Protein AF-A0AAN7FCA6-F1 (afdb_monomer)

InterPro domains:
  IPR002885 Pentatricopeptide repeat [PF01535] (655-681)
  IPR002885 Pentatricopeptide repeat [PF01535] (756-786)
  IPR002885 Pentatricopeptide repeat [PF12854] (715-746)
  IPR002885 Pentatricopeptide repeat [PF13041] (446-493)
  IPR002885 Pentatricopeptide repeat [PF13041] (788-835)
  IPR002885 Pentatricopeptide repeat [PS51375] (445-479)
  IPR002885 Pentatricopeptide repeat [PS51375] (512-546)
  IPR002885 Pentatricopeptide repeat [PS51375] (547-581)
  IPR002885 Pentatricopeptide repeat [PS51375] (684-718)
  IPR002885 Pentatricopeptide repeat [PS51375] (719-753)
  IPR002885 Pentatricopeptide repeat [PS51375] (754-788)
  IPR002885 Pentatricopeptide repeat [PS51375] (789-823)
  IPR002885 Pentatricopeptide repeat [PS51375] (824-858)
  IPR002885 Pentatricopeptide repeat [TIGR00756] (483-513)
  IPR002885 Pentatricopeptide repeat [TIGR00756] (514-547)
  IPR002885 Pentatricopeptide repeat [TIGR00756] (550-583)
  IPR002885 Pentatricopeptide repeat [TIGR00756] (686-719)
  IPR002885 Pentatricopeptide repeat [TIGR00756] (721-754)
  IPR002885 Pentatricopeptide repeat [TIGR00756] (756-790)
  IPR002885 Pentatricopeptide repeat [TIGR00756] (791-825)

Radius of gyration: 39.55 Å; Cα contacts (8 Å, |Δi|>4): 979; chains: 1; bounding box: 119×66×111 Å

Organism: Quercus rubra (NCBI:txid3512)

Structure (mmCIF, N/CA/C/O backbone):
data_AF-A0AAN7FCA6-F1
#
_entry.id   AF-A0AAN7FCA6-F1
#
loop_
_atom_site.group_PDB
_atom_site.id
_atom_site.type_symbol
_atom_site.label_atom_id
_atom_site.label_alt_id
_atom_site.label_comp_id
_atom_site.label_asym_id
_atom_site.label_entity_id
_atom_site.label_seq_id
_atom_site.pdbx_PDB_ins_code
_atom_site.Cartn_x
_atom_site.Cartn_y
_atom_site.Cartn_z
_atom_site.occupancy
_atom_site.B_iso_or_equiv
_atom_site.auth_seq_id
_atom_site.auth_comp_id
_atom_site.auth_asym_id
_atom_site.auth_atom_id
_atom_site.pdbx_PDB_model_num
ATOM 1 N N . MET A 1 1 ? 38.023 -7.322 21.062 1.00 28.47 1 MET A N 1
ATOM 2 C CA . MET A 1 1 ? 38.300 -6.388 22.183 1.00 28.47 1 MET A CA 1
ATOM 3 C C . MET A 1 1 ? 38.685 -4.957 21.773 1.00 28.47 1 MET A C 1
ATOM 5 O O . MET A 1 1 ? 38.458 -4.069 22.575 1.00 28.47 1 MET A O 1
ATOM 9 N N . LYS A 1 2 ? 39.126 -4.654 20.538 1.00 25.64 2 LYS A N 1
ATOM 10 C CA . LYS A 1 2 ? 39.301 -3.255 20.057 1.00 25.64 2 LYS A CA 1
ATOM 11 C C . LYS A 1 2 ? 38.008 -2.534 19.604 1.00 25.64 2 LYS A C 1
ATOM 13 O O . LYS A 1 2 ? 38.078 -1.453 19.042 1.00 25.64 2 LYS A O 1
ATOM 18 N N . VAL A 1 3 ? 36.835 -3.116 19.864 1.00 26.34 3 VAL A N 1
ATOM 19 C CA . VAL A 1 3 ? 35.514 -2.541 19.515 1.00 26.34 3 VAL A CA 1
ATOM 20 C C . VAL A 1 3 ? 34.777 -2.011 20.756 1.00 26.34 3 VAL A C 1
ATOM 22 O O . VAL A 1 3 ? 33.932 -1.133 20.641 1.00 26.34 3 VAL A O 1
ATOM 25 N N . LEU A 1 4 ? 35.168 -2.446 21.962 1.00 24.19 4 LEU A N 1
ATOM 26 C CA . LEU A 1 4 ? 34.559 -1.987 23.219 1.00 24.19 4 LEU A CA 1
ATOM 27 C C . LEU A 1 4 ? 35.090 -0.606 23.661 1.00 24.19 4 LEU A C 1
ATOM 29 O O . LEU A 1 4 ? 34.358 0.191 24.236 1.00 24.19 4 LEU A O 1
ATOM 33 N N . SER A 1 5 ? 36.342 -0.280 23.314 1.00 24.47 5 SER A N 1
ATOM 34 C CA . SER A 1 5 ? 36.956 1.030 23.598 1.00 24.47 5 SER A CA 1
ATOM 35 C C . SER A 1 5 ? 36.404 2.165 22.721 1.00 24.47 5 SER A C 1
ATOM 37 O O . SER A 1 5 ? 36.421 3.316 23.151 1.00 24.47 5 SER A O 1
ATOM 39 N N . LEU A 1 6 ? 35.857 1.856 21.538 1.00 29.86 6 LEU A N 1
ATOM 40 C CA . LEU A 1 6 ? 35.222 2.855 20.670 1.00 29.86 6 LEU A CA 1
ATOM 41 C C . LEU A 1 6 ? 33.803 3.218 21.150 1.00 29.86 6 LEU A C 1
ATOM 43 O O . LEU A 1 6 ? 33.338 4.329 20.912 1.00 29.86 6 LEU A O 1
ATOM 47 N N . PHE A 1 7 ? 33.144 2.305 21.873 1.00 25.94 7 PHE A N 1
ATOM 48 C CA . PHE A 1 7 ? 31.801 2.508 22.424 1.00 25.94 7 PHE A CA 1
ATOM 49 C C . PHE A 1 7 ? 31.793 3.456 23.629 1.00 25.94 7 PHE A C 1
ATOM 51 O O . PHE A 1 7 ? 30.927 4.323 23.721 1.00 25.94 7 PHE A O 1
ATOM 58 N N . ILE A 1 8 ? 32.804 3.375 24.501 1.00 28.48 8 ILE A N 1
ATOM 59 C CA . ILE A 1 8 ? 32.953 4.316 25.625 1.00 28.48 8 ILE A CA 1
ATOM 60 C C . ILE A 1 8 ? 33.332 5.717 25.108 1.00 28.48 8 ILE A C 1
ATOM 62 O O . ILE A 1 8 ? 32.884 6.720 25.654 1.00 28.48 8 ILE A O 1
ATOM 66 N N . PHE A 1 9 ? 34.063 5.820 23.993 1.00 27.95 9 PHE A N 1
ATOM 67 C CA . PHE A 1 9 ? 34.447 7.118 23.425 1.00 27.95 9 PHE A CA 1
ATOM 68 C C . PHE A 1 9 ? 33.283 7.847 22.716 1.00 27.95 9 PHE A C 1
ATOM 70 O O . PHE A 1 9 ? 33.195 9.068 22.793 1.00 27.95 9 PHE A O 1
ATOM 77 N N . LEU A 1 10 ? 32.343 7.127 22.086 1.00 27.94 10 LEU A N 1
ATOM 78 C CA . LEU A 1 10 ? 31.195 7.722 21.375 1.00 27.94 10 LEU A CA 1
ATOM 79 C C . LEU A 1 10 ? 29.995 8.050 22.278 1.00 27.94 10 LEU A C 1
ATOM 81 O O . LEU A 1 10 ? 29.346 9.072 22.056 1.00 27.94 10 LEU A O 1
ATOM 85 N N . ALA A 1 11 ? 29.747 7.266 23.334 1.00 26.72 11 ALA A N 1
ATOM 86 C CA . ALA A 1 11 ? 28.744 7.615 24.347 1.00 26.72 11 ALA A CA 1
ATOM 87 C C . ALA A 1 11 ? 29.127 8.897 25.115 1.00 26.72 11 ALA A C 1
ATOM 89 O O . ALA A 1 11 ? 28.264 9.687 25.489 1.00 26.72 11 ALA A O 1
ATOM 90 N N . THR A 1 12 ? 30.429 9.161 25.264 1.00 25.95 12 THR A N 1
ATOM 91 C CA . THR A 1 12 ? 30.933 10.366 25.940 1.00 25.95 12 THR A CA 1
ATOM 92 C C . THR A 1 12 ? 30.865 11.619 25.051 1.00 25.95 12 THR A C 1
ATOM 94 O O . THR A 1 12 ? 30.684 12.721 25.562 1.00 25.95 12 THR A O 1
ATOM 97 N N . ILE A 1 13 ? 30.925 11.485 23.718 1.00 28.77 13 ILE A N 1
ATOM 98 C CA . ILE A 1 13 ? 30.869 12.632 22.785 1.00 28.77 13 ILE A CA 1
ATOM 99 C C . ILE A 1 13 ? 29.445 13.193 22.634 1.00 28.77 13 ILE A C 1
ATOM 101 O O . ILE A 1 13 ? 29.281 14.402 22.477 1.00 28.77 13 ILE A O 1
ATOM 105 N N . ILE A 1 14 ? 28.404 12.362 22.755 1.00 30.86 14 ILE A N 1
ATOM 106 C CA . ILE A 1 14 ? 27.008 12.840 22.703 1.00 30.86 14 ILE A CA 1
ATOM 107 C C . ILE A 1 14 ? 26.586 13.490 24.037 1.00 30.86 14 ILE A C 1
ATOM 109 O O . ILE A 1 14 ? 25.736 14.375 24.048 1.00 30.86 14 ILE A O 1
ATOM 113 N N . VAL A 1 15 ? 27.254 13.152 25.146 1.00 29.39 15 VAL A N 1
ATOM 114 C CA . VAL A 1 15 ? 27.029 13.769 26.468 1.00 29.39 15 VAL A CA 1
ATOM 115 C C . VAL A 1 15 ? 27.861 15.053 26.687 1.00 29.39 15 VAL A C 1
ATOM 117 O O . VAL A 1 15 ? 27.612 15.784 27.640 1.00 29.39 15 VAL A O 1
ATOM 120 N N . THR A 1 16 ? 28.799 15.412 25.798 1.00 26.70 16 THR A N 1
ATOM 121 C CA . THR A 1 16 ? 29.717 16.560 26.015 1.00 26.70 16 THR A CA 1
ATOM 122 C C . THR A 1 16 ? 29.630 17.712 25.008 1.00 26.70 16 THR A C 1
ATOM 124 O O . THR A 1 16 ? 30.473 18.605 25.038 1.00 26.70 16 THR A O 1
ATOM 127 N N . CYS A 1 17 ? 28.579 17.813 24.188 1.00 27.75 17 CYS A N 1
ATOM 128 C CA . CYS A 1 17 ? 28.245 19.089 23.532 1.00 27.75 17 CYS A CA 1
ATOM 129 C C . CYS A 1 17 ? 27.234 19.884 24.375 1.00 27.75 17 CYS A C 1
ATOM 131 O O . CYS A 1 17 ? 26.089 20.093 23.981 1.00 27.75 17 CYS A O 1
ATOM 133 N N . GLN A 1 18 ? 27.672 20.329 25.558 1.00 36.00 18 GLN A N 1
ATOM 134 C CA . GLN A 1 18 ? 26.993 21.383 26.312 1.00 36.00 18 GLN A CA 1
ATOM 135 C C . GLN A 1 18 ? 27.053 22.688 25.510 1.00 36.00 18 GLN A C 1
ATOM 137 O O . GLN A 1 18 ? 28.132 23.193 25.202 1.00 36.00 18 GLN A O 1
ATOM 142 N N . GLY A 1 19 ? 25.886 23.224 25.157 1.00 30.58 19 GLY A N 1
ATOM 143 C CA . GLY A 1 19 ? 25.796 24.459 24.385 1.00 30.58 19 GLY A CA 1
ATOM 144 C C . GLY A 1 19 ? 24.376 24.921 24.069 1.00 30.58 19 GLY A C 1
ATOM 145 O O . GLY A 1 19 ? 24.131 25.362 22.953 1.00 30.58 19 GLY A O 1
ATOM 146 N N . ALA A 1 20 ? 23.438 24.819 25.013 1.00 29.84 20 ALA A N 1
ATOM 147 C CA . ALA A 1 20 ? 22.234 25.655 25.026 1.00 29.84 20 ALA A CA 1
ATOM 148 C C . ALA A 1 20 ? 21.733 25.798 26.479 1.00 29.84 20 ALA A C 1
ATOM 150 O O . ALA A 1 20 ? 21.690 24.794 27.192 1.00 29.84 20 ALA A O 1
ATOM 151 N N . PRO A 1 21 ? 21.406 27.016 26.946 1.00 32.22 21 PRO A N 1
ATOM 152 C CA . PRO A 1 21 ? 21.018 27.261 28.328 1.00 32.22 21 PRO A CA 1
ATOM 153 C C . PRO A 1 21 ? 19.623 26.697 28.632 1.00 32.22 21 PRO A C 1
ATOM 155 O O . PRO A 1 21 ? 18.763 26.580 27.760 1.00 32.22 21 PRO A O 1
ATOM 158 N N . HIS A 1 22 ? 19.446 26.328 29.896 1.00 40.28 22 HIS A N 1
ATOM 159 C CA . HIS A 1 22 ? 18.303 25.645 30.490 1.00 40.28 22 HIS A CA 1
ATOM 160 C C . HIS A 1 22 ? 16.916 26.161 30.061 1.00 40.28 22 HIS A C 1
ATOM 162 O O . HIS A 1 22 ? 16.519 27.270 30.405 1.00 40.28 22 HIS A O 1
ATOM 168 N N . HIS A 1 23 ? 16.125 25.275 29.450 1.00 38.12 23 HIS A N 1
ATOM 169 C CA . HIS A 1 23 ? 14.661 25.317 29.478 1.00 38.12 23 HIS A CA 1
ATOM 170 C C . HIS A 1 23 ? 14.140 23.969 29.994 1.00 38.12 23 HIS A C 1
ATOM 172 O O . HIS A 1 23 ? 13.597 23.159 29.249 1.00 38.12 23 HIS A O 1
ATOM 178 N N . HIS A 1 24 ? 14.358 23.704 31.284 1.00 38.66 24 HIS A N 1
ATOM 179 C CA . HIS A 1 24 ? 13.647 22.640 31.990 1.00 38.66 24 HIS A CA 1
ATOM 180 C C . HIS A 1 24 ? 12.316 23.211 32.486 1.00 38.66 24 HIS A C 1
ATOM 182 O O . HIS A 1 24 ? 12.264 23.850 33.534 1.00 38.66 24 HIS A O 1
ATOM 188 N N . SER A 1 25 ? 11.240 23.015 31.725 1.00 37.31 25 SER A N 1
ATOM 189 C CA . SER A 1 25 ? 9.886 23.134 32.272 1.00 37.31 25 SER A CA 1
ATOM 190 C C . SER A 1 25 ? 9.568 21.843 33.041 1.00 37.31 25 SER A C 1
ATOM 192 O O . SER A 1 25 ? 9.847 20.758 32.522 1.00 37.31 25 SER A O 1
ATOM 194 N N . PRO A 1 26 ? 9.025 21.910 34.268 1.00 35.50 26 PRO A N 1
ATOM 195 C CA . PRO A 1 26 ? 8.770 20.721 35.074 1.00 35.50 26 PRO A CA 1
ATOM 196 C C . PRO A 1 26 ? 7.724 19.842 34.372 1.00 35.50 26 PRO A C 1
ATOM 198 O O . PRO A 1 26 ? 6.565 20.227 34.256 1.00 35.50 26 PRO A O 1
ATOM 201 N N . GLY A 1 27 ? 8.154 18.685 33.854 1.00 48.75 27 GLY A N 1
ATOM 202 C CA . GLY A 1 27 ? 7.279 17.665 33.259 1.00 48.75 27 GLY A CA 1
ATOM 203 C C . GLY A 1 27 ? 7.635 17.191 31.844 1.00 48.75 27 GLY A C 1
ATOM 204 O O . GLY A 1 27 ? 7.175 16.122 31.459 1.00 48.75 27 GLY A O 1
ATOM 205 N N . PHE A 1 28 ? 8.470 17.908 31.079 1.00 52.28 28 PHE A N 1
ATOM 206 C CA . PHE A 1 28 ? 8.857 17.492 29.719 1.00 52.28 28 PHE A CA 1
ATOM 207 C C . PHE A 1 28 ? 10.358 17.678 29.466 1.00 52.28 28 PHE A C 1
ATOM 209 O O . PHE A 1 28 ? 10.856 18.801 29.407 1.00 52.28 28 PHE A O 1
ATOM 216 N N . ASP A 1 29 ? 11.083 16.575 29.264 1.00 65.56 29 ASP A N 1
ATOM 217 C CA . ASP A 1 29 ? 12.441 16.611 28.715 1.00 65.56 29 ASP A CA 1
ATOM 218 C C . ASP A 1 29 ? 12.357 16.694 27.186 1.00 65.56 29 ASP A C 1
ATOM 220 O O . ASP A 1 29 ? 12.151 15.692 26.506 1.00 65.56 29 ASP A O 1
ATOM 224 N N . CYS A 1 30 ? 12.494 17.899 26.632 1.00 62.94 30 CYS A N 1
ATOM 225 C CA . CYS A 1 30 ? 12.364 18.136 25.194 1.00 62.94 30 CYS A CA 1
ATOM 226 C C . CYS A 1 30 ? 13.464 17.470 24.347 1.00 62.94 30 CYS A C 1
ATOM 228 O O . CYS A 1 30 ? 13.226 17.184 23.169 1.00 62.94 30 CYS A O 1
ATOM 230 N N . LEU A 1 31 ? 14.639 17.188 24.927 1.00 58.72 31 LEU A N 1
ATOM 231 C CA . LEU A 1 31 ? 15.709 16.440 24.262 1.00 58.72 31 LEU A CA 1
ATOM 232 C C . LEU A 1 31 ? 15.324 14.959 24.160 1.00 58.72 31 LEU A C 1
ATOM 234 O O . LEU A 1 31 ? 15.369 14.386 23.070 1.00 58.72 31 LEU A O 1
ATOM 238 N N . SER A 1 32 ? 14.881 14.363 25.271 1.00 53.09 32 SER A N 1
ATOM 239 C CA . SER A 1 32 ? 14.387 12.981 25.306 1.00 53.09 32 SER A CA 1
ATOM 240 C C . SER A 1 32 ? 13.115 12.804 24.475 1.00 53.09 32 SER A C 1
ATOM 242 O O . SER A 1 32 ? 13.011 11.850 23.707 1.00 53.09 32 SER A O 1
ATOM 244 N N . TRP A 1 33 ? 12.181 13.758 24.530 1.00 62.22 33 TRP A N 1
ATOM 245 C CA . TRP A 1 33 ? 10.956 13.760 23.727 1.00 62.22 33 TRP A CA 1
ATOM 246 C C . TRP A 1 33 ? 11.282 13.701 22.238 1.00 62.22 33 TRP A C 1
ATOM 248 O O . TRP A 1 33 ? 10.789 12.825 21.526 1.00 62.22 33 TRP A O 1
ATOM 258 N N . ARG A 1 34 ? 12.182 14.579 21.781 1.00 55.78 34 ARG A N 1
ATOM 259 C CA . ARG A 1 34 ? 12.629 14.596 20.393 1.00 55.78 34 ARG A CA 1
ATOM 260 C C . ARG A 1 34 ? 13.299 13.279 20.024 1.00 55.78 34 ARG A C 1
ATOM 262 O O . ARG A 1 34 ? 12.883 12.656 19.061 1.00 55.78 34 ARG A O 1
ATOM 269 N N . LEU A 1 35 ? 14.274 12.812 20.802 1.00 51.19 35 LEU A N 1
ATOM 270 C CA . LEU A 1 35 ? 14.950 11.537 20.546 1.00 51.19 35 LEU A CA 1
ATOM 271 C C . LEU A 1 35 ? 13.961 10.359 20.465 1.00 51.19 35 LEU A C 1
ATOM 273 O O . LEU A 1 35 ? 14.118 9.475 19.627 1.00 51.19 35 LEU A O 1
ATOM 277 N N . THR A 1 36 ? 12.919 10.360 21.293 1.00 51.19 36 THR A N 1
ATOM 278 C CA . THR A 1 36 ? 11.890 9.310 21.360 1.00 51.19 36 THR A CA 1
ATOM 279 C C . THR A 1 36 ? 10.933 9.355 20.164 1.00 51.19 36 THR A C 1
ATOM 281 O O . THR A 1 36 ? 10.566 8.313 19.621 1.00 51.19 36 THR A O 1
ATOM 284 N N . VAL A 1 37 ? 10.553 10.552 19.709 1.00 51.69 37 VAL A N 1
ATOM 285 C CA . VAL A 1 37 ? 9.810 10.755 18.456 1.00 51.69 37 VAL A CA 1
ATOM 286 C C . VAL A 1 37 ? 10.627 10.271 17.260 1.00 51.69 37 VAL A C 1
ATOM 288 O O . VAL A 1 37 ? 10.151 9.490 16.440 1.00 51.69 37 VAL A O 1
ATOM 291 N N . GLU A 1 38 ? 11.876 10.713 17.196 1.00 50.22 38 GLU A N 1
ATOM 292 C CA . GLU A 1 38 ? 12.805 10.458 16.103 1.00 50.22 38 GLU A CA 1
ATOM 293 C C . GLU A 1 38 ? 13.158 8.956 16.030 1.00 50.22 38 GLU A C 1
ATOM 295 O O . GLU A 1 38 ? 13.202 8.371 14.960 1.00 50.22 38 GLU A O 1
ATOM 300 N N . THR A 1 39 ? 13.291 8.250 17.154 1.00 43.91 39 THR A N 1
ATOM 301 C CA . THR A 1 39 ? 13.498 6.783 17.176 1.00 43.91 39 THR A CA 1
ATOM 302 C C . THR A 1 39 ? 12.225 5.961 16.927 1.00 43.91 39 THR A C 1
ATOM 304 O O . THR A 1 39 ? 12.266 4.734 16.991 1.00 43.91 39 THR A O 1
ATOM 307 N N . ASN A 1 40 ? 11.095 6.609 16.613 1.00 44.41 40 ASN A N 1
ATOM 308 C CA . ASN A 1 40 ? 9.778 5.983 16.447 1.00 44.41 40 ASN A CA 1
ATOM 309 C C . ASN A 1 40 ? 9.301 5.202 17.695 1.00 44.41 40 ASN A C 1
ATOM 311 O O . ASN A 1 40 ? 8.485 4.278 17.606 1.00 44.41 40 ASN A O 1
ATOM 315 N N . ASN A 1 41 ? 9.806 5.588 18.872 1.00 42.22 41 ASN A N 1
ATOM 316 C CA . ASN A 1 41 ? 9.400 5.061 20.174 1.00 42.22 41 ASN A CA 1
ATOM 317 C C . ASN A 1 41 ? 8.088 5.703 20.671 1.00 42.22 41 ASN A C 1
ATOM 319 O O . ASN A 1 41 ? 7.448 5.171 21.575 1.00 42.22 41 ASN A O 1
ATOM 323 N N . MET A 1 42 ? 7.636 6.794 20.040 1.00 45.12 42 MET A N 1
ATOM 324 C CA . MET A 1 42 ? 6.300 7.378 20.214 1.00 45.12 42 MET A CA 1
ATOM 325 C C . MET A 1 42 ? 5.508 7.316 18.901 1.00 45.12 42 MET A C 1
ATOM 327 O O . MET A 1 42 ? 5.812 8.036 17.954 1.00 45.12 42 MET A O 1
ATOM 331 N N . ARG A 1 43 ? 4.467 6.474 18.844 1.00 40.03 43 ARG A N 1
ATOM 332 C CA . ARG A 1 43 ? 3.673 6.207 17.622 1.00 40.03 43 ARG A CA 1
ATOM 333 C C . ARG A 1 43 ? 2.356 6.993 17.511 1.00 40.03 43 ARG A C 1
ATOM 335 O O . ARG A 1 43 ? 1.660 6.853 16.512 1.00 40.03 43 ARG A O 1
ATOM 342 N N . GLN A 1 44 ? 1.995 7.792 18.518 1.00 42.69 44 GLN A N 1
ATOM 343 C CA . GLN A 1 44 ? 0.696 8.480 18.612 1.00 42.69 44 GLN A CA 1
ATOM 344 C C . GLN A 1 44 ? 0.849 9.974 18.930 1.00 42.69 44 GLN A C 1
ATOM 346 O O . GLN A 1 44 ? 0.276 10.478 19.890 1.00 42.69 44 GLN A O 1
ATOM 351 N N . TRP A 1 45 ? 1.644 10.697 18.146 1.00 52.41 45 TRP A N 1
ATOM 352 C CA . TRP A 1 45 ? 1.775 12.144 18.310 1.00 52.41 45 TRP A CA 1
ATOM 353 C C . TRP A 1 45 ? 1.519 12.852 16.977 1.00 52.41 45 TRP A C 1
ATOM 355 O O . TRP A 1 45 ? 1.929 12.381 15.918 1.00 52.41 45 TRP A O 1
ATOM 365 N N . SER A 1 46 ? 0.782 13.962 17.033 1.00 55.72 46 SER A N 1
ATOM 366 C CA . SER A 1 46 ? 0.384 14.760 15.865 1.00 55.72 46 SER A CA 1
ATOM 367 C C . SER A 1 46 ? 0.989 16.166 15.862 1.00 55.72 46 SER A C 1
ATOM 369 O O . SER A 1 46 ? 1.026 16.797 14.807 1.00 55.72 46 SER A O 1
ATOM 371 N N . VAL A 1 47 ? 1.469 16.641 17.020 1.00 71.50 47 VAL A N 1
ATOM 372 C CA . VAL A 1 47 ? 2.080 17.964 17.220 1.00 71.50 47 VAL A CA 1
ATOM 373 C C . VAL A 1 47 ? 3.202 17.915 18.264 1.00 71.50 47 VAL A C 1
ATOM 375 O O . VAL A 1 47 ? 3.196 17.071 19.162 1.00 71.50 47 VAL A O 1
ATOM 378 N N . VAL A 1 48 ? 4.167 18.829 18.153 1.00 71.88 48 VAL A N 1
ATOM 379 C CA . VAL A 1 48 ? 5.204 19.078 19.164 1.00 71.88 48 VAL A CA 1
ATOM 380 C C . VAL A 1 48 ? 4.544 19.709 20.397 1.00 71.88 48 VAL A C 1
ATOM 382 O O . VAL A 1 48 ? 3.826 20.697 20.242 1.00 71.88 48 VAL A O 1
ATOM 385 N N . PRO A 1 49 ? 4.784 19.206 21.624 1.00 73.94 49 PRO A N 1
ATOM 386 C CA . PRO A 1 49 ? 4.290 19.833 22.843 1.00 73.94 49 PRO A CA 1
ATOM 387 C C . PRO A 1 49 ? 4.674 21.307 22.892 1.00 73.94 49 PRO A C 1
ATOM 389 O O . PRO A 1 49 ? 5.833 21.649 22.650 1.00 73.94 49 PRO A O 1
ATOM 392 N N . GLN A 1 50 ? 3.733 22.177 23.260 1.00 77.94 50 GLN A N 1
ATOM 393 C CA . GLN A 1 50 ? 3.943 23.628 23.246 1.00 77.94 50 GLN A CA 1
ATOM 394 C C . GLN A 1 50 ? 5.186 24.058 24.049 1.00 77.94 50 GLN A C 1
ATOM 396 O O . GLN A 1 50 ? 5.923 24.944 23.623 1.00 77.94 50 GLN A O 1
ATOM 401 N N . ALA A 1 51 ? 5.475 23.372 25.162 1.00 71.81 51 ALA A N 1
ATOM 402 C CA . ALA A 1 51 ? 6.670 23.593 25.980 1.00 71.81 51 ALA A CA 1
ATOM 403 C C . ALA A 1 51 ? 7.997 23.287 25.245 1.00 71.81 51 ALA A C 1
ATOM 405 O O . ALA A 1 51 ? 9.029 23.870 25.564 1.00 71.81 51 ALA A O 1
ATOM 406 N N . CYS A 1 52 ? 7.974 22.413 24.235 1.00 71.31 52 CYS A N 1
ATOM 407 C CA . CYS A 1 52 ? 9.145 21.980 23.471 1.00 71.31 52 CYS A CA 1
ATOM 408 C C . CYS A 1 52 ? 9.301 22.664 22.109 1.00 71.31 52 CYS A C 1
ATOM 410 O O . CYS A 1 52 ? 10.364 22.555 21.499 1.00 71.31 52 CYS A O 1
ATOM 412 N N . VAL A 1 53 ? 8.296 23.409 21.642 1.00 73.38 53 VAL A N 1
ATOM 413 C CA . VAL A 1 53 ? 8.333 24.133 20.359 1.00 73.38 53 VAL A CA 1
ATOM 414 C C . VAL A 1 53 ? 9.537 25.077 20.270 1.00 73.38 53 VAL A C 1
ATOM 416 O O . VAL A 1 53 ? 10.268 25.055 19.279 1.00 73.38 53 VAL A O 1
ATOM 419 N N . SER A 1 54 ? 9.789 25.861 21.325 1.00 74.62 54 SER A N 1
ATOM 420 C CA . SER A 1 54 ? 10.928 26.791 21.381 1.00 74.62 54 SER A CA 1
ATOM 421 C C . SER A 1 54 ? 12.271 26.055 21.295 1.00 74.62 54 SER A C 1
ATOM 423 O O . SER A 1 54 ? 13.151 26.428 20.517 1.00 74.62 54 SER A O 1
ATOM 425 N N . TYR A 1 55 ? 12.398 24.940 22.022 1.00 76.31 55 TYR A N 1
ATOM 426 C CA . TYR A 1 55 ? 13.588 24.092 22.002 1.00 76.31 55 TYR A CA 1
ATOM 427 C C . TYR A 1 55 ? 13.849 23.492 20.610 1.00 76.31 55 TYR A C 1
ATOM 429 O O . TYR A 1 55 ? 14.960 23.588 20.082 1.00 76.31 55 TYR A O 1
ATOM 437 N N . VAL A 1 56 ? 12.820 22.905 19.986 1.00 71.31 56 VAL A N 1
ATOM 438 C CA . VAL A 1 56 ? 12.914 22.317 18.640 1.00 71.31 56 VAL A CA 1
ATOM 439 C C . VAL A 1 56 ? 13.298 23.385 17.618 1.00 71.31 56 VAL A C 1
ATOM 441 O O . VAL A 1 56 ? 14.179 23.138 16.790 1.00 71.31 56 VAL A O 1
ATOM 444 N N . GLY A 1 57 ? 12.703 24.576 17.715 1.00 71.75 57 GLY A N 1
ATOM 445 C CA . GLY A 1 57 ? 13.042 25.717 16.874 1.00 71.75 57 GLY A CA 1
ATOM 446 C C . GLY A 1 57 ? 14.495 26.161 17.021 1.00 71.75 57 GLY A C 1
ATOM 447 O O . GLY A 1 57 ? 15.197 26.294 16.017 1.00 71.75 57 GLY A O 1
ATOM 448 N N . HIS A 1 58 ? 14.980 26.307 18.258 1.00 73.00 58 HIS A N 1
ATOM 449 C CA . HIS A 1 58 ? 16.367 26.681 18.542 1.00 73.00 58 HIS A CA 1
ATOM 450 C C . HIS A 1 58 ? 17.369 25.645 18.016 1.00 73.00 58 HIS A C 1
ATOM 452 O O . HIS A 1 58 ? 18.383 26.013 17.428 1.00 73.00 58 HIS A O 1
ATOM 458 N N . TYR A 1 59 ? 17.085 24.347 18.157 1.00 72.94 59 TYR A N 1
ATOM 459 C CA . TYR A 1 59 ? 17.936 23.298 17.591 1.00 72.94 59 TYR A CA 1
ATOM 460 C C . TYR A 1 59 ? 17.967 23.351 16.057 1.00 72.94 59 TYR A C 1
ATOM 462 O O . TYR A 1 59 ? 19.048 23.359 15.471 1.00 72.94 59 TYR A O 1
ATOM 470 N N . MET A 1 60 ? 16.793 23.403 15.411 1.00 69.00 60 MET A N 1
ATOM 471 C CA . MET A 1 60 ? 16.661 23.325 13.948 1.00 69.00 60 MET A CA 1
ATOM 472 C C . MET A 1 60 ? 17.275 24.544 13.248 1.00 69.00 60 MET A C 1
ATOM 474 O O . MET A 1 60 ? 17.893 24.405 12.192 1.00 69.00 60 MET A O 1
ATOM 478 N N . LEU A 1 61 ? 17.118 25.736 13.830 1.00 73.06 61 LEU A N 1
ATOM 479 C CA . LEU A 1 61 ? 17.710 26.976 13.318 1.00 73.06 61 LEU A CA 1
ATOM 480 C C . LEU A 1 61 ? 19.160 27.188 13.777 1.00 73.06 61 LEU A C 1
ATOM 482 O O . LEU A 1 61 ? 19.890 27.968 13.162 1.00 73.06 61 LEU A O 1
ATOM 486 N N . GLY A 1 62 ? 19.575 26.509 14.845 1.00 67.94 62 GLY A N 1
ATOM 487 C CA . GLY A 1 62 ? 20.878 26.661 15.474 1.00 67.94 62 GLY A CA 1
ATOM 488 C C . GLY A 1 62 ? 22.017 25.924 14.768 1.00 67.94 62 GLY A C 1
ATOM 489 O O . GLY A 1 62 ? 21.858 25.188 13.792 1.00 67.94 62 GLY A O 1
ATOM 490 N N . TYR A 1 63 ? 23.221 26.116 15.304 1.00 68.69 63 TYR A N 1
ATOM 491 C CA . TYR A 1 63 ? 24.441 25.497 14.783 1.00 68.69 63 TYR A CA 1
ATOM 492 C C . TYR A 1 63 ? 24.476 23.970 14.976 1.00 68.69 63 TYR A C 1
ATOM 494 O O . TYR A 1 63 ? 25.081 23.262 14.168 1.00 68.69 63 TYR A O 1
ATOM 502 N N . GLN A 1 64 ? 23.794 23.458 16.007 1.00 66.88 64 GLN A N 1
ATOM 503 C CA . GLN A 1 64 ? 23.813 22.038 16.360 1.00 66.88 64 GLN A CA 1
ATOM 504 C C . GLN A 1 64 ? 23.228 21.150 15.255 1.00 66.88 64 GLN A C 1
ATOM 506 O O . GLN A 1 64 ? 23.879 20.192 14.850 1.00 66.88 64 GLN A O 1
ATOM 511 N N . TYR A 1 65 ? 22.076 21.512 14.677 1.00 69.88 65 TYR A N 1
ATOM 512 C CA . TYR A 1 65 ? 21.481 20.738 13.581 1.00 69.88 65 TYR A CA 1
ATOM 513 C C . TYR A 1 65 ? 22.426 20.605 12.378 1.00 69.88 65 TYR A C 1
ATOM 515 O O . TYR A 1 65 ? 22.555 19.531 11.792 1.00 69.88 65 TYR A O 1
ATOM 523 N N . ARG A 1 66 ? 23.163 21.673 12.038 1.00 68.94 66 ARG A N 1
ATOM 524 C CA . ARG A 1 66 ? 24.154 21.636 10.949 1.00 68.94 66 ARG A CA 1
ATOM 525 C C . ARG A 1 66 ? 25.321 20.698 11.260 1.00 68.94 66 ARG A C 1
ATOM 527 O O . ARG A 1 66 ? 25.753 19.967 10.371 1.00 68.94 66 ARG A O 1
ATOM 534 N N . LYS A 1 67 ? 25.824 20.714 12.498 1.00 66.88 67 LYS A N 1
ATOM 535 C CA . LYS A 1 67 ? 26.879 19.797 12.960 1.00 66.88 67 LYS A CA 1
ATOM 536 C C . LYS A 1 67 ? 26.429 18.340 12.906 1.00 66.88 67 LYS A C 1
ATOM 538 O O . LYS A 1 67 ? 27.176 17.502 12.409 1.00 66.88 67 LYS A O 1
ATOM 543 N N . ASP A 1 68 ? 25.211 18.055 13.349 1.00 66.56 68 ASP A N 1
ATOM 544 C CA . ASP A 1 68 ? 24.669 16.695 13.365 1.00 66.56 68 ASP A CA 1
ATOM 545 C C . ASP A 1 68 ? 24.474 16.160 11.938 1.00 66.56 68 ASP A C 1
ATOM 547 O O . ASP A 1 68 ? 24.862 15.031 11.633 1.00 66.56 68 ASP A O 1
ATOM 551 N N . VAL A 1 69 ? 23.964 16.994 11.022 1.00 68.69 69 VAL A N 1
ATOM 552 C CA . VAL A 1 69 ? 23.863 16.661 9.590 1.00 68.69 69 VAL A CA 1
ATOM 553 C C . VAL A 1 69 ? 25.241 16.372 8.985 1.00 68.69 69 VAL A C 1
ATOM 555 O O . VAL A 1 69 ? 25.382 15.403 8.238 1.00 68.69 69 VAL A O 1
ATOM 558 N N . GLN A 1 70 ? 26.264 17.163 9.323 1.00 70.38 70 GLN A N 1
ATOM 559 C CA . GLN A 1 70 ? 27.634 16.936 8.857 1.00 70.38 70 GLN A CA 1
ATOM 560 C C . GLN A 1 70 ? 28.220 15.623 9.401 1.00 70.38 70 GLN A C 1
ATOM 562 O O . GLN A 1 70 ? 28.818 14.862 8.645 1.00 70.38 70 GLN A O 1
ATOM 567 N N . ALA A 1 71 ? 28.000 15.305 10.678 1.00 65.94 71 ALA A N 1
ATOM 568 C CA . ALA A 1 71 ? 28.480 14.060 11.276 1.00 65.94 71 ALA A CA 1
ATOM 569 C C . ALA A 1 71 ? 27.852 12.821 10.612 1.00 65.94 71 ALA A C 1
ATOM 571 O O . ALA A 1 71 ? 28.552 11.856 10.295 1.00 65.94 71 ALA A O 1
ATOM 572 N N . VAL A 1 72 ? 26.544 12.861 10.332 1.00 67.44 72 VAL A N 1
ATOM 573 C CA . VAL A 1 72 ? 25.848 11.801 9.581 1.00 67.44 72 VAL A CA 1
ATOM 574 C C . VAL A 1 72 ? 26.393 11.693 8.156 1.00 67.44 72 VAL A C 1
ATOM 576 O O . VAL A 1 72 ? 26.614 10.584 7.666 1.00 67.44 72 VAL A O 1
ATOM 579 N N . ALA A 1 73 ? 26.650 12.825 7.498 1.00 71.44 73 ALA A N 1
ATOM 580 C CA . ALA A 1 73 ? 27.236 12.860 6.165 1.00 71.44 73 ALA A CA 1
ATOM 581 C C . ALA A 1 73 ? 28.630 12.210 6.130 1.00 71.44 73 ALA A C 1
ATOM 583 O O . ALA A 1 73 ? 28.911 11.378 5.265 1.00 71.44 73 ALA A O 1
ATOM 584 N N . ASP A 1 74 ? 29.489 12.509 7.102 1.00 73.06 74 ASP A N 1
ATOM 585 C CA . ASP A 1 74 ? 30.825 11.921 7.179 1.00 73.06 74 ASP A CA 1
ATOM 586 C C . ASP A 1 74 ? 30.788 10.415 7.488 1.00 73.06 74 ASP A C 1
ATOM 588 O O . ASP A 1 74 ? 31.556 9.647 6.900 1.00 73.06 74 ASP A O 1
ATOM 592 N N . LEU A 1 75 ? 29.854 9.956 8.330 1.00 68.12 75 LEU A N 1
ATOM 593 C CA . LEU A 1 75 ? 29.614 8.526 8.565 1.00 68.12 75 LEU A CA 1
ATOM 594 C C . LEU A 1 75 ? 29.154 7.805 7.292 1.00 68.12 75 LEU A C 1
ATOM 596 O O . LEU A 1 75 ? 29.698 6.754 6.948 1.00 68.12 75 LEU A O 1
ATOM 600 N N . ALA A 1 76 ? 28.194 8.386 6.570 1.00 72.31 76 ALA A N 1
ATOM 601 C CA . ALA A 1 76 ? 27.694 7.848 5.311 1.00 72.31 76 ALA A CA 1
ATOM 602 C C . ALA A 1 76 ? 28.813 7.744 4.263 1.00 72.31 76 ALA A C 1
ATOM 604 O O . ALA A 1 76 ? 28.950 6.721 3.591 1.00 72.31 76 ALA A O 1
ATOM 605 N N . TYR A 1 77 ? 29.679 8.756 4.175 1.00 79.69 77 TYR A N 1
ATOM 606 C CA . TYR A 1 77 ? 30.844 8.724 3.294 1.00 79.69 77 TYR A CA 1
ATOM 607 C C . TYR A 1 77 ? 31.886 7.678 3.714 1.00 79.69 77 TYR A C 1
ATOM 609 O O . TYR A 1 77 ? 32.455 6.984 2.869 1.00 79.69 77 TYR A O 1
ATOM 617 N N . ASN A 1 78 ? 32.149 7.533 5.014 1.00 74.44 78 ASN A N 1
ATOM 618 C CA . ASN A 1 78 ? 33.070 6.514 5.513 1.00 74.44 78 ASN A CA 1
ATOM 619 C C . ASN A 1 78 ? 32.567 5.102 5.214 1.00 74.44 78 ASN A C 1
ATOM 621 O O . ASN A 1 78 ? 33.361 4.263 4.801 1.00 74.44 78 ASN A O 1
ATOM 625 N N . PHE A 1 79 ? 31.260 4.868 5.323 1.00 74.62 79 PHE A N 1
ATOM 626 C CA . PHE A 1 79 ? 30.644 3.630 4.864 1.00 74.62 79 PHE A CA 1
ATOM 627 C C . PHE A 1 79 ? 30.764 3.451 3.344 1.00 74.62 79 PHE A C 1
ATOM 629 O O . PHE A 1 79 ? 31.160 2.387 2.885 1.00 74.62 79 PHE A O 1
ATOM 636 N N . ALA A 1 80 ? 30.502 4.494 2.550 1.00 75.31 80 ALA A N 1
ATOM 637 C CA . ALA A 1 80 ? 30.631 4.432 1.092 1.00 75.31 80 ALA A CA 1
ATOM 638 C C . ALA A 1 80 ? 32.018 3.935 0.643 1.00 75.31 80 ALA A C 1
ATOM 640 O O . ALA A 1 80 ? 32.123 3.179 -0.319 1.00 75.31 80 ALA A O 1
ATOM 641 N N . LYS A 1 81 ? 33.074 4.325 1.372 1.00 79.62 81 LYS A N 1
ATOM 642 C CA . LYS A 1 81 ? 34.464 3.917 1.115 1.00 79.62 81 LYS A CA 1
ATOM 643 C C . LYS A 1 81 ? 34.761 2.451 1.441 1.00 79.62 81 LYS A C 1
ATOM 645 O O . LYS A 1 81 ? 35.708 1.906 0.881 1.00 79.62 81 LYS A O 1
ATOM 650 N N . THR A 1 82 ? 34.009 1.812 2.340 1.00 74.00 82 THR A N 1
ATOM 651 C CA . THR A 1 82 ? 34.251 0.412 2.736 1.00 74.00 82 THR A CA 1
ATOM 652 C C . THR A 1 82 ? 33.513 -0.595 1.861 1.00 74.00 82 THR A C 1
ATOM 654 O O . THR A 1 82 ? 33.805 -1.789 1.938 1.00 74.00 82 THR A O 1
ATOM 657 N N . VAL A 1 83 ? 32.580 -0.149 1.014 1.00 69.44 83 VAL A N 1
ATOM 658 C CA . VAL A 1 83 ? 31.838 -1.043 0.122 1.00 69.44 83 VAL A CA 1
ATOM 659 C C . VAL A 1 83 ? 32.724 -1.451 -1.063 1.00 69.44 83 VAL A C 1
ATOM 661 O O . VAL A 1 83 ? 33.117 -0.588 -1.850 1.00 69.44 83 VAL A O 1
ATOM 664 N N . PRO A 1 84 ? 33.025 -2.753 -1.247 1.00 61.56 84 PRO A N 1
ATOM 665 C CA . PRO A 1 84 ? 33.794 -3.213 -2.395 1.00 61.56 84 PRO A CA 1
ATOM 666 C C . PRO A 1 84 ? 32.974 -3.001 -3.671 1.00 61.56 84 PRO A C 1
ATOM 668 O O . PRO A 1 84 ? 31.916 -3.606 -3.849 1.00 61.56 84 PRO A O 1
ATOM 671 N N . LEU A 1 85 ? 33.462 -2.128 -4.552 1.00 62.09 85 LEU A N 1
ATOM 672 C CA . LEU A 1 85 ? 32.842 -1.824 -5.839 1.00 62.09 85 LEU A CA 1
ATOM 673 C C . LEU A 1 85 ? 33.306 -2.857 -6.884 1.00 62.09 85 LEU A C 1
ATOM 675 O O . LEU A 1 85 ? 34.490 -2.877 -7.232 1.00 62.09 85 LEU A O 1
ATOM 679 N N . PRO A 1 86 ? 32.419 -3.733 -7.403 1.00 57.41 86 PRO A N 1
ATOM 680 C CA . PRO A 1 86 ? 32.756 -4.611 -8.520 1.00 57.41 86 PRO A CA 1
ATOM 681 C C . PRO A 1 86 ? 33.115 -3.773 -9.755 1.00 57.41 86 PRO A C 1
ATOM 683 O O . PRO A 1 86 ? 32.596 -2.672 -9.930 1.00 57.41 86 PRO A O 1
ATOM 686 N N . ARG A 1 87 ? 33.956 -4.305 -10.654 1.00 53.06 87 ARG A N 1
ATOM 687 C CA . ARG A 1 87 ? 34.389 -3.599 -11.882 1.00 53.06 87 ARG A CA 1
ATOM 688 C C . ARG A 1 87 ? 33.229 -3.149 -12.785 1.00 53.06 87 ARG A C 1
ATOM 690 O O . ARG A 1 87 ? 33.422 -2.254 -13.604 1.00 53.06 87 ARG A O 1
ATOM 697 N N . ASP A 1 88 ? 32.042 -3.735 -12.630 1.00 55.19 88 ASP A N 1
ATOM 698 C CA . ASP A 1 88 ? 30.837 -3.323 -13.345 1.00 55.19 88 ASP A CA 1
ATOM 699 C C . ASP A 1 88 ? 30.075 -2.236 -12.562 1.00 55.19 88 ASP A C 1
ATOM 701 O O . ASP A 1 88 ? 29.095 -2.474 -11.857 1.00 55.19 88 ASP A O 1
ATOM 705 N N . LEU A 1 89 ? 30.576 -1.004 -12.666 1.00 53.28 89 LEU A N 1
ATOM 706 C CA . LEU A 1 89 ? 30.096 0.198 -11.967 1.00 53.28 89 LEU A CA 1
ATOM 707 C C . LEU A 1 89 ? 28.673 0.647 -12.375 1.00 53.28 89 LEU A C 1
ATOM 709 O O . LEU A 1 89 ? 28.198 1.696 -11.946 1.00 53.28 89 LEU A O 1
ATOM 713 N N . ARG A 1 90 ? 27.973 -0.101 -13.236 1.00 56.34 90 ARG A N 1
ATOM 714 C CA . ARG A 1 90 ? 26.750 0.367 -13.911 1.00 56.34 90 ARG A CA 1
ATOM 715 C C . ARG A 1 90 ? 25.466 0.247 -13.087 1.00 56.34 90 ARG A C 1
ATOM 717 O O . ARG A 1 90 ? 24.457 0.826 -13.500 1.00 56.34 90 ARG A O 1
ATOM 724 N N . THR A 1 91 ? 25.502 -0.444 -11.947 1.00 66.50 91 THR A N 1
ATOM 725 C CA . THR A 1 91 ? 24.294 -0.901 -11.236 1.00 66.50 91 THR A CA 1
ATOM 726 C C . THR A 1 91 ? 24.167 -0.412 -9.786 1.00 66.50 91 THR A C 1
ATOM 728 O O . THR A 1 91 ? 23.086 -0.526 -9.215 1.00 66.50 91 THR A O 1
ATOM 731 N N . ASN A 1 92 ? 25.207 0.174 -9.177 1.00 78.50 92 ASN A N 1
ATOM 732 C CA . ASN A 1 92 ? 25.156 0.613 -7.773 1.00 78.50 92 ASN A CA 1
ATOM 733 C C . ASN A 1 92 ? 24.548 2.017 -7.630 1.00 78.50 92 ASN A C 1
ATOM 735 O O . ASN A 1 92 ? 25.113 3.001 -8.116 1.00 78.50 92 ASN A O 1
ATOM 739 N N . LEU A 1 93 ? 23.413 2.107 -6.935 1.00 81.69 93 LEU A N 1
ATOM 740 C CA . LEU A 1 93 ? 22.691 3.350 -6.684 1.00 81.69 93 LEU A CA 1
ATOM 741 C C . LEU A 1 93 ? 22.922 3.866 -5.263 1.00 81.69 93 LEU A C 1
ATOM 743 O O . LEU A 1 93 ? 22.903 3.099 -4.297 1.00 81.69 93 LEU A O 1
ATOM 747 N N . TRP A 1 94 ? 23.037 5.185 -5.152 1.00 84.12 94 TRP A N 1
ATOM 748 C CA . TRP A 1 94 ? 22.925 5.926 -3.905 1.00 84.12 94 TRP A CA 1
ATOM 749 C C . TRP A 1 94 ? 21.709 6.845 -3.965 1.00 84.12 94 TRP A C 1
ATOM 751 O O . TRP A 1 94 ? 21.581 7.660 -4.883 1.00 84.12 94 TRP A O 1
ATOM 761 N N . ILE A 1 95 ? 20.800 6.694 -3.007 1.00 83.19 95 ILE A N 1
ATOM 762 C CA . ILE A 1 95 ? 19.524 7.413 -2.998 1.00 83.19 95 ILE A CA 1
ATOM 763 C C . ILE A 1 95 ? 19.619 8.660 -2.118 1.00 83.19 95 ILE A C 1
ATOM 765 O O . ILE A 1 95 ? 20.233 8.627 -1.054 1.00 83.19 95 ILE A O 1
ATOM 769 N N . PHE A 1 96 ? 19.021 9.754 -2.584 1.00 83.00 96 PHE A N 1
ATOM 770 C CA . PHE A 1 96 ? 18.835 10.995 -1.839 1.00 83.00 96 PHE A CA 1
ATOM 771 C C . PHE A 1 96 ? 17.342 11.357 -1.803 1.00 83.00 96 PHE A C 1
ATOM 773 O O . PHE A 1 96 ? 16.743 11.614 -2.854 1.00 83.00 96 PHE A O 1
ATOM 780 N N . ASP A 1 97 ? 16.729 11.425 -0.620 1.00 76.69 97 ASP A N 1
ATOM 781 C CA . ASP A 1 97 ? 15.354 11.922 -0.496 1.00 76.69 97 ASP A CA 1
ATOM 782 C C . ASP A 1 97 ? 15.329 13.459 -0.498 1.00 76.69 97 ASP A C 1
ATOM 784 O O . ASP A 1 97 ? 15.961 14.134 0.310 1.00 76.69 97 ASP A O 1
ATOM 788 N N . VAL A 1 98 ? 14.571 14.036 -1.429 1.00 67.25 98 VAL A N 1
ATOM 789 C CA . VAL A 1 98 ? 14.651 15.462 -1.785 1.00 67.25 98 VAL A CA 1
ATOM 790 C C . VAL A 1 98 ? 13.923 16.384 -0.797 1.00 67.25 98 VAL A C 1
ATOM 792 O O . VAL A 1 98 ? 14.324 17.535 -0.629 1.00 67.25 98 VAL A O 1
ATOM 795 N N . ALA A 1 99 ? 12.829 15.918 -0.187 1.00 59.25 99 ALA A N 1
ATOM 796 C CA . ALA A 1 99 ? 11.811 16.797 0.398 1.00 59.25 99 ALA A CA 1
ATOM 797 C C . ALA A 1 99 ? 12.226 17.492 1.709 1.00 59.25 99 ALA A C 1
ATOM 799 O O . ALA A 1 99 ? 11.935 18.675 1.853 1.00 59.25 99 ALA A O 1
ATOM 800 N N . ASP A 1 100 ? 12.939 16.817 2.614 1.00 51.28 100 ASP A N 1
ATOM 801 C CA . ASP A 1 100 ? 13.149 17.323 3.982 1.00 51.28 100 ASP A CA 1
ATOM 802 C C . ASP A 1 100 ? 14.626 17.550 4.348 1.00 51.28 100 ASP A C 1
ATOM 804 O O . ASP A 1 100 ? 14.934 18.435 5.145 1.00 51.28 100 ASP A O 1
ATOM 808 N N . THR A 1 101 ? 15.564 16.842 3.708 1.00 52.56 101 THR A N 1
ATOM 809 C CA . THR A 1 101 ? 17.013 16.936 3.987 1.00 52.56 101 THR A CA 1
ATOM 810 C C . THR A 1 101 ? 17.817 17.659 2.903 1.00 52.56 101 THR A C 1
ATOM 812 O O . THR A 1 101 ? 18.790 18.336 3.224 1.00 52.56 101 THR A O 1
ATOM 815 N N . VAL A 1 102 ? 17.410 17.588 1.630 1.00 56.66 102 VAL A N 1
ATOM 816 C CA . VAL A 1 102 ? 18.123 18.242 0.509 1.00 56.66 102 VAL A CA 1
ATOM 817 C C . VAL A 1 102 ? 17.579 19.651 0.234 1.00 56.66 102 VAL A C 1
ATOM 819 O O . VAL A 1 102 ? 18.350 20.600 0.086 1.00 56.66 102 VAL A O 1
ATOM 822 N N . LEU A 1 103 ? 16.250 19.812 0.207 1.00 58.97 103 LEU A N 1
ATOM 823 C CA . LEU A 1 103 ? 15.574 21.102 -0.007 1.00 58.97 103 LEU A CA 1
ATOM 824 C C . LEU A 1 103 ? 15.012 21.745 1.276 1.00 58.97 103 LEU A C 1
ATOM 826 O O . LEU A 1 103 ? 14.395 22.796 1.160 1.00 58.97 103 LEU A O 1
ATOM 830 N N . SER A 1 104 ? 15.242 21.127 2.444 1.00 59.09 104 SER A N 1
ATOM 831 C CA . SER A 1 104 ? 14.820 21.500 3.809 1.00 59.09 104 SER A CA 1
ATOM 832 C C . SER A 1 104 ? 13.620 22.449 3.953 1.00 59.09 104 SER A C 1
ATOM 834 O O . SER A 1 104 ? 13.707 23.653 3.728 1.00 59.09 104 SER A O 1
ATOM 836 N N . ASN A 1 105 ? 12.517 21.930 4.497 1.00 63.06 105 ASN A N 1
ATOM 837 C CA . ASN A 1 105 ? 11.299 22.699 4.789 1.00 63.06 105 ASN A CA 1
ATOM 838 C C . ASN A 1 105 ? 11.411 23.582 6.050 1.00 63.06 105 ASN A C 1
ATOM 840 O O . ASN A 1 105 ? 10.423 24.121 6.538 1.00 63.06 105 ASN A O 1
ATOM 844 N N . LEU A 1 106 ? 12.618 23.757 6.586 1.00 65.50 106 LEU A N 1
ATOM 845 C CA . LEU A 1 106 ? 12.913 24.505 7.808 1.00 65.50 106 LEU A CA 1
ATOM 846 C C . LEU A 1 106 ? 12.279 25.908 7.870 1.00 65.50 106 LEU A C 1
ATOM 848 O O . LEU A 1 106 ? 11.694 26.233 8.902 1.00 65.50 106 LEU A O 1
ATOM 852 N N . PRO A 1 107 ? 12.299 26.729 6.799 1.00 67.62 107 PRO A N 1
ATOM 853 C CA . PRO A 1 107 ? 11.678 28.048 6.866 1.00 67.62 107 PRO A CA 1
ATOM 854 C C . PRO A 1 107 ? 10.139 28.019 6.791 1.00 67.62 107 PRO A C 1
ATOM 856 O O . PRO A 1 107 ? 9.509 29.010 7.144 1.00 67.62 107 PRO A O 1
ATOM 859 N N . TYR A 1 108 ? 9.519 26.902 6.386 1.00 72.81 108 TYR A N 1
ATOM 860 C CA . TYR A 1 108 ? 8.083 26.676 6.603 1.00 72.81 108 TYR A CA 1
ATOM 861 C C . TYR A 1 108 ? 7.798 26.401 8.075 1.00 72.81 108 TYR A C 1
ATOM 863 O O . TYR A 1 108 ? 6.927 27.032 8.662 1.00 72.81 108 TYR A O 1
ATOM 871 N N . TYR A 1 109 ? 8.582 25.514 8.686 1.00 72.50 109 TYR A N 1
ATOM 872 C CA . TYR A 1 109 ? 8.440 25.183 10.102 1.00 72.50 109 TYR A CA 1
ATOM 873 C C . TYR A 1 109 ? 8.738 26.370 11.026 1.00 72.50 109 TYR A C 1
ATOM 875 O O . TYR A 1 109 ? 8.162 26.454 12.104 1.00 72.50 109 TYR A O 1
ATOM 883 N N . ALA A 1 110 ? 9.567 27.318 10.588 1.00 72.69 110 ALA A N 1
ATOM 884 C CA . ALA A 1 110 ? 9.850 28.551 11.316 1.00 72.69 110 ALA A CA 1
ATOM 885 C C . ALA A 1 110 ? 8.719 29.599 11.263 1.00 72.69 110 ALA A C 1
ATOM 887 O O . ALA A 1 110 ? 8.834 30.631 11.924 1.00 72.69 110 ALA A O 1
ATOM 888 N N . GLN A 1 111 ? 7.650 29.386 10.482 1.00 78.56 111 GLN A N 1
ATOM 889 C CA . GLN A 1 111 ? 6.538 30.339 10.443 1.00 78.56 111 GLN A CA 1
ATOM 890 C C . GLN A 1 111 ? 5.751 30.321 11.763 1.00 78.56 111 GLN A C 1
ATOM 892 O O . GLN A 1 111 ? 5.529 29.240 12.316 1.00 78.56 111 GLN A O 1
ATOM 897 N N . PRO A 1 112 ? 5.284 31.483 12.261 1.00 75.75 112 PRO A N 1
ATOM 898 C CA . PRO A 1 112 ? 4.580 31.571 13.543 1.00 75.75 112 PRO A CA 1
ATOM 899 C C . PRO A 1 112 ? 3.327 30.691 13.646 1.00 75.75 112 PRO A C 1
ATOM 901 O O . PRO A 1 112 ? 2.982 30.241 14.731 1.00 75.75 112 PRO A O 1
ATOM 904 N N . ASP A 1 113 ? 2.652 30.429 12.527 1.00 73.38 113 ASP A N 1
ATOM 905 C CA . ASP A 1 113 ? 1.433 29.621 12.447 1.00 73.38 113 ASP A CA 1
ATOM 906 C C . ASP A 1 113 ? 1.692 28.109 12.305 1.00 73.38 113 ASP A C 1
ATOM 908 O O . ASP A 1 113 ? 0.755 27.321 12.442 1.00 73.38 113 ASP A O 1
ATOM 912 N N . VAL A 1 114 ? 2.939 27.703 12.042 1.00 75.19 114 VAL A N 1
ATOM 913 C CA . VAL A 1 114 ? 3.395 26.299 11.963 1.00 75.19 114 VAL A CA 1
ATOM 914 C C . VAL A 1 114 ? 4.189 25.906 13.215 1.00 75.19 114 VAL A C 1
ATOM 916 O O . VAL A 1 114 ? 4.112 24.765 13.672 1.00 75.19 114 VAL A O 1
ATOM 919 N N . ALA A 1 115 ? 4.957 26.851 13.767 1.00 77.12 115 ALA A N 1
ATOM 920 C CA . ALA A 1 115 ? 5.645 26.767 15.053 1.00 77.12 115 ALA A CA 1
ATOM 921 C C . ALA A 1 115 ? 6.385 25.432 15.274 1.00 77.12 115 ALA A C 1
ATOM 923 O O . ALA A 1 115 ? 6.166 24.738 16.262 1.00 77.12 115 ALA A O 1
ATOM 924 N N . PHE A 1 116 ? 7.225 25.031 14.317 1.00 72.56 116 PHE A N 1
ATOM 925 C CA . PHE A 1 116 ? 7.994 23.779 14.328 1.00 72.56 116 PHE A CA 1
ATOM 926 C C . PHE A 1 116 ? 7.169 22.506 14.561 1.00 72.56 116 PHE A C 1
ATOM 928 O O . PHE A 1 116 ? 7.695 21.515 15.054 1.00 72.56 116 PHE A O 1
ATOM 935 N N . GLY A 1 117 ? 5.891 22.515 14.171 1.00 71.50 117 GLY A N 1
ATOM 936 C CA . GLY A 1 117 ? 4.967 21.403 14.381 1.00 71.50 117 GLY A CA 1
ATOM 937 C C . GLY A 1 117 ? 4.165 21.504 15.677 1.00 71.50 117 GLY A C 1
ATOM 938 O O . GLY A 1 117 ? 3.510 20.534 16.037 1.00 71.50 117 GLY A O 1
ATOM 939 N N . GLY A 1 118 ? 4.192 22.643 16.378 1.00 72.88 118 GLY A N 1
ATOM 940 C CA . GLY A 1 118 ? 3.307 22.925 17.515 1.00 72.88 118 GLY A CA 1
ATOM 941 C C . GLY A 1 118 ? 1.834 23.081 17.125 1.00 72.88 118 GLY A C 1
ATOM 942 O O . GLY A 1 118 ? 0.953 22.985 17.974 1.00 72.88 118 GLY A O 1
ATOM 943 N N . THR A 1 119 ? 1.549 23.279 15.835 1.00 75.88 119 THR A N 1
ATOM 944 C CA . THR A 1 119 ? 0.192 23.305 15.280 1.00 75.88 119 THR A CA 1
ATOM 945 C C . THR A 1 119 ? -0.048 22.109 14.346 1.00 75.88 119 THR A C 1
ATOM 947 O O . THR A 1 119 ? 0.896 21.612 13.723 1.00 75.88 119 THR A O 1
ATOM 950 N N . PRO A 1 120 ? -1.298 21.613 14.228 1.00 73.56 120 PRO A N 1
ATOM 951 C CA . PRO A 1 120 ? -1.613 20.481 13.361 1.00 73.56 120 PRO A CA 1
ATOM 952 C C . PRO A 1 120 ? -1.223 20.719 11.899 1.00 73.56 120 PRO A C 1
ATOM 954 O O . PRO A 1 120 ? -1.429 21.801 11.343 1.00 73.56 120 PRO A O 1
ATOM 957 N N . TYR A 1 121 ? -0.700 19.673 11.258 1.00 68.38 121 TYR A N 1
ATOM 958 C CA . TYR A 1 121 ? -0.246 19.728 9.871 1.00 68.38 121 TYR A CA 1
ATOM 959 C C . TYR A 1 121 ? -1.356 20.181 8.908 1.00 68.38 121 TYR A C 1
ATOM 961 O O . TYR A 1 121 ? -2.426 19.576 8.829 1.00 68.38 121 TYR A O 1
ATOM 969 N N . ASN A 1 122 ? -1.068 21.216 8.113 1.00 69.31 122 ASN A N 1
ATOM 970 C CA . ASN A 1 122 ? -1.961 21.724 7.074 1.00 69.31 122 ASN A CA 1
ATOM 971 C C . ASN A 1 122 ? -1.336 21.525 5.686 1.00 69.31 122 ASN A C 1
ATOM 973 O O . ASN A 1 122 ? -0.438 22.268 5.272 1.00 69.31 122 ASN A O 1
ATOM 977 N N . SER A 1 123 ? -1.858 20.544 4.950 1.00 63.00 123 SER A N 1
ATOM 978 C CA . SER A 1 123 ? -1.374 20.150 3.622 1.00 63.00 123 SER A CA 1
ATOM 979 C C . SER A 1 123 ? -1.453 21.279 2.588 1.00 63.00 123 SER A C 1
ATOM 981 O O . SER A 1 123 ? -0.535 21.445 1.785 1.00 63.00 123 SER A O 1
ATOM 983 N N . THR A 1 124 ? -2.497 22.109 2.632 1.00 67.75 124 THR A N 1
ATOM 984 C CA . THR A 1 124 ? -2.697 23.226 1.695 1.00 67.75 124 THR A CA 1
ATOM 985 C C . THR A 1 124 ? -1.668 24.339 1.901 1.00 67.75 124 THR A C 1
ATOM 987 O O . THR A 1 124 ? -1.161 24.906 0.930 1.00 67.75 124 THR A O 1
ATOM 990 N N . LYS A 1 125 ? -1.322 24.656 3.157 1.00 68.44 125 LYS A N 1
ATOM 991 C CA . LYS A 1 125 ? -0.263 25.631 3.474 1.00 68.44 125 LYS A CA 1
ATOM 992 C C . LYS A 1 125 ? 1.120 25.096 3.103 1.00 68.44 125 LYS A C 1
ATOM 994 O O . LYS A 1 125 ? 1.910 25.827 2.508 1.00 68.44 125 LYS A O 1
ATOM 999 N N . PHE A 1 126 ? 1.385 23.823 3.395 1.00 68.75 126 PHE A N 1
ATOM 1000 C CA . PHE A 1 126 ? 2.642 23.159 3.046 1.00 68.75 126 PHE A CA 1
ATOM 1001 C C . PHE A 1 126 ? 2.881 23.134 1.526 1.00 68.75 126 PHE A C 1
ATOM 1003 O O . PHE A 1 126 ? 3.958 23.508 1.062 1.00 68.75 126 PHE A O 1
ATOM 1010 N N . ALA A 1 127 ? 1.851 22.821 0.731 1.00 64.75 127 ALA A N 1
ATOM 1011 C CA . ALA A 1 127 ? 1.936 22.783 -0.732 1.00 64.75 127 ALA A CA 1
ATOM 1012 C C . ALA A 1 127 ? 2.319 24.139 -1.360 1.00 64.75 127 ALA A C 1
ATOM 1014 O O . ALA A 1 127 ? 3.064 24.185 -2.340 1.00 64.75 127 ALA A O 1
ATOM 1015 N N . LYS A 1 128 ? 1.865 25.263 -0.781 1.00 67.88 128 LYS A N 1
ATOM 1016 C CA . LYS A 1 128 ? 2.279 26.614 -1.215 1.00 67.88 128 LYS A CA 1
ATOM 1017 C C . LYS A 1 128 ? 3.763 26.882 -0.942 1.00 67.88 128 LYS A C 1
ATOM 1019 O O . LYS A 1 128 ? 4.391 27.648 -1.671 1.00 67.88 128 LYS A O 1
ATOM 1024 N N . TRP A 1 129 ? 4.329 26.270 0.097 1.00 69.00 129 TRP A N 1
ATOM 1025 C CA . TRP A 1 129 ? 5.740 26.421 0.442 1.00 69.00 129 TRP A CA 1
ATOM 1026 C C . TRP A 1 129 ? 6.666 25.544 -0.404 1.00 69.00 129 TRP A C 1
ATOM 1028 O O . TRP A 1 129 ? 7.732 26.006 -0.812 1.00 69.00 129 TRP A O 1
ATOM 1038 N N . GLU A 1 130 ? 6.254 24.317 -0.738 1.00 64.06 130 GLU A N 1
ATOM 1039 C CA . GLU A 1 130 ? 7.036 23.411 -1.595 1.00 64.06 130 GLU A CA 1
ATOM 1040 C C . GLU A 1 130 ? 7.446 24.052 -2.935 1.00 64.06 130 GLU A C 1
ATOM 1042 O O . GLU A 1 130 ? 8.488 23.705 -3.505 1.00 64.06 130 GLU A O 1
ATOM 1047 N N . GLN A 1 131 ? 6.669 25.034 -3.403 1.00 61.31 131 GLN A N 1
ATOM 1048 C CA . GLN A 1 131 ? 6.937 25.816 -4.609 1.00 61.31 131 GLN A CA 1
ATOM 1049 C C . GLN A 1 131 ? 8.115 26.803 -4.473 1.00 61.31 131 GLN A C 1
ATOM 1051 O O . GLN A 1 131 ? 8.736 27.127 -5.482 1.00 61.31 131 GLN A O 1
ATOM 1056 N N . LYS A 1 132 ? 8.464 27.265 -3.260 1.00 63.44 132 LYS A N 1
ATOM 1057 C CA . LYS A 1 132 ? 9.478 28.318 -3.032 1.00 63.44 132 LYS A CA 1
ATOM 1058 C C . LYS A 1 132 ? 10.923 27.804 -2.940 1.00 63.44 132 LYS A C 1
ATOM 1060 O O . LYS A 1 132 ? 11.824 28.505 -3.377 1.00 63.44 132 LYS A O 1
ATOM 1065 N N . GLY A 1 133 ? 11.146 26.596 -2.410 1.00 56.12 133 GLY A N 1
ATOM 1066 C CA . GLY A 1 133 ? 12.424 25.863 -2.508 1.00 56.12 133 GLY A CA 1
ATOM 1067 C C . GLY A 1 133 ? 13.691 26.569 -2.001 1.00 56.12 133 GLY A C 1
ATOM 1068 O O . GLY A 1 133 ? 14.670 26.655 -2.738 1.00 56.12 133 GLY A O 1
ATOM 1069 N N . ILE A 1 134 ? 13.695 27.034 -0.750 1.00 54.28 134 ILE A N 1
ATOM 1070 C CA . ILE A 1 134 ? 14.841 27.707 -0.109 1.00 54.28 134 ILE A CA 1
ATOM 1071 C C . ILE A 1 134 ? 15.347 26.832 1.049 1.00 54.28 134 ILE A C 1
ATOM 1073 O O . ILE A 1 134 ? 14.532 26.425 1.872 1.00 54.28 134 ILE A O 1
ATOM 1077 N N . SER A 1 135 ? 16.661 26.567 1.142 1.00 56.03 135 SER A N 1
ATOM 1078 C CA . SER A 1 135 ? 17.235 25.641 2.142 1.00 56.03 135 SER A CA 1
ATOM 1079 C C . SER A 1 135 ? 18.499 26.183 2.844 1.00 56.03 135 SER A C 1
ATOM 1081 O O . SER A 1 135 ? 19.478 26.496 2.166 1.00 56.03 135 SER A O 1
ATOM 1083 N N . PRO A 1 136 ? 18.531 26.238 4.195 1.00 50.50 136 PRO A N 1
ATOM 1084 C CA . PRO A 1 136 ? 19.722 26.583 4.991 1.00 50.50 136 PRO A CA 1
ATOM 1085 C C . PRO A 1 136 ? 20.664 25.407 5.346 1.00 50.50 136 PRO A C 1
ATOM 1087 O O . PRO A 1 136 ? 21.745 25.647 5.882 1.00 50.50 136 PRO A O 1
ATOM 1090 N N . ALA A 1 137 ? 20.274 24.147 5.097 1.00 55.12 137 ALA A N 1
ATOM 1091 C CA . ALA A 1 137 ? 20.976 22.932 5.569 1.00 55.12 137 ALA A CA 1
ATOM 1092 C C . ALA A 1 137 ? 21.885 22.254 4.513 1.00 55.12 137 ALA A C 1
ATOM 1094 O O . ALA A 1 137 ? 22.427 21.172 4.726 1.00 55.12 137 ALA A O 1
ATOM 1095 N N . VAL A 1 138 ? 22.062 22.900 3.363 1.00 66.25 138 VAL A N 1
ATOM 1096 C CA . VAL A 1 138 ? 22.670 22.344 2.139 1.00 66.25 138 VAL A CA 1
ATOM 1097 C C . VAL A 1 138 ? 24.147 21.925 2.240 1.00 66.25 138 VAL A C 1
ATOM 1099 O O . VAL A 1 138 ? 24.486 20.924 1.607 1.00 66.25 138 VAL A O 1
ATOM 1102 N N . PRO A 1 139 ? 25.041 22.604 2.991 1.00 75.00 139 PRO A N 1
ATOM 1103 C CA . PRO A 1 139 ? 26.480 22.356 2.865 1.00 75.00 139 PRO A CA 1
ATOM 1104 C C . PRO A 1 139 ? 26.923 20.902 3.103 1.00 75.00 139 PRO A C 1
ATOM 1106 O O . PRO A 1 139 ? 27.641 20.357 2.267 1.00 75.00 139 PRO A O 1
ATOM 1109 N N . GLY A 1 140 ? 26.461 20.250 4.178 1.00 74.25 140 GLY A N 1
ATOM 1110 C CA . GLY A 1 140 ? 26.907 18.890 4.521 1.00 74.25 140 GLY A CA 1
ATOM 1111 C C . GLY A 1 140 ? 26.360 17.800 3.595 1.00 74.25 140 GLY A C 1
ATOM 1112 O O . GLY A 1 140 ? 27.068 16.864 3.228 1.00 74.25 140 GLY A O 1
ATOM 1113 N N . ILE A 1 141 ? 25.117 17.949 3.131 1.00 79.00 141 ILE A N 1
ATOM 1114 C CA . ILE A 1 141 ? 24.506 17.009 2.179 1.00 79.00 141 ILE A CA 1
ATOM 1115 C C . ILE A 1 141 ? 25.089 17.183 0.774 1.00 79.00 141 ILE A C 1
ATOM 1117 O O . ILE A 1 141 ? 25.309 16.198 0.068 1.00 79.00 141 ILE A O 1
ATOM 1121 N N . LEU A 1 142 ? 25.380 18.422 0.370 1.00 84.25 142 LEU A N 1
ATOM 1122 C CA . LEU A 1 142 ? 26.043 18.708 -0.899 1.00 84.25 142 LEU A CA 1
ATOM 1123 C C . LEU A 1 142 ? 27.475 18.154 -0.926 1.00 84.25 142 LEU A C 1
ATOM 1125 O O . LEU A 1 142 ? 27.911 17.629 -1.952 1.00 84.25 142 LEU A O 1
ATOM 1129 N N . ASP A 1 143 ? 28.197 18.247 0.191 1.00 84.75 143 ASP A N 1
ATOM 1130 C CA . ASP A 1 143 ? 29.522 17.648 0.355 1.00 84.75 143 ASP A CA 1
ATOM 1131 C C . ASP A 1 143 ? 29.468 16.115 0.232 1.00 84.75 143 ASP A C 1
ATOM 1133 O O . ASP A 1 143 ? 30.205 15.533 -0.568 1.00 84.75 143 ASP A O 1
ATOM 1137 N N . LEU A 1 144 ? 28.521 15.457 0.912 1.00 85.00 144 LEU A N 1
ATOM 1138 C CA . LEU A 1 144 ? 28.293 14.017 0.759 1.00 85.00 144 LEU A CA 1
ATOM 1139 C C . LEU A 1 144 ? 27.954 13.626 -0.682 1.00 85.00 144 LEU A C 1
ATOM 1141 O O . LEU A 1 144 ? 28.510 12.658 -1.194 1.00 85.00 144 LEU A O 1
ATOM 1145 N N . TYR A 1 145 ? 27.069 14.373 -1.347 1.00 89.06 145 TYR A N 1
ATOM 1146 C CA . TYR A 1 145 ? 26.719 14.146 -2.750 1.00 89.06 145 TYR A CA 1
ATOM 1147 C C . TYR A 1 145 ? 27.966 14.151 -3.642 1.00 89.06 145 TYR A C 1
ATOM 1149 O O . TYR A 1 145 ? 28.183 13.198 -4.390 1.00 89.06 145 TYR A O 1
ATOM 1157 N N . LYS A 1 146 ? 28.836 15.160 -3.507 1.00 89.88 146 LYS A N 1
ATOM 1158 C CA . LYS A 1 146 ? 30.089 15.251 -4.276 1.00 89.88 146 LYS A CA 1
ATOM 1159 C C . LYS A 1 146 ? 31.034 14.086 -3.970 1.00 89.88 146 LYS A C 1
ATOM 1161 O O . LYS A 1 146 ? 31.607 13.503 -4.888 1.00 89.88 146 LYS A O 1
ATOM 1166 N N . LYS A 1 147 ? 31.176 13.732 -2.690 1.00 88.50 147 LYS A N 1
ATOM 1167 C CA . LYS A 1 147 ? 32.040 12.647 -2.201 1.00 88.50 147 LYS A CA 1
ATOM 1168 C C . LYS A 1 147 ? 31.573 11.257 -2.649 1.00 88.50 147 LYS A C 1
ATOM 1170 O O . LYS A 1 147 ? 32.382 10.421 -3.024 1.00 88.50 147 LYS A O 1
ATOM 1175 N N . VAL A 1 148 ? 30.273 10.985 -2.628 1.00 86.88 148 VAL A N 1
ATOM 1176 C CA . VAL A 1 148 ? 29.706 9.706 -3.091 1.00 86.88 148 VAL A CA 1
ATOM 1177 C C . VAL A 1 148 ? 29.754 9.620 -4.614 1.00 86.88 148 VAL A C 1
ATOM 1179 O O . VAL A 1 148 ? 30.073 8.570 -5.170 1.00 86.88 148 VAL A O 1
ATOM 1182 N N . GLN A 1 149 ? 29.507 10.733 -5.302 1.00 86.81 149 GLN A N 1
ATOM 1183 C CA . GLN A 1 149 ? 29.645 10.800 -6.749 1.00 86.81 149 GLN A CA 1
ATOM 1184 C C . GLN A 1 149 ? 31.092 10.534 -7.199 1.00 86.81 149 GLN A C 1
ATOM 1186 O O . GLN A 1 149 ? 31.296 9.810 -8.173 1.00 86.81 149 GLN A O 1
ATOM 1191 N N . SER A 1 150 ? 32.101 11.054 -6.486 1.00 86.75 150 SER A N 1
ATOM 1192 C CA . SER A 1 150 ? 33.514 10.809 -6.816 1.00 86.75 150 SER A CA 1
ATOM 1193 C C . SER A 1 150 ? 33.953 9.355 -6.601 1.00 86.75 150 SER A C 1
ATOM 1195 O O . SER A 1 150 ? 34.879 8.900 -7.268 1.00 86.75 150 SER A O 1
ATOM 1197 N N . LEU A 1 151 ? 33.253 8.600 -5.746 1.00 84.75 151 LEU A N 1
ATOM 1198 C CA . LEU A 1 151 ? 33.439 7.153 -5.582 1.00 84.75 151 LEU A CA 1
ATOM 1199 C C . LEU A 1 151 ? 32.794 6.320 -6.709 1.00 84.75 151 LEU A C 1
ATOM 1201 O O . LEU A 1 151 ? 32.952 5.102 -6.731 1.00 84.75 151 LEU A O 1
ATOM 1205 N N . GLY A 1 152 ? 32.087 6.947 -7.657 1.00 82.06 152 GLY A N 1
ATOM 1206 C CA . GLY A 1 152 ? 31.514 6.277 -8.829 1.00 82.06 152 GLY A CA 1
ATOM 1207 C C . GLY A 1 152 ? 30.101 5.720 -8.635 1.00 82.06 152 GLY A C 1
ATOM 1208 O O . GLY A 1 152 ? 29.626 4.961 -9.480 1.00 82.06 152 GLY A O 1
ATOM 1209 N N . PHE A 1 153 ? 29.407 6.089 -7.554 1.00 85.31 153 PHE A N 1
ATOM 1210 C CA . PHE A 1 153 ? 28.000 5.731 -7.362 1.00 85.31 153 PHE A CA 1
ATOM 1211 C C . PHE A 1 153 ? 27.078 6.549 -8.275 1.00 85.31 153 PHE A C 1
ATOM 1213 O O . PHE A 1 153 ? 27.264 7.753 -8.466 1.00 85.31 153 PHE A O 1
ATOM 1220 N N . LYS A 1 154 ? 26.021 5.913 -8.790 1.00 86.88 154 LYS A N 1
ATOM 1221 C CA . LYS A 1 154 ? 24.937 6.612 -9.489 1.00 86.88 154 LYS A CA 1
ATOM 1222 C C . LYS A 1 154 ? 23.952 7.195 -8.485 1.00 86.88 154 LYS A C 1
ATOM 1224 O O . LYS A 1 154 ? 23.468 6.488 -7.608 1.00 86.88 154 LYS A O 1
ATOM 1229 N N . ILE A 1 155 ? 23.614 8.468 -8.647 1.00 89.25 155 ILE A N 1
ATOM 1230 C CA . ILE A 1 155 ? 22.737 9.180 -7.714 1.00 89.25 155 ILE A CA 1
ATOM 1231 C C . ILE A 1 155 ? 21.286 9.122 -8.187 1.00 89.25 155 ILE A C 1
ATOM 1233 O O . ILE A 1 155 ? 21.001 9.477 -9.328 1.00 89.25 155 ILE A O 1
ATOM 1237 N N . VAL A 1 156 ? 20.355 8.728 -7.319 1.00 88.88 156 VAL A N 1
ATOM 1238 C CA . VAL A 1 156 ? 18.910 8.807 -7.582 1.00 88.88 156 VAL A CA 1
ATOM 1239 C C . VAL A 1 156 ? 18.245 9.684 -6.536 1.00 88.88 156 VAL A C 1
ATOM 1241 O O . VAL A 1 156 ? 18.375 9.448 -5.341 1.00 88.88 156 VAL A O 1
ATOM 1244 N N . PHE A 1 157 ? 17.489 10.673 -6.997 1.00 89.44 157 PHE A N 1
ATOM 1245 C CA . PHE A 1 157 ? 16.663 11.516 -6.149 1.00 89.44 157 PHE A CA 1
ATOM 1246 C C . PHE A 1 157 ? 15.230 10.985 -6.093 1.00 89.44 157 PHE A C 1
ATOM 1248 O O . PHE A 1 157 ? 14.625 10.729 -7.138 1.00 89.44 157 PHE A O 1
ATOM 1255 N N . ILE A 1 158 ? 14.659 10.867 -4.894 1.00 85.31 158 ILE A N 1
ATOM 1256 C CA . ILE A 1 158 ? 13.246 10.509 -4.688 1.00 85.31 158 ILE A CA 1
ATOM 1257 C C . ILE A 1 158 ? 12.559 11.621 -3.887 1.00 85.31 158 ILE A C 1
ATOM 1259 O O . ILE A 1 158 ? 13.094 12.123 -2.904 1.00 85.31 158 ILE A O 1
ATOM 1263 N N . SER A 1 159 ? 11.368 12.047 -4.303 1.00 83.19 159 SER A N 1
ATOM 1264 C CA . SER A 1 159 ? 10.585 13.069 -3.603 1.00 83.19 159 SER A CA 1
ATOM 1265 C C . SER A 1 159 ? 9.126 12.662 -3.448 1.00 83.19 159 SER A C 1
ATOM 1267 O O . SER A 1 159 ? 8.559 12.003 -4.316 1.00 83.19 159 SER A O 1
ATOM 1269 N N . GLY A 1 160 ? 8.503 13.123 -2.362 1.00 77.44 160 GLY A N 1
ATOM 1270 C CA . GLY A 1 160 ? 7.054 13.038 -2.166 1.00 77.44 160 GLY A CA 1
ATOM 1271 C C . GLY A 1 160 ? 6.257 14.097 -2.940 1.00 77.44 160 GLY A C 1
ATOM 1272 O O . GLY A 1 160 ? 5.032 14.039 -2.924 1.00 77.44 160 GLY A O 1
ATOM 1273 N N . ARG A 1 161 ? 6.926 15.048 -3.608 1.00 79.62 161 ARG A N 1
ATOM 1274 C CA . ARG A 1 161 ? 6.289 16.090 -4.432 1.00 79.62 161 ARG A CA 1
ATOM 1275 C C . ARG A 1 161 ? 5.583 15.498 -5.645 1.00 79.62 161 ARG A C 1
ATOM 1277 O O . ARG A 1 161 ? 6.027 14.477 -6.165 1.00 79.62 161 ARG A O 1
ATOM 1284 N N . SER A 1 162 ? 4.536 16.165 -6.124 1.00 80.06 162 SER A N 1
ATOM 1285 C CA . SER A 1 162 ? 3.854 15.775 -7.359 1.00 80.06 162 SER A CA 1
ATOM 1286 C C . SER A 1 162 ? 4.735 15.970 -8.594 1.00 80.06 162 SER A C 1
ATOM 1288 O O . SER A 1 162 ? 5.584 16.862 -8.662 1.00 80.06 162 SER A O 1
ATOM 1290 N N . GLU A 1 163 ? 4.470 15.167 -9.618 1.00 87.38 163 GLU A N 1
ATOM 1291 C CA . GLU A 1 163 ? 5.108 15.234 -10.932 1.00 87.38 163 GLU A CA 1
ATOM 1292 C C . GLU A 1 163 ? 4.961 16.622 -11.582 1.00 87.38 163 GLU A C 1
ATOM 1294 O O . GLU A 1 163 ? 5.877 17.092 -12.254 1.00 87.38 163 GLU A O 1
ATOM 1299 N N . SER A 1 164 ? 3.861 17.334 -11.303 1.00 81.56 164 SER A N 1
ATOM 1300 C CA . SER A 1 164 ? 3.640 18.708 -11.779 1.00 81.56 164 SER A CA 1
ATOM 1301 C C . SER A 1 164 ? 4.679 19.718 -11.273 1.00 81.56 164 SER A C 1
ATOM 1303 O O . SER A 1 164 ? 4.851 20.771 -11.879 1.00 81.56 164 SER A O 1
ATOM 1305 N N . LEU A 1 165 ? 5.415 19.406 -10.199 1.00 78.38 165 LEU A N 1
ATOM 1306 C CA . LEU A 1 165 ? 6.466 20.257 -9.631 1.00 78.38 165 LEU A CA 1
ATOM 1307 C C . LEU A 1 165 ? 7.878 19.877 -10.111 1.00 78.38 165 LEU A C 1
ATOM 1309 O O . LEU A 1 165 ? 8.868 20.346 -9.536 1.00 78.38 165 LEU A O 1
ATOM 1313 N N . ARG A 1 166 ? 8.013 19.030 -11.143 1.00 87.88 166 ARG A N 1
ATOM 1314 C CA . ARG A 1 166 ? 9.314 18.544 -11.637 1.00 87.88 166 ARG A CA 1
ATOM 1315 C C . ARG A 1 166 ? 10.265 19.659 -12.038 1.00 87.88 166 ARG A C 1
ATOM 1317 O O . ARG A 1 166 ? 11.432 19.629 -11.643 1.00 87.88 166 ARG A O 1
ATOM 1324 N N . GLU A 1 167 ? 9.785 20.631 -12.804 1.00 83.56 167 GLU A N 1
ATOM 1325 C CA . GLU A 1 167 ? 10.614 21.726 -13.318 1.00 83.56 167 GLU A CA 1
ATOM 1326 C C . GLU A 1 167 ? 11.150 22.600 -12.184 1.00 83.56 167 GLU A C 1
ATOM 1328 O O . GLU A 1 167 ? 12.356 22.836 -12.089 1.00 83.56 167 GLU A O 1
ATOM 1333 N N . VAL A 1 168 ? 10.267 22.992 -11.262 1.00 79.19 168 VAL A N 1
ATOM 1334 C CA . VAL A 1 168 ? 10.612 23.790 -10.078 1.00 79.19 168 VAL A CA 1
ATOM 1335 C C . VAL A 1 168 ? 11.599 23.035 -9.187 1.00 79.19 168 VAL A C 1
ATOM 1337 O O . VAL A 1 168 ? 12.632 23.574 -8.799 1.00 79.19 168 VAL A O 1
ATOM 1340 N N . THR A 1 169 ? 11.340 21.753 -8.920 1.00 81.25 169 THR A N 1
ATOM 1341 C CA . THR A 1 169 ? 12.218 20.911 -8.091 1.00 81.25 169 THR A CA 1
ATOM 1342 C C . THR A 1 169 ? 13.601 20.744 -8.726 1.00 81.25 169 THR A C 1
ATOM 1344 O O . THR A 1 169 ? 14.615 20.860 -8.041 1.00 81.25 169 THR A O 1
ATOM 1347 N N . THR A 1 170 ? 13.660 20.556 -10.046 1.00 84.88 170 THR A N 1
ATOM 1348 C CA . THR A 1 170 ? 14.917 20.460 -10.805 1.00 84.88 170 THR A CA 1
ATOM 1349 C C . THR A 1 170 ? 15.713 21.761 -10.744 1.00 84.88 170 THR A C 1
ATOM 1351 O O . THR A 1 170 ? 16.926 21.733 -10.532 1.00 84.88 170 THR A O 1
ATOM 1354 N N . LYS A 1 171 ? 15.041 22.906 -10.911 1.00 83.00 171 LYS A N 1
ATOM 1355 C CA . LYS A 1 171 ? 15.663 24.231 -10.821 1.00 83.00 171 LYS A CA 1
ATOM 1356 C C . LYS A 1 171 ? 16.248 24.473 -9.429 1.00 83.00 171 LYS A C 1
ATOM 1358 O O . LYS A 1 171 ? 17.389 24.910 -9.323 1.00 83.00 171 LYS A O 1
ATOM 1363 N N . ASN A 1 172 ? 15.513 24.117 -8.379 1.00 79.06 172 ASN A N 1
ATOM 1364 C CA . ASN A 1 172 ? 15.956 24.300 -6.996 1.00 79.06 172 ASN A CA 1
ATOM 1365 C C . ASN A 1 172 ? 17.179 23.437 -6.662 1.00 79.06 172 ASN A C 1
ATOM 1367 O O . ASN A 1 172 ? 18.147 23.947 -6.106 1.00 79.06 172 ASN A O 1
ATOM 1371 N N . LEU A 1 173 ? 17.185 22.162 -7.066 1.00 82.88 173 LEU A N 1
ATOM 1372 C CA . LEU A 1 173 ? 18.347 21.281 -6.890 1.00 82.88 173 LEU A CA 1
ATOM 1373 C C . LEU A 1 173 ? 19.598 21.848 -7.580 1.00 82.88 173 LEU A C 1
ATOM 1375 O O . LEU A 1 173 ? 20.666 21.908 -6.972 1.00 82.88 173 LEU A O 1
ATOM 1379 N N . LYS A 1 174 ? 19.459 22.340 -8.817 1.00 85.38 174 LYS A N 1
ATOM 1380 C CA . LYS A 1 174 ? 20.570 22.960 -9.555 1.00 85.38 174 LYS A CA 1
ATOM 1381 C C . LYS A 1 174 ? 21.078 24.239 -8.895 1.00 85.38 174 LYS A C 1
ATOM 1383 O O . LYS A 1 174 ? 22.287 24.401 -8.764 1.00 85.38 174 LYS A O 1
ATOM 1388 N N . ASN A 1 175 ? 20.176 25.106 -8.434 1.00 80.75 175 ASN A N 1
ATOM 1389 C CA . ASN A 1 175 ? 20.539 26.341 -7.730 1.00 80.75 175 ASN A CA 1
ATOM 1390 C C . ASN A 1 175 ? 21.330 26.069 -6.441 1.00 80.75 175 ASN A C 1
ATOM 1392 O O . ASN A 1 175 ? 22.188 26.861 -6.069 1.00 80.75 175 ASN A O 1
ATOM 1396 N N . LEU A 1 176 ? 21.065 24.941 -5.779 1.00 76.94 176 LEU A N 1
ATOM 1397 C CA . LEU A 1 176 ? 21.761 24.515 -4.563 1.00 76.94 176 LEU A CA 1
ATOM 1398 C C . LEU A 1 176 ? 23.084 23.778 -4.832 1.00 76.94 176 LEU 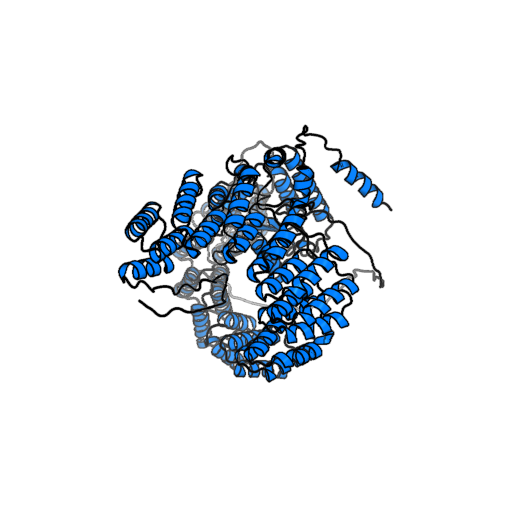A C 1
ATOM 1400 O O . LEU A 1 176 ? 23.768 23.395 -3.887 1.00 76.94 176 LEU A O 1
ATOM 1404 N N . GLY A 1 177 ? 23.465 23.586 -6.099 1.00 82.88 177 GLY A N 1
ATOM 1405 C CA . GLY A 1 177 ? 24.740 22.980 -6.488 1.00 82.88 177 GLY A CA 1
ATOM 1406 C C . GLY A 1 177 ? 24.688 21.482 -6.802 1.00 82.88 177 GLY A C 1
ATOM 1407 O O . GLY A 1 177 ? 25.739 20.891 -7.054 1.00 82.88 177 GLY A O 1
ATOM 1408 N N . PHE A 1 178 ? 23.504 20.859 -6.836 1.00 87.19 178 PHE A N 1
ATOM 1409 C CA . PHE A 1 178 ? 23.342 19.490 -7.336 1.00 87.19 178 PHE A CA 1
ATOM 1410 C C . PHE A 1 178 ? 23.294 19.516 -8.865 1.00 87.19 178 PHE A C 1
ATOM 1412 O O . PHE A 1 178 ? 22.361 20.047 -9.467 1.00 87.19 178 PHE A O 1
ATOM 1419 N N . THR A 1 179 ? 24.321 18.971 -9.510 1.00 83.00 179 THR A N 1
ATOM 1420 C CA . THR A 1 179 ? 24.551 19.165 -10.950 1.00 83.00 179 THR A CA 1
ATOM 1421 C C . THR A 1 179 ? 24.055 18.009 -11.814 1.00 83.00 179 THR A C 1
ATOM 1423 O O . THR A 1 179 ? 23.618 18.242 -12.942 1.00 83.00 179 THR A O 1
ATOM 1426 N N . THR A 1 180 ? 24.103 16.772 -11.313 1.00 85.06 180 THR A N 1
ATOM 1427 C CA . THR A 1 180 ? 23.856 15.552 -12.099 1.00 85.06 180 THR A CA 1
ATOM 1428 C C . THR A 1 180 ? 23.227 14.442 -11.262 1.00 85.06 180 THR A C 1
ATOM 1430 O O . THR A 1 180 ? 23.595 14.241 -10.109 1.00 85.06 180 THR A O 1
ATOM 1433 N N . TRP A 1 181 ? 22.320 13.668 -11.853 1.00 91.31 181 TRP A N 1
ATOM 1434 C CA . TRP A 1 181 ? 21.713 12.492 -11.228 1.00 91.31 181 TRP A CA 1
ATOM 1435 C C . TRP A 1 181 ? 21.175 11.535 -12.296 1.00 91.31 181 TRP A C 1
ATOM 1437 O O . TRP A 1 181 ? 20.855 11.953 -13.407 1.00 91.31 181 TRP A O 1
ATOM 1447 N N . GLU A 1 182 ? 21.055 10.254 -11.954 1.00 88.19 182 GLU A N 1
ATOM 1448 C CA . GLU A 1 182 ? 20.520 9.198 -12.820 1.00 88.19 182 GLU A CA 1
ATOM 1449 C C . GLU A 1 182 ? 19.005 9.358 -13.008 1.00 88.19 182 GLU A C 1
ATOM 1451 O O . GLU A 1 182 ? 18.505 9.325 -14.131 1.00 88.19 182 GLU A O 1
ATOM 1456 N N . LYS A 1 183 ? 18.256 9.534 -11.910 1.00 90.06 183 LYS A N 1
ATOM 1457 C CA . LYS A 1 183 ? 16.792 9.692 -11.927 1.00 90.06 183 LYS A CA 1
ATOM 1458 C C . LYS A 1 183 ? 16.329 10.666 -10.851 1.00 90.06 183 LYS A C 1
ATOM 1460 O O . LYS A 1 183 ? 16.892 10.700 -9.763 1.00 90.06 183 LYS A O 1
ATOM 1465 N N . LEU A 1 184 ? 15.273 11.414 -11.168 1.00 90.75 184 LEU A N 1
ATOM 1466 C CA . LEU A 1 184 ? 14.463 12.167 -10.209 1.00 90.75 184 LEU A CA 1
ATOM 1467 C C . LEU A 1 184 ? 13.047 11.582 -10.230 1.00 90.75 184 LEU A C 1
ATOM 1469 O O . LEU A 1 184 ? 12.350 11.691 -11.242 1.00 90.75 184 LEU A O 1
ATOM 1473 N N . ILE A 1 185 ? 12.644 10.945 -9.136 1.00 89.31 185 ILE A N 1
ATOM 1474 C CA . ILE A 1 185 ? 11.373 10.232 -8.988 1.00 89.31 185 ILE A CA 1
ATOM 1475 C C . ILE A 1 185 ? 10.428 11.088 -8.136 1.00 89.31 185 ILE A C 1
ATOM 1477 O O . ILE A 1 185 ? 10.750 11.401 -6.992 1.00 89.31 185 ILE A O 1
ATOM 1481 N N . LEU A 1 186 ? 9.273 11.466 -8.690 1.00 87.75 186 LEU A N 1
ATOM 1482 C CA . LEU A 1 186 ? 8.240 12.297 -8.053 1.00 87.75 186 LEU A CA 1
ATOM 1483 C C . LEU A 1 186 ? 6.890 11.568 -8.119 1.00 87.75 186 LEU A C 1
ATOM 1485 O O . LEU A 1 186 ? 6.722 10.691 -8.965 1.00 87.75 186 LEU A O 1
ATOM 1489 N N . LYS A 1 187 ? 5.951 11.895 -7.226 1.00 86.31 187 LYS A N 1
ATOM 1490 C CA . LYS A 1 187 ? 4.626 11.259 -7.153 1.00 86.31 187 LYS A CA 1
ATOM 1491 C C . LYS A 1 187 ? 3.806 11.512 -8.409 1.00 86.31 187 LYS A C 1
ATOM 1493 O O . LYS A 1 187 ? 3.578 12.665 -8.779 1.00 86.31 187 LYS A O 1
ATOM 1498 N N . GLN A 1 188 ? 3.279 10.449 -9.004 1.00 85.06 188 GLN A N 1
ATOM 1499 C CA . GLN A 1 188 ? 2.348 10.571 -10.119 1.00 85.06 188 GLN A CA 1
ATOM 1500 C C . GLN A 1 188 ? 0.932 10.869 -9.615 1.00 85.06 188 GLN A C 1
ATOM 1502 O O . GLN A 1 188 ? 0.609 10.662 -8.446 1.00 85.06 188 GLN A O 1
ATOM 1507 N N . THR A 1 189 ? 0.057 11.341 -10.505 1.00 75.62 189 THR A N 1
ATOM 1508 C CA . THR A 1 189 ? -1.365 11.572 -10.189 1.00 75.62 189 THR A CA 1
ATOM 1509 C C . THR A 1 189 ? -2.077 10.291 -9.749 1.00 75.62 189 THR A C 1
ATOM 1511 O O . THR A 1 189 ? -2.990 10.352 -8.932 1.00 75.62 189 THR A O 1
ATOM 1514 N N . SER A 1 190 ? -1.611 9.126 -10.211 1.00 75.44 190 SER A N 1
ATOM 1515 C CA . SER A 1 190 ? -2.077 7.803 -9.778 1.00 75.44 190 SER A CA 1
ATOM 1516 C C . SER A 1 190 ? -1.714 7.443 -8.333 1.00 75.44 190 SER A C 1
ATOM 1518 O O . SER A 1 190 ? -2.277 6.497 -7.796 1.00 75.44 190 SER A O 1
ATOM 1520 N N . ASP A 1 191 ? -0.782 8.167 -7.704 1.00 75.19 191 ASP A N 1
ATOM 1521 C CA . ASP A 1 191 ? -0.355 7.943 -6.316 1.00 75.19 191 ASP A CA 1
ATOM 1522 C C . ASP A 1 191 ? -1.090 8.870 -5.319 1.00 75.19 191 ASP A C 1
ATOM 1524 O O . ASP A 1 191 ? -0.693 8.983 -4.151 1.00 75.19 191 ASP A O 1
ATOM 1528 N N . ALA A 1 192 ? -2.160 9.546 -5.761 1.00 66.56 192 ALA A N 1
ATOM 1529 C CA . ALA A 1 192 ? -2.980 10.428 -4.932 1.00 66.56 192 ALA A CA 1
ATOM 1530 C C . ALA A 1 192 ? -3.550 9.690 -3.703 1.00 66.56 192 ALA A C 1
ATOM 1532 O O . ALA A 1 192 ? -4.032 8.566 -3.803 1.00 66.56 192 ALA A O 1
ATOM 1533 N N . GLY A 1 193 ? -3.467 10.319 -2.524 1.00 64.31 193 GLY A N 1
ATOM 1534 C CA . GLY A 1 193 ? -3.903 9.731 -1.247 1.00 64.31 193 GLY A CA 1
ATOM 1535 C C . GLY A 1 193 ? -2.874 8.828 -0.552 1.00 64.31 193 GLY A C 1
ATOM 1536 O O . GLY A 1 193 ? -3.052 8.494 0.616 1.00 64.31 193 GLY A O 1
ATOM 1537 N N . THR A 1 194 ? -1.761 8.480 -1.208 1.00 70.56 194 THR A N 1
ATOM 1538 C CA . THR A 1 194 ? -0.684 7.687 -0.587 1.00 70.56 194 THR A CA 1
ATOM 1539 C C . THR A 1 194 ? 0.229 8.588 0.248 1.00 70.56 194 THR A C 1
ATOM 1541 O O . THR A 1 194 ? 0.633 9.658 -0.219 1.00 70.56 194 THR A O 1
ATOM 1544 N N . SER A 1 195 ? 0.625 8.173 1.457 1.00 70.31 195 SER A N 1
ATOM 1545 C CA . SER A 1 195 ? 1.601 8.934 2.256 1.00 70.31 195 SER A CA 1
ATOM 1546 C C . SER A 1 195 ? 2.958 9.022 1.538 1.00 70.31 195 SER A C 1
ATOM 1548 O O . SER A 1 195 ? 3.292 8.195 0.686 1.00 70.31 195 SER A O 1
ATOM 1550 N N . SER A 1 196 ? 3.748 10.065 1.805 1.00 69.88 196 SER A N 1
ATOM 1551 C CA . SER A 1 196 ? 5.063 10.224 1.157 1.00 69.88 196 SER A CA 1
ATOM 1552 C C . SER A 1 196 ? 6.050 9.123 1.551 1.00 69.88 196 SER A C 1
ATOM 1554 O O . SER A 1 196 ? 6.862 8.737 0.717 1.00 69.88 196 SER A O 1
ATOM 1556 N N . GLN A 1 197 ? 5.933 8.570 2.760 1.00 65.44 197 GLN A N 1
ATOM 1557 C CA . GLN A 1 197 ? 6.746 7.445 3.234 1.00 65.44 197 GLN A CA 1
ATOM 1558 C C . GLN A 1 197 ? 6.441 6.160 2.451 1.00 65.44 197 GLN A C 1
ATOM 1560 O O . GLN A 1 197 ? 7.331 5.624 1.795 1.00 65.44 197 GLN A O 1
ATOM 1565 N N . ILE A 1 198 ? 5.165 5.750 2.406 1.00 67.38 198 ILE A N 1
ATOM 1566 C CA . ILE A 1 198 ? 4.715 4.545 1.682 1.00 67.38 198 ILE A CA 1
ATOM 1567 C C . ILE A 1 198 ? 5.075 4.643 0.194 1.00 67.38 198 ILE A C 1
ATOM 1569 O O . ILE A 1 198 ? 5.496 3.672 -0.433 1.00 67.38 198 ILE A O 1
ATOM 1573 N N . TYR A 1 199 ? 4.950 5.840 -0.381 1.00 80.25 199 TYR A N 1
ATOM 1574 C CA . TYR A 1 199 ? 5.338 6.090 -1.762 1.00 80.25 199 TYR A CA 1
ATOM 1575 C C . TYR A 1 199 ? 6.846 5.903 -2.005 1.00 80.25 199 TYR A C 1
ATOM 1577 O O . TYR A 1 199 ? 7.229 5.177 -2.925 1.00 80.25 199 TYR A O 1
ATOM 1585 N N . LYS A 1 200 ? 7.705 6.543 -1.196 1.00 77.75 200 LYS A N 1
ATOM 1586 C CA . LYS A 1 200 ? 9.170 6.448 -1.330 1.00 77.75 200 LYS A CA 1
ATOM 1587 C C . LYS A 1 200 ? 9.637 4.995 -1.173 1.00 77.75 200 LYS A C 1
ATOM 1589 O O . LYS A 1 200 ? 10.439 4.527 -1.981 1.00 77.75 200 LYS A O 1
ATOM 1594 N N . GLU A 1 201 ? 9.084 4.264 -0.204 1.00 73.62 201 GLU A N 1
ATOM 1595 C CA . GLU A 1 201 ? 9.383 2.848 0.035 1.00 73.62 201 GLU A CA 1
ATOM 1596 C C . GLU A 1 201 ? 9.000 1.969 -1.162 1.00 73.62 201 GLU A C 1
ATOM 1598 O O . GLU A 1 201 ? 9.839 1.239 -1.696 1.00 73.62 201 GLU A O 1
ATOM 1603 N N . LYS A 1 202 ? 7.768 2.112 -1.668 1.00 79.06 202 LYS A N 1
ATOM 1604 C CA . LYS A 1 202 ? 7.306 1.412 -2.873 1.00 79.06 202 LYS A CA 1
ATOM 1605 C C . LYS A 1 202 ? 8.247 1.650 -4.057 1.00 79.06 202 LYS A C 1
ATOM 1607 O O . LYS A 1 202 ? 8.597 0.703 -4.758 1.00 79.06 202 LYS A O 1
ATOM 1612 N N . LYS A 1 203 ? 8.714 2.888 -4.264 1.00 83.25 203 LYS A N 1
ATOM 1613 C CA . LYS A 1 203 ? 9.637 3.220 -5.364 1.00 83.25 203 LYS A CA 1
ATOM 1614 C C . LYS A 1 203 ? 11.034 2.637 -5.188 1.00 83.25 203 LYS A C 1
ATOM 1616 O O . LYS A 1 203 ? 11.629 2.217 -6.180 1.00 83.25 203 LYS A O 1
ATOM 1621 N N . ARG A 1 204 ? 11.548 2.540 -3.961 1.00 79.12 204 ARG A N 1
ATOM 1622 C CA . ARG A 1 204 ? 12.798 1.811 -3.686 1.00 79.12 204 ARG A CA 1
ATOM 1623 C C . ARG A 1 204 ? 12.656 0.324 -4.013 1.00 79.12 204 ARG A C 1
ATOM 1625 O O . ARG A 1 204 ? 13.521 -0.228 -4.690 1.00 79.12 204 ARG A O 1
ATOM 1632 N N . ASN A 1 205 ? 11.540 -0.292 -3.628 1.00 75.75 205 ASN A N 1
ATOM 1633 C CA . ASN A 1 205 ? 11.261 -1.697 -3.932 1.00 75.75 205 ASN A CA 1
ATOM 1634 C C . ASN A 1 205 ? 11.103 -1.944 -5.442 1.00 75.75 205 ASN A C 1
ATOM 1636 O O . ASN A 1 205 ? 11.649 -2.915 -5.956 1.00 75.75 205 ASN A O 1
ATOM 1640 N N . GLU A 1 206 ? 10.455 -1.038 -6.183 1.00 79.94 206 GLU A N 1
ATOM 1641 C CA . GLU A 1 206 ? 10.393 -1.091 -7.653 1.00 79.94 206 GLU A CA 1
ATOM 1642 C C . GLU A 1 206 ? 11.792 -0.997 -8.299 1.00 79.94 206 GLU A C 1
ATOM 1644 O O . GLU A 1 206 ? 12.078 -1.700 -9.269 1.00 79.94 206 GLU A O 1
ATOM 1649 N N . LEU A 1 207 ? 12.695 -0.161 -7.767 1.00 74.81 207 LEU A N 1
ATOM 1650 C CA . LEU A 1 207 ? 14.076 -0.067 -8.262 1.00 74.81 207 LEU A CA 1
ATOM 1651 C C . LEU A 1 207 ? 14.862 -1.371 -8.052 1.00 74.81 207 LEU A C 1
ATOM 1653 O O . LEU A 1 207 ? 15.646 -1.734 -8.929 1.00 74.81 207 LEU A O 1
ATOM 1657 N N . LEU A 1 208 ? 14.630 -2.077 -6.939 1.00 71.50 208 LEU A N 1
ATOM 1658 C CA . LEU A 1 208 ? 15.253 -3.372 -6.633 1.00 71.50 208 LEU A CA 1
ATOM 1659 C C . LEU A 1 208 ? 14.643 -4.525 -7.447 1.00 71.50 208 LEU A C 1
ATOM 1661 O O . LEU A 1 208 ? 15.374 -5.364 -7.967 1.00 71.50 208 LEU A O 1
ATOM 1665 N N . ALA A 1 209 ? 13.316 -4.545 -7.609 1.00 70.81 209 ALA A N 1
ATOM 1666 C CA . ALA A 1 209 ? 12.588 -5.603 -8.314 1.00 70.81 209 ALA A CA 1
ATOM 1667 C C . ALA A 1 209 ? 12.942 -5.695 -9.808 1.00 70.81 209 ALA A C 1
ATOM 1669 O O . ALA A 1 209 ? 12.842 -6.762 -10.406 1.00 70.81 209 ALA A O 1
ATOM 1670 N N . ASN A 1 210 ? 13.402 -4.594 -10.404 1.00 62.06 210 ASN A N 1
ATOM 1671 C CA . ASN A 1 210 ? 13.846 -4.567 -11.796 1.00 62.06 210 ASN A CA 1
ATOM 1672 C C . ASN A 1 210 ? 15.192 -5.288 -12.032 1.00 62.06 210 ASN A C 1
ATOM 1674 O O . ASN A 1 210 ? 15.617 -5.379 -13.178 1.00 62.06 210 ASN A O 1
ATOM 1678 N N . GLY A 1 211 ? 15.895 -5.765 -10.993 1.00 58.03 211 GLY A N 1
ATOM 1679 C CA . GLY A 1 211 ? 17.094 -6.619 -11.098 1.00 58.03 211 GLY A CA 1
ATOM 1680 C C . GLY A 1 211 ? 18.372 -5.951 -11.636 1.00 58.03 211 GLY A C 1
ATOM 1681 O O . GLY A 1 211 ? 19.464 -6.478 -11.452 1.00 58.03 211 GLY A O 1
ATOM 1682 N N . PHE A 1 212 ? 18.265 -4.772 -12.258 1.00 65.88 212 PHE A N 1
ATOM 1683 C CA . PHE A 1 212 ? 19.390 -4.018 -12.829 1.00 65.88 212 PHE A CA 1
ATOM 1684 C C . PHE A 1 212 ? 20.145 -3.143 -11.826 1.00 65.88 212 PHE A C 1
ATOM 1686 O O . PHE A 1 212 ? 21.242 -2.683 -12.139 1.00 65.88 212 PHE A O 1
ATOM 1693 N N . TYR A 1 213 ? 19.574 -2.861 -10.654 1.00 71.25 213 TYR A N 1
ATOM 1694 C CA . TYR A 1 213 ? 20.147 -1.917 -9.699 1.00 71.25 213 TYR A CA 1
ATOM 1695 C C . TYR A 1 213 ? 20.317 -2.536 -8.313 1.00 71.25 213 TYR A C 1
ATOM 1697 O O . TYR A 1 213 ? 19.430 -3.213 -7.800 1.00 71.25 213 TYR A O 1
ATOM 1705 N N . ARG A 1 214 ? 21.445 -2.228 -7.672 1.00 73.69 214 ARG A N 1
ATOM 1706 C CA . ARG A 1 214 ? 21.715 -2.504 -6.262 1.00 73.69 214 ARG A CA 1
ATOM 1707 C C . ARG A 1 214 ? 21.742 -1.179 -5.515 1.00 73.69 214 ARG A C 1
ATOM 1709 O O . ARG A 1 214 ? 22.623 -0.357 -5.750 1.00 73.69 214 ARG A O 1
ATOM 1716 N N . ILE A 1 215 ? 20.795 -0.963 -4.609 1.00 73.69 215 ILE A N 1
ATOM 1717 C CA . ILE A 1 215 ? 20.833 0.207 -3.724 1.00 73.69 215 ILE A CA 1
ATOM 1718 C C . ILE A 1 215 ? 21.877 -0.070 -2.635 1.00 73.69 215 ILE A C 1
ATOM 1720 O O . ILE A 1 215 ? 21.767 -1.057 -1.907 1.00 73.69 215 ILE A O 1
ATOM 1724 N N . VAL A 1 216 ? 22.914 0.765 -2.562 1.00 69.12 216 VAL A N 1
ATOM 1725 C CA . VAL A 1 216 ? 24.052 0.590 -1.638 1.00 69.12 216 VAL A CA 1
ATOM 1726 C C . VAL A 1 216 ? 23.938 1.496 -0.416 1.00 69.12 216 VAL A C 1
ATOM 1728 O O . VAL A 1 216 ? 24.378 1.119 0.666 1.00 69.12 216 VAL A O 1
ATOM 1731 N N . GLY A 1 217 ? 23.313 2.661 -0.572 1.00 69.50 217 GLY A N 1
ATOM 1732 C CA . GLY A 1 217 ? 23.082 3.606 0.512 1.00 69.50 217 GLY A CA 1
ATOM 1733 C C . GLY A 1 217 ? 21.918 4.541 0.205 1.00 69.50 217 GLY A C 1
ATOM 1734 O O . GLY A 1 217 ? 21.569 4.756 -0.960 1.00 69.50 217 GLY A O 1
ATOM 1735 N N . ASN A 1 218 ? 21.320 5.087 1.261 1.00 71.94 218 ASN A N 1
ATOM 1736 C CA . ASN A 1 218 ? 20.248 6.073 1.186 1.00 71.94 218 ASN A CA 1
ATOM 1737 C C . ASN A 1 218 ? 20.495 7.198 2.201 1.00 71.94 218 ASN A C 1
ATOM 1739 O O . ASN A 1 218 ? 20.827 6.945 3.358 1.00 71.94 218 ASN A O 1
ATOM 1743 N N . VAL A 1 219 ? 20.305 8.440 1.771 1.00 70.56 219 VAL A N 1
ATOM 1744 C CA . VAL A 1 219 ? 20.343 9.646 2.596 1.00 70.56 219 VAL A CA 1
ATOM 1745 C C . VAL A 1 219 ? 18.987 10.318 2.462 1.00 70.56 219 VAL A C 1
ATOM 1747 O O . VAL A 1 219 ? 18.664 10.865 1.412 1.00 70.56 219 VAL A O 1
ATOM 1750 N N . GLY A 1 220 ? 18.181 10.277 3.514 1.00 63.88 220 GLY A N 1
ATOM 1751 C CA . GLY A 1 220 ? 16.816 10.777 3.440 1.00 63.88 220 GLY A CA 1
ATOM 1752 C C . GLY A 1 220 ? 16.309 11.337 4.747 1.00 63.88 220 GLY A C 1
ATOM 1753 O O . GLY A 1 220 ? 17.115 11.779 5.570 1.00 63.88 220 GLY A O 1
ATOM 1754 N N . ASP A 1 221 ? 14.983 11.363 4.896 1.00 52.66 221 ASP A N 1
ATOM 1755 C CA . ASP A 1 221 ? 14.321 11.805 6.120 1.00 52.66 221 ASP A CA 1
ATOM 1756 C C . ASP A 1 221 ? 15.043 11.220 7.317 1.00 52.66 221 ASP A C 1
ATOM 1758 O O . ASP A 1 221 ? 15.375 10.028 7.362 1.00 52.66 221 ASP A O 1
ATOM 1762 N N . GLN A 1 222 ? 15.325 12.076 8.289 1.00 42.84 222 GLN A N 1
ATOM 1763 C CA . GLN A 1 222 ? 15.809 11.578 9.543 1.00 42.84 222 GLN A CA 1
ATOM 1764 C C . GLN A 1 222 ? 14.703 10.629 10.074 1.00 42.84 222 GLN A C 1
ATOM 1766 O O . GLN A 1 222 ? 13.700 11.086 10.559 1.00 42.84 222 GLN A O 1
ATOM 1771 N N . TRP A 1 223 ? 14.876 9.307 9.969 1.00 48.31 223 TRP A N 1
ATOM 1772 C CA . TRP A 1 223 ? 14.157 8.252 10.713 1.00 48.31 223 TRP A CA 1
ATOM 1773 C C . TRP A 1 223 ? 12.882 7.624 10.103 1.00 48.31 223 TRP A C 1
ATOM 1775 O O . TRP A 1 223 ? 11.954 7.322 10.846 1.00 48.31 223 TRP A O 1
ATOM 1785 N N . SER A 1 224 ? 12.827 7.314 8.798 1.00 36.62 224 SER A N 1
ATOM 1786 C CA . SER A 1 224 ? 11.723 6.469 8.267 1.00 36.62 224 SER A CA 1
ATOM 1787 C C . SER A 1 224 ? 12.075 5.053 7.798 1.00 36.62 224 SER A C 1
ATOM 1789 O O . SER A 1 224 ? 11.146 4.299 7.546 1.00 36.62 224 SER A O 1
ATOM 1791 N N . ASP A 1 225 ? 13.337 4.607 7.791 1.00 38.09 225 ASP A N 1
ATOM 1792 C CA . ASP A 1 225 ? 13.646 3.224 7.380 1.00 38.09 225 ASP A CA 1
ATOM 1793 C C . ASP A 1 225 ? 14.728 2.561 8.258 1.00 38.09 225 ASP A C 1
ATOM 1795 O O . ASP A 1 225 ? 15.906 2.487 7.895 1.00 38.09 225 ASP A O 1
ATOM 1799 N N . LEU A 1 226 ? 14.330 2.076 9.442 1.00 37.28 226 LEU A N 1
ATOM 1800 C CA . LEU A 1 226 ? 15.184 1.272 10.338 1.00 37.28 226 LEU A CA 1
ATOM 1801 C C . LEU A 1 226 ? 14.918 -0.241 10.264 1.00 37.28 226 LEU A C 1
ATOM 1803 O O . LEU A 1 226 ? 15.629 -1.012 10.905 1.00 37.28 226 LEU A O 1
ATOM 1807 N N . VAL A 1 227 ? 13.940 -0.696 9.477 1.00 35.56 227 VAL A N 1
ATOM 1808 C CA . VAL A 1 227 ? 13.537 -2.111 9.454 1.00 35.56 227 VAL A CA 1
ATOM 1809 C C . VAL A 1 227 ? 13.651 -2.662 8.036 1.00 35.56 227 VAL A C 1
ATOM 1811 O O . VAL A 1 227 ? 12.759 -2.504 7.212 1.00 35.56 227 VAL A O 1
ATOM 1814 N N . GLY A 1 228 ? 14.784 -3.302 7.745 1.00 33.81 228 GLY A N 1
ATOM 1815 C CA . GLY A 1 228 ? 15.014 -4.003 6.484 1.00 33.81 228 GLY A CA 1
ATOM 1816 C C . GLY A 1 228 ? 16.284 -4.855 6.518 1.00 33.81 228 GLY A C 1
ATOM 1817 O O . GLY A 1 228 ? 17.341 -4.405 6.968 1.00 33.81 228 GLY A O 1
ATOM 1818 N N . GLU A 1 229 ? 16.195 -6.092 6.022 1.00 33.47 229 GLU A N 1
ATOM 1819 C CA . GLU A 1 229 ? 17.317 -7.048 5.975 1.00 33.47 229 GLU A CA 1
ATOM 1820 C C . GLU A 1 229 ? 18.447 -6.596 5.022 1.00 33.47 229 GLU A C 1
ATOM 1822 O O . GLU A 1 229 ? 19.595 -7.016 5.165 1.00 33.47 229 GLU A O 1
ATOM 1827 N N . HIS A 1 230 ? 18.161 -5.679 4.086 1.00 37.72 230 HIS A N 1
ATOM 1828 C CA . HIS A 1 230 ? 19.101 -5.207 3.066 1.00 37.72 230 HIS A CA 1
ATOM 1829 C C . HIS A 1 230 ? 19.709 -3.827 3.371 1.00 37.72 230 HIS A C 1
ATOM 1831 O O . HIS A 1 230 ? 19.029 -2.884 3.769 1.00 37.72 230 HIS A O 1
ATOM 1837 N N . VAL A 1 231 ? 21.010 -3.688 3.092 1.00 39.50 231 VAL A N 1
ATOM 1838 C CA . VAL A 1 231 ? 21.823 -2.479 3.344 1.00 39.50 231 VAL A CA 1
ATOM 1839 C C . VAL A 1 231 ? 21.263 -1.218 2.660 1.00 39.50 231 VAL A C 1
ATOM 1841 O O . VAL A 1 231 ? 21.318 -0.140 3.239 1.00 39.50 231 VAL A O 1
ATOM 1844 N N . GLY A 1 232 ? 20.662 -1.350 1.472 1.00 36.44 232 GLY A N 1
ATOM 1845 C CA . GLY A 1 232 ? 20.106 -0.234 0.693 1.00 36.44 232 GLY A CA 1
ATOM 1846 C C . GLY A 1 232 ? 18.768 0.334 1.178 1.00 36.44 232 GLY A C 1
ATOM 1847 O O . GLY A 1 232 ? 18.306 1.331 0.630 1.00 36.44 232 GLY A O 1
ATOM 1848 N N . ILE A 1 233 ? 18.140 -0.289 2.179 1.00 35.75 233 ILE A N 1
ATOM 1849 C CA . ILE A 1 233 ? 16.879 0.179 2.778 1.00 35.75 233 ILE A CA 1
ATOM 1850 C C . ILE A 1 233 ? 17.164 1.050 4.013 1.00 35.75 233 ILE A C 1
ATOM 1852 O O . ILE A 1 233 ? 16.308 1.803 4.445 1.00 35.75 233 ILE A O 1
ATOM 1856 N N . ARG A 1 234 ? 18.387 1.022 4.555 1.00 45.22 234 ARG A N 1
ATOM 1857 C CA . ARG A 1 234 ? 18.740 1.738 5.785 1.00 45.22 234 ARG A CA 1
ATOM 1858 C C . ARG A 1 234 ? 18.987 3.219 5.497 1.00 45.22 234 ARG A C 1
ATOM 1860 O O . ARG A 1 234 ? 19.940 3.568 4.802 1.00 45.22 234 ARG A O 1
ATOM 1867 N N . THR A 1 235 ? 18.183 4.105 6.078 1.00 46.78 235 THR A N 1
ATOM 1868 C CA . THR A 1 235 ? 18.616 5.496 6.309 1.00 46.78 235 THR A CA 1
ATOM 1869 C C . THR A 1 235 ? 19.772 5.479 7.309 1.00 46.78 235 THR A C 1
ATOM 1871 O O . THR A 1 235 ? 19.631 4.854 8.356 1.00 46.78 235 THR A O 1
ATOM 1874 N N . PHE A 1 236 ? 20.913 6.116 7.007 1.00 52.28 236 PHE A N 1
ATOM 1875 C CA . PHE A 1 236 ? 22.103 6.116 7.879 1.00 52.28 236 PHE A CA 1
ATOM 1876 C C . PHE A 1 236 ? 21.785 6.597 9.300 1.00 52.28 236 PHE A C 1
ATOM 1878 O O . PHE A 1 236 ? 21.769 7.798 9.569 1.00 52.28 236 PHE A O 1
ATOM 1885 N N . LYS A 1 237 ? 21.536 5.634 10.193 1.00 42.00 237 LYS A N 1
ATOM 1886 C CA . LYS A 1 237 ? 21.335 5.764 11.639 1.00 42.00 237 LYS A CA 1
ATOM 1887 C C . LYS A 1 237 ? 21.871 4.499 12.281 1.00 42.00 237 LYS A C 1
ATOM 1889 O O . LYS A 1 237 ? 21.588 3.402 11.802 1.00 42.00 237 LYS A O 1
ATOM 1894 N N . HIS A 1 238 ? 22.699 4.647 13.306 1.00 31.17 238 HIS A N 1
ATOM 1895 C CA . HIS A 1 238 ? 23.227 3.494 14.023 1.00 31.17 238 HIS A CA 1
ATOM 1896 C C . HIS A 1 238 ? 22.073 2.808 14.769 1.00 31.17 238 HIS A C 1
ATOM 1898 O O . HIS A 1 238 ? 21.302 3.494 15.433 1.00 31.17 238 HIS A O 1
ATOM 1904 N N . HIS A 1 239 ? 21.951 1.483 14.668 1.00 28.08 239 HIS A N 1
ATOM 1905 C CA . HIS A 1 239 ? 21.062 0.698 15.525 1.00 28.08 239 HIS A CA 1
ATOM 1906 C C . HIS A 1 239 ? 21.893 -0.327 16.292 1.00 28.08 239 HIS A C 1
ATOM 1908 O O . HIS A 1 239 ? 22.790 -0.956 15.724 1.00 28.08 239 HIS A O 1
ATOM 1914 N N . ASP A 1 240 ? 21.586 -0.470 17.578 1.00 30.14 240 ASP A N 1
ATOM 1915 C CA . ASP A 1 240 ? 22.065 -1.544 18.437 1.00 30.14 240 ASP A CA 1
ATOM 1916 C C . ASP A 1 240 ? 21.733 -2.923 17.845 1.00 30.14 240 ASP A C 1
ATOM 1918 O O . ASP A 1 240 ? 20.634 -3.163 17.337 1.00 30.14 240 ASP A O 1
ATOM 1922 N N . THR A 1 241 ? 22.715 -3.822 17.913 1.00 27.75 241 THR A N 1
ATOM 1923 C CA . THR A 1 241 ? 22.624 -5.267 17.643 1.00 27.75 241 THR A CA 1
ATOM 1924 C C . THR A 1 241 ? 21.719 -5.993 18.640 1.00 27.75 241 THR A C 1
ATOM 1926 O O . THR A 1 241 ? 21.692 -5.617 19.811 1.00 27.75 241 THR A O 1
ATOM 1929 N N . PRO A 1 242 ? 21.150 -7.152 18.249 1.00 27.94 242 PRO A N 1
ATOM 1930 C CA . PRO A 1 242 ? 21.377 -8.323 19.101 1.00 27.94 242 PRO A CA 1
ATOM 1931 C C . PRO A 1 242 ? 21.629 -9.662 18.375 1.00 27.94 242 PRO A C 1
ATOM 1933 O O . PRO A 1 242 ? 20.956 -10.023 17.416 1.00 27.94 242 PRO A O 1
ATOM 1936 N N . LEU A 1 243 ? 22.539 -10.415 19.008 1.00 22.84 243 LEU A N 1
ATOM 1937 C CA . LEU A 1 243 ? 22.638 -11.876 19.152 1.00 22.84 243 LEU A CA 1
ATOM 1938 C C . LEU A 1 243 ? 23.182 -12.734 17.993 1.00 22.84 243 LEU A C 1
ATOM 1940 O O . LEU A 1 243 ? 22.599 -12.909 16.930 1.00 22.84 243 LEU A O 1
ATOM 1944 N N . ALA A 1 244 ? 24.328 -13.337 18.310 1.00 26.12 244 ALA A N 1
ATOM 1945 C CA . ALA A 1 244 ? 25.021 -14.380 17.580 1.00 26.12 244 ALA A CA 1
ATOM 1946 C C . ALA A 1 244 ? 24.243 -15.705 17.551 1.00 26.12 244 ALA A C 1
ATOM 1948 O O . ALA A 1 244 ? 23.613 -16.075 18.538 1.00 26.12 244 ALA A O 1
ATOM 1949 N N . ASN A 1 245 ? 24.420 -16.468 16.467 1.00 24.41 245 ASN A N 1
ATOM 1950 C CA . ASN A 1 245 ? 24.783 -17.882 16.561 1.00 24.41 245 ASN A CA 1
ATOM 1951 C C . ASN A 1 245 ? 25.475 -18.388 15.278 1.00 24.41 245 ASN A C 1
ATOM 1953 O O . ASN A 1 245 ? 25.082 -18.073 14.159 1.00 24.41 245 ASN A O 1
ATOM 1957 N N . HIS A 1 246 ? 26.546 -19.148 15.525 1.00 24.17 246 HIS A N 1
ATOM 1958 C CA . HIS A 1 246 ? 27.379 -20.012 14.671 1.00 24.17 246 HIS A CA 1
ATOM 1959 C C . HIS A 1 246 ? 26.606 -20.873 13.636 1.00 24.17 246 HIS A C 1
ATOM 1961 O O . HIS A 1 246 ? 25.429 -21.129 13.843 1.00 24.17 246 HIS A O 1
ATOM 1967 N N . ARG A 1 247 ? 27.165 -21.425 12.539 1.00 24.03 247 ARG A N 1
ATOM 1968 C CA . ARG A 1 247 ? 28.473 -22.093 12.289 1.00 24.03 247 ARG A CA 1
ATOM 1969 C C . ARG A 1 247 ? 28.671 -22.274 10.753 1.00 24.03 247 ARG A C 1
ATOM 1971 O O . ARG A 1 247 ? 27.685 -22.430 10.047 1.00 24.03 247 ARG A O 1
ATOM 1978 N N . SER A 1 248 ? 29.872 -21.993 10.226 1.00 24.09 248 SER A N 1
ATOM 1979 C CA . SER A 1 248 ? 30.833 -22.920 9.563 1.00 24.09 248 SER A CA 1
ATOM 1980 C C . SER A 1 248 ? 30.489 -23.408 8.142 1.00 24.09 248 SER A C 1
ATOM 1982 O O . SER A 1 248 ? 29.525 -24.135 7.964 1.00 24.09 248 SER A O 1
ATOM 1984 N N . ASP A 1 249 ? 31.324 -23.067 7.149 1.00 23.41 249 ASP A N 1
ATOM 1985 C CA . ASP A 1 249 ? 32.288 -24.037 6.597 1.00 23.41 249 ASP A CA 1
ATOM 1986 C C . ASP A 1 249 ? 33.346 -23.395 5.683 1.00 23.41 249 ASP A C 1
ATOM 1988 O O . ASP A 1 249 ? 33.087 -22.484 4.895 1.00 23.41 249 ASP A O 1
ATOM 1992 N N . LEU A 1 250 ? 34.579 -23.873 5.875 1.00 24.23 250 LEU A N 1
ATOM 1993 C CA . LEU A 1 250 ? 35.773 -23.617 5.077 1.00 24.23 250 LEU A CA 1
ATOM 1994 C C . LEU A 1 250 ? 35.725 -24.431 3.777 1.00 24.23 250 LEU A C 1
ATOM 1996 O O . LEU A 1 250 ? 35.304 -25.577 3.807 1.00 24.23 250 LEU A O 1
ATOM 2000 N N . HIS A 1 251 ? 36.310 -23.902 2.697 1.00 23.80 251 HIS A N 1
ATOM 2001 C CA . HIS A 1 251 ? 37.404 -24.573 1.975 1.00 23.80 251 HIS A CA 1
ATOM 2002 C C . HIS A 1 251 ? 38.051 -23.618 0.949 1.00 23.80 251 HIS A C 1
ATOM 2004 O O . HIS A 1 251 ? 37.411 -23.121 0.028 1.00 23.80 251 HIS A O 1
ATOM 2010 N N . ALA A 1 252 ? 39.349 -23.368 1.130 1.00 21.97 252 ALA A N 1
ATOM 2011 C CA . ALA A 1 252 ? 40.296 -22.950 0.084 1.00 21.97 252 ALA A CA 1
ATOM 2012 C C . ALA A 1 252 ? 40.911 -24.239 -0.540 1.00 21.97 252 ALA A C 1
ATOM 2014 O O . ALA A 1 252 ? 40.738 -25.288 0.093 1.00 21.97 252 ALA A O 1
ATOM 2015 N N . PRO A 1 253 ? 41.645 -24.246 -1.688 1.00 28.92 253 PRO A N 1
ATOM 2016 C CA . PRO A 1 253 ? 42.840 -23.415 -1.928 1.00 28.92 253 PRO A CA 1
ATOM 2017 C C . PRO A 1 253 ? 43.073 -22.992 -3.419 1.00 28.92 253 PRO A C 1
ATOM 2019 O O . PRO A 1 253 ? 42.215 -23.215 -4.273 1.00 28.92 253 PRO A O 1
ATOM 2022 N N . PRO A 1 254 ? 44.194 -22.301 -3.741 1.00 28.31 254 PRO A N 1
ATOM 2023 C CA . PRO A 1 254 ? 44.363 -21.479 -4.942 1.00 28.31 254 PRO A CA 1
ATOM 2024 C C . PRO A 1 254 ? 45.189 -22.160 -6.044 1.00 28.31 254 PRO A C 1
ATOM 2026 O O . PRO A 1 254 ? 45.998 -23.043 -5.766 1.00 28.31 254 PRO A O 1
ATOM 2029 N N . LEU A 1 255 ? 45.088 -21.666 -7.285 1.00 22.02 255 LEU A N 1
ATOM 2030 C CA . LEU A 1 255 ? 46.037 -22.006 -8.348 1.00 22.02 255 LEU A CA 1
ATOM 2031 C C . LEU A 1 255 ? 46.634 -20.771 -9.028 1.00 22.02 255 LEU A C 1
ATOM 2033 O O . LEU A 1 255 ? 45.998 -19.748 -9.266 1.00 22.02 255 LEU A O 1
ATOM 2037 N N . ARG A 1 256 ? 47.933 -20.923 -9.259 1.00 20.23 256 ARG A N 1
ATOM 2038 C CA . ARG A 1 256 ? 48.961 -19.969 -9.654 1.00 20.23 256 ARG A CA 1
ATOM 2039 C C . ARG A 1 256 ? 49.268 -20.178 -11.146 1.00 20.23 256 ARG A C 1
ATOM 2041 O O . ARG A 1 256 ? 49.163 -21.294 -11.636 1.00 20.23 256 ARG A O 1
ATOM 2048 N N . TYR A 1 257 ? 49.840 -19.135 -11.746 1.00 21.45 257 TYR A N 1
ATOM 2049 C CA . TYR A 1 257 ? 50.826 -19.139 -12.839 1.00 21.45 257 TYR A CA 1
ATOM 2050 C C . TYR A 1 257 ? 50.432 -19.021 -14.328 1.00 21.45 257 TYR A C 1
ATOM 2052 O O . TYR A 1 257 ? 49.692 -19.810 -14.894 1.00 21.45 257 TYR A O 1
ATOM 2060 N N . LYS A 1 258 ? 51.201 -18.096 -14.932 1.00 21.30 258 LYS A N 1
ATOM 2061 C CA . LYS A 1 258 ? 51.948 -18.152 -16.204 1.00 21.30 258 LYS A CA 1
ATOM 2062 C C . LYS A 1 258 ? 51.213 -17.905 -17.521 1.00 21.30 258 LYS A C 1
ATOM 2064 O O . LYS A 1 258 ? 50.628 -18.775 -18.146 1.00 21.30 258 LYS A O 1
ATOM 2069 N N . ILE A 1 259 ? 51.472 -16.687 -17.988 1.00 25.50 259 ILE A N 1
ATOM 2070 C CA . ILE A 1 259 ? 51.682 -16.304 -19.380 1.00 25.50 259 ILE A CA 1
ATOM 2071 C C . ILE A 1 259 ? 52.733 -17.237 -20.007 1.00 25.50 259 ILE A C 1
ATOM 2073 O O . ILE A 1 259 ? 53.864 -17.293 -19.524 1.00 25.50 259 ILE A O 1
ATOM 2077 N N . HIS A 1 260 ? 52.375 -17.906 -21.103 1.00 21.67 260 HIS A N 1
ATOM 2078 C CA . HIS A 1 260 ? 53.319 -18.248 -22.159 1.00 21.67 260 HIS A CA 1
ATOM 2079 C C . HIS A 1 260 ? 52.678 -18.113 -23.541 1.00 21.67 260 HIS A C 1
ATOM 2081 O O . HIS A 1 260 ? 51.481 -18.277 -23.752 1.00 21.67 260 HIS A O 1
ATOM 2087 N N . SER A 1 261 ? 53.570 -17.719 -24.429 1.00 22.16 261 SER A N 1
ATOM 2088 C CA . SER A 1 261 ? 53.497 -17.338 -25.824 1.00 22.16 261 SER A CA 1
ATOM 208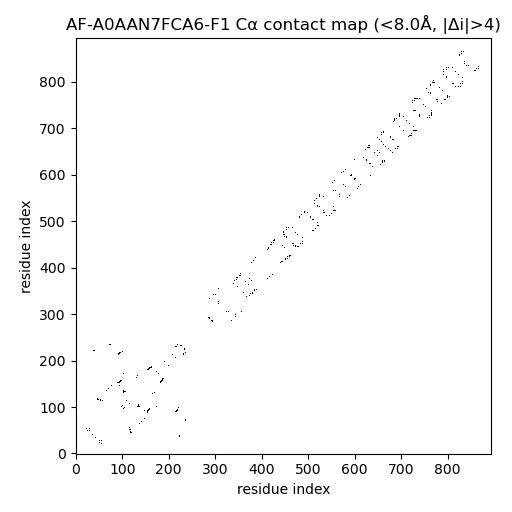9 C C . SER A 1 261 ? 53.419 -18.510 -26.807 1.00 22.16 261 SER A C 1
ATOM 2091 O O . SER A 1 261 ? 53.852 -19.606 -26.477 1.00 22.16 261 SER A O 1
ATOM 2093 N N . GLN A 1 262 ? 53.096 -18.134 -28.053 1.00 21.97 262 GLN A N 1
ATOM 2094 C CA . GLN A 1 262 ? 53.449 -18.743 -29.350 1.00 21.97 262 GLN A CA 1
ATOM 2095 C C . GLN A 1 262 ? 52.381 -19.584 -30.086 1.00 21.97 262 GLN A C 1
ATOM 2097 O O . GLN A 1 262 ? 52.035 -20.688 -29.694 1.00 21.97 262 GLN A O 1
ATOM 2102 N N . SER A 1 263 ? 51.915 -18.971 -31.188 1.00 23.14 263 SER A N 1
ATOM 2103 C CA . SER A 1 263 ? 52.237 -19.298 -32.597 1.00 23.14 263 SER A CA 1
ATOM 2104 C C . SER A 1 263 ? 51.240 -20.082 -33.479 1.00 23.14 263 SER A C 1
ATOM 2106 O O . SER A 1 263 ? 50.896 -21.229 -33.240 1.00 23.14 263 SER A O 1
ATOM 2108 N N . ASN A 1 264 ? 50.950 -19.405 -34.605 1.00 22.34 264 ASN A N 1
ATOM 2109 C CA . ASN A 1 264 ? 50.912 -19.860 -36.006 1.00 22.34 264 ASN A CA 1
ATOM 2110 C C . ASN A 1 264 ? 49.733 -20.674 -36.570 1.00 22.34 264 ASN A C 1
ATOM 2112 O O . ASN A 1 264 ? 49.421 -21.754 -36.095 1.00 22.34 264 ASN A O 1
ATOM 2116 N N . LEU A 1 265 ? 49.185 -20.162 -37.689 1.00 22.28 265 LEU A N 1
ATOM 2117 C CA . LEU A 1 265 ? 49.158 -20.723 -39.069 1.00 22.28 265 LEU A CA 1
ATOM 2118 C C . LEU A 1 265 ? 47.980 -20.069 -39.840 1.00 22.28 265 LEU A C 1
ATOM 2120 O O . LEU A 1 265 ? 46.834 -20.173 -39.426 1.00 22.28 265 LEU A O 1
ATOM 2124 N N . HIS A 1 266 ? 48.240 -19.135 -40.767 1.00 22.33 266 HIS A N 1
ATOM 2125 C CA . HIS A 1 266 ? 48.421 -19.307 -42.228 1.00 22.33 266 HIS A CA 1
ATOM 2126 C C . HIS A 1 266 ? 47.144 -19.605 -43.032 1.00 22.33 266 HIS A C 1
ATOM 2128 O O . HIS A 1 266 ? 46.549 -20.652 -42.821 1.00 22.33 266 HIS A O 1
ATOM 2134 N N . LEU A 1 267 ? 46.828 -18.737 -44.018 1.00 23.00 267 LEU A N 1
ATOM 2135 C CA . LEU A 1 267 ? 46.493 -19.029 -45.441 1.00 23.00 267 LEU A CA 1
ATOM 2136 C C . LEU A 1 267 ? 46.040 -17.730 -46.186 1.00 23.00 267 LEU A C 1
ATOM 2138 O O . LEU A 1 267 ? 45.832 -16.722 -45.512 1.00 23.00 267 LEU A O 1
ATOM 2142 N N . PRO A 1 268 ? 46.030 -17.654 -47.542 1.00 27.08 268 PRO A N 1
ATOM 2143 C CA . PRO A 1 268 ? 46.994 -16.843 -48.301 1.00 27.08 268 PRO A CA 1
ATOM 2144 C C . PRO A 1 268 ? 46.380 -15.844 -49.320 1.00 27.08 268 PRO A C 1
ATOM 2146 O O . PRO A 1 268 ? 45.169 -15.728 -49.482 1.00 27.08 268 PRO A O 1
ATOM 2149 N N . ASN A 1 269 ? 47.279 -15.147 -50.027 1.00 24.69 269 ASN A N 1
ATOM 2150 C CA . ASN A 1 269 ? 47.067 -14.218 -51.147 1.00 24.69 269 ASN A CA 1
ATOM 2151 C C . ASN A 1 269 ? 46.534 -14.853 -52.455 1.00 24.69 269 ASN A C 1
ATOM 2153 O O . ASN A 1 269 ? 46.899 -15.977 -52.790 1.00 24.69 269 ASN A O 1
ATOM 2157 N N . GLY A 1 270 ? 45.844 -14.034 -53.266 1.00 24.81 270 GLY A N 1
ATOM 2158 C CA . GLY A 1 270 ? 45.670 -14.171 -54.730 1.00 24.81 270 GLY A CA 1
ATOM 2159 C C . GLY A 1 270 ? 44.632 -13.170 -55.284 1.00 24.81 270 GLY A C 1
ATOM 2160 O O . GLY A 1 270 ? 43.460 -13.321 -54.975 1.00 24.81 270 GLY A O 1
ATOM 2161 N N . LEU A 1 271 ? 45.044 -12.010 -55.839 1.00 24.92 271 LEU A N 1
ATOM 2162 C CA . LEU A 1 271 ? 45.074 -11.635 -57.286 1.00 24.92 271 LEU A CA 1
ATOM 2163 C C . LEU A 1 271 ? 43.676 -11.617 -57.967 1.00 24.92 271 LEU A C 1
ATOM 2165 O O . LEU A 1 271 ? 42.934 -12.572 -57.829 1.00 24.92 271 LEU A O 1
ATOM 2169 N N . LEU A 1 272 ? 43.233 -10.665 -58.801 1.00 24.77 272 LEU A N 1
ATOM 2170 C CA . LEU A 1 272 ? 43.731 -9.395 -59.349 1.00 24.77 272 LEU A CA 1
ATOM 2171 C C . LEU A 1 272 ? 42.560 -8.710 -60.114 1.00 24.77 272 LEU A C 1
ATOM 2173 O O . LEU A 1 272 ? 41.591 -9.353 -60.506 1.00 24.77 272 LEU A O 1
ATOM 2177 N N . THR A 1 273 ? 42.765 -7.427 -60.435 1.00 24.06 273 THR A N 1
ATOM 2178 C CA . THR A 1 273 ? 42.269 -6.663 -61.608 1.00 24.06 273 THR A CA 1
ATOM 2179 C C . THR A 1 273 ? 40.846 -6.065 -61.702 1.00 24.06 273 THR A C 1
ATOM 2181 O O . THR A 1 273 ? 39.867 -6.722 -62.024 1.00 24.06 273 THR A O 1
ATOM 2184 N N . LEU A 1 274 ? 40.869 -4.720 -61.657 1.00 24.16 274 LEU A N 1
ATOM 2185 C CA . LEU A 1 274 ? 40.344 -3.755 -62.646 1.00 24.16 274 LEU A CA 1
ATOM 2186 C C . LEU A 1 274 ? 38.836 -3.430 -62.700 1.00 24.16 274 LEU A C 1
ATOM 2188 O O . LEU A 1 274 ? 38.062 -4.063 -63.404 1.00 24.16 274 LEU A O 1
ATOM 2192 N N . ARG A 1 275 ? 38.507 -2.228 -62.201 1.00 23.92 275 ARG A N 1
ATOM 2193 C CA . ARG A 1 275 ? 38.034 -1.117 -63.055 1.00 23.92 275 ARG A CA 1
ATOM 2194 C C . ARG A 1 275 ? 38.457 0.234 -62.461 1.00 23.92 275 ARG A C 1
ATOM 2196 O O . ARG A 1 275 ? 37.925 0.686 -61.454 1.00 23.92 275 ARG A O 1
ATOM 2203 N N . ARG A 1 276 ? 39.440 0.872 -63.105 1.00 26.69 276 ARG A N 1
ATOM 2204 C CA . ARG A 1 276 ? 39.672 2.322 -63.048 1.00 26.69 276 ARG A CA 1
ATOM 2205 C C . ARG A 1 276 ? 38.774 2.959 -64.102 1.00 26.69 276 ARG A C 1
ATOM 2207 O O . ARG A 1 276 ? 38.939 2.613 -65.264 1.00 26.69 276 ARG A O 1
ATOM 2214 N N . SER A 1 277 ? 37.929 3.913 -63.716 1.00 24.59 277 SER A N 1
ATOM 2215 C CA . SER A 1 277 ? 37.561 5.054 -64.572 1.00 24.59 277 SER A CA 1
ATOM 2216 C C . SER A 1 277 ? 36.632 6.023 -63.837 1.00 24.59 277 SER A C 1
ATOM 2218 O O . SER A 1 277 ? 35.417 5.964 -63.979 1.00 24.59 277 SER A O 1
ATOM 2220 N N . SER A 1 278 ? 37.228 6.923 -63.065 1.00 25.98 278 SER A N 1
ATOM 2221 C CA . SER A 1 278 ? 36.888 8.350 -63.058 1.00 25.98 278 SER A CA 1
ATOM 2222 C C . SER A 1 278 ? 37.933 9.022 -62.176 1.00 25.98 278 SER A C 1
ATOM 2224 O O . SER A 1 278 ? 37.975 8.782 -60.971 1.00 25.98 278 SER A O 1
ATOM 2226 N N . LEU A 1 279 ? 38.843 9.773 -62.794 1.00 30.77 279 LEU A N 1
ATOM 2227 C CA . LEU A 1 279 ? 39.813 10.606 -62.094 1.00 30.77 279 LEU A CA 1
ATOM 2228 C C . LEU A 1 279 ? 39.055 11.592 -61.196 1.00 30.77 279 LEU A C 1
ATOM 2230 O O . LEU A 1 279 ? 38.563 12.614 -61.663 1.00 30.77 279 LEU A O 1
ATOM 2234 N N . SER A 1 280 ? 38.952 11.276 -59.907 1.00 28.72 280 SER A N 1
ATOM 2235 C CA . SER A 1 280 ? 38.729 12.283 -58.873 1.00 28.72 280 SER A CA 1
ATOM 2236 C C . SER A 1 280 ? 39.927 13.241 -58.891 1.00 28.72 280 SER A C 1
ATOM 2238 O O . SER A 1 280 ? 41.050 12.771 -59.108 1.00 28.72 280 SER A O 1
ATOM 2240 N N . PRO A 1 281 ? 39.729 14.553 -58.669 1.00 30.34 281 PRO A N 1
ATOM 2241 C CA . PRO A 1 281 ? 40.829 15.508 -58.662 1.00 30.34 281 PRO A CA 1
ATOM 2242 C C . PRO A 1 281 ? 41.900 15.018 -57.687 1.00 30.34 281 PRO A C 1
ATOM 2244 O O . PRO A 1 281 ? 41.567 14.555 -56.594 1.00 30.34 281 PRO A O 1
ATOM 2247 N N . ILE A 1 282 ? 43.172 15.087 -58.079 1.00 38.88 282 ILE A N 1
ATOM 2248 C CA . ILE A 1 282 ? 44.292 14.854 -57.165 1.00 38.88 282 ILE A CA 1
ATOM 2249 C C . ILE A 1 282 ? 44.176 15.927 -56.082 1.00 38.88 282 ILE A C 1
ATOM 2251 O O . ILE A 1 282 ? 44.542 17.079 -56.293 1.00 38.88 282 ILE A O 1
ATOM 2255 N N . ILE A 1 283 ? 43.579 15.568 -54.946 1.00 48.12 283 ILE A N 1
ATOM 2256 C CA . ILE A 1 283 ? 43.474 16.468 -53.804 1.00 48.12 283 ILE A CA 1
ATOM 2257 C C . ILE A 1 283 ? 44.892 16.574 -53.228 1.00 48.12 283 ILE A C 1
ATOM 2259 O O . ILE A 1 283 ? 45.464 15.524 -52.919 1.00 48.12 283 ILE A O 1
ATOM 2263 N N . PRO A 1 284 ? 45.474 17.779 -53.100 1.00 50.66 284 PRO A N 1
ATOM 2264 C CA . PRO A 1 284 ? 46.858 17.940 -52.669 1.00 50.66 284 PRO A CA 1
ATOM 2265 C C . PRO A 1 284 ? 47.105 17.246 -51.321 1.00 50.66 284 PRO A C 1
ATOM 2267 O O . PRO A 1 284 ? 46.242 17.237 -50.434 1.00 50.66 284 PRO A O 1
ATOM 2270 N N . TYR A 1 285 ? 48.274 16.608 -51.191 1.00 51.19 285 TYR A N 1
ATOM 2271 C CA . TYR A 1 285 ? 48.712 16.039 -49.919 1.00 51.19 285 TYR A CA 1
ATOM 2272 C C . TYR A 1 285 ? 48.925 17.182 -48.919 1.00 51.19 285 TYR A C 1
ATOM 2274 O O . TYR A 1 285 ? 49.526 18.187 -49.297 1.00 51.19 285 TYR A O 1
ATOM 2282 N N . PRO A 1 286 ? 48.461 17.047 -47.664 1.00 57.09 286 PRO A N 1
ATOM 2283 C CA . PRO A 1 286 ? 48.755 18.038 -46.639 1.00 57.09 286 PRO A CA 1
ATOM 2284 C C . PRO A 1 286 ? 50.269 18.166 -46.489 1.00 57.09 286 PRO A C 1
ATOM 2286 O O . PRO A 1 286 ? 50.909 17.140 -46.285 1.00 57.09 286 PRO A O 1
ATOM 2289 N N . THR A 1 287 ? 50.852 19.358 -46.569 1.00 57.34 287 THR A N 1
ATOM 2290 C CA . THR A 1 287 ? 52.284 19.554 -46.299 1.00 57.34 287 THR A CA 1
ATOM 2291 C C . THR A 1 287 ? 52.482 20.367 -45.028 1.00 57.34 287 THR A C 1
ATOM 2293 O O . THR A 1 287 ? 51.722 21.299 -44.778 1.00 57.34 287 THR A O 1
ATOM 2296 N N . ASP A 1 288 ? 53.472 20.018 -44.204 1.00 56.22 288 ASP A N 1
ATOM 2297 C CA . ASP A 1 288 ? 53.865 20.875 -43.079 1.00 56.22 288 ASP A CA 1
ATOM 2298 C C . ASP A 1 288 ? 54.468 22.203 -43.584 1.00 56.22 288 ASP A C 1
ATOM 2300 O O . ASP A 1 288 ? 54.718 22.378 -44.778 1.00 56.22 288 ASP A O 1
ATOM 2304 N N . THR A 1 289 ? 54.755 23.142 -42.678 1.00 56.00 289 THR A N 1
ATOM 2305 C CA . THR A 1 289 ? 55.388 24.436 -43.009 1.00 56.00 289 THR A CA 1
ATOM 2306 C C . THR A 1 289 ? 56.774 24.306 -43.663 1.00 56.00 289 THR A C 1
ATOM 2308 O O . THR A 1 289 ? 57.351 25.307 -44.082 1.00 56.00 289 THR A O 1
ATOM 2311 N N . ARG A 1 290 ? 57.315 23.082 -43.761 1.00 54.88 290 ARG A N 1
ATOM 2312 C CA . ARG A 1 290 ? 58.594 22.724 -44.386 1.00 54.88 290 ARG A CA 1
ATOM 2313 C C . ARG A 1 290 ? 58.421 21.896 -45.671 1.00 54.88 290 ARG A C 1
ATOM 2315 O O . ARG A 1 290 ? 59.424 21.488 -46.249 1.00 54.88 290 ARG A O 1
ATOM 2322 N N . GLY A 1 291 ? 57.188 21.662 -46.132 1.00 54.75 291 GLY A N 1
ATOM 2323 C CA . GLY A 1 291 ? 56.881 20.994 -47.401 1.00 54.75 291 GLY A CA 1
ATOM 2324 C C . GLY A 1 291 ? 56.747 19.465 -47.345 1.00 54.75 291 GLY A C 1
ATOM 2325 O O . GLY A 1 291 ? 56.611 18.840 -48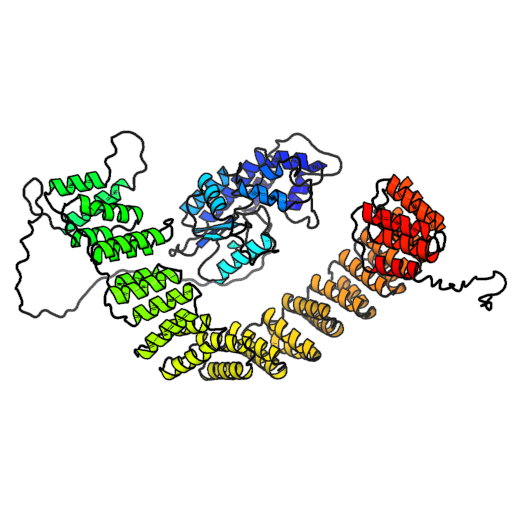.396 1.00 54.75 291 GLY A O 1
ATOM 2326 N N . TYR A 1 292 ? 56.764 18.834 -46.164 1.00 57.28 292 TYR A N 1
ATOM 2327 C CA . TYR A 1 292 ? 56.680 17.369 -46.044 1.00 57.28 292 TYR A CA 1
ATOM 2328 C C . TYR A 1 292 ? 55.232 16.857 -46.012 1.00 57.28 292 TYR A C 1
ATOM 2330 O O . TYR A 1 292 ? 54.431 17.397 -45.249 1.00 57.28 292 TYR A O 1
ATOM 2338 N N . PRO A 1 293 ? 54.888 15.779 -46.749 1.00 57.53 293 PRO A N 1
ATOM 2339 C CA . PRO A 1 293 ? 53.530 15.242 -46.796 1.00 57.53 293 PRO A CA 1
ATOM 2340 C C . PRO A 1 293 ? 53.107 14.598 -45.463 1.00 57.53 293 PRO A C 1
ATOM 2342 O O . PRO A 1 293 ? 53.723 13.646 -44.985 1.00 57.53 293 PRO A O 1
ATOM 2345 N N . ILE A 1 294 ? 52.009 15.078 -44.882 1.00 65.00 294 ILE A N 1
ATOM 2346 C CA . ILE A 1 294 ? 51.390 14.569 -43.657 1.00 65.00 294 ILE A CA 1
ATOM 2347 C C . ILE A 1 294 ? 50.262 13.591 -44.033 1.00 65.00 294 ILE A C 1
ATOM 2349 O O . ILE A 1 294 ? 49.351 13.938 -44.792 1.00 65.00 294 ILE A O 1
ATOM 2353 N N . PRO A 1 295 ? 50.238 12.367 -43.474 1.00 72.25 295 PRO A N 1
ATOM 2354 C CA . PRO A 1 295 ? 49.108 11.458 -43.628 1.00 72.25 295 PRO A CA 1
ATOM 2355 C C . PRO A 1 295 ? 47.806 12.070 -43.086 1.00 72.25 295 PRO A C 1
ATOM 2357 O O . PRO A 1 295 ? 47.746 12.473 -41.926 1.00 72.25 295 PRO A O 1
ATOM 2360 N N . ARG A 1 296 ? 46.713 12.040 -43.862 1.00 69.44 296 ARG A N 1
ATOM 2361 C CA . ARG A 1 296 ? 45.390 12.568 -43.447 1.00 69.44 296 ARG A CA 1
ATOM 2362 C C . ARG A 1 296 ? 44.883 12.036 -42.101 1.00 69.44 296 ARG A C 1
ATOM 2364 O O . ARG A 1 296 ? 44.232 12.752 -41.349 1.00 69.44 296 ARG A O 1
ATOM 2371 N N . ARG A 1 297 ? 45.251 10.805 -41.730 1.00 73.25 297 ARG A N 1
ATOM 2372 C CA . ARG A 1 297 ? 44.962 10.242 -40.399 1.00 73.25 297 ARG A CA 1
ATOM 2373 C C . ARG A 1 297 ? 45.591 11.058 -39.261 1.00 73.25 297 ARG A C 1
ATOM 2375 O O . ARG A 1 297 ? 44.968 11.207 -38.217 1.00 73.25 297 ARG A O 1
ATOM 2382 N N . GLN A 1 298 ? 46.804 11.578 -39.447 1.00 73.12 298 GLN A N 1
ATOM 2383 C CA . GLN A 1 298 ? 47.462 12.431 -38.454 1.00 73.12 298 GLN A CA 1
ATOM 2384 C C . GLN A 1 298 ? 46.750 13.781 -38.326 1.00 73.12 298 GLN A C 1
ATOM 2386 O O . GLN A 1 298 ? 46.601 14.266 -37.207 1.00 73.12 298 GLN A O 1
ATOM 2391 N N . VAL A 1 299 ? 46.225 14.319 -39.433 1.00 74.88 299 VAL A N 1
ATOM 2392 C CA . VAL A 1 299 ? 45.381 15.526 -39.434 1.00 74.88 299 VAL A CA 1
ATOM 2393 C C . VAL A 1 299 ? 44.098 15.289 -38.630 1.00 74.88 299 VAL A C 1
ATOM 2395 O O . VAL A 1 299 ? 43.797 16.069 -37.733 1.00 74.88 299 VAL A O 1
ATOM 2398 N N . ILE A 1 300 ? 43.398 14.167 -38.852 1.00 79.00 300 ILE A N 1
ATOM 2399 C CA . ILE A 1 300 ? 42.201 13.777 -38.078 1.00 79.00 300 ILE A CA 1
ATOM 2400 C C . ILE A 1 300 ? 42.525 13.658 -36.582 1.00 79.00 300 ILE A C 1
ATOM 2402 O O . ILE A 1 300 ? 41.810 14.216 -35.748 1.00 79.00 300 ILE A O 1
ATOM 2406 N N . CYS A 1 301 ? 43.610 12.963 -36.222 1.00 78.06 301 CYS A N 1
ATOM 2407 C CA . CYS A 1 301 ? 44.022 12.804 -34.826 1.00 78.06 301 CYS A CA 1
ATOM 2408 C C . CYS A 1 301 ? 44.357 14.150 -34.172 1.00 78.06 301 CYS A C 1
ATOM 2410 O O . CYS A 1 301 ? 43.942 14.394 -33.040 1.00 78.06 301 CYS A O 1
ATOM 2412 N N . LYS A 1 302 ? 45.080 15.030 -34.874 1.00 77.31 302 LYS A N 1
ATOM 2413 C CA . LYS A 1 302 ? 45.489 16.334 -34.347 1.00 77.31 302 LYS A CA 1
ATOM 2414 C C . LYS A 1 302 ? 44.307 17.294 -34.222 1.00 77.31 302 LYS A C 1
ATOM 2416 O O . LYS A 1 302 ? 44.155 17.905 -33.170 1.00 77.31 302 LYS A O 1
ATOM 2421 N N . ALA A 1 303 ? 43.426 17.347 -35.221 1.00 80.19 303 ALA A N 1
ATOM 2422 C CA . ALA A 1 303 ? 42.173 18.099 -35.166 1.00 80.19 303 ALA A CA 1
ATOM 2423 C C . ALA A 1 303 ? 41.284 17.634 -34.001 1.00 80.19 303 ALA A C 1
ATOM 2425 O O . ALA A 1 303 ? 40.773 18.447 -33.234 1.00 80.19 303 ALA A O 1
ATOM 2426 N N . THR A 1 304 ? 41.169 16.317 -33.806 1.00 81.06 304 THR A N 1
ATOM 2427 C CA . THR A 1 304 ? 40.423 15.736 -32.679 1.00 81.06 304 THR A CA 1
ATOM 2428 C C . THR A 1 304 ? 41.060 16.105 -31.333 1.00 81.06 304 THR A C 1
ATOM 2430 O O . THR A 1 304 ? 40.349 16.445 -30.393 1.00 81.06 304 THR A O 1
ATOM 2433 N N . GLN A 1 305 ? 42.393 16.094 -31.226 1.00 81.50 305 GLN A N 1
ATOM 2434 C CA . GLN A 1 305 ? 43.105 16.512 -30.011 1.00 81.50 305 GLN A CA 1
ATOM 2435 C C . GLN A 1 305 ? 42.905 17.997 -29.688 1.00 81.50 305 GLN A C 1
ATOM 2437 O O . GLN A 1 305 ? 42.689 18.320 -28.525 1.00 81.50 305 GLN A O 1
ATOM 2442 N N . ILE A 1 306 ? 42.944 18.886 -30.688 1.00 81.56 306 ILE A N 1
ATOM 2443 C CA . ILE A 1 306 ? 42.689 20.327 -30.506 1.00 81.56 306 ILE A CA 1
ATOM 2444 C C . ILE A 1 306 ? 41.287 20.542 -29.921 1.00 81.56 306 ILE A C 1
ATOM 2446 O O . ILE A 1 306 ? 41.128 21.242 -28.924 1.00 81.56 306 ILE A O 1
ATOM 2450 N N . LEU A 1 307 ? 40.283 19.856 -30.476 1.00 80.44 307 LEU A N 1
ATOM 2451 C CA . LEU A 1 307 ? 38.900 19.937 -30.003 1.00 80.44 307 LEU A CA 1
ATOM 2452 C C . LEU A 1 307 ? 38.701 19.375 -28.581 1.00 80.44 307 LEU A C 1
ATOM 2454 O O . LEU A 1 307 ? 37.832 19.858 -27.859 1.00 80.44 307 LEU A O 1
ATOM 2458 N N . LEU A 1 308 ? 39.480 18.367 -28.167 1.00 78.12 308 LEU A N 1
ATOM 2459 C CA . LEU A 1 308 ? 39.343 17.713 -26.856 1.00 78.12 308 LEU A CA 1
ATOM 2460 C C . LEU A 1 308 ? 40.203 18.343 -25.739 1.00 78.12 308 LEU A C 1
ATOM 2462 O O . LEU A 1 308 ? 39.799 18.303 -24.577 1.00 78.12 308 LEU A O 1
ATOM 2466 N N . ASN A 1 309 ? 41.369 18.921 -26.051 1.00 68.31 309 ASN A N 1
ATOM 2467 C CA . ASN A 1 309 ? 42.335 19.392 -25.046 1.00 68.31 309 ASN A CA 1
ATOM 2468 C C . ASN A 1 309 ? 41.887 20.656 -24.288 1.00 68.31 309 ASN A C 1
ATOM 2470 O O . ASN A 1 309 ? 42.147 20.751 -23.090 1.00 68.31 309 ASN A O 1
ATOM 2474 N N . ASN A 1 310 ? 41.160 21.580 -24.924 1.00 54.56 310 ASN A N 1
ATOM 2475 C CA . ASN A 1 310 ? 40.651 22.793 -24.259 1.00 54.56 310 ASN A CA 1
ATOM 2476 C C . ASN A 1 310 ? 39.427 22.544 -23.354 1.00 54.56 310 ASN A C 1
ATOM 2478 O O . ASN A 1 310 ? 38.971 23.458 -22.675 1.00 54.56 310 ASN A O 1
ATOM 2482 N N . HIS A 1 311 ? 38.896 21.315 -23.301 1.00 49.22 311 HIS A N 1
ATOM 2483 C CA . HIS A 1 311 ? 37.743 20.971 -22.459 1.00 49.22 311 HIS A CA 1
ATOM 2484 C C . HIS A 1 311 ? 38.101 20.300 -21.117 1.00 49.22 311 HIS A C 1
ATOM 2486 O O . HIS A 1 311 ? 37.204 20.102 -20.301 1.00 49.22 311 HIS A O 1
ATOM 2492 N N . ASN A 1 312 ? 39.380 19.980 -20.862 1.00 39.69 312 ASN A N 1
ATOM 2493 C CA . ASN A 1 312 ? 39.822 19.193 -19.694 1.00 39.69 312 ASN A CA 1
ATOM 2494 C C . ASN A 1 312 ? 40.728 19.943 -18.685 1.00 39.69 312 ASN A C 1
ATOM 2496 O O . ASN A 1 312 ? 41.297 19.302 -17.803 1.00 39.69 312 ASN A O 1
ATOM 2500 N N . GLN A 1 313 ? 40.870 21.270 -18.765 1.00 34.59 313 GLN A N 1
ATOM 2501 C CA . GLN A 1 313 ? 41.668 22.060 -17.809 1.00 34.59 313 GLN A CA 1
ATOM 2502 C C . GLN A 1 313 ? 40.764 22.877 -16.858 1.00 34.59 313 GLN A C 1
ATOM 2504 O O . GLN A 1 313 ? 39.923 23.640 -17.335 1.00 34.59 313 GLN A O 1
ATOM 2509 N N . PRO A 1 314 ? 40.922 22.773 -15.522 1.00 34.03 314 PRO A N 1
ATOM 2510 C CA . PRO A 1 314 ? 40.371 23.740 -14.579 1.00 34.03 314 PRO A CA 1
ATOM 2511 C C . PRO A 1 314 ? 41.318 24.951 -14.513 1.00 34.03 314 PRO A C 1
ATOM 2513 O O . PRO A 1 314 ? 42.425 24.845 -13.995 1.00 34.03 314 PRO A O 1
ATOM 2516 N N . HIS A 1 315 ? 40.921 26.098 -15.063 1.00 32.56 315 HIS A N 1
ATOM 2517 C CA . HIS A 1 315 ? 41.766 27.301 -15.064 1.00 32.56 315 HIS A CA 1
ATOM 2518 C C . HIS A 1 315 ? 41.989 27.883 -13.654 1.00 32.56 315 HIS A C 1
ATOM 2520 O O . HIS A 1 315 ? 41.013 28.127 -12.940 1.00 32.56 315 HIS A O 1
ATOM 2526 N N . PRO A 1 316 ? 43.227 28.286 -13.313 1.00 32.12 316 PRO A N 1
ATOM 2527 C CA . PRO A 1 316 ? 43.514 29.586 -12.736 1.00 32.12 316 PRO A CA 1
ATOM 2528 C C . PRO A 1 316 ? 43.797 30.618 -13.848 1.00 32.12 316 PRO A C 1
ATOM 2530 O O . PRO A 1 316 ? 44.061 30.290 -15.003 1.00 32.12 316 PRO A O 1
ATOM 2533 N N . SER A 1 317 ? 43.668 31.883 -13.477 1.00 40.38 317 SER A N 1
ATOM 2534 C CA . SER A 1 317 ? 43.604 33.089 -14.304 1.00 40.38 317 SER A CA 1
ATOM 2535 C C . SER A 1 317 ? 44.801 33.376 -15.232 1.00 40.38 317 SER A C 1
ATOM 2537 O O . SER A 1 317 ? 45.931 32.994 -14.951 1.00 40.38 317 SER A O 1
ATOM 2539 N N . THR A 1 318 ? 44.516 34.202 -16.253 1.00 35.47 318 THR A N 1
ATOM 2540 C CA . THR A 1 318 ? 45.405 35.009 -17.128 1.00 35.47 318 THR A CA 1
ATOM 2541 C C . THR A 1 318 ? 46.080 34.351 -18.344 1.00 35.47 318 THR A C 1
ATOM 2543 O O . THR A 1 318 ? 47.235 33.951 -18.304 1.00 35.47 318 THR A O 1
ATOM 2546 N N . SER A 1 319 ? 45.374 34.336 -19.482 1.00 30.70 319 SER A N 1
ATOM 2547 C CA . SER A 1 319 ? 45.811 34.825 -20.815 1.00 30.70 319 SER A CA 1
ATOM 2548 C C . SER A 1 319 ? 44.703 34.530 -21.847 1.00 30.70 319 SER A C 1
ATOM 2550 O O . SER A 1 319 ? 43.833 33.704 -21.587 1.00 30.70 319 SER A O 1
ATOM 2552 N N . LEU A 1 320 ? 44.645 35.300 -22.940 1.00 36.66 320 LEU A N 1
ATOM 2553 C CA . LEU A 1 320 ? 43.496 35.433 -23.850 1.00 36.66 320 LEU A CA 1
ATOM 2554 C C . LEU A 1 320 ? 42.853 34.093 -24.265 1.00 36.66 320 LEU A C 1
ATOM 2556 O O . LEU A 1 320 ? 43.518 33.192 -24.761 1.00 36.66 320 LEU A O 1
ATOM 2560 N N . SER A 1 321 ? 41.529 34.007 -24.122 1.00 42.34 321 SER A N 1
ATOM 2561 C CA . SER A 1 321 ? 40.710 32.876 -24.555 1.00 42.34 321 SER A CA 1
ATOM 2562 C C . SER A 1 321 ? 40.716 32.722 -26.084 1.00 42.34 321 SER A C 1
ATOM 2564 O O . SER A 1 321 ? 39.964 33.421 -26.769 1.00 42.34 321 SER A O 1
ATOM 2566 N N . SER A 1 322 ? 41.502 31.796 -26.637 1.00 48.66 322 SER A N 1
ATOM 2567 C CA . SER A 1 322 ? 41.267 31.303 -27.998 1.00 48.66 322 SER A CA 1
ATOM 2568 C C . SER A 1 322 ? 40.233 30.175 -27.945 1.00 48.66 322 SER A C 1
ATOM 2570 O O . SER A 1 322 ? 40.297 29.260 -27.123 1.00 48.66 322 SER A O 1
ATOM 2572 N N . SER A 1 323 ? 39.180 30.275 -28.762 1.00 66.06 323 SER A N 1
ATOM 2573 C CA . SER A 1 323 ? 38.188 29.199 -28.842 1.00 66.06 323 SER A CA 1
ATOM 2574 C C . SER A 1 323 ? 38.825 27.969 -29.514 1.00 66.06 323 SER A C 1
ATOM 2576 O O . SER A 1 323 ? 39.567 28.146 -30.479 1.00 66.06 323 SER A O 1
ATOM 2578 N N . PRO A 1 324 ? 38.503 26.725 -29.110 1.00 73.12 324 PRO A N 1
ATOM 2579 C CA . PRO A 1 324 ? 39.062 25.515 -29.733 1.00 73.12 324 PRO A CA 1
ATOM 2580 C C . PRO A 1 324 ? 38.775 25.411 -31.242 1.00 73.12 324 PRO A C 1
ATOM 2582 O O . PRO A 1 324 ? 39.462 24.690 -31.960 1.00 73.12 324 PRO A O 1
ATOM 2585 N N . PHE A 1 325 ? 37.764 26.133 -31.733 1.00 80.56 325 PHE A N 1
ATOM 2586 C CA . PHE A 1 325 ? 37.433 26.233 -33.154 1.00 80.56 325 PHE A CA 1
ATOM 2587 C C . PHE A 1 325 ? 38.302 27.252 -33.900 1.00 80.56 325 PHE A C 1
ATOM 2589 O O . PHE A 1 325 ? 38.547 27.066 -35.088 1.00 80.56 325 PHE A O 1
ATOM 2596 N N . LEU A 1 326 ? 38.808 28.281 -33.211 1.00 78.50 326 LEU A N 1
ATOM 2597 C CA . LEU A 1 326 ? 39.793 29.218 -33.753 1.00 78.50 326 LEU A CA 1
ATOM 2598 C C . LEU A 1 326 ? 41.148 28.518 -33.902 1.00 78.50 326 LEU A C 1
ATOM 2600 O O . LEU A 1 326 ? 41.689 28.500 -34.998 1.00 78.50 326 LEU A O 1
ATOM 2604 N N . ASP A 1 327 ? 41.598 27.801 -32.866 1.00 78.12 327 ASP A N 1
ATOM 2605 C CA . ASP A 1 327 ? 42.830 26.998 -32.922 1.00 78.12 327 ASP A CA 1
ATOM 2606 C C . ASP A 1 327 ? 42.755 25.909 -34.010 1.00 78.12 327 ASP A C 1
ATOM 2608 O O . ASP A 1 327 ? 43.739 25.606 -34.689 1.00 78.12 327 ASP A O 1
ATOM 2612 N N . LEU A 1 328 ? 41.570 25.312 -34.204 1.00 80.88 328 LEU A N 1
ATOM 2613 C CA . LEU A 1 328 ? 41.327 24.362 -35.288 1.00 80.88 328 LEU A CA 1
ATOM 2614 C C . LEU A 1 328 ? 41.333 25.048 -36.662 1.00 80.88 328 LEU A C 1
ATOM 2616 O O . LEU A 1 328 ? 41.882 24.486 -37.609 1.00 80.88 328 LEU A O 1
ATOM 2620 N N . SER A 1 329 ? 40.736 26.238 -36.778 1.00 79.75 329 SER A N 1
ATOM 2621 C CA . SER A 1 329 ? 40.764 27.041 -38.004 1.00 79.75 329 SER A CA 1
ATOM 2622 C C . SER A 1 329 ? 42.198 27.384 -38.391 1.00 79.75 329 SER A C 1
ATOM 2624 O O . SER A 1 329 ? 42.592 27.124 -39.525 1.00 79.75 329 SER A O 1
ATOM 2626 N N . ASP A 1 330 ? 42.988 27.885 -37.442 1.00 77.50 330 ASP A N 1
ATOM 2627 C CA . ASP A 1 330 ? 44.380 28.287 -37.640 1.00 77.50 330 ASP A CA 1
ATOM 2628 C C . ASP A 1 330 ? 45.252 27.086 -38.011 1.00 77.50 330 ASP A C 1
ATOM 2630 O O . ASP A 1 330 ? 46.065 27.165 -38.932 1.00 77.50 330 ASP A O 1
ATOM 2634 N N . TYR A 1 331 ? 45.026 25.929 -37.379 1.00 78.81 331 TYR A N 1
ATOM 2635 C CA . TYR A 1 331 ? 45.694 24.682 -37.747 1.00 78.81 331 TYR A CA 1
ATOM 2636 C C . TYR A 1 331 ? 45.374 24.260 -39.188 1.00 78.81 331 TYR A C 1
ATOM 2638 O O . TYR A 1 331 ? 46.291 23.970 -39.956 1.00 78.81 331 TYR A O 1
ATOM 2646 N N . LEU A 1 332 ? 44.101 24.262 -39.593 1.00 75.88 332 LEU A N 1
ATOM 2647 C CA . LEU A 1 332 ? 43.702 23.884 -40.954 1.00 75.88 332 LEU A CA 1
ATOM 2648 C C . LEU A 1 332 ? 44.190 24.894 -42.011 1.00 75.88 332 LEU A C 1
ATOM 2650 O O . LEU A 1 332 ? 44.634 24.480 -43.084 1.00 75.88 332 LEU A O 1
ATOM 2654 N N . HIS A 1 333 ? 44.192 26.192 -41.688 1.00 75.81 333 HIS A N 1
ATOM 2655 C CA . HIS A 1 333 ? 44.727 27.256 -42.546 1.00 75.81 333 HIS A CA 1
ATOM 2656 C C . HIS A 1 333 ? 46.252 27.178 -42.673 1.00 75.81 333 HIS A C 1
ATOM 2658 O O . HIS A 1 333 ? 46.767 27.340 -43.777 1.00 75.81 333 HIS A O 1
ATOM 2664 N N . SER A 1 334 ? 46.974 26.850 -41.593 1.00 74.44 334 SER A N 1
ATOM 2665 C CA . SER A 1 334 ? 48.437 26.669 -41.613 1.00 74.44 334 SER A CA 1
ATOM 2666 C C . SER A 1 334 ? 48.894 25.533 -42.531 1.00 74.44 334 SER A C 1
ATOM 2668 O O . SER A 1 334 ? 50.019 25.543 -43.022 1.00 74.44 334 SER A O 1
ATOM 2670 N N . LEU A 1 335 ? 48.006 24.568 -42.777 1.00 66.75 335 LEU A N 1
ATOM 2671 C CA . LEU A 1 335 ? 48.237 23.448 -43.680 1.00 66.75 335 LEU A CA 1
ATOM 2672 C C . LEU A 1 335 ? 47.641 23.691 -45.078 1.00 66.75 335 LEU A C 1
ATOM 2674 O O . LEU A 1 335 ? 47.807 22.857 -45.969 1.00 66.75 335 LEU A O 1
ATOM 2678 N N . SER A 1 336 ? 46.952 24.819 -45.294 1.00 61.91 336 SER A N 1
ATOM 2679 C CA . SER A 1 336 ? 46.265 25.177 -46.545 1.00 61.91 336 SER A CA 1
ATOM 2680 C C . SER A 1 336 ? 45.307 24.091 -47.074 1.00 61.91 336 SER A C 1
ATOM 2682 O O . SER A 1 336 ? 45.179 23.909 -48.285 1.00 61.91 336 SER A O 1
ATOM 2684 N N . LEU A 1 337 ? 44.617 23.356 -46.183 1.00 63.91 337 LEU A N 1
ATOM 2685 C CA . LEU A 1 337 ? 43.655 22.317 -46.587 1.00 63.91 337 LEU A CA 1
ATOM 2686 C C . LEU A 1 337 ? 42.193 22.705 -46.373 1.00 63.91 337 LEU A C 1
ATOM 2688 O O . LEU A 1 337 ? 41.822 23.123 -45.276 1.00 63.91 337 LEU A O 1
ATOM 2692 N N . PRO A 1 338 ? 41.320 22.400 -47.351 1.00 66.25 338 PRO A N 1
ATOM 2693 C CA . PRO A 1 338 ? 39.896 22.271 -47.093 1.00 66.25 338 PRO A CA 1
ATOM 2694 C C . PRO A 1 338 ? 39.608 20.951 -46.355 1.00 66.25 338 PRO A C 1
ATOM 2696 O O . PRO A 1 338 ? 40.070 19.887 -46.771 1.00 66.25 338 PRO A O 1
ATOM 2699 N N . LEU A 1 339 ? 38.814 21.009 -45.280 1.00 73.06 339 LEU A N 1
ATOM 2700 C CA . LEU A 1 339 ? 38.321 19.820 -44.575 1.00 73.06 339 LEU A CA 1
ATOM 2701 C C . LEU A 1 339 ? 37.402 19.002 -45.498 1.00 73.06 339 LEU A C 1
ATOM 2703 O O . LEU A 1 339 ? 36.429 19.534 -46.033 1.00 73.06 339 LEU A O 1
ATOM 2707 N N . ILE A 1 340 ? 37.670 17.705 -45.664 1.00 75.19 340 ILE A N 1
ATOM 2708 C CA . ILE A 1 340 ? 36.867 16.826 -46.533 1.00 75.19 340 ILE A CA 1
ATOM 2709 C C . ILE A 1 340 ? 35.761 16.133 -45.718 1.00 75.19 340 ILE A C 1
ATOM 2711 O O . ILE A 1 340 ? 35.933 15.837 -44.536 1.00 75.19 340 ILE A O 1
ATOM 2715 N N . LEU A 1 341 ? 34.631 15.803 -46.355 1.00 77.94 341 LEU A N 1
ATOM 2716 C CA . LEU A 1 341 ? 33.468 15.144 -45.729 1.00 77.94 341 LEU A CA 1
ATOM 2717 C C . LEU A 1 341 ? 33.823 13.877 -44.935 1.00 77.94 341 LEU A C 1
ATOM 2719 O O . LEU A 1 341 ? 33.342 13.672 -43.820 1.00 77.94 341 LEU A O 1
ATOM 2723 N N . THR A 1 342 ? 34.722 13.048 -45.470 1.00 76.00 342 THR A N 1
ATOM 2724 C CA . THR A 1 342 ? 35.190 11.825 -44.803 1.00 76.00 342 THR A CA 1
ATOM 2725 C C . THR A 1 342 ? 35.975 12.121 -43.526 1.00 76.00 342 THR A C 1
ATOM 2727 O O . THR A 1 342 ? 35.855 11.389 -42.545 1.00 76.00 342 THR A O 1
ATOM 2730 N N . GLU A 1 343 ? 36.760 13.201 -43.518 1.00 80.19 343 GLU A N 1
ATOM 2731 C CA . GLU A 1 343 ? 37.539 13.636 -42.356 1.00 80.19 343 GLU A CA 1
ATOM 2732 C C . GLU A 1 343 ? 36.612 14.227 -41.293 1.00 80.19 343 GLU A C 1
ATOM 2734 O O . GLU A 1 343 ? 36.704 13.843 -40.130 1.00 80.19 343 GLU A O 1
ATOM 2739 N N . ALA A 1 344 ? 35.646 15.062 -41.691 1.00 81.81 344 ALA A N 1
ATOM 2740 C CA . ALA A 1 344 ? 34.616 15.588 -40.797 1.00 81.81 344 ALA A CA 1
ATOM 2741 C C . ALA A 1 344 ? 33.796 14.464 -40.134 1.00 81.81 344 ALA A C 1
ATOM 2743 O O . ALA A 1 344 ? 33.557 14.500 -38.926 1.00 81.81 344 ALA A O 1
ATOM 2744 N N . SER A 1 345 ? 33.417 13.427 -40.889 1.00 83.38 345 SER A N 1
ATOM 2745 C CA . SER A 1 345 ? 32.713 12.249 -40.364 1.00 83.38 345 SER A CA 1
ATOM 2746 C C . SER A 1 345 ? 33.558 11.445 -39.359 1.00 83.38 345 SER A C 1
ATOM 2748 O O . SER A 1 345 ? 33.042 11.032 -38.317 1.00 83.38 345 SER A O 1
ATOM 2750 N N . GLU A 1 346 ? 34.851 11.221 -39.624 1.00 82.19 346 GLU A N 1
ATOM 2751 C CA . GLU A 1 346 ? 35.741 10.492 -38.700 1.00 82.19 346 GLU A CA 1
ATOM 2752 C C . GLU A 1 346 ? 36.118 11.317 -37.456 1.00 82.19 346 GLU A C 1
ATOM 2754 O O . GLU A 1 346 ? 36.227 10.757 -36.360 1.00 82.19 346 GLU A O 1
ATOM 2759 N N . ILE A 1 347 ? 36.235 12.645 -37.581 1.00 83.56 347 ILE A N 1
ATOM 2760 C CA . ILE A 1 347 ? 36.371 13.547 -36.429 1.00 83.56 347 ILE A CA 1
ATOM 2761 C C . ILE A 1 347 ? 35.096 13.474 -35.582 1.00 83.56 347 ILE A C 1
ATOM 2763 O O . ILE A 1 347 ? 35.189 13.166 -34.398 1.00 83.56 347 ILE A O 1
ATOM 2767 N N . LEU A 1 348 ? 33.902 13.633 -36.173 1.00 83.25 348 LEU A N 1
ATOM 2768 C CA . LEU A 1 348 ? 32.620 13.504 -35.459 1.00 83.25 348 LEU A CA 1
ATOM 2769 C C . LEU A 1 348 ? 32.503 12.168 -34.720 1.00 83.25 348 LEU A C 1
ATOM 2771 O O . LEU A 1 348 ? 32.125 12.141 -33.557 1.00 83.25 348 LEU A O 1
ATOM 2775 N N . LYS A 1 349 ? 32.877 11.059 -35.361 1.00 82.50 349 LYS A N 1
ATOM 2776 C CA . LYS A 1 349 ? 32.895 9.719 -34.750 1.00 82.50 349 LYS A CA 1
ATOM 2777 C C . LYS A 1 349 ? 33.805 9.628 -33.519 1.00 82.50 349 LYS A C 1
ATOM 2779 O O . LYS A 1 349 ? 33.541 8.808 -32.644 1.00 82.50 349 LYS A O 1
ATOM 2784 N N . SER A 1 350 ? 34.853 10.446 -33.460 1.00 82.62 350 SER A N 1
ATOM 2785 C CA . SER A 1 350 ? 35.788 10.519 -32.334 1.00 82.62 350 SER A CA 1
ATOM 2786 C C . SER A 1 350 ? 35.311 11.470 -31.223 1.00 82.62 350 SER A C 1
ATOM 2788 O O . SER A 1 350 ? 35.816 11.409 -30.101 1.00 82.62 350 SER A O 1
ATOM 2790 N N . LEU A 1 351 ? 34.310 12.317 -31.496 1.00 82.38 351 LEU A N 1
ATOM 2791 C CA . LEU A 1 351 ? 33.695 13.226 -30.528 1.00 82.38 351 LEU A CA 1
ATOM 2792 C C . LEU A 1 351 ? 32.529 12.531 -29.804 1.00 82.38 351 LEU A C 1
ATOM 2794 O O . LEU A 1 351 ? 31.432 12.386 -30.334 1.00 82.38 351 LEU A O 1
ATOM 2798 N N . ASN A 1 352 ? 32.745 12.140 -28.546 1.00 72.19 352 ASN A N 1
ATOM 2799 C CA . ASN A 1 352 ? 31.705 11.517 -27.713 1.00 72.19 352 ASN A CA 1
ATOM 2800 C C . ASN A 1 352 ? 30.813 12.530 -26.963 1.00 72.19 352 ASN A C 1
ATOM 2802 O O . ASN A 1 352 ? 29.858 12.123 -26.304 1.00 72.19 352 ASN A O 1
ATOM 2806 N N . GLN A 1 353 ? 31.110 13.834 -27.039 1.00 80.88 353 GLN A N 1
ATOM 2807 C CA . GLN A 1 353 ? 30.335 14.888 -26.375 1.00 80.88 353 GLN A CA 1
ATOM 2808 C C . GLN A 1 353 ? 29.360 15.578 -27.349 1.00 80.88 353 GLN A C 1
ATOM 2810 O O . GLN A 1 353 ? 29.808 16.132 -28.353 1.00 80.88 353 GLN A O 1
ATOM 2815 N N . PRO A 1 354 ? 28.047 15.625 -27.058 1.00 82.12 354 PRO A N 1
ATOM 2816 C CA . PRO A 1 354 ? 27.045 16.170 -27.980 1.00 82.12 354 PRO A CA 1
ATOM 2817 C C . PRO A 1 354 ? 27.157 17.660 -28.270 1.00 82.12 354 PRO A C 1
ATOM 2819 O O . PRO A 1 354 ? 26.956 18.072 -29.407 1.00 82.12 354 PRO A O 1
ATOM 2822 N N . SER A 1 355 ? 27.447 18.473 -27.252 1.00 81.44 355 SER A N 1
ATOM 2823 C CA . SER A 1 355 ? 27.608 19.923 -27.400 1.00 81.44 355 SER A CA 1
ATOM 2824 C C . SER A 1 355 ? 28.799 20.237 -28.298 1.00 81.44 355 SER A C 1
ATOM 2826 O O . SER A 1 355 ? 28.671 21.009 -29.241 1.00 81.44 355 SER A O 1
ATOM 2828 N N . LEU A 1 356 ? 29.929 19.572 -28.054 1.00 83.50 356 LEU A N 1
ATOM 2829 C CA . LEU A 1 356 ? 31.143 19.704 -28.850 1.00 83.50 356 LEU A CA 1
ATOM 2830 C C . LEU A 1 356 ? 30.941 19.200 -30.286 1.00 83.50 356 LEU A C 1
ATOM 2832 O O . LEU A 1 356 ? 31.316 19.891 -31.229 1.00 83.50 356 LEU A O 1
ATOM 2836 N N . ALA A 1 357 ? 30.294 18.044 -30.466 1.00 86.44 357 ALA A N 1
ATOM 2837 C CA . ALA A 1 357 ? 29.971 17.501 -31.784 1.00 86.44 357 ALA A CA 1
ATOM 2838 C C . ALA A 1 357 ? 29.013 18.412 -32.569 1.00 86.44 357 ALA A C 1
ATOM 2840 O O . ALA A 1 357 ? 29.217 18.623 -33.762 1.00 86.44 357 ALA A O 1
ATOM 2841 N N . LEU A 1 358 ? 28.004 18.996 -31.912 1.00 86.06 358 LEU A N 1
ATOM 2842 C CA . LEU A 1 358 ? 27.075 19.943 -32.531 1.00 86.06 358 LEU A CA 1
ATOM 2843 C C . LEU A 1 358 ? 27.771 21.252 -32.922 1.00 86.06 358 LEU A C 1
ATOM 2845 O O . LEU A 1 358 ? 27.537 21.764 -34.016 1.00 86.06 358 LEU A O 1
ATOM 2849 N N . SER A 1 359 ? 28.630 21.785 -32.053 1.00 85.00 359 SER A N 1
ATOM 2850 C CA . SER A 1 359 ? 29.422 22.984 -32.340 1.00 85.00 359 SER A CA 1
ATOM 2851 C C . SER A 1 359 ? 30.398 22.743 -33.491 1.00 85.00 359 SER A C 1
ATOM 2853 O O . SER A 1 359 ? 30.458 23.556 -34.407 1.00 85.00 359 SER A O 1
ATOM 2855 N N . PHE A 1 360 ? 31.070 21.588 -33.523 1.00 86.88 360 PHE A N 1
ATOM 2856 C CA . PHE A 1 360 ? 31.922 21.190 -34.646 1.00 86.88 360 PHE A CA 1
ATOM 2857 C C . PHE A 1 360 ? 31.126 21.024 -35.945 1.00 86.88 360 PHE A C 1
ATOM 2859 O O . PHE A 1 360 ? 31.524 21.540 -36.986 1.00 86.88 360 PHE A O 1
ATOM 2866 N N . PHE A 1 361 ? 29.958 20.381 -35.889 1.00 87.19 361 PHE A N 1
ATOM 2867 C CA . PHE A 1 361 ? 29.077 20.220 -37.045 1.00 87.19 361 PHE A CA 1
ATOM 2868 C C . PHE A 1 361 ? 28.629 21.570 -37.628 1.00 87.19 361 PHE A C 1
ATOM 2870 O O . PHE A 1 361 ? 28.624 21.744 -38.845 1.00 87.19 361 PHE A O 1
ATOM 2877 N N . ARG A 1 362 ? 28.295 22.545 -36.771 1.00 86.06 362 ARG A N 1
ATOM 2878 C CA . ARG A 1 362 ? 27.941 23.918 -37.178 1.00 86.06 362 ARG A CA 1
ATOM 2879 C C . ARG A 1 362 ? 29.136 24.732 -37.671 1.00 86.06 362 ARG A C 1
ATOM 2881 O O . ARG A 1 362 ? 28.940 25.641 -38.466 1.00 86.06 362 ARG A O 1
ATOM 2888 N N . PHE A 1 363 ? 30.339 24.404 -37.212 1.00 84.69 363 PHE A N 1
ATOM 2889 C CA . PHE A 1 363 ? 31.584 25.053 -37.614 1.00 84.69 363 PHE A CA 1
ATOM 2890 C C . PHE A 1 363 ? 32.114 24.552 -38.969 1.00 84.69 363 PHE A C 1
ATOM 2892 O O . PHE A 1 363 ? 32.736 25.314 -39.695 1.00 84.69 363 PHE A O 1
ATOM 2899 N N . CYS A 1 364 ? 31.850 23.304 -39.373 1.00 82.94 364 CYS A N 1
ATOM 2900 C CA . CYS A 1 364 ? 32.378 22.768 -40.640 1.00 82.94 364 CYS A CA 1
ATOM 2901 C C . CYS A 1 364 ? 32.083 23.654 -41.880 1.00 82.94 364 CYS A C 1
ATOM 2903 O O . CYS A 1 364 ? 33.007 23.880 -42.662 1.00 82.94 364 CYS A O 1
ATOM 2905 N N . PRO A 1 365 ? 30.870 24.225 -42.054 1.00 81.56 365 PRO A N 1
ATOM 2906 C CA . PRO A 1 365 ? 30.583 25.137 -43.165 1.00 81.56 365 PRO A CA 1
ATOM 2907 C C . PRO A 1 365 ? 31.371 26.457 -43.151 1.00 81.56 365 PRO A C 1
ATOM 2909 O O . PRO A 1 365 ? 31.537 27.058 -44.206 1.00 81.56 365 PRO A O 1
ATOM 2912 N N . SER A 1 366 ? 31.885 26.922 -42.002 1.00 76.69 366 SER A N 1
ATOM 2913 C CA . SER A 1 366 ? 32.707 28.145 -41.949 1.00 76.69 366 SER A CA 1
ATOM 2914 C C . SER A 1 366 ? 34.162 27.926 -42.374 1.00 76.69 366 SER A C 1
ATOM 2916 O O . SER A 1 366 ? 34.889 28.896 -42.550 1.00 76.69 366 SER A O 1
ATOM 2918 N N . ILE A 1 367 ? 34.592 26.672 -42.550 1.00 71.88 367 ILE A N 1
ATOM 2919 C CA . ILE A 1 367 ? 35.961 26.319 -42.964 1.00 71.88 367 ILE A CA 1
ATOM 2920 C C . ILE A 1 367 ? 36.115 26.402 -44.492 1.00 71.88 367 ILE A C 1
ATOM 2922 O O . ILE A 1 367 ? 37.208 26.655 -44.992 1.00 71.88 367 ILE A O 1
ATOM 2926 N N . SER A 1 368 ? 35.039 26.183 -45.256 1.00 68.94 368 SER A N 1
ATOM 2927 C CA . SER A 1 368 ? 35.075 26.262 -46.719 1.00 68.94 368 SER A CA 1
ATOM 2928 C C . SER A 1 368 ? 33.719 26.691 -47.295 1.00 68.94 368 SER A C 1
ATOM 2930 O O . SER A 1 368 ? 32.704 26.084 -46.949 1.00 68.94 368 SER A O 1
ATOM 2932 N N . PRO A 1 369 ? 33.682 27.669 -48.225 1.00 62.41 369 PRO A N 1
ATOM 2933 C CA . PRO A 1 369 ? 32.441 28.252 -48.747 1.00 62.41 369 PRO A CA 1
ATOM 2934 C C . PRO A 1 369 ? 31.529 27.272 -49.511 1.00 62.41 369 PRO A C 1
ATOM 2936 O O . PRO A 1 369 ? 30.356 27.574 -49.698 1.00 62.41 369 PRO A O 1
ATOM 2939 N N . ASN A 1 370 ? 32.029 26.090 -49.903 1.00 68.88 370 ASN A N 1
ATOM 2940 C CA . ASN A 1 370 ? 31.267 25.055 -50.621 1.00 68.88 370 ASN A CA 1
ATOM 2941 C C . ASN A 1 370 ? 31.014 23.776 -49.793 1.00 68.88 370 ASN A C 1
ATOM 2943 O O . ASN A 1 370 ? 30.611 22.752 -50.346 1.00 68.88 370 ASN A O 1
ATOM 2947 N N . PHE A 1 371 ? 31.277 23.783 -48.483 1.00 78.00 371 PHE A N 1
ATOM 2948 C CA . PHE A 1 371 ? 31.124 22.586 -47.653 1.00 78.00 371 PHE A CA 1
ATOM 2949 C C . PHE A 1 371 ? 29.647 22.318 -47.313 1.00 78.00 371 PHE A C 1
ATOM 2951 O O . PHE A 1 371 ? 29.019 23.082 -46.580 1.00 78.00 371 PHE A O 1
ATOM 2958 N N . GLN A 1 372 ? 29.102 21.195 -47.793 1.00 80.19 372 GLN A N 1
ATOM 2959 C CA . GLN A 1 372 ? 27.760 20.713 -47.448 1.00 80.19 372 GLN A CA 1
ATOM 2960 C C . GLN A 1 372 ? 27.830 19.319 -46.828 1.00 80.19 372 GLN A C 1
ATOM 2962 O O . GLN A 1 372 ? 28.438 18.417 -47.394 1.00 80.19 372 GLN A O 1
ATOM 2967 N N . HIS A 1 373 ? 27.199 19.145 -45.667 1.00 86.56 373 HIS A N 1
ATOM 2968 C CA . HIS A 1 373 ? 27.163 17.868 -44.950 1.00 86.56 373 HIS A CA 1
ATOM 2969 C C . HIS A 1 373 ? 26.463 16.773 -45.760 1.00 86.56 373 HIS A C 1
ATOM 2971 O O . HIS A 1 373 ? 25.424 17.015 -46.368 1.00 86.56 373 HIS A O 1
ATOM 2977 N N . ASP A 1 374 ? 27.005 15.555 -45.723 1.00 84.38 374 ASP A N 1
ATOM 2978 C CA . ASP A 1 374 ? 26.441 14.395 -46.407 1.00 84.38 374 ASP A CA 1
ATOM 2979 C C . ASP A 1 374 ? 25.598 13.521 -45.463 1.00 84.38 374 ASP A C 1
ATOM 2981 O O . ASP A 1 374 ? 25.533 13.713 -44.246 1.00 84.38 374 ASP A O 1
ATOM 2985 N N . SER A 1 375 ? 24.940 12.504 -46.020 1.00 84.19 375 SER A N 1
ATOM 2986 C CA . SER A 1 375 ? 24.094 11.586 -45.247 1.00 84.19 375 SER A CA 1
ATOM 2987 C C . SER A 1 375 ? 24.838 10.915 -44.077 1.00 84.19 375 SER A C 1
ATOM 2989 O O . SER A 1 375 ? 24.242 10.626 -43.032 1.00 84.19 375 SER A O 1
ATOM 2991 N N . PHE A 1 376 ? 26.149 10.687 -44.208 1.00 84.50 376 PHE A N 1
ATOM 2992 C CA . PHE A 1 376 ? 26.958 10.031 -43.186 1.00 84.50 376 PHE A CA 1
ATOM 2993 C C . PHE A 1 376 ? 27.276 10.970 -42.023 1.00 84.50 376 PHE A C 1
ATOM 2995 O O . PHE A 1 376 ? 27.117 10.549 -40.873 1.00 84.50 376 PHE A O 1
ATOM 3002 N N . THR A 1 377 ? 27.644 12.231 -42.273 1.00 86.56 377 THR A N 1
ATOM 3003 C CA . THR A 1 377 ? 27.892 13.209 -41.201 1.00 86.56 377 THR A CA 1
ATOM 3004 C C . THR A 1 377 ? 26.620 13.485 -40.397 1.00 86.56 377 THR A C 1
ATOM 3006 O O . THR A 1 377 ? 26.671 13.450 -39.163 1.00 86.56 377 THR A O 1
ATOM 3009 N N . TYR A 1 378 ? 25.459 13.622 -41.053 1.00 89.69 378 TYR A N 1
ATOM 3010 C CA . TYR A 1 378 ? 24.157 13.721 -40.375 1.00 89.69 378 TYR A CA 1
ATOM 3011 C C . TYR A 1 378 ? 23.845 12.474 -39.536 1.00 89.69 378 TYR A C 1
ATO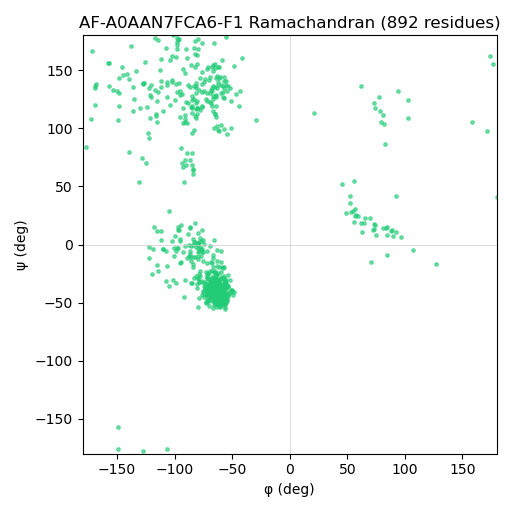M 3013 O O . TYR A 1 378 ? 23.486 12.581 -38.363 1.00 89.69 378 TYR A O 1
ATOM 3021 N N . THR A 1 379 ? 24.033 11.272 -40.093 1.00 89.44 379 THR A N 1
ATOM 3022 C CA . THR A 1 379 ? 23.773 10.007 -39.380 1.00 89.44 379 THR A CA 1
ATOM 3023 C C . THR A 1 379 ? 24.662 9.850 -38.143 1.00 89.44 379 THR A C 1
ATOM 3025 O O . THR A 1 379 ? 24.198 9.390 -37.097 1.00 89.44 379 THR A O 1
ATOM 3028 N N . ARG A 1 380 ? 25.936 10.253 -38.224 1.00 88.81 380 ARG A N 1
ATOM 3029 C CA . ARG A 1 380 ? 26.864 10.240 -37.083 1.00 88.81 380 ARG A CA 1
ATOM 3030 C C . ARG A 1 380 ? 26.454 11.240 -36.012 1.00 88.81 380 ARG A C 1
ATOM 3032 O O . ARG A 1 380 ? 26.448 10.874 -34.838 1.00 88.81 380 ARG A O 1
ATOM 3039 N N . LEU A 1 381 ? 26.052 12.449 -36.404 1.00 89.25 381 LEU A N 1
ATOM 3040 C CA . LEU A 1 381 ? 25.540 13.444 -35.467 1.00 89.25 381 LEU A CA 1
ATOM 3041 C C . LEU A 1 381 ? 24.291 12.927 -34.743 1.00 89.25 381 LEU A C 1
ATOM 3043 O O . LEU A 1 381 ? 24.253 12.951 -33.515 1.00 89.25 381 LEU A O 1
ATOM 3047 N N . PHE A 1 382 ? 23.308 12.384 -35.469 1.00 89.75 382 PHE A N 1
ATOM 3048 C CA . PHE A 1 382 ? 22.112 11.801 -34.854 1.00 89.75 382 PHE A CA 1
ATOM 3049 C C . PHE A 1 382 ? 22.448 10.644 -33.913 1.00 89.75 382 PHE A C 1
ATOM 3051 O O . PHE A 1 382 ? 21.859 10.553 -32.840 1.00 89.75 382 PHE A O 1
ATOM 3058 N N . LEU A 1 383 ? 23.432 9.800 -34.243 1.00 87.75 383 LEU A N 1
ATOM 3059 C CA . LEU A 1 383 ? 23.884 8.736 -33.346 1.00 87.75 383 LEU A CA 1
ATOM 3060 C C . LEU A 1 383 ? 24.461 9.294 -32.034 1.00 87.75 383 LEU A C 1
ATOM 3062 O O . LEU A 1 383 ? 24.142 8.778 -30.964 1.00 87.75 383 LEU A O 1
ATOM 3066 N N . ILE A 1 384 ? 25.285 10.342 -32.095 1.00 86.81 384 ILE A N 1
ATOM 3067 C CA . ILE A 1 384 ? 25.883 10.983 -30.910 1.00 86.81 384 ILE A CA 1
ATOM 3068 C C . ILE A 1 384 ? 24.800 11.649 -30.051 1.00 86.81 384 ILE A C 1
ATOM 3070 O O . ILE A 1 384 ? 24.774 11.461 -28.831 1.00 86.81 384 ILE A O 1
ATOM 3074 N N . LEU A 1 385 ? 23.867 12.363 -30.690 1.00 85.88 385 LEU A N 1
ATOM 3075 C CA . LEU A 1 385 ? 22.712 12.971 -30.025 1.00 85.88 385 LEU A CA 1
ATOM 3076 C C . LEU A 1 385 ? 21.818 11.900 -29.378 1.00 85.88 385 LEU A C 1
ATOM 3078 O O . LEU A 1 385 ? 21.420 12.055 -28.226 1.00 85.88 385 LEU A O 1
ATOM 3082 N N . SER A 1 386 ? 21.584 10.772 -30.061 1.00 83.38 386 SER A N 1
ATOM 3083 C CA . SER A 1 386 ? 20.724 9.689 -29.562 1.00 83.38 386 SER A CA 1
ATOM 3084 C C . SER A 1 386 ? 21.253 9.010 -28.298 1.00 83.38 386 SER A C 1
ATOM 3086 O O . SER A 1 386 ? 20.474 8.550 -27.468 1.00 83.38 386 SER A O 1
ATOM 3088 N N . LYS A 1 387 ? 22.578 8.980 -28.113 1.00 80.38 387 LYS A N 1
ATOM 3089 C CA . LYS A 1 387 ? 23.227 8.400 -26.928 1.00 80.38 387 LYS A CA 1
ATOM 3090 C C . LYS A 1 387 ? 23.214 9.329 -25.713 1.00 80.38 387 LYS A C 1
ATOM 3092 O O . LYS A 1 387 ? 23.685 8.931 -24.650 1.00 80.38 387 LYS A O 1
ATOM 3097 N N . SER A 1 388 ? 22.690 10.545 -25.858 1.00 71.69 388 SER A N 1
ATOM 3098 C CA . SER A 1 388 ? 22.829 11.609 -24.865 1.00 71.69 388 SER A CA 1
ATOM 3099 C C . SER A 1 388 ? 21.475 12.217 -24.486 1.00 71.69 388 SER A C 1
ATOM 3101 O O . SER A 1 388 ? 21.162 13.343 -24.877 1.00 71.69 388 SER A O 1
ATOM 3103 N N . PRO A 1 389 ? 20.669 11.498 -23.685 1.00 57.06 389 PRO A N 1
ATOM 3104 C CA . PRO A 1 389 ? 19.280 11.859 -23.380 1.00 57.06 389 PRO A CA 1
ATOM 3105 C C . PRO A 1 389 ? 19.112 13.114 -22.498 1.00 57.06 389 PRO A C 1
ATOM 3107 O O . PRO A 1 389 ? 17.990 13.514 -22.211 1.00 57.06 389 PRO A O 1
ATOM 3110 N N . PHE A 1 390 ? 20.204 13.754 -22.065 1.00 54.81 390 PHE A N 1
ATOM 3111 C CA . PHE A 1 390 ? 20.195 14.867 -21.106 1.00 54.81 390 PHE A CA 1
ATOM 3112 C C . PHE A 1 390 ? 20.198 16.268 -21.741 1.00 54.81 390 PHE A C 1
ATOM 3114 O O . PHE A 1 390 ? 20.278 17.260 -21.018 1.00 54.81 390 PHE A O 1
ATOM 3121 N N . ILE A 1 391 ? 20.118 16.379 -23.072 1.00 64.25 391 ILE A N 1
ATOM 3122 C CA . ILE A 1 391 ? 20.037 17.677 -23.760 1.00 64.25 391 ILE A CA 1
ATOM 3123 C C . ILE A 1 391 ? 18.582 18.186 -23.692 1.00 64.25 391 ILE A C 1
ATOM 3125 O O . ILE A 1 391 ? 17.692 17.547 -24.261 1.00 64.25 391 ILE A O 1
ATOM 3129 N N . PRO A 1 392 ? 18.301 19.332 -23.041 1.00 58.34 392 PRO A N 1
ATOM 3130 C CA . PRO A 1 392 ? 16.970 19.938 -23.065 1.00 58.34 392 PRO A CA 1
ATOM 3131 C C . PRO A 1 392 ? 16.553 20.230 -24.511 1.00 58.34 392 PRO A C 1
ATOM 3133 O O . PRO A 1 392 ? 17.362 20.722 -25.296 1.00 58.34 392 PRO A O 1
ATOM 3136 N N . ASN A 1 393 ? 15.307 19.926 -24.883 1.00 69.00 393 ASN A N 1
ATOM 3137 C CA . ASN A 1 393 ? 14.789 20.103 -26.248 1.00 69.00 393 ASN A CA 1
ATOM 3138 C C . ASN A 1 393 ? 15.550 19.323 -27.342 1.00 69.00 393 ASN A C 1
ATOM 3140 O O . ASN A 1 393 ? 15.480 19.691 -28.515 1.00 69.00 393 ASN A O 1
ATOM 3144 N N . CYS A 1 394 ? 16.238 18.222 -27.001 1.00 77.62 394 CYS A N 1
ATOM 3145 C CA . CYS A 1 394 ? 16.970 17.403 -27.978 1.00 77.62 394 CYS A CA 1
ATOM 3146 C C . CYS A 1 394 ? 16.085 16.937 -29.145 1.00 77.62 394 CYS A C 1
ATOM 3148 O O . CYS A 1 394 ? 16.514 16.987 -30.292 1.00 77.62 394 CYS A O 1
ATOM 3150 N N . ALA A 1 395 ? 14.832 16.553 -28.879 1.00 79.69 395 ALA A N 1
ATOM 3151 C CA . ALA A 1 395 ? 13.889 16.161 -29.927 1.00 79.69 395 ALA A CA 1
ATOM 3152 C C . ALA A 1 395 ? 13.607 17.308 -30.912 1.00 79.69 395 ALA A C 1
ATOM 3154 O O . ALA A 1 395 ? 13.677 17.113 -32.123 1.00 79.69 395 ALA A O 1
ATOM 3155 N N . HIS A 1 396 ? 13.386 18.527 -30.410 1.00 83.31 396 HIS A N 1
ATOM 3156 C CA . HIS A 1 396 ? 13.212 19.713 -31.252 1.00 83.31 396 HIS A CA 1
ATOM 3157 C C . HIS A 1 396 ? 14.491 20.050 -32.032 1.00 83.31 396 HIS A C 1
ATOM 3159 O O . HIS A 1 396 ? 14.431 20.403 -33.208 1.00 83.31 396 HIS A O 1
ATOM 3165 N N . LEU A 1 397 ? 15.662 19.903 -31.407 1.00 85.31 397 LEU A N 1
ATOM 3166 C CA . LEU A 1 397 ? 16.949 20.071 -32.077 1.00 85.31 397 LEU A CA 1
ATOM 3167 C C . LEU A 1 397 ? 17.114 19.057 -33.219 1.00 85.31 397 LEU A C 1
ATOM 3169 O O . LEU A 1 397 ? 17.447 19.455 -34.331 1.00 85.31 397 LEU A O 1
ATOM 3173 N N . VAL A 1 398 ? 16.822 17.777 -32.988 1.00 86.94 398 VAL A N 1
ATOM 3174 C CA . VAL A 1 398 ? 16.869 16.732 -34.021 1.00 86.94 398 VAL A CA 1
ATOM 3175 C C . VAL A 1 398 ? 15.886 17.039 -35.153 1.00 86.94 398 VAL A C 1
ATOM 3177 O O . VAL A 1 398 ? 16.294 16.990 -36.311 1.00 86.94 398 VAL A O 1
ATOM 3180 N N . ARG A 1 399 ? 14.647 17.460 -34.855 1.00 86.25 399 ARG A N 1
ATOM 3181 C CA . ARG A 1 399 ? 13.685 17.920 -35.878 1.00 86.25 399 ARG A CA 1
ATOM 3182 C C . ARG A 1 399 ? 14.212 19.113 -36.676 1.00 86.25 399 ARG A C 1
ATOM 3184 O O . ARG A 1 399 ? 14.094 19.132 -37.896 1.00 86.25 399 ARG A O 1
ATOM 3191 N N . SER A 1 400 ? 14.838 20.085 -36.012 1.00 86.88 400 SER A N 1
ATOM 3192 C CA . SER A 1 400 ? 15.420 21.244 -36.696 1.00 86.88 400 SER A CA 1
ATOM 3193 C C . SER A 1 400 ? 16.557 20.832 -37.636 1.00 86.88 400 SER A C 1
ATOM 3195 O O . SER A 1 400 ? 16.592 21.278 -38.779 1.00 86.88 400 SER A O 1
ATOM 3197 N N . ILE A 1 401 ? 17.427 19.909 -37.211 1.00 88.50 401 ILE A N 1
ATOM 3198 C CA . ILE A 1 401 ? 18.522 19.381 -38.034 1.00 88.50 401 ILE A CA 1
ATOM 3199 C C . ILE A 1 401 ? 17.965 18.570 -39.211 1.00 88.50 401 ILE A C 1
ATOM 3201 O O . ILE A 1 401 ? 18.452 18.733 -40.325 1.00 88.50 401 ILE A O 1
ATOM 3205 N N . LEU A 1 402 ? 16.917 17.764 -39.000 1.00 89.06 402 LEU A N 1
ATOM 3206 C CA . LEU A 1 402 ? 16.215 17.054 -40.077 1.00 89.06 402 LEU A CA 1
ATOM 3207 C C . LEU A 1 402 ? 15.606 18.024 -41.095 1.00 89.06 402 LEU A C 1
ATOM 3209 O O . LEU A 1 402 ? 15.760 17.812 -42.292 1.00 89.06 402 LEU A O 1
ATOM 3213 N N . SER A 1 403 ? 15.001 19.126 -40.644 1.00 86.50 403 SER A N 1
ATOM 3214 C CA . SER A 1 403 ? 14.458 20.142 -41.554 1.00 86.50 403 SER A CA 1
ATOM 3215 C C . SER A 1 403 ? 15.546 20.837 -42.380 1.00 86.50 403 SER A C 1
ATOM 3217 O O . SER A 1 403 ? 15.330 21.146 -43.548 1.00 86.50 403 SER A O 1
ATOM 3219 N N . VAL A 1 404 ? 16.734 21.055 -41.801 1.00 86.88 404 VAL A N 1
ATOM 3220 C CA . VAL A 1 404 ? 17.893 21.597 -42.525 1.00 86.88 404 VAL A CA 1
ATOM 3221 C C . VAL A 1 404 ? 18.397 20.584 -43.550 1.00 86.88 404 VAL A C 1
ATOM 3223 O O . VAL A 1 404 ? 18.653 20.965 -44.685 1.00 86.88 404 VAL A O 1
ATOM 3226 N N . MET A 1 405 ? 18.474 19.307 -43.171 1.00 88.94 405 MET A N 1
ATOM 3227 C CA . MET A 1 405 ? 18.865 18.205 -44.052 1.00 88.94 405 MET A CA 1
ATOM 3228 C C . MET A 1 405 ? 17.905 18.042 -45.247 1.00 88.94 405 MET A C 1
ATOM 3230 O O . MET A 1 405 ? 18.350 17.824 -46.371 1.00 88.94 405 MET A O 1
ATOM 3234 N N . GLU A 1 406 ? 16.592 18.195 -45.032 1.00 84.62 406 GLU A N 1
ATOM 3235 C CA . GLU A 1 406 ? 15.595 18.190 -46.113 1.00 84.62 406 GLU A CA 1
ATOM 3236 C C . GLU A 1 406 ? 15.721 19.431 -47.018 1.00 84.62 406 GLU A C 1
ATOM 3238 O O . GLU A 1 406 ? 15.621 19.306 -48.236 1.00 84.62 406 GLU A O 1
ATOM 3243 N N . ARG A 1 407 ? 15.982 20.624 -46.456 1.00 85.31 407 ARG A N 1
ATOM 3244 C CA . ARG A 1 407 ? 16.196 21.859 -47.241 1.00 85.31 407 ARG A CA 1
ATOM 3245 C C . ARG A 1 407 ? 17.470 21.825 -48.085 1.00 85.31 407 ARG A C 1
ATOM 3247 O O . ARG A 1 407 ? 17.513 22.491 -49.112 1.00 85.31 407 ARG A O 1
ATOM 3254 N N . SER A 1 408 ? 18.487 21.072 -47.667 1.00 82.44 408 SER A N 1
ATOM 3255 C CA . SER A 1 408 ? 19.723 20.865 -48.430 1.00 82.44 408 SER A CA 1
ATOM 3256 C C . SER A 1 408 ? 19.637 19.705 -49.435 1.00 82.44 408 SER A C 1
ATOM 3258 O O . SER A 1 408 ? 20.675 19.233 -49.890 1.00 82.44 408 SER A O 1
ATOM 3260 N N . ASP A 1 409 ? 18.431 19.199 -49.738 1.00 81.88 409 ASP A N 1
ATOM 3261 C CA . ASP A 1 409 ? 18.158 18.035 -50.610 1.00 81.88 409 ASP A CA 1
ATOM 3262 C C . ASP A 1 409 ? 19.008 16.789 -50.274 1.00 81.88 409 ASP A C 1
ATOM 3264 O O . ASP A 1 409 ? 19.302 15.928 -51.106 1.00 81.88 409 ASP A O 1
ATOM 3268 N N . THR A 1 410 ? 19.430 16.668 -49.012 1.00 86.12 410 THR A N 1
ATOM 3269 C CA . THR A 1 410 ? 20.275 15.567 -48.553 1.00 86.12 410 THR A CA 1
ATOM 3270 C C . THR A 1 410 ? 19.390 14.449 -48.016 1.00 86.12 410 THR A C 1
ATOM 3272 O O . THR A 1 410 ? 18.664 14.615 -47.038 1.00 86.12 410 THR A O 1
ATOM 3275 N N . ARG A 1 411 ? 19.442 13.267 -48.638 1.00 87.75 411 ARG A N 1
ATOM 3276 C CA . ARG A 1 411 ? 18.618 12.119 -48.223 1.00 87.75 411 ARG A CA 1
ATOM 3277 C C . ARG A 1 411 ? 19.317 11.279 -47.162 1.00 87.75 411 ARG A C 1
ATOM 3279 O O . ARG A 1 411 ? 20.512 10.993 -47.258 1.00 87.75 411 ARG A O 1
ATOM 3286 N N . GLY A 1 412 ? 18.566 10.866 -46.145 1.00 86.81 412 GLY A N 1
ATOM 3287 C CA . GLY A 1 412 ? 19.044 9.933 -45.128 1.00 86.81 412 GLY A CA 1
ATOM 3288 C C . GLY A 1 412 ? 19.090 8.491 -45.626 1.00 86.81 412 GLY A C 1
ATOM 3289 O O . GLY A 1 412 ? 18.618 8.157 -46.711 1.00 86.81 412 GLY A O 1
ATOM 3290 N N . THR A 1 413 ? 19.652 7.617 -44.798 1.00 89.50 413 THR A N 1
ATOM 3291 C CA . THR A 1 413 ? 19.689 6.167 -45.025 1.00 89.50 413 THR A CA 1
ATOM 3292 C C . THR A 1 413 ? 18.725 5.445 -44.083 1.00 89.50 413 THR A C 1
ATOM 3294 O O . THR A 1 413 ? 18.251 6.008 -43.095 1.00 89.50 413 THR A O 1
ATOM 3297 N N . ILE A 1 414 ? 18.488 4.151 -44.322 1.00 89.38 414 ILE A N 1
ATOM 3298 C CA . ILE A 1 414 ? 17.750 3.299 -43.374 1.00 89.38 414 ILE A CA 1
ATOM 3299 C C . ILE A 1 414 ? 18.409 3.290 -41.984 1.00 89.38 414 ILE A C 1
ATOM 3301 O O . ILE A 1 414 ? 17.713 3.279 -40.971 1.00 89.38 414 ILE A O 1
ATOM 3305 N N . SER A 1 415 ? 19.741 3.372 -41.908 1.00 88.56 415 SER A N 1
ATOM 3306 C CA . SER A 1 415 ? 20.460 3.498 -40.634 1.00 88.56 415 SER A CA 1
ATOM 3307 C C . SER A 1 415 ? 20.103 4.790 -39.902 1.00 88.56 415 SER A C 1
ATOM 3309 O O . SER A 1 415 ? 19.920 4.766 -38.687 1.00 88.56 415 SER A O 1
ATOM 3311 N N . THR A 1 416 ? 19.951 5.897 -40.637 1.00 89.56 416 THR A N 1
ATOM 3312 C CA . THR A 1 416 ? 19.485 7.181 -40.099 1.00 89.56 416 THR A CA 1
ATOM 3313 C C . THR A 1 416 ? 18.104 7.017 -39.472 1.00 89.56 416 THR A C 1
ATOM 3315 O O . THR A 1 416 ? 17.920 7.359 -38.309 1.00 89.56 416 THR A O 1
ATOM 3318 N N . VAL A 1 417 ? 17.161 6.405 -40.195 1.00 90.38 417 VAL A N 1
ATOM 3319 C CA . VAL A 1 417 ? 15.798 6.170 -39.694 1.00 90.38 417 VAL A CA 1
ATOM 3320 C C . VAL A 1 417 ? 15.789 5.240 -38.477 1.00 90.38 417 VAL A C 1
ATOM 3322 O O . VAL A 1 417 ? 15.116 5.528 -37.496 1.00 90.38 417 VAL A O 1
ATOM 3325 N N . ASN A 1 418 ? 16.583 4.168 -38.470 1.00 91.44 418 ASN A N 1
ATOM 3326 C CA . ASN A 1 418 ? 16.659 3.251 -37.327 1.00 91.44 418 ASN A CA 1
ATOM 3327 C C . ASN A 1 418 ? 17.203 3.930 -36.059 1.00 91.44 418 ASN A C 1
ATOM 3329 O O . ASN A 1 418 ? 16.716 3.654 -34.962 1.00 91.44 418 ASN A O 1
ATOM 3333 N N . ILE A 1 419 ? 18.180 4.833 -36.200 1.00 89.50 419 ILE A N 1
ATOM 3334 C CA . ILE A 1 419 ? 18.685 5.650 -35.086 1.00 89.50 419 ILE A CA 1
ATOM 3335 C C . ILE A 1 419 ? 17.579 6.571 -34.561 1.00 89.50 419 ILE A C 1
ATOM 3337 O O . ILE A 1 419 ? 17.386 6.657 -33.348 1.00 89.50 419 ILE A O 1
ATOM 3341 N N . LEU A 1 420 ? 16.821 7.209 -35.457 1.00 89.25 420 LEU A N 1
ATOM 3342 C CA . LEU A 1 420 ? 15.701 8.078 -35.091 1.00 89.25 420 LEU A CA 1
ATOM 3343 C C . LEU A 1 420 ? 14.570 7.302 -34.400 1.00 89.25 420 LEU A C 1
ATOM 3345 O O . LEU A 1 420 ? 14.101 7.740 -33.358 1.00 89.25 420 LEU A O 1
ATOM 3349 N N . ASN A 1 421 ? 14.207 6.110 -34.884 1.00 88.06 421 ASN A N 1
ATOM 3350 C CA . ASN A 1 421 ? 13.233 5.221 -34.232 1.00 88.06 421 ASN A CA 1
ATOM 3351 C C . ASN A 1 421 ? 13.683 4.800 -32.822 1.00 88.06 421 ASN A C 1
ATOM 3353 O O . ASN A 1 421 ? 12.877 4.630 -31.907 1.00 88.06 421 ASN A O 1
ATOM 3357 N N . GLY A 1 422 ? 14.989 4.601 -32.627 1.00 83.94 422 GLY A N 1
ATOM 3358 C CA . GLY A 1 422 ? 15.563 4.336 -31.310 1.00 83.94 422 GLY A CA 1
ATOM 3359 C C . GLY A 1 422 ? 15.455 5.540 -30.371 1.00 83.94 422 GLY A C 1
ATOM 3360 O O . GLY A 1 422 ? 15.176 5.356 -29.184 1.00 83.94 422 GLY A O 1
ATOM 3361 N N . PHE A 1 423 ? 15.653 6.743 -30.915 1.00 85.06 423 PHE A N 1
ATOM 3362 C CA . PHE A 1 423 ? 15.698 8.015 -30.195 1.00 85.06 423 PHE A CA 1
ATOM 3363 C C . PHE A 1 423 ? 14.318 8.570 -29.823 1.00 85.06 423 PHE A C 1
ATOM 3365 O O . PHE A 1 423 ? 14.118 9.008 -28.691 1.00 85.06 423 PHE A O 1
ATOM 3372 N N . PHE A 1 424 ? 13.375 8.574 -30.761 1.00 84.75 424 PHE A N 1
ATOM 3373 C CA . PHE A 1 424 ? 12.046 9.126 -30.546 1.00 84.75 424 PHE A CA 1
ATOM 3374 C C . PHE A 1 424 ? 11.190 8.207 -29.666 1.00 84.75 424 PHE A C 1
ATOM 3376 O O . PHE A 1 424 ? 11.236 6.982 -29.782 1.00 84.75 424 PHE A O 1
ATOM 3383 N N . GLY A 1 425 ? 10.420 8.814 -28.759 1.00 70.06 425 GLY A N 1
ATOM 3384 C CA . GLY A 1 425 ? 9.605 8.103 -27.765 1.00 70.06 425 GLY A CA 1
ATOM 3385 C C . GLY A 1 425 ? 8.107 8.414 -27.811 1.00 70.06 425 GLY A C 1
ATOM 3386 O O . GLY A 1 425 ? 7.360 7.842 -27.024 1.00 70.06 425 GLY A O 1
ATOM 3387 N N . ASN A 1 426 ? 7.663 9.312 -28.695 1.00 83.38 426 ASN A N 1
ATOM 3388 C CA . ASN A 1 426 ? 6.249 9.644 -28.892 1.00 83.38 426 ASN A CA 1
ATOM 3389 C C . ASN A 1 426 ? 5.772 9.150 -30.267 1.00 83.38 426 ASN A C 1
ATOM 3391 O O . ASN A 1 426 ? 6.580 8.907 -31.162 1.00 83.38 426 ASN A O 1
ATOM 3395 N N . SER A 1 427 ? 4.457 9.001 -30.437 1.00 83.25 427 SER A N 1
ATOM 3396 C CA . SER A 1 427 ? 3.908 8.478 -31.690 1.00 83.25 427 SER A CA 1
ATOM 3397 C C . SER A 1 427 ? 4.062 9.439 -32.873 1.00 83.25 427 SER A C 1
ATOM 3399 O O . SER A 1 427 ? 4.217 8.960 -33.992 1.00 83.25 427 SER A O 1
ATOM 3401 N N . GLU A 1 428 ? 4.001 10.754 -32.659 1.00 84.06 428 GLU A N 1
ATOM 3402 C CA . GLU A 1 428 ? 4.069 11.747 -33.743 1.00 84.06 428 GLU A CA 1
ATOM 3403 C C . GLU A 1 428 ? 5.433 11.725 -34.448 1.00 84.06 428 GLU A C 1
ATOM 3405 O O . GLU A 1 428 ? 5.520 11.767 -35.674 1.00 84.06 428 GLU A O 1
ATOM 3410 N N . ASP A 1 429 ? 6.515 11.589 -33.682 1.00 85.81 429 ASP A N 1
ATOM 3411 C CA . ASP A 1 429 ? 7.870 11.506 -34.220 1.00 85.81 429 ASP A CA 1
ATOM 3412 C C . ASP A 1 429 ? 8.149 10.178 -34.930 1.00 85.81 429 ASP A C 1
ATOM 3414 O O . ASP A 1 429 ? 8.962 10.116 -35.856 1.00 85.81 429 ASP A O 1
ATOM 3418 N N . LEU A 1 430 ? 7.477 9.102 -34.520 1.00 88.44 430 LEU A N 1
ATOM 3419 C CA . LEU A 1 430 ? 7.554 7.822 -35.221 1.00 88.44 430 LEU A CA 1
ATOM 3420 C C . LEU A 1 430 ? 6.799 7.879 -36.552 1.00 88.44 430 LEU A C 1
ATOM 3422 O O . LEU A 1 430 ? 7.310 7.384 -37.558 1.00 88.44 430 LEU A O 1
ATOM 3426 N N . ASP A 1 431 ? 5.659 8.571 -36.601 1.00 87.50 431 ASP A N 1
ATOM 3427 C CA . ASP A 1 431 ? 4.943 8.830 -37.855 1.00 87.50 431 ASP A CA 1
ATOM 3428 C C . ASP A 1 431 ? 5.789 9.702 -38.801 1.00 87.50 431 ASP A C 1
ATOM 3430 O O . ASP A 1 431 ? 5.861 9.435 -40.006 1.00 87.50 431 ASP A O 1
ATOM 3434 N N . LEU A 1 432 ? 6.522 10.687 -38.260 1.00 89.00 432 LEU A N 1
ATOM 3435 C CA . LEU A 1 432 ? 7.525 11.438 -39.018 1.00 89.00 432 LEU A CA 1
ATOM 3436 C C . LEU A 1 432 ? 8.587 10.498 -39.607 1.00 89.00 432 LEU A C 1
ATOM 3438 O O . LEU A 1 432 ? 8.893 10.606 -40.795 1.00 89.00 432 LEU A O 1
ATOM 3442 N N . CYS A 1 433 ? 9.114 9.545 -38.834 1.00 90.00 433 CYS A N 1
ATOM 3443 C CA . CYS A 1 433 ? 10.096 8.575 -39.330 1.00 90.00 433 CYS A CA 1
ATOM 3444 C C . CYS A 1 433 ? 9.550 7.706 -40.472 1.00 90.00 433 CYS A C 1
ATOM 3446 O O . CYS A 1 433 ? 10.259 7.483 -41.454 1.00 90.00 433 CYS A O 1
ATOM 3448 N N . ILE A 1 434 ? 8.289 7.271 -40.399 1.00 89.44 434 ILE A N 1
ATOM 3449 C CA . ILE A 1 434 ? 7.622 6.551 -41.496 1.00 89.44 434 ILE A CA 1
ATOM 3450 C C . ILE A 1 434 ? 7.495 7.449 -42.734 1.00 89.44 434 ILE A C 1
ATOM 3452 O O . ILE A 1 434 ? 7.800 7.018 -43.848 1.00 89.44 434 ILE A O 1
ATOM 3456 N N . SER A 1 435 ? 7.121 8.720 -42.557 1.00 89.62 435 SER A N 1
ATOM 3457 C CA . SER A 1 435 ? 7.030 9.671 -43.672 1.00 89.62 435 SER A CA 1
ATOM 3458 C C . SER A 1 435 ? 8.382 9.891 -44.369 1.00 89.62 435 SER A C 1
ATOM 3460 O O . SER A 1 435 ? 8.435 9.979 -45.597 1.00 89.62 435 SER A O 1
ATOM 3462 N N . LEU A 1 436 ? 9.488 9.905 -43.609 1.00 89.69 436 LEU A N 1
ATOM 3463 C CA . LEU A 1 436 ? 10.846 10.041 -44.142 1.00 89.69 436 LEU A CA 1
ATOM 3464 C C . LEU A 1 436 ? 11.246 8.837 -45.001 1.00 89.69 436 LEU A C 1
ATOM 3466 O O . LEU A 1 436 ? 11.872 9.025 -46.040 1.00 89.69 436 LEU A O 1
ATOM 3470 N N . ILE A 1 437 ? 10.843 7.616 -44.627 1.00 89.94 437 ILE A N 1
ATOM 3471 C CA . ILE A 1 437 ? 11.078 6.407 -45.439 1.00 89.94 437 ILE A CA 1
ATOM 3472 C C . ILE A 1 437 ? 10.436 6.569 -46.823 1.00 89.94 437 ILE A C 1
ATOM 3474 O O . ILE A 1 437 ? 11.090 6.314 -47.836 1.00 89.94 437 ILE A O 1
ATOM 3478 N N . GLY A 1 438 ? 9.190 7.054 -46.871 1.00 86.94 438 GLY A N 1
ATOM 3479 C CA . GLY A 1 438 ? 8.480 7.331 -48.121 1.00 86.94 438 GLY A CA 1
ATOM 3480 C C . GLY A 1 438 ? 9.140 8.439 -48.947 1.00 86.94 438 GLY A C 1
ATOM 3481 O O . GLY A 1 438 ? 9.448 8.236 -50.122 1.00 86.94 438 GLY A O 1
ATOM 3482 N N . LYS A 1 439 ? 9.426 9.592 -48.327 1.00 87.94 439 LYS A N 1
ATOM 3483 C CA . LYS A 1 439 ? 10.067 10.746 -48.987 1.00 87.94 439 LYS A CA 1
ATOM 3484 C C . LYS A 1 439 ? 11.446 10.412 -49.556 1.00 87.94 439 LYS A C 1
ATOM 3486 O O . LYS A 1 439 ? 11.767 10.801 -50.676 1.00 87.94 439 LYS A O 1
ATOM 3491 N N . TRP A 1 440 ? 12.260 9.672 -48.806 1.00 90.56 440 TRP A N 1
ATOM 3492 C CA . TRP A 1 440 ? 13.598 9.262 -49.231 1.00 90.56 440 TRP A CA 1
ATOM 3493 C C . TRP A 1 440 ? 13.593 8.021 -50.136 1.00 90.56 440 TRP A C 1
ATOM 3495 O O . TRP A 1 440 ? 14.664 7.588 -50.559 1.00 90.56 440 TRP A O 1
ATOM 3505 N N . LYS A 1 441 ? 12.410 7.483 -50.482 1.00 88.62 441 LYS A N 1
ATOM 3506 C CA . LYS A 1 441 ? 12.220 6.286 -51.322 1.00 88.62 441 LYS A CA 1
ATOM 3507 C C . LYS A 1 441 ? 13.023 5.081 -50.814 1.00 88.62 441 LYS A C 1
ATOM 3509 O O . LYS A 1 441 ? 13.645 4.361 -51.593 1.00 88.62 441 LYS A O 1
ATOM 3514 N N . LEU A 1 442 ? 13.036 4.886 -49.496 1.00 89.56 442 LEU A N 1
ATOM 3515 C CA . LEU A 1 442 ? 13.762 3.803 -48.840 1.00 89.56 442 LEU A CA 1
ATOM 3516 C C . LEU A 1 442 ? 12.877 2.558 -48.689 1.00 89.56 442 LEU A C 1
ATOM 3518 O O . LEU A 1 442 ? 11.672 2.662 -48.471 1.00 89.56 442 LEU A O 1
ATOM 3522 N N . SER A 1 443 ? 13.481 1.369 -48.754 1.00 86.81 443 SER A N 1
ATOM 3523 C CA . SER A 1 443 ? 12.805 0.102 -48.459 1.00 86.81 443 SER A CA 1
ATOM 3524 C C . SER A 1 443 ? 13.086 -0.351 -47.026 1.00 86.81 443 SER A C 1
ATOM 3526 O O . SER A 1 443 ? 14.228 -0.368 -46.563 1.00 86.81 443 SER A O 1
ATOM 3528 N N . MET A 1 444 ? 12.031 -0.722 -46.302 1.00 87.38 444 MET A N 1
ATOM 3529 C CA . MET A 1 444 ? 12.150 -1.211 -44.929 1.00 87.38 444 MET A CA 1
ATOM 3530 C C . MET A 1 444 ? 12.669 -2.645 -44.925 1.00 87.38 444 MET A C 1
ATOM 3532 O O . MET A 1 444 ? 12.147 -3.503 -45.633 1.00 87.38 444 MET A O 1
ATOM 3536 N N . ASN A 1 445 ? 13.684 -2.905 -44.105 1.00 87.44 445 ASN A N 1
ATOM 3537 C CA . ASN A 1 445 ? 14.184 -4.253 -43.854 1.00 87.44 445 ASN A CA 1
ATOM 3538 C C . ASN A 1 445 ? 13.588 -4.812 -42.539 1.00 87.44 445 ASN A C 1
ATOM 3540 O O . ASN A 1 445 ? 13.005 -4.049 -41.758 1.00 87.44 445 ASN A O 1
ATOM 3544 N N . PRO A 1 446 ? 13.735 -6.121 -42.244 1.00 83.88 446 PRO A N 1
ATOM 3545 C CA . PRO A 1 446 ? 13.196 -6.720 -41.017 1.00 83.88 446 PRO A CA 1
ATOM 3546 C C . PRO A 1 446 ? 13.656 -6.017 -39.733 1.00 83.88 446 PRO A C 1
ATOM 3548 O O . PRO A 1 446 ? 12.892 -5.883 -38.778 1.00 83.88 446 PRO A O 1
ATOM 3551 N N . TYR A 1 447 ? 14.895 -5.517 -39.720 1.00 85.81 447 TYR A N 1
ATOM 3552 C CA . TYR A 1 447 ? 15.449 -4.795 -38.579 1.00 85.81 447 TYR A CA 1
ATOM 3553 C C . TYR A 1 447 ? 14.766 -3.433 -38.366 1.00 85.81 447 TYR A C 1
ATOM 3555 O O . TYR A 1 447 ? 14.473 -3.065 -37.232 1.00 85.81 447 TYR A O 1
ATOM 3563 N N . THR A 1 448 ? 14.428 -2.713 -39.437 1.00 88.19 448 THR A N 1
ATOM 3564 C CA . THR A 1 448 ? 13.671 -1.455 -39.368 1.00 88.19 448 THR A CA 1
ATOM 3565 C C . THR A 1 448 ? 12.262 -1.667 -38.829 1.00 88.19 448 THR A C 1
ATOM 3567 O O . THR A 1 448 ? 11.837 -0.909 -37.956 1.00 88.19 448 THR A O 1
ATOM 3570 N N . TYR A 1 449 ? 11.567 -2.722 -39.270 1.00 88.69 449 TYR A N 1
ATOM 3571 C CA . TYR A 1 449 ? 10.271 -3.103 -38.697 1.00 88.69 449 TYR A CA 1
ATOM 3572 C C . TYR A 1 449 ? 10.384 -3.414 -37.201 1.00 88.69 449 TYR A C 1
ATOM 3574 O O . TYR A 1 449 ? 9.593 -2.903 -36.411 1.00 88.69 449 TYR A O 1
ATOM 3582 N N . LYS A 1 450 ? 11.413 -4.168 -36.791 1.00 86.81 450 LYS A N 1
ATOM 3583 C CA . LYS A 1 450 ? 11.714 -4.431 -35.377 1.00 86.81 450 LYS A CA 1
ATOM 3584 C C . LYS A 1 450 ? 11.931 -3.141 -34.580 1.00 86.81 450 LYS A C 1
ATOM 3586 O O . LYS A 1 450 ? 11.330 -2.989 -33.519 1.00 86.81 450 LYS A O 1
ATOM 3591 N N . CYS A 1 451 ? 12.745 -2.206 -35.076 1.00 89.12 451 CYS A N 1
ATOM 3592 C CA . CYS A 1 451 ? 13.002 -0.933 -34.397 1.00 89.12 451 CYS A CA 1
ATOM 3593 C C . CYS A 1 451 ? 11.733 -0.085 -34.241 1.00 89.12 451 CYS A C 1
ATOM 3595 O O . CYS A 1 451 ? 11.510 0.465 -33.164 1.00 89.12 451 CYS A O 1
ATOM 3597 N N . LEU A 1 452 ? 10.895 0.003 -35.280 1.00 89.38 452 LEU A N 1
ATOM 3598 C CA . LEU A 1 452 ? 9.621 0.728 -35.215 1.00 89.38 452 LEU A CA 1
ATOM 3599 C C . LEU A 1 452 ? 8.638 0.073 -34.260 1.00 89.38 452 LEU A C 1
ATOM 3601 O O . LEU A 1 452 ? 8.033 0.768 -33.449 1.00 89.38 452 LEU A O 1
ATOM 3605 N N . LEU A 1 453 ? 8.511 -1.254 -34.309 1.00 89.25 453 LEU A N 1
ATOM 3606 C CA . LEU A 1 453 ? 7.630 -1.978 -33.403 1.00 89.25 453 LEU A CA 1
ATOM 3607 C C . LEU A 1 453 ? 8.044 -1.728 -31.950 1.00 89.25 453 LEU A C 1
ATOM 3609 O O . LEU A 1 453 ? 7.230 -1.298 -31.142 1.00 89.25 453 LEU A O 1
ATOM 3613 N N . GLN A 1 454 ? 9.332 -1.881 -31.633 1.00 87.75 454 GLN A N 1
ATOM 3614 C CA . GLN A 1 454 ? 9.869 -1.571 -30.306 1.00 87.75 454 GLN A CA 1
ATOM 3615 C C . GLN A 1 454 ? 9.665 -0.104 -29.907 1.00 87.75 454 GLN A C 1
ATOM 3617 O O . GLN A 1 454 ? 9.500 0.193 -28.726 1.00 87.75 454 GLN A O 1
ATOM 3622 N N . ALA A 1 455 ? 9.713 0.836 -30.851 1.00 87.94 455 ALA A N 1
ATOM 3623 C CA . ALA A 1 455 ? 9.475 2.248 -30.573 1.00 87.94 455 ALA A CA 1
ATOM 3624 C C . ALA A 1 455 ? 8.004 2.539 -30.247 1.00 87.94 455 ALA A C 1
ATOM 3626 O O . ALA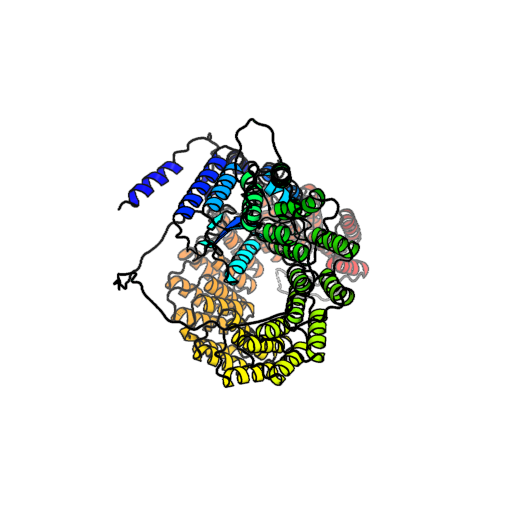 A 1 455 ? 7.730 3.141 -29.209 1.00 87.94 455 ALA A O 1
ATOM 3627 N N . TYR A 1 456 ? 7.061 2.034 -31.049 1.00 89.12 456 TYR A N 1
ATOM 3628 C CA . TYR A 1 456 ? 5.632 2.194 -30.769 1.00 89.12 456 TYR A CA 1
ATOM 3629 C C . TYR A 1 456 ? 5.230 1.523 -29.451 1.00 89.12 456 TYR A C 1
ATOM 3631 O O . TYR A 1 456 ? 4.517 2.128 -28.650 1.00 89.12 456 TYR A O 1
ATOM 3639 N N . LEU A 1 457 ? 5.768 0.333 -29.163 1.00 85.31 457 LEU A N 1
ATOM 3640 C CA . LEU A 1 457 ? 5.534 -0.364 -27.896 1.00 85.31 457 LEU A CA 1
ATOM 3641 C C . LEU A 1 457 ? 6.082 0.417 -26.686 1.00 85.31 457 LEU A C 1
ATOM 3643 O O . LEU A 1 457 ? 5.394 0.518 -25.674 1.00 85.31 457 LEU A O 1
ATOM 3647 N N . ARG A 1 458 ? 7.261 1.053 -26.801 1.00 84.88 458 ARG A N 1
ATOM 3648 C CA . ARG A 1 458 ? 7.799 1.972 -25.772 1.00 84.88 458 ARG A CA 1
ATOM 3649 C C . ARG A 1 458 ? 6.937 3.224 -25.575 1.00 84.88 458 ARG A C 1
ATOM 3651 O O . ARG A 1 458 ? 6.904 3.755 -24.470 1.00 84.88 458 ARG A O 1
ATOM 3658 N N . SER A 1 459 ? 6.253 3.685 -26.623 1.00 84.88 459 SER A N 1
ATOM 3659 C CA . SER A 1 459 ? 5.327 4.826 -26.570 1.00 84.88 459 SER A CA 1
ATOM 3660 C C . SER A 1 459 ? 3.913 4.467 -26.085 1.00 84.88 459 SER A C 1
ATOM 3662 O O . SER A 1 459 ? 3.054 5.341 -26.021 1.00 84.88 459 SER A O 1
ATOM 3664 N N . TYR A 1 460 ? 3.671 3.198 -25.727 1.00 83.12 460 TYR A N 1
ATOM 3665 C CA . TYR A 1 460 ? 2.370 2.649 -25.318 1.00 83.12 460 TYR A CA 1
ATOM 3666 C C . TYR A 1 460 ? 1.259 2.717 -26.387 1.00 83.12 460 TYR A C 1
ATOM 3668 O O . TYR A 1 460 ? 0.085 2.546 -26.060 1.00 83.12 460 TYR A O 1
ATOM 3676 N N . ASP A 1 461 ? 1.607 2.885 -27.667 1.00 86.00 461 ASP A N 1
ATOM 3677 C CA . ASP A 1 461 ? 0.658 2.816 -28.786 1.00 86.00 461 ASP A CA 1
ATOM 3678 C C . ASP A 1 461 ? 0.629 1.398 -29.382 1.00 86.00 461 ASP A C 1
ATOM 3680 O O . ASP A 1 461 ? 1.303 1.070 -30.365 1.00 86.00 461 ASP A O 1
ATOM 3684 N N . SER A 1 462 ? -0.154 0.519 -28.752 1.00 84.50 462 SER A N 1
ATOM 3685 C CA . SER A 1 462 ? -0.306 -0.872 -29.191 1.00 84.50 462 SER A CA 1
ATOM 3686 C C . SER A 1 462 ? -1.071 -1.009 -30.516 1.00 84.50 462 SER A C 1
ATOM 3688 O O . SER A 1 462 ? -0.892 -2.002 -31.226 1.00 84.50 462 SER A O 1
ATOM 3690 N N . GLY A 1 463 ? -1.886 -0.015 -30.886 1.00 86.44 463 GLY A N 1
ATOM 3691 C CA . GLY A 1 463 ? -2.655 -0.000 -32.129 1.00 86.44 463 GLY A CA 1
ATOM 3692 C C . GLY A 1 463 ? -1.759 0.183 -33.350 1.00 86.44 463 GLY A C 1
ATOM 3693 O O . GLY A 1 463 ? -1.786 -0.647 -34.265 1.00 86.44 463 GLY A O 1
ATOM 3694 N N . LYS A 1 464 ? -0.913 1.220 -33.342 1.00 87.56 464 LYS A N 1
ATOM 3695 C CA . LYS A 1 464 ? 0.064 1.455 -34.416 1.00 87.56 464 LYS A CA 1
ATOM 3696 C C . LYS A 1 464 ? 1.144 0.385 -34.450 1.00 87.56 464 LYS A C 1
ATOM 3698 O O . LYS A 1 464 ? 1.490 -0.073 -35.537 1.00 87.56 464 LYS A O 1
ATOM 3703 N N . ALA A 1 465 ? 1.596 -0.101 -33.290 1.00 88.69 465 ALA A N 1
ATOM 3704 C CA . ALA A 1 465 ? 2.492 -1.255 -33.232 1.00 88.69 465 ALA A CA 1
ATOM 3705 C C . ALA A 1 465 ? 1.890 -2.470 -33.965 1.00 88.69 465 ALA A C 1
ATOM 3707 O O . ALA A 1 465 ? 2.536 -3.072 -34.823 1.00 88.69 465 ALA A O 1
ATOM 3708 N N . PHE A 1 466 ? 0.621 -2.795 -33.708 1.00 88.75 466 PHE A N 1
ATOM 3709 C CA . PHE A 1 466 ? -0.061 -3.881 -34.413 1.00 88.75 466 PHE A CA 1
ATOM 3710 C C . PHE A 1 466 ? -0.199 -3.622 -35.926 1.00 88.75 466 PHE A C 1
ATOM 3712 O O . PHE A 1 466 ? -0.087 -4.554 -36.722 1.00 88.75 466 PHE A O 1
ATOM 3719 N N . GLY A 1 467 ? -0.389 -2.365 -36.341 1.00 88.56 467 GLY A N 1
ATOM 3720 C CA . GLY A 1 467 ? -0.361 -1.958 -37.751 1.00 88.56 467 GLY A CA 1
ATOM 3721 C C . GLY A 1 467 ? 0.978 -2.260 -38.432 1.00 88.56 467 GLY A C 1
ATOM 3722 O O . GLY A 1 467 ? 1.001 -2.927 -39.467 1.00 88.56 467 GLY A O 1
ATOM 3723 N N . VAL A 1 468 ? 2.092 -1.861 -37.806 1.00 89.44 468 VAL A N 1
ATOM 3724 C CA . VAL A 1 468 ? 3.459 -2.141 -38.287 1.00 89.44 468 VAL A CA 1
ATOM 3725 C C . VAL A 1 468 ? 3.714 -3.648 -38.384 1.00 89.44 468 VAL A C 1
ATOM 3727 O O . VAL A 1 468 ? 4.289 -4.120 -39.365 1.00 89.44 468 VAL A O 1
ATOM 3730 N N . TYR A 1 469 ? 3.242 -4.423 -37.404 1.00 90.12 469 TYR A N 1
ATOM 3731 C CA . TYR A 1 469 ? 3.314 -5.884 -37.440 1.00 90.12 469 TYR A CA 1
ATOM 3732 C C . TYR A 1 469 ? 2.536 -6.486 -38.625 1.00 90.12 469 TYR A C 1
ATOM 3734 O O . TYR A 1 469 ? 3.054 -7.370 -39.308 1.00 90.12 469 TYR A O 1
ATOM 3742 N N . ASN A 1 470 ? 1.328 -5.996 -38.923 1.00 88.38 470 ASN A N 1
ATOM 3743 C CA . ASN A 1 470 ? 0.551 -6.479 -40.070 1.00 88.38 470 ASN A CA 1
ATOM 3744 C C . ASN A 1 470 ? 1.216 -6.150 -41.409 1.00 88.38 470 ASN A C 1
ATOM 3746 O O . ASN A 1 470 ? 1.226 -6.999 -42.300 1.00 88.38 470 ASN A O 1
ATOM 3750 N N . GLU A 1 471 ? 1.794 -4.957 -41.555 1.00 87.88 471 GLU A N 1
ATOM 3751 C CA . GLU A 1 471 ? 2.523 -4.595 -42.773 1.00 87.88 471 GLU A CA 1
ATOM 3752 C C . GLU A 1 471 ? 3.757 -5.486 -42.958 1.00 87.88 471 GLU A C 1
ATOM 3754 O O . GLU A 1 471 ? 3.962 -6.066 -44.025 1.00 87.88 471 GLU A O 1
ATOM 3759 N N . MET A 1 472 ? 4.540 -5.667 -41.891 1.00 87.38 472 MET A N 1
ATOM 3760 C CA . MET A 1 472 ? 5.687 -6.573 -41.880 1.00 87.38 472 MET A CA 1
ATOM 3761 C C . MET A 1 472 ? 5.280 -8.001 -42.277 1.00 87.38 472 MET A C 1
ATOM 3763 O O . MET A 1 472 ? 5.978 -8.661 -43.053 1.00 87.38 472 MET A O 1
ATOM 3767 N N . ARG A 1 473 ? 4.139 -8.474 -41.761 1.00 84.06 473 ARG A N 1
ATOM 3768 C CA . ARG A 1 473 ? 3.568 -9.789 -42.067 1.00 84.06 473 ARG A CA 1
ATOM 3769 C C . ARG A 1 473 ? 3.154 -9.901 -43.530 1.00 84.06 473 ARG A C 1
ATOM 3771 O O . ARG A 1 473 ? 3.478 -10.910 -44.149 1.00 84.06 473 ARG A O 1
ATOM 3778 N N . TRP A 1 474 ? 2.478 -8.890 -44.076 1.00 85.19 474 TRP A N 1
ATOM 3779 C CA . TRP A 1 474 ? 2.055 -8.854 -45.480 1.00 85.19 474 TRP A CA 1
ATOM 3780 C C . TRP A 1 474 ? 3.250 -8.890 -46.441 1.00 85.19 474 TRP A C 1
ATOM 3782 O O . TRP A 1 474 ? 3.191 -9.551 -47.472 1.00 85.19 474 TRP A O 1
ATOM 3792 N N . ARG A 1 475 ? 4.374 -8.273 -46.059 1.00 84.88 475 ARG A N 1
ATOM 3793 C CA . ARG A 1 475 ? 5.637 -8.325 -46.815 1.00 84.88 475 ARG A CA 1
ATOM 3794 C C . ARG A 1 475 ? 6.459 -9.606 -46.610 1.00 84.88 475 ARG A C 1
ATOM 3796 O O . ARG A 1 475 ? 7.538 -9.727 -47.181 1.00 84.88 475 ARG A O 1
ATOM 3803 N N . GLY A 1 476 ? 5.977 -10.558 -45.808 1.00 81.12 476 GLY A N 1
ATOM 3804 C CA . GLY A 1 476 ? 6.601 -11.875 -45.645 1.00 81.12 476 GLY A CA 1
ATOM 3805 C C . GLY A 1 476 ? 7.790 -11.934 -44.680 1.00 81.12 476 GLY A C 1
ATOM 3806 O O . GLY A 1 476 ? 8.508 -12.929 -44.669 1.00 81.12 476 GLY A O 1
ATOM 3807 N N . HIS A 1 477 ? 8.017 -10.916 -43.846 1.00 81.50 477 HIS A N 1
ATOM 3808 C CA . HIS A 1 477 ? 9.093 -10.962 -42.852 1.00 81.50 477 HIS A CA 1
ATOM 3809 C C . HIS A 1 477 ? 8.672 -11.725 -41.574 1.00 81.50 477 HIS A C 1
ATOM 3811 O O . HIS A 1 477 ? 7.490 -11.781 -41.205 1.00 81.50 477 HIS A O 1
ATOM 3817 N N . THR A 1 478 ? 9.645 -12.319 -40.877 1.00 74.38 478 THR A N 1
ATOM 3818 C CA . THR A 1 478 ? 9.460 -13.062 -39.616 1.00 74.38 478 THR A CA 1
ATOM 3819 C C . THR A 1 478 ? 9.988 -12.259 -38.430 1.00 74.38 478 THR A C 1
ATOM 3821 O O . THR A 1 478 ? 11.026 -11.604 -38.533 1.00 74.38 478 THR A O 1
ATOM 3824 N N . LEU A 1 479 ? 9.270 -12.287 -37.305 1.00 80.56 479 LEU A N 1
ATOM 3825 C CA . LEU A 1 479 ? 9.748 -11.717 -36.046 1.00 80.56 479 LEU A CA 1
ATOM 3826 C C . LEU A 1 479 ? 10.593 -12.743 -35.286 1.00 80.56 479 LEU A C 1
ATOM 3828 O O . LEU A 1 479 ? 10.418 -13.949 -35.452 1.00 80.56 479 LEU A O 1
ATOM 3832 N N . ASP A 1 480 ? 11.495 -12.246 -34.443 1.00 82.50 480 ASP A N 1
ATOM 3833 C CA . ASP A 1 480 ? 12.149 -13.069 -33.432 1.00 82.50 480 ASP A CA 1
ATOM 3834 C C . ASP A 1 480 ? 11.257 -13.211 -32.185 1.00 82.50 480 ASP A C 1
ATOM 3836 O O . ASP A 1 480 ? 10.298 -12.458 -31.982 1.00 82.50 480 ASP A O 1
ATOM 3840 N N . ILE A 1 481 ? 11.590 -14.186 -31.338 1.00 85.25 481 ILE A N 1
ATOM 3841 C CA . ILE A 1 481 ? 10.835 -14.496 -30.119 1.00 85.25 481 ILE A CA 1
ATOM 3842 C C . ILE A 1 481 ? 10.724 -13.296 -29.169 1.00 85.25 481 ILE A C 1
ATOM 3844 O O . ILE A 1 481 ? 9.674 -13.056 -28.580 1.00 85.25 481 ILE A O 1
ATOM 3848 N N . PHE A 1 482 ? 11.780 -12.483 -29.073 1.00 83.31 482 PHE A N 1
ATOM 3849 C CA . PHE A 1 482 ? 11.820 -11.318 -28.193 1.00 83.31 482 PHE A CA 1
ATOM 3850 C C . PHE A 1 482 ? 10.784 -10.266 -28.598 1.00 83.31 482 PHE A C 1
ATOM 3852 O O . PHE A 1 482 ? 10.071 -9.719 -27.755 1.00 83.31 482 PHE A O 1
ATOM 3859 N N . VAL A 1 483 ? 10.681 -9.979 -29.895 1.00 81.81 483 VAL A N 1
ATOM 3860 C CA . VAL A 1 483 ? 9.741 -8.984 -30.410 1.00 81.81 483 VAL A CA 1
ATOM 3861 C C . VAL A 1 483 ? 8.306 -9.518 -30.391 1.00 81.81 483 VAL A C 1
ATOM 3863 O O . VAL A 1 483 ? 7.398 -8.751 -30.067 1.00 81.81 483 VAL A O 1
ATOM 3866 N N . TYR A 1 484 ? 8.095 -10.817 -30.644 1.00 89.38 484 TYR A N 1
ATOM 3867 C CA . TYR A 1 484 ? 6.794 -11.459 -30.416 1.00 89.38 484 TYR A CA 1
ATOM 3868 C C . TYR A 1 484 ? 6.352 -11.320 -28.956 1.00 89.38 484 TYR A C 1
ATOM 3870 O O . TYR A 1 484 ? 5.246 -10.847 -28.702 1.00 89.38 484 TYR A O 1
ATOM 3878 N N . ASN A 1 485 ? 7.225 -11.642 -27.999 1.00 90.19 485 ASN A N 1
ATOM 3879 C CA . ASN A 1 485 ? 6.937 -11.534 -26.570 1.00 90.19 485 ASN A CA 1
ATOM 3880 C C . ASN A 1 485 ? 6.598 -10.095 -26.151 1.00 90.19 485 ASN A C 1
ATOM 3882 O O . ASN A 1 485 ? 5.626 -9.879 -25.430 1.00 90.19 485 ASN A O 1
ATOM 3886 N N . MET A 1 486 ? 7.330 -9.096 -26.653 1.00 86.31 486 MET A N 1
ATOM 3887 C CA . MET A 1 486 ? 7.034 -7.683 -26.383 1.00 86.31 486 MET A CA 1
ATOM 3888 C C . MET A 1 486 ? 5.671 -7.254 -26.948 1.00 86.31 486 MET A C 1
ATOM 3890 O O . MET A 1 486 ?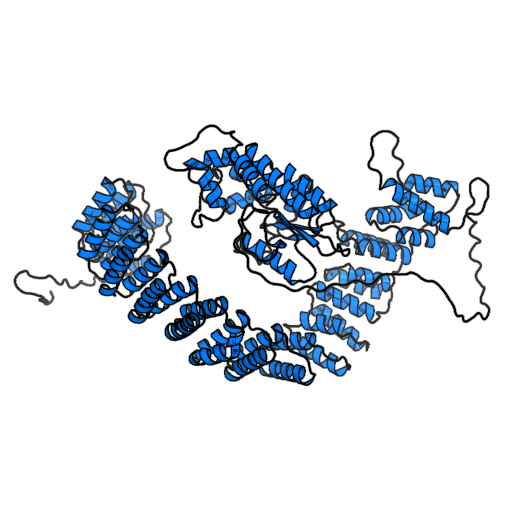 4.924 -6.530 -26.289 1.00 86.31 486 MET A O 1
ATOM 3894 N N . LEU A 1 487 ? 5.332 -7.706 -28.160 1.00 88.81 487 LEU A N 1
ATOM 3895 C CA . LEU A 1 487 ? 4.048 -7.410 -28.791 1.00 88.81 487 LEU A CA 1
ATOM 3896 C C . LEU A 1 487 ? 2.887 -8.090 -28.052 1.00 88.81 487 LEU A C 1
ATOM 3898 O O . LEU A 1 487 ? 1.866 -7.453 -27.805 1.00 88.81 487 LEU A O 1
ATOM 3902 N N . LEU A 1 488 ? 3.046 -9.359 -27.669 1.00 90.12 488 LEU A N 1
ATOM 3903 C CA . LEU A 1 488 ? 2.054 -10.106 -26.892 1.00 90.12 488 LEU A CA 1
ATOM 3904 C C . LEU A 1 488 ? 1.819 -9.475 -25.516 1.00 90.12 488 LEU A C 1
ATOM 3906 O O . LEU A 1 488 ? 0.671 -9.359 -25.092 1.00 90.12 488 LEU A O 1
ATOM 3910 N N . ASP A 1 489 ? 2.878 -9.024 -24.841 1.00 86.06 489 ASP A N 1
ATOM 3911 C CA . ASP A 1 489 ? 2.783 -8.347 -23.545 1.00 86.06 489 ASP A CA 1
ATOM 3912 C C . ASP A 1 489 ? 2.009 -7.024 -23.648 1.00 86.06 489 ASP A C 1
ATOM 3914 O O . ASP A 1 489 ? 1.074 -6.776 -22.882 1.00 86.06 489 ASP A O 1
ATOM 3918 N N . ALA A 1 490 ? 2.315 -6.208 -24.658 1.00 85.88 490 ALA A N 1
ATOM 3919 C CA . ALA A 1 490 ? 1.605 -4.954 -24.901 1.00 85.88 490 ALA A CA 1
ATOM 3920 C C . ALA A 1 490 ? 0.139 -5.160 -25.310 1.00 85.88 490 ALA A C 1
ATOM 3922 O O . ALA A 1 490 ? -0.728 -4.349 -24.977 1.00 85.88 490 ALA A O 1
ATOM 3923 N N . LEU A 1 491 ? -0.151 -6.260 -26.006 1.00 85.44 491 LEU A N 1
ATOM 3924 C CA . LEU A 1 491 ? -1.501 -6.663 -26.390 1.00 85.44 491 LEU A CA 1
ATOM 3925 C C . LEU A 1 491 ? -2.190 -7.523 -25.325 1.00 85.44 491 LEU A C 1
ATOM 3927 O O . LEU A 1 491 ? -3.286 -8.007 -25.578 1.00 85.44 491 LEU A O 1
ATOM 3931 N N . ALA A 1 492 ? -1.638 -7.685 -24.118 1.00 79.38 492 ALA A N 1
ATOM 3932 C CA . ALA A 1 492 ? -2.182 -8.595 -23.104 1.00 79.38 492 ALA A CA 1
ATOM 3933 C C . ALA A 1 492 ? -3.602 -8.243 -22.599 1.00 79.38 492 ALA A C 1
ATOM 3935 O O . ALA A 1 492 ? -4.159 -8.972 -21.780 1.00 79.38 492 ALA A O 1
ATOM 3936 N N . LYS A 1 493 ? -4.186 -7.121 -23.037 1.00 71.25 493 LYS A N 1
ATOM 3937 C CA . LYS A 1 493 ? -5.587 -6.733 -22.785 1.00 71.25 493 LYS A CA 1
ATOM 3938 C C . LYS A 1 493 ? -6.476 -6.786 -24.039 1.00 71.25 493 LYS A C 1
ATOM 3940 O O . LYS A 1 493 ? -7.670 -6.531 -23.932 1.00 71.25 493 LYS A O 1
ATOM 3945 N N . ASP A 1 494 ? -5.913 -7.078 -25.207 1.00 78.75 494 ASP A N 1
ATOM 3946 C CA . ASP A 1 494 ? -6.592 -7.084 -26.503 1.00 78.75 494 ASP A CA 1
ATOM 3947 C C . ASP A 1 494 ? -6.691 -8.528 -27.029 1.00 78.75 494 ASP A C 1
ATOM 3949 O O . ASP A 1 494 ? -5.719 -9.284 -27.016 1.00 78.75 494 ASP A O 1
ATOM 3953 N N . GLN A 1 495 ? -7.858 -8.913 -27.553 1.00 77.38 495 GLN A N 1
ATOM 3954 C CA . GLN A 1 495 ? -8.068 -10.225 -28.181 1.00 77.38 495 GLN A CA 1
ATOM 3955 C C . GLN A 1 495 ? -7.126 -10.476 -29.373 1.00 77.38 495 GLN A C 1
ATOM 3957 O O . GLN A 1 495 ? -6.897 -11.624 -29.760 1.00 77.38 495 GLN A O 1
ATOM 3962 N N . LYS A 1 496 ? -6.542 -9.419 -29.956 1.00 83.62 496 LYS A N 1
ATOM 3963 C CA . LYS A 1 496 ? -5.512 -9.523 -31.000 1.00 83.62 496 LYS A CA 1
ATOM 3964 C C . LYS A 1 496 ? -4.290 -10.333 -30.559 1.00 83.62 496 LYS A C 1
ATOM 3966 O O . LYS A 1 496 ? -3.669 -10.946 -31.424 1.00 83.62 496 LYS A O 1
ATOM 3971 N N . ALA A 1 497 ? -3.968 -10.398 -29.264 1.00 85.50 497 ALA A N 1
ATOM 3972 C CA . ALA A 1 497 ? -2.843 -11.192 -28.765 1.00 85.50 497 ALA A CA 1
ATOM 3973 C C . ALA A 1 497 ? -2.960 -12.683 -29.136 1.00 85.50 497 ALA A C 1
ATOM 3975 O O . ALA A 1 497 ? -1.975 -13.271 -29.577 1.00 85.50 497 ALA A O 1
ATOM 3976 N N . CYS A 1 498 ? -4.162 -13.275 -29.083 1.00 83.81 498 CYS A N 1
ATOM 3977 C CA . CYS A 1 498 ? -4.372 -14.662 -29.520 1.00 83.81 498 CYS A CA 1
ATOM 3978 C C . CYS A 1 498 ? -4.016 -14.858 -31.001 1.00 83.81 498 CYS A C 1
ATOM 3980 O O . CYS A 1 498 ? -3.391 -15.849 -31.361 1.00 83.81 498 CYS A O 1
ATOM 3982 N N . LYS A 1 499 ? -4.349 -13.888 -31.865 1.00 85.31 499 LYS A N 1
ATOM 3983 C CA . LYS A 1 499 ? -4.013 -13.948 -33.299 1.00 85.31 499 LYS A CA 1
ATOM 3984 C C . LYS A 1 499 ? -2.504 -13.885 -33.537 1.00 85.31 499 LYS A C 1
ATOM 3986 O O . LYS A 1 499 ? -2.002 -14.589 -34.407 1.00 85.31 499 LYS A O 1
ATOM 3991 N N . VAL A 1 500 ? -1.794 -13.049 -32.776 1.00 88.50 500 VAL A N 1
ATOM 3992 C CA . VAL A 1 500 ? -0.328 -12.931 -32.850 1.00 88.50 500 VAL A CA 1
ATOM 3993 C C . VAL A 1 500 ? 0.344 -14.224 -32.385 1.00 88.50 500 VAL A C 1
ATOM 3995 O O . VAL A 1 500 ? 1.287 -14.680 -33.024 1.00 88.50 500 VAL A O 1
ATOM 3998 N N . PHE A 1 501 ? -0.163 -14.842 -31.317 1.00 89.31 501 PHE A N 1
ATOM 3999 C CA . PHE A 1 501 ? 0.361 -16.103 -30.792 1.00 89.31 501 PHE A CA 1
ATOM 4000 C C . PHE A 1 501 ? 0.177 -17.271 -31.774 1.00 89.31 501 PHE A C 1
ATOM 4002 O O . PHE A 1 501 ? 1.108 -18.034 -32.015 1.00 89.31 501 PHE A O 1
ATOM 4009 N N . GLU A 1 502 ? -0.985 -17.370 -32.422 1.00 86.25 502 GLU A N 1
ATOM 4010 C CA . GLU A 1 502 ? -1.214 -18.368 -33.474 1.00 86.25 502 GLU A CA 1
ATOM 4011 C C . GLU A 1 502 ? -0.318 -18.144 -34.703 1.00 86.25 502 GLU A C 1
ATOM 4013 O O . GLU A 1 502 ? 0.201 -19.097 -35.284 1.00 86.25 502 GLU A O 1
ATOM 4018 N N . ASP A 1 503 ? -0.088 -16.888 -35.103 1.00 86.62 503 ASP A N 1
ATOM 4019 C CA . ASP A 1 503 ? 0.843 -16.567 -36.193 1.00 86.62 503 ASP A CA 1
ATOM 4020 C C . ASP A 1 503 ? 2.293 -16.934 -35.840 1.00 86.62 503 ASP A C 1
ATOM 4022 O O . ASP A 1 503 ? 3.010 -17.455 -36.694 1.00 86.62 503 ASP A O 1
ATOM 4026 N N . MET A 1 504 ? 2.705 -16.725 -34.584 1.00 89.44 504 MET A N 1
ATOM 4027 C CA . MET A 1 504 ? 4.016 -17.135 -34.070 1.00 89.44 504 MET A CA 1
ATOM 4028 C C . MET A 1 504 ? 4.224 -18.650 -34.228 1.00 89.44 504 MET A C 1
ATOM 4030 O O . MET A 1 504 ? 5.224 -19.066 -34.818 1.00 89.44 504 MET A O 1
ATOM 4034 N N . LYS A 1 505 ? 3.243 -19.466 -33.809 1.00 85.69 505 LYS A N 1
ATOM 4035 C CA . LYS A 1 505 ? 3.281 -20.930 -33.980 1.00 85.69 505 LYS A CA 1
ATOM 4036 C C . LYS A 1 505 ? 3.337 -21.340 -35.456 1.00 85.69 505 LYS A C 1
ATOM 4038 O O . LYS A 1 505 ? 4.158 -22.171 -35.834 1.00 85.69 505 LYS A O 1
ATOM 4043 N N . ARG A 1 506 ? 2.512 -20.727 -36.316 1.00 86.38 506 ARG A N 1
ATOM 4044 C CA . ARG A 1 506 ? 2.467 -21.027 -37.766 1.00 86.38 506 ARG A CA 1
ATOM 4045 C C . ARG A 1 506 ? 3.770 -20.714 -38.493 1.00 86.38 506 ARG A C 1
ATOM 4047 O O . ARG A 1 506 ? 4.087 -21.377 -39.472 1.00 86.38 506 ARG A O 1
ATOM 4054 N N . LYS A 1 507 ? 4.516 -19.706 -38.038 1.00 82.06 507 LYS A N 1
ATOM 4055 C CA . LYS A 1 507 ? 5.819 -19.328 -38.604 1.00 82.06 507 LYS A CA 1
ATOM 4056 C C . LYS A 1 507 ? 6.992 -20.113 -38.005 1.00 82.06 507 LYS A C 1
ATOM 4058 O O . LYS A 1 507 ? 8.134 -19.701 -38.186 1.00 82.06 507 LYS A O 1
ATOM 4063 N N . HIS A 1 508 ? 6.722 -21.224 -37.312 1.00 74.75 508 HIS A N 1
ATOM 4064 C CA . HIS A 1 508 ? 7.725 -22.075 -36.664 1.00 74.75 508 HIS A CA 1
ATOM 4065 C C . HIS A 1 508 ? 8.618 -21.322 -35.661 1.00 74.75 508 HIS A C 1
ATOM 4067 O O . HIS A 1 508 ? 9.783 -21.665 -35.468 1.00 74.75 508 HIS A O 1
ATOM 4073 N N . CYS A 1 509 ? 8.079 -20.282 -35.016 1.00 83.25 509 CYS A N 1
ATOM 4074 C CA . CYS A 1 509 ? 8.728 -19.643 -33.880 1.00 83.25 509 CYS A CA 1
ATOM 4075 C C . CYS A 1 509 ? 8.206 -20.311 -32.603 1.00 83.25 509 CYS A C 1
ATOM 4077 O O . CYS A 1 509 ? 7.056 -20.104 -32.216 1.00 83.25 509 CYS A O 1
ATOM 4079 N N . GLU A 1 510 ? 9.029 -21.160 -31.987 1.00 84.50 510 GLU A N 1
ATOM 4080 C CA . GLU A 1 510 ? 8.638 -21.915 -30.794 1.00 84.50 510 GLU A CA 1
ATOM 4081 C C . GLU A 1 510 ? 8.418 -20.982 -29.588 1.00 84.50 510 GLU A C 1
ATOM 4083 O O . GLU A 1 510 ? 9.320 -20.212 -29.249 1.00 84.50 510 GLU A O 1
ATOM 4088 N N . PRO A 1 511 ? 7.242 -21.032 -28.929 1.00 89.50 511 PRO A N 1
ATOM 4089 C CA . PRO A 1 511 ? 6.993 -20.285 -27.698 1.00 89.50 511 PRO A CA 1
ATOM 4090 C C . PRO A 1 511 ? 7.922 -20.710 -26.558 1.00 89.50 511 PRO A C 1
ATOM 4092 O O . PRO A 1 511 ? 8.103 -21.907 -26.322 1.00 89.50 511 PRO A O 1
ATOM 4095 N N . ASP A 1 512 ? 8.448 -19.732 -25.820 1.00 88.12 512 ASP A N 1
ATOM 4096 C CA . ASP A 1 512 ? 9.237 -19.957 -24.607 1.00 88.12 512 ASP A CA 1
ATOM 4097 C C . ASP A 1 512 ? 8.373 -19.850 -23.336 1.00 88.12 512 ASP A C 1
ATOM 4099 O O . ASP A 1 512 ? 7.174 -19.548 -23.380 1.00 88.12 512 ASP A O 1
ATOM 4103 N N . GLU A 1 513 ? 8.985 -20.105 -22.175 1.00 86.31 513 GLU A N 1
ATOM 4104 C CA . GLU A 1 513 ? 8.346 -19.972 -20.857 1.00 86.31 513 GLU A CA 1
ATOM 4105 C C . GLU A 1 513 ? 7.651 -18.607 -20.687 1.00 86.31 513 GLU A C 1
ATOM 4107 O O . GLU A 1 513 ? 6.543 -18.507 -20.142 1.00 86.31 513 GLU A O 1
ATOM 4112 N N . PHE A 1 514 ? 8.287 -17.540 -21.179 1.00 86.19 514 PHE A N 1
ATOM 4113 C CA . PHE A 1 514 ? 7.783 -16.181 -21.054 1.00 86.19 514 PHE A CA 1
ATOM 4114 C C . PHE A 1 514 ? 6.563 -15.951 -21.953 1.00 86.19 514 PHE A C 1
ATOM 4116 O O . PHE A 1 514 ? 5.574 -15.372 -21.494 1.00 86.19 514 PHE A O 1
ATOM 4123 N N . THR A 1 515 ? 6.575 -16.476 -23.184 1.00 89.31 515 THR A N 1
ATOM 4124 C CA . THR A 1 515 ? 5.426 -16.450 -24.095 1.00 89.31 515 THR A CA 1
ATOM 4125 C C . THR A 1 515 ? 4.204 -17.099 -23.445 1.00 89.31 515 THR A C 1
ATOM 4127 O O . THR A 1 515 ? 3.139 -16.479 -23.381 1.00 89.31 515 THR A O 1
ATOM 4130 N N . TYR A 1 516 ? 4.347 -18.315 -22.902 1.00 89.88 516 TYR A N 1
ATOM 4131 C CA . TYR A 1 516 ? 3.238 -19.001 -22.228 1.00 89.88 516 TYR A CA 1
ATOM 4132 C C . TYR A 1 516 ? 2.742 -18.217 -21.016 1.00 89.88 516 TYR A C 1
ATOM 4134 O O . TYR A 1 516 ? 1.535 -18.031 -20.864 1.00 89.88 516 TYR A O 1
ATOM 4142 N N . THR A 1 517 ? 3.649 -17.680 -20.196 1.00 87.25 517 THR A N 1
ATOM 4143 C CA . THR A 1 517 ? 3.285 -16.880 -19.016 1.00 87.25 517 THR A CA 1
ATOM 4144 C C . THR A 1 517 ? 2.461 -15.641 -19.394 1.00 87.25 517 THR A C 1
ATOM 4146 O O . THR A 1 517 ? 1.459 -15.343 -18.735 1.00 87.25 517 THR A O 1
ATOM 4149 N N . ILE A 1 518 ? 2.816 -14.932 -20.477 1.00 88.12 518 ILE A N 1
ATOM 4150 C CA . ILE A 1 518 ? 2.026 -13.798 -20.991 1.00 88.12 518 ILE A CA 1
ATOM 4151 C C . ILE A 1 518 ? 0.624 -14.258 -21.394 1.00 88.12 518 ILE A C 1
ATOM 4153 O O . ILE A 1 518 ? -0.363 -13.633 -20.991 1.00 88.12 518 ILE A O 1
ATOM 4157 N N . MET A 1 519 ? 0.531 -15.346 -22.161 1.00 88.75 519 MET A N 1
ATOM 4158 C CA . MET A 1 519 ? -0.734 -15.850 -22.698 1.00 88.75 519 MET A CA 1
ATOM 4159 C C . MET A 1 519 ? -1.667 -16.376 -21.604 1.00 88.75 519 MET A C 1
ATOM 4161 O O . MET A 1 519 ? -2.863 -16.080 -21.620 1.00 88.75 519 MET A O 1
ATOM 4165 N N . ILE A 1 520 ? -1.124 -17.078 -20.610 1.00 86.94 520 ILE A N 1
ATOM 4166 C CA . ILE A 1 520 ? -1.833 -17.516 -19.403 1.00 86.94 520 ILE A CA 1
ATOM 4167 C C . ILE A 1 520 ? -2.381 -16.308 -18.634 1.00 86.94 520 ILE A C 1
ATOM 4169 O O . ILE A 1 520 ? -3.557 -16.267 -18.272 1.00 86.94 520 ILE A O 1
ATOM 4173 N N . ARG A 1 521 ? -1.558 -15.272 -18.437 1.00 85.44 521 ARG A N 1
ATOM 4174 C CA . ARG A 1 521 ? -1.952 -14.046 -17.727 1.00 85.44 521 ARG A CA 1
ATOM 4175 C C . ARG A 1 521 ? -2.999 -13.230 -18.451 1.00 85.44 521 ARG A C 1
ATOM 4177 O O . ARG A 1 521 ? -3.875 -12.661 -17.799 1.00 85.44 521 ARG A O 1
ATOM 4184 N N . MET A 1 522 ? -2.931 -13.175 -19.771 1.00 84.12 522 MET A N 1
ATOM 4185 C CA . MET A 1 522 ? -3.951 -12.533 -20.586 1.00 84.12 522 MET A CA 1
ATOM 4186 C C . MET A 1 522 ? -5.282 -13.295 -20.494 1.00 84.12 522 MET A C 1
ATOM 4188 O O . MET A 1 522 ? -6.283 -12.704 -20.087 1.00 84.12 522 MET A O 1
ATOM 4192 N N . ASN A 1 523 ? -5.291 -14.610 -20.732 1.00 79.94 523 ASN A N 1
ATOM 4193 C CA . ASN A 1 523 ? -6.514 -15.420 -20.656 1.00 79.94 523 ASN A CA 1
ATOM 4194 C C . ASN A 1 523 ? -7.132 -15.437 -19.248 1.00 79.94 523 ASN A C 1
ATOM 4196 O O . ASN A 1 523 ? -8.347 -15.279 -19.101 1.00 79.94 523 ASN A O 1
ATOM 4200 N N . GLY A 1 524 ? -6.305 -15.500 -18.199 1.00 76.88 524 GLY A N 1
ATOM 4201 C CA . GLY A 1 524 ? -6.754 -15.398 -16.809 1.00 76.88 524 GLY A CA 1
ATOM 4202 C C . GLY A 1 524 ? -7.355 -14.034 -16.439 1.00 76.88 524 GLY A C 1
ATOM 4203 O O . GLY A 1 524 ? -8.246 -13.949 -15.590 1.00 76.88 524 GLY A O 1
ATOM 4204 N N . LYS A 1 525 ? -6.925 -12.942 -17.088 1.00 74.94 525 LYS A N 1
ATOM 4205 C CA . LYS A 1 525 ? -7.549 -11.616 -16.932 1.00 74.94 525 LYS A CA 1
ATOM 4206 C C . LYS A 1 525 ? -8.877 -11.503 -17.671 1.00 74.94 525 LYS A C 1
ATOM 4208 O O . LYS A 1 525 ? -9.797 -10.911 -17.116 1.00 74.94 525 LYS A O 1
ATOM 4213 N N . ILE A 1 526 ? -8.967 -12.069 -18.874 1.00 76.75 526 ILE A N 1
ATOM 4214 C CA . ILE A 1 526 ? -10.181 -12.066 -19.707 1.00 76.75 526 ILE A CA 1
ATOM 4215 C C . ILE A 1 526 ? -11.262 -13.005 -19.133 1.00 76.75 526 ILE A C 1
ATOM 4217 O O . ILE A 1 526 ? -12.431 -12.871 -19.473 1.00 76.75 526 ILE A O 1
ATOM 4221 N N . GLY A 1 527 ? -10.896 -13.912 -18.220 1.00 72.94 527 GLY A N 1
ATOM 4222 C CA . GLY A 1 527 ? -11.825 -14.857 -17.590 1.00 72.94 527 GLY A CA 1
ATOM 4223 C C . GLY A 1 527 ? -12.001 -16.158 -18.376 1.00 72.94 527 GLY A C 1
ATOM 4224 O O . GLY A 1 527 ? -12.880 -16.952 -18.063 1.00 72.94 527 GLY A O 1
ATOM 4225 N N . LYS A 1 528 ? -11.147 -16.406 -19.373 1.00 80.88 528 LYS A N 1
ATOM 4226 C CA . LYS A 1 528 ? -11.107 -17.647 -20.156 1.00 80.88 528 LYS A CA 1
ATOM 4227 C C . LYS A 1 528 ? -10.228 -18.682 -19.452 1.00 80.88 528 LYS A C 1
ATOM 4229 O O . LYS A 1 528 ? -9.094 -18.935 -19.857 1.00 80.88 528 LYS A O 1
ATOM 4234 N N . ALA A 1 529 ? -10.732 -19.233 -18.349 1.00 80.31 529 ALA A N 1
ATOM 4235 C CA . ALA A 1 529 ? -9.967 -20.148 -17.500 1.00 80.31 529 ALA A CA 1
ATOM 4236 C C . ALA A 1 529 ? -9.569 -21.449 -18.224 1.00 80.31 529 ALA A C 1
ATOM 4238 O O . ALA A 1 529 ? -8.450 -21.920 -18.033 1.00 80.31 529 ALA A O 1
ATOM 4239 N N . ASP A 1 530 ? -10.432 -21.990 -19.091 1.00 82.88 530 ASP A N 1
ATOM 4240 C CA . ASP A 1 530 ? -10.149 -23.230 -19.828 1.00 82.88 530 ASP A CA 1
ATOM 4241 C C . ASP A 1 530 ? -9.041 -23.054 -20.879 1.00 82.88 530 ASP A C 1
ATOM 4243 O O . ASP A 1 530 ? -8.139 -23.886 -20.964 1.00 82.88 530 ASP A O 1
ATOM 4247 N N . GLU A 1 531 ? -9.041 -21.939 -21.621 1.00 83.38 531 GLU A N 1
ATOM 4248 C CA . GLU A 1 531 ? -7.960 -21.610 -22.569 1.00 83.38 531 GLU A CA 1
ATOM 4249 C C . GLU A 1 531 ? -6.628 -21.395 -21.831 1.00 83.38 531 GLU A C 1
ATOM 4251 O O . GLU A 1 531 ? -5.585 -21.881 -22.268 1.00 83.38 531 GLU A O 1
ATOM 4256 N N . ALA A 1 532 ? -6.654 -20.720 -20.675 1.00 86.19 532 ALA A N 1
ATOM 4257 C CA . ALA A 1 532 ? -5.468 -20.553 -19.837 1.00 86.19 532 ALA A CA 1
ATOM 4258 C C . ALA A 1 532 ? -4.934 -21.906 -19.328 1.00 86.19 532 ALA A C 1
ATOM 4260 O O . ALA A 1 532 ? -3.724 -22.129 -19.321 1.00 86.19 532 ALA A O 1
ATOM 4261 N N . LEU A 1 533 ? -5.828 -22.825 -18.945 1.00 85.12 533 LEU A N 1
ATOM 4262 C CA . LEU A 1 533 ? -5.464 -24.159 -18.469 1.00 85.12 533 LEU A CA 1
ATOM 4263 C C . LEU A 1 533 ? -4.856 -25.011 -19.585 1.00 85.12 533 LEU A C 1
ATOM 4265 O O . LEU A 1 533 ? -3.851 -25.677 -19.346 1.00 85.12 533 LEU A O 1
ATOM 4269 N N . ALA A 1 534 ? -5.411 -24.949 -20.797 1.00 88.38 534 ALA A N 1
ATOM 4270 C CA . ALA A 1 534 ? -4.854 -25.627 -21.965 1.00 88.38 534 ALA A CA 1
ATOM 4271 C C . ALA A 1 534 ? -3.431 -25.135 -22.277 1.00 88.38 534 ALA A C 1
ATOM 4273 O O . ALA A 1 534 ? -2.530 -25.946 -22.480 1.00 88.38 534 ALA A O 1
ATOM 4274 N N . LEU A 1 535 ? -3.197 -23.819 -22.224 1.00 89.00 535 LEU A N 1
ATOM 4275 C CA . LEU A 1 535 ? -1.864 -23.232 -22.408 1.00 89.00 535 LEU A CA 1
ATOM 4276 C C . LEU A 1 535 ? -0.884 -23.642 -21.303 1.00 89.00 535 LEU A C 1
ATOM 4278 O O . LEU A 1 535 ? 0.289 -23.885 -21.577 1.00 89.00 535 LEU A O 1
ATOM 4282 N N . PHE A 1 536 ? -1.352 -23.739 -20.058 1.00 88.88 536 PHE A N 1
ATOM 4283 C CA . PHE A 1 536 ? -0.538 -24.212 -18.940 1.00 88.88 536 PHE A CA 1
ATOM 4284 C C . PHE A 1 536 ? -0.152 -25.690 -19.097 1.00 88.88 536 PHE A C 1
ATOM 4286 O O . PHE A 1 536 ? 0.990 -26.064 -18.844 1.00 88.88 536 PHE A O 1
ATOM 4293 N N . GLN A 1 537 ? -1.073 -26.535 -19.565 1.00 88.44 537 GLN A N 1
ATOM 4294 C CA . GLN A 1 537 ? -0.785 -27.937 -19.874 1.00 88.44 537 GLN A CA 1
ATOM 4295 C C . GLN A 1 537 ? 0.162 -28.082 -21.073 1.00 88.44 537 GLN A C 1
ATOM 4297 O O . GLN A 1 537 ? 1.074 -28.902 -21.017 1.00 88.44 537 GLN A O 1
ATOM 4302 N N . GLU A 1 538 ? 0.003 -27.264 -22.121 1.00 89.81 538 GLU A N 1
ATOM 4303 C CA . GLU A 1 538 ? 0.930 -27.220 -23.262 1.00 89.81 538 GLU A CA 1
ATOM 4304 C C . GLU A 1 538 ? 2.348 -26.834 -22.809 1.00 89.81 538 GLU A C 1
ATOM 4306 O O . GLU A 1 538 ? 3.322 -27.475 -23.202 1.00 89.81 538 GLU A O 1
ATOM 4311 N N . MET A 1 539 ? 2.465 -25.838 -21.926 1.00 90.25 539 MET A N 1
ATOM 4312 C CA . MET A 1 539 ? 3.734 -25.419 -21.329 1.00 90.25 539 MET A CA 1
ATOM 4313 C C . MET A 1 539 ? 4.425 -26.572 -20.579 1.00 90.25 539 MET A C 1
ATOM 4315 O O . MET A 1 539 ? 5.621 -26.798 -20.770 1.00 90.25 539 MET A O 1
ATOM 4319 N N . LEU A 1 540 ? 3.674 -27.332 -19.775 1.00 87.38 540 LEU A N 1
ATOM 4320 C CA . LEU A 1 540 ? 4.189 -28.508 -19.066 1.00 87.38 540 LEU A CA 1
ATOM 4321 C C . LEU A 1 540 ? 4.586 -29.640 -20.021 1.00 87.38 540 LEU A C 1
ATOM 4323 O O . LEU A 1 540 ? 5.638 -30.248 -19.844 1.00 87.38 540 LEU A O 1
ATOM 4327 N N . ALA A 1 541 ? 3.778 -29.908 -21.051 1.00 88.75 541 ALA A N 1
ATOM 4328 C CA . ALA A 1 541 ? 4.052 -30.947 -22.044 1.00 88.75 541 ALA A CA 1
ATOM 4329 C C . ALA A 1 541 ? 5.329 -30.665 -22.852 1.00 88.75 541 ALA A C 1
ATOM 4331 O O . ALA A 1 541 ? 6.022 -31.596 -23.256 1.00 88.75 541 ALA A O 1
ATOM 4332 N N . LYS A 1 542 ? 5.676 -29.385 -23.044 1.00 87.50 542 LYS A N 1
ATOM 4333 C CA . LYS A 1 542 ? 6.949 -28.960 -23.647 1.00 87.50 542 LYS A CA 1
ATOM 4334 C C . LYS A 1 542 ? 8.143 -28.987 -22.679 1.00 87.50 542 LYS A C 1
ATOM 4336 O O . LYS A 1 542 ? 9.252 -28.663 -23.091 1.00 87.50 542 LYS A O 1
ATOM 4341 N N . GLY A 1 543 ? 7.943 -29.386 -21.421 1.00 85.19 543 GLY A N 1
ATOM 4342 C CA . GLY A 1 543 ? 9.008 -29.550 -20.428 1.00 85.19 543 GLY A CA 1
ATOM 4343 C C . GLY A 1 543 ? 9.414 -28.268 -19.697 1.00 85.19 543 GLY A C 1
ATOM 4344 O O . GLY A 1 543 ? 10.460 -28.250 -19.051 1.00 85.19 543 GLY A O 1
ATOM 4345 N N . PHE A 1 544 ? 8.623 -27.194 -19.775 1.00 86.56 544 PHE A N 1
ATOM 4346 C CA . PHE A 1 544 ? 8.916 -25.965 -19.038 1.00 86.56 544 PHE A CA 1
ATOM 4347 C C . PHE A 1 544 ? 8.440 -26.060 -17.583 1.00 86.56 544 PHE A C 1
ATOM 4349 O O . PHE A 1 544 ? 7.305 -26.455 -17.317 1.00 86.56 544 PHE A O 1
ATOM 4356 N N . SER A 1 545 ? 9.282 -25.635 -16.637 1.00 82.62 545 SER A N 1
ATOM 4357 C CA . SER A 1 545 ? 8.920 -25.520 -15.221 1.00 82.62 545 SER A CA 1
ATOM 4358 C C . SER A 1 545 ? 8.153 -24.215 -14.970 1.00 82.62 545 SER A C 1
ATOM 4360 O O . SER A 1 545 ? 8.733 -23.142 -15.153 1.00 82.62 545 SER A O 1
ATOM 4362 N N . PRO A 1 546 ? 6.880 -24.247 -14.537 1.00 87.12 546 PRO A N 1
ATOM 4363 C CA . PRO A 1 546 ? 6.142 -23.019 -14.284 1.00 87.12 546 PRO A CA 1
ATOM 4364 C C . PRO A 1 546 ? 6.713 -22.272 -13.080 1.00 87.12 546 PRO A C 1
ATOM 4366 O O . PRO A 1 546 ? 6.940 -22.844 -12.015 1.00 87.12 546 PRO A O 1
ATOM 4369 N N . ASN A 1 547 ? 6.919 -20.970 -13.244 1.00 84.69 547 ASN A N 1
ATOM 4370 C CA . ASN A 1 547 ? 7.352 -20.092 -12.165 1.00 84.69 547 ASN A CA 1
ATOM 4371 C C . ASN A 1 547 ? 6.168 -19.637 -11.280 1.00 84.69 547 ASN A C 1
ATOM 4373 O O . ASN A 1 547 ? 4.994 -19.891 -11.569 1.00 84.69 547 ASN A O 1
ATOM 4377 N N . LEU A 1 548 ? 6.473 -18.906 -10.201 1.00 87.88 548 LEU A N 1
ATOM 4378 C CA . LEU A 1 548 ? 5.481 -18.389 -9.247 1.00 87.88 548 LEU A CA 1
ATOM 4379 C C . LEU A 1 548 ? 4.384 -17.543 -9.917 1.00 87.88 548 LEU A C 1
ATOM 4381 O O . LEU A 1 548 ? 3.222 -17.598 -9.514 1.00 87.88 548 LEU A O 1
ATOM 4385 N N . ILE A 1 549 ? 4.737 -16.759 -10.941 1.00 84.44 549 ILE A N 1
ATOM 4386 C CA . ILE A 1 549 ? 3.792 -15.890 -11.652 1.00 84.44 549 ILE A CA 1
ATOM 4387 C C . ILE A 1 549 ? 2.801 -16.743 -12.445 1.00 84.44 549 ILE A C 1
ATOM 4389 O O . ILE A 1 549 ? 1.601 -16.471 -12.382 1.00 84.44 549 ILE A O 1
ATOM 4393 N N . ALA A 1 550 ? 3.272 -17.776 -13.146 1.00 85.69 550 ALA A N 1
ATOM 4394 C CA . ALA A 1 550 ? 2.428 -18.686 -13.915 1.00 85.69 550 ALA A CA 1
ATOM 4395 C C . ALA A 1 550 ? 1.425 -19.426 -13.012 1.00 85.69 550 ALA A C 1
ATOM 4397 O O . ALA A 1 550 ? 0.222 -19.378 -13.280 1.00 85.69 550 ALA A O 1
ATOM 4398 N N . TYR A 1 551 ? 1.887 -20.008 -11.896 1.00 91.25 551 TYR A N 1
ATOM 4399 C CA . TYR A 1 551 ? 1.009 -20.661 -10.915 1.00 91.25 551 TYR A CA 1
ATOM 4400 C C . TYR A 1 551 ? -0.020 -19.702 -10.317 1.00 91.25 551 TYR A C 1
ATOM 4402 O O . TYR A 1 551 ? -1.218 -19.966 -10.389 1.00 91.25 551 TYR A O 1
ATOM 4410 N N . ASN A 1 552 ? 0.415 -18.557 -9.781 1.00 91.12 552 ASN A N 1
ATOM 4411 C CA . ASN A 1 552 ? -0.492 -17.592 -9.155 1.00 91.12 552 ASN A CA 1
ATOM 4412 C C . ASN A 1 552 ? -1.554 -17.076 -10.127 1.00 91.12 552 ASN A C 1
ATOM 4414 O O . ASN A 1 552 ? -2.718 -16.917 -9.764 1.00 91.12 552 ASN A O 1
ATOM 4418 N N . THR A 1 553 ? -1.156 -16.835 -11.372 1.00 86.94 553 THR A N 1
ATOM 4419 C CA . THR A 1 553 ? -2.056 -16.376 -12.426 1.00 86.94 553 THR A CA 1
ATOM 4420 C C . THR A 1 553 ? -3.105 -17.430 -12.766 1.00 86.94 553 THR A C 1
ATOM 4422 O O . THR A 1 553 ? -4.285 -17.101 -12.890 1.00 86.94 553 THR A O 1
ATOM 4425 N N . MET A 1 554 ? -2.700 -18.696 -12.884 1.00 88.44 554 MET A N 1
ATOM 4426 C CA . MET A 1 554 ? -3.627 -19.793 -13.151 1.00 88.44 554 MET A CA 1
ATOM 4427 C C . MET A 1 554 ? -4.565 -20.066 -11.980 1.00 88.44 554 MET A C 1
ATOM 4429 O O . MET A 1 554 ? -5.769 -20.187 -12.189 1.00 88.44 554 MET A O 1
ATOM 4433 N N . ILE A 1 555 ? -4.047 -20.104 -10.749 1.00 91.31 555 ILE A N 1
ATOM 4434 C CA . ILE A 1 555 ? -4.865 -20.263 -9.540 1.00 91.31 555 ILE A CA 1
ATOM 4435 C C . ILE A 1 555 ? -5.886 -19.119 -9.457 1.00 91.31 555 ILE A C 1
ATOM 4437 O O . ILE A 1 555 ? -7.058 -19.366 -9.191 1.00 91.31 555 ILE A O 1
ATOM 4441 N N . GLN A 1 556 ? -5.495 -17.881 -9.783 1.00 89.06 556 GLN A N 1
ATOM 4442 C CA . GLN A 1 556 ? -6.416 -16.743 -9.845 1.00 89.06 556 GLN A CA 1
ATOM 4443 C C . GLN A 1 556 ? -7.470 -16.875 -10.953 1.00 89.06 556 GLN A C 1
ATOM 4445 O O . GLN A 1 556 ? -8.628 -16.518 -10.732 1.00 89.06 556 GLN A O 1
ATOM 4450 N N . ALA A 1 557 ? -7.102 -17.373 -12.134 1.00 85.50 557 ALA A N 1
ATOM 4451 C CA . ALA A 1 557 ? -8.046 -17.613 -13.224 1.00 85.50 557 ALA A CA 1
ATOM 4452 C C . ALA A 1 557 ? -9.093 -18.672 -12.841 1.00 85.50 557 ALA A C 1
ATOM 4454 O O . ALA A 1 557 ? -10.290 -18.448 -13.019 1.00 85.50 557 ALA A O 1
ATOM 4455 N N . LEU A 1 558 ? -8.651 -19.784 -12.246 1.00 87.56 558 LEU A N 1
ATOM 4456 C CA . LEU A 1 558 ? -9.518 -20.855 -11.747 1.00 87.56 558 LEU A CA 1
ATOM 4457 C C . LEU A 1 558 ? -10.408 -20.374 -10.595 1.00 87.56 558 LEU A C 1
ATOM 4459 O O . LEU A 1 558 ? -11.594 -20.698 -10.565 1.00 87.56 558 LEU A O 1
ATOM 4463 N N . ALA A 1 559 ? -9.869 -19.543 -9.698 1.00 87.81 559 ALA A N 1
ATOM 4464 C CA . ALA A 1 559 ? -10.618 -18.913 -8.614 1.00 87.81 559 ALA A CA 1
ATOM 4465 C C . ALA A 1 559 ? -11.744 -18.008 -9.137 1.00 87.81 559 ALA A C 1
ATOM 4467 O O . ALA A 1 559 ? -12.876 -18.099 -8.670 1.00 87.81 559 ALA A O 1
ATOM 4468 N N . LYS A 1 560 ? -11.474 -17.180 -10.157 1.00 84.50 560 LYS A N 1
ATOM 4469 C CA . LYS A 1 560 ? -12.510 -16.372 -10.828 1.00 84.50 560 LYS A CA 1
ATOM 4470 C C . LYS A 1 560 ? -13.564 -17.231 -11.527 1.00 84.50 560 LYS A C 1
ATOM 4472 O O . LYS A 1 560 ? -14.733 -16.864 -11.529 1.00 84.50 560 LYS A O 1
ATOM 4477 N N . GLY A 1 561 ? -13.151 -18.365 -12.092 1.00 81.44 561 GLY A N 1
ATOM 4478 C CA . GLY A 1 561 ? -14.043 -19.375 -12.660 1.00 81.44 561 GLY A CA 1
ATOM 4479 C C . GLY A 1 561 ? -14.765 -20.240 -11.620 1.00 81.44 561 GLY A C 1
ATOM 4480 O O . GLY A 1 561 ? -15.450 -21.177 -12.015 1.00 81.44 561 GLY A O 1
ATOM 4481 N N . ARG A 1 562 ? -14.603 -19.966 -10.313 1.00 86.06 562 ARG A N 1
ATOM 4482 C CA . ARG A 1 562 ? -15.196 -20.722 -9.189 1.00 86.06 562 ARG A CA 1
ATOM 4483 C C . ARG A 1 562 ? -14.838 -22.218 -9.180 1.00 86.06 562 ARG A C 1
ATOM 4485 O O . ARG A 1 562 ? -15.531 -23.044 -8.594 1.00 86.06 562 ARG A O 1
ATOM 4492 N N . MET A 1 563 ? -13.714 -22.588 -9.796 1.00 86.56 563 MET A N 1
ATOM 4493 C CA . MET A 1 563 ? -13.258 -23.977 -9.922 1.00 86.56 563 MET A CA 1
ATOM 4494 C C . MET A 1 563 ? -12.354 -24.377 -8.746 1.00 86.56 563 MET A C 1
ATOM 4496 O O . MET A 1 563 ? -11.140 -24.514 -8.908 1.00 86.56 563 MET A O 1
ATOM 4500 N N . VAL A 1 564 ? -12.936 -24.561 -7.557 1.00 89.81 564 VAL A N 1
ATOM 4501 C CA . VAL A 1 564 ? -12.188 -24.827 -6.307 1.00 89.81 564 VAL A CA 1
ATOM 4502 C C . VAL A 1 564 ? -11.274 -26.054 -6.410 1.00 89.81 564 VAL A C 1
ATOM 4504 O O . VAL A 1 564 ? -10.092 -25.958 -6.090 1.00 89.81 564 VAL A O 1
ATOM 4507 N N . ASP A 1 565 ? -11.781 -27.186 -6.908 1.00 90.31 565 ASP A N 1
ATOM 4508 C CA . ASP A 1 565 ? -11.016 -28.440 -6.994 1.00 90.31 565 ASP A CA 1
ATOM 4509 C C . ASP A 1 565 ? -9.777 -28.310 -7.883 1.00 90.31 565 ASP A C 1
ATOM 4511 O O . ASP A 1 565 ? -8.679 -28.713 -7.502 1.00 90.31 565 ASP A O 1
ATOM 4515 N N . LYS A 1 566 ? -9.932 -27.671 -9.050 1.00 88.81 566 LYS A N 1
ATOM 4516 C CA . LYS A 1 566 ? -8.813 -27.422 -9.965 1.00 88.81 566 LYS A CA 1
ATOM 4517 C C . LYS A 1 566 ? -7.804 -26.438 -9.367 1.00 88.81 566 LYS A C 1
ATOM 4519 O O . LYS A 1 566 ? -6.608 -26.594 -9.597 1.00 88.81 566 LYS A O 1
ATOM 4524 N N . ALA A 1 567 ? -8.266 -25.437 -8.613 1.00 91.88 567 ALA A N 1
ATOM 4525 C CA . ALA A 1 567 ? -7.390 -24.466 -7.961 1.00 91.88 567 ALA A CA 1
ATOM 4526 C C . ALA A 1 567 ? -6.525 -25.119 -6.868 1.00 91.88 567 ALA A C 1
ATOM 4528 O O . ALA A 1 567 ? -5.316 -24.894 -6.847 1.00 91.88 567 ALA A O 1
ATOM 4529 N N . ILE A 1 568 ? -7.113 -25.969 -6.016 1.00 93.88 568 ILE A N 1
ATOM 4530 C CA . ILE A 1 568 ? -6.376 -26.720 -4.984 1.00 93.88 568 ILE A CA 1
ATOM 4531 C C . ILE A 1 568 ? -5.431 -27.741 -5.623 1.00 93.88 568 ILE A C 1
ATOM 4533 O O . ILE A 1 568 ? -4.270 -27.822 -5.228 1.00 93.88 568 ILE A O 1
ATOM 4537 N N . PHE A 1 569 ? -5.873 -28.461 -6.659 1.00 91.56 569 PHE A N 1
ATOM 4538 C CA . PHE A 1 569 ? -5.004 -29.380 -7.399 1.00 91.56 569 PHE A CA 1
ATOM 4539 C C . PHE A 1 569 ? -3.771 -28.664 -7.963 1.00 91.56 569 PHE A C 1
ATOM 4541 O O . PHE A 1 569 ? -2.644 -29.140 -7.832 1.00 91.56 569 PHE A O 1
ATOM 4548 N N . LEU A 1 570 ? -3.965 -27.484 -8.558 1.00 91.44 570 LEU A N 1
ATOM 4549 C CA . LEU A 1 570 ? -2.856 -26.717 -9.106 1.00 91.44 570 LEU A CA 1
ATOM 4550 C C . LEU A 1 570 ? -1.936 -26.155 -8.012 1.00 91.44 570 LEU A C 1
ATOM 4552 O O . LEU A 1 570 ? -0.723 -26.105 -8.205 1.00 91.44 570 LEU A O 1
ATOM 4556 N N . PHE A 1 571 ? -2.488 -25.778 -6.859 1.00 94.31 571 PHE A N 1
ATOM 4557 C CA . PHE A 1 571 ? -1.703 -25.411 -5.682 1.00 94.31 571 PHE A CA 1
ATOM 4558 C C . PHE A 1 571 ? -0.865 -26.585 -5.153 1.00 94.31 571 PHE A C 1
ATOM 4560 O O . PHE A 1 571 ? 0.309 -26.408 -4.842 1.00 94.31 571 PHE A O 1
ATOM 4567 N N . SER A 1 572 ? -1.417 -27.799 -5.121 1.00 93.50 572 SER A N 1
ATOM 4568 C CA . SER A 1 572 ? -0.660 -29.011 -4.789 1.00 93.50 572 SER A CA 1
ATOM 4569 C C . SER A 1 572 ? 0.497 -29.229 -5.765 1.00 93.50 572 SER A C 1
ATOM 4571 O O . SER A 1 572 ? 1.638 -29.371 -5.328 1.00 93.50 572 SER A O 1
ATOM 4573 N N . LYS A 1 573 ? 0.256 -29.112 -7.078 1.00 90.81 573 LYS A N 1
ATOM 4574 C CA . LYS A 1 573 ? 1.322 -29.200 -8.092 1.00 90.81 573 LYS A CA 1
ATOM 4575 C C . LYS A 1 573 ? 2.381 -28.107 -7.957 1.00 90.81 573 LYS A C 1
ATOM 4577 O O . LYS A 1 573 ? 3.553 -28.362 -8.218 1.00 90.81 573 LYS A O 1
ATOM 4582 N N . MET A 1 574 ? 1.992 -26.906 -7.539 1.00 93.06 574 MET A N 1
ATOM 4583 C CA . MET A 1 574 ? 2.926 -25.818 -7.246 1.00 93.06 574 MET A CA 1
ATOM 4584 C C . MET A 1 574 ? 3.899 -26.208 -6.124 1.00 93.06 574 MET A C 1
ATOM 4586 O O . MET A 1 574 ? 5.105 -26.020 -6.272 1.00 93.06 574 MET A O 1
ATOM 4590 N N . VAL A 1 575 ? 3.385 -26.790 -5.038 1.00 92.81 575 VAL A N 1
ATOM 4591 C CA . VAL A 1 575 ? 4.186 -27.227 -3.886 1.00 92.81 575 VAL A CA 1
ATOM 4592 C C . VAL A 1 575 ? 5.049 -28.449 -4.216 1.00 92.81 575 VAL A C 1
ATOM 4594 O O . VAL A 1 575 ? 6.220 -28.469 -3.841 1.00 92.81 575 VAL A O 1
ATOM 4597 N N . GLU A 1 576 ? 4.510 -29.434 -4.943 1.00 90.19 576 GLU A N 1
ATOM 4598 C CA . GLU A 1 576 ? 5.256 -30.616 -5.412 1.00 90.19 576 GLU A CA 1
ATOM 4599 C C . GLU A 1 576 ? 6.456 -30.230 -6.287 1.00 90.19 576 GLU A C 1
ATOM 4601 O O . GLU A 1 576 ? 7.532 -30.803 -6.149 1.00 90.19 576 GLU A O 1
ATOM 4606 N N . ASN A 1 577 ? 6.295 -29.211 -7.134 1.00 88.50 577 ASN A N 1
ATOM 4607 C CA . ASN A 1 577 ? 7.359 -28.670 -7.983 1.00 88.50 577 ASN A CA 1
ATOM 4608 C C . ASN A 1 577 ? 8.276 -27.668 -7.251 1.00 88.50 577 ASN A C 1
ATOM 4610 O O . ASN A 1 577 ? 8.951 -26.863 -7.889 1.00 88.50 577 ASN A O 1
ATOM 4614 N N . GLU A 1 578 ? 8.267 -27.676 -5.915 1.00 88.56 578 GLU A N 1
ATOM 4615 C CA . GLU A 1 578 ? 9.062 -26.817 -5.028 1.00 88.56 578 GLU A CA 1
ATOM 4616 C C . GLU A 1 578 ? 8.893 -25.300 -5.247 1.00 88.56 578 GLU A C 1
ATOM 4618 O O . GLU A 1 578 ? 9.712 -24.489 -4.799 1.00 88.56 578 GLU A O 1
ATOM 4623 N N . CYS A 1 579 ? 7.802 -24.876 -5.889 1.00 88.56 579 CYS A N 1
ATOM 4624 C CA . CYS A 1 579 ? 7.490 -23.467 -6.080 1.00 88.56 579 CYS A CA 1
ATOM 4625 C C . CYS A 1 579 ? 6.821 -22.915 -4.814 1.00 88.56 579 CYS A C 1
ATOM 4627 O O . CYS A 1 579 ? 5.690 -23.264 -4.486 1.00 88.56 579 CYS A O 1
ATOM 4629 N N . ARG A 1 580 ? 7.521 -22.045 -4.077 1.00 90.31 580 ARG A N 1
ATOM 4630 C CA . ARG A 1 580 ? 7.064 -21.539 -2.772 1.00 90.31 580 ARG A CA 1
ATOM 4631 C C . ARG A 1 580 ? 5.816 -20.644 -2.892 1.00 90.31 580 ARG A C 1
ATOM 4633 O O . ARG A 1 580 ? 5.921 -19.560 -3.474 1.00 90.31 580 ARG A O 1
ATOM 4640 N N . PRO A 1 581 ? 4.680 -21.007 -2.263 1.00 93.38 581 PRO A N 1
ATOM 4641 C CA . PRO A 1 581 ? 3.516 -20.129 -2.176 1.00 93.38 581 PRO A CA 1
ATOM 4642 C C . PRO A 1 581 ? 3.806 -18.864 -1.364 1.00 93.38 581 PRO A C 1
ATOM 4644 O O . PRO A 1 581 ? 4.523 -18.906 -0.359 1.00 93.38 581 PRO A O 1
ATOM 4647 N N . ASN A 1 582 ? 3.231 -17.736 -1.782 1.00 89.38 582 ASN A N 1
ATOM 4648 C CA . ASN A 1 582 ? 3.326 -16.462 -1.069 1.00 89.38 582 ASN A CA 1
ATOM 4649 C C . ASN A 1 582 ? 1.955 -16.021 -0.532 1.00 89.38 582 ASN A C 1
ATOM 4651 O O . ASN A 1 582 ? 0.938 -16.660 -0.791 1.00 89.38 582 ASN A O 1
ATOM 4655 N N . GLU A 1 583 ? 1.921 -14.912 0.212 1.00 88.12 583 GLU A N 1
ATOM 4656 C CA . GLU A 1 583 ? 0.682 -14.335 0.761 1.00 88.12 583 GLU A CA 1
ATOM 4657 C C . GLU A 1 583 ? -0.404 -14.156 -0.311 1.00 88.12 583 GLU A C 1
ATOM 4659 O O . GLU A 1 583 ? -1.569 -14.475 -0.078 1.00 88.12 583 GLU A O 1
ATOM 4664 N N . PHE A 1 584 ? -0.016 -13.737 -1.522 1.00 90.38 584 PHE A N 1
ATOM 4665 C CA . PHE A 1 584 ? -0.944 -13.607 -2.641 1.00 90.38 584 PHE A CA 1
ATOM 4666 C C . PHE A 1 584 ? -1.555 -14.959 -3.042 1.00 90.38 584 PHE A C 1
ATOM 4668 O O . PHE A 1 584 ? -2.768 -15.029 -3.229 1.00 90.38 584 PHE A O 1
ATOM 4675 N N . THR A 1 585 ? -0.767 -16.036 -3.124 1.00 93.00 585 THR A N 1
ATOM 4676 C CA . THR A 1 585 ? -1.277 -17.386 -3.425 1.00 93.00 585 THR A CA 1
ATOM 4677 C C . THR A 1 585 ? -2.370 -17.797 -2.434 1.00 93.00 585 THR A C 1
ATOM 4679 O O . THR A 1 585 ? -3.473 -18.161 -2.845 1.00 93.00 585 THR A O 1
ATOM 4682 N N . TYR A 1 586 ? -2.103 -17.656 -1.130 1.00 93.00 586 TYR A N 1
ATOM 4683 C CA . TYR A 1 586 ? -3.074 -17.975 -0.080 1.00 93.00 586 TYR A CA 1
ATOM 4684 C C . TYR A 1 586 ? -4.292 -17.052 -0.113 1.00 93.00 586 TYR A C 1
ATOM 4686 O O . TYR A 1 586 ? -5.405 -17.523 0.092 1.00 93.00 586 TYR A O 1
ATOM 4694 N N . SER A 1 587 ? -4.114 -15.765 -0.431 1.00 91.25 587 SER A N 1
ATOM 4695 C CA . SER A 1 587 ? -5.223 -14.813 -0.565 1.00 91.25 587 SER A CA 1
ATOM 4696 C C . SER A 1 587 ? -6.232 -15.244 -1.628 1.00 91.25 587 SER A C 1
ATOM 4698 O O . SER A 1 587 ? -7.440 -15.181 -1.413 1.00 91.25 587 SER A O 1
ATOM 4700 N N . VAL A 1 588 ? -5.743 -15.720 -2.776 1.00 91.50 588 VAL A N 1
ATOM 4701 C CA . VAL A 1 588 ? -6.584 -16.136 -3.899 1.00 91.50 588 VAL A CA 1
ATOM 4702 C C . VAL A 1 588 ? -7.363 -17.397 -3.537 1.00 91.50 588 VAL A C 1
ATOM 4704 O O . VAL A 1 588 ? -8.565 -17.461 -3.794 1.00 91.50 588 VAL A O 1
ATOM 4707 N N . ILE A 1 589 ? -6.697 -18.369 -2.906 1.00 93.81 589 ILE A N 1
ATOM 4708 C CA . ILE A 1 589 ? -7.327 -19.618 -2.463 1.00 93.81 589 ILE A CA 1
ATOM 4709 C C . ILE A 1 589 ? -8.357 -19.348 -1.365 1.00 93.81 589 ILE A C 1
ATOM 4711 O O . ILE A 1 589 ? -9.489 -19.813 -1.455 1.00 93.81 589 ILE A O 1
ATOM 4715 N N . LEU A 1 590 ? -8.006 -18.542 -0.366 1.00 91.56 590 LEU A N 1
ATOM 4716 C CA . LEU A 1 590 ? -8.914 -18.183 0.717 1.00 91.56 590 LEU A CA 1
ATOM 4717 C C . LEU A 1 590 ? -10.180 -17.499 0.187 1.00 91.56 590 LEU A C 1
ATOM 4719 O O . LEU A 1 590 ? -11.286 -17.868 0.574 1.00 91.56 590 LEU A O 1
ATOM 4723 N N . ASN A 1 591 ? -10.030 -16.549 -0.739 1.00 89.19 591 ASN A N 1
ATOM 4724 C CA . ASN A 1 591 ? -11.161 -15.828 -1.317 1.00 89.19 591 ASN A CA 1
ATOM 4725 C C . ASN A 1 591 ? -12.100 -16.746 -2.114 1.00 89.19 591 ASN A C 1
ATOM 4727 O O . ASN A 1 591 ? -13.315 -16.591 -2.004 1.00 89.19 591 ASN A O 1
ATOM 4731 N N . VAL A 1 592 ? -11.577 -17.701 -2.900 1.00 90.81 592 VAL A N 1
ATOM 4732 C CA . VAL A 1 592 ? -12.447 -18.644 -3.631 1.00 90.81 592 VAL A CA 1
ATOM 4733 C C . VAL A 1 592 ? -13.132 -19.631 -2.685 1.00 90.81 592 VAL A C 1
ATOM 4735 O O . VAL A 1 592 ? -14.309 -19.927 -2.871 1.00 90.81 592 VAL A O 1
ATOM 4738 N N . LEU A 1 593 ? -12.445 -20.094 -1.636 1.00 91.38 593 LEU A N 1
ATOM 4739 C CA . LEU A 1 593 ? -13.045 -20.975 -0.634 1.00 91.38 593 LEU A CA 1
ATOM 4740 C C . LEU A 1 593 ? -14.154 -20.276 0.154 1.00 91.38 593 LEU A C 1
ATOM 4742 O O . LEU A 1 593 ? -15.203 -20.880 0.371 1.00 91.38 593 LEU A O 1
ATOM 4746 N N . ALA A 1 594 ? -13.951 -19.011 0.533 1.00 87.62 594 ALA A N 1
ATOM 4747 C CA . ALA A 1 594 ? -14.966 -18.196 1.194 1.00 87.62 594 ALA A CA 1
ATOM 4748 C C . ALA A 1 594 ? -16.175 -17.943 0.281 1.00 87.62 594 ALA A C 1
ATOM 4750 O O . ALA A 1 594 ? -17.311 -18.147 0.699 1.00 87.62 594 ALA A O 1
ATOM 4751 N N . ALA A 1 595 ? -15.940 -17.563 -0.981 1.00 87.38 595 ALA A N 1
ATOM 4752 C CA . ALA A 1 595 ? -17.007 -17.276 -1.942 1.00 87.38 595 ALA A CA 1
ATOM 4753 C C . ALA A 1 595 ? -17.898 -18.494 -2.245 1.00 87.38 595 ALA A C 1
ATOM 4755 O O . ALA A 1 595 ? -19.095 -18.332 -2.470 1.00 87.38 595 ALA A O 1
ATOM 4756 N N . GLU A 1 596 ? -17.325 -19.699 -2.239 1.00 89.75 596 GLU A N 1
ATOM 4757 C CA . GLU A 1 596 ? -18.042 -20.953 -2.504 1.00 89.75 596 GLU A CA 1
ATOM 4758 C C . GLU A 1 596 ? -18.503 -21.671 -1.221 1.00 89.75 596 GLU A C 1
ATOM 4760 O O . GLU A 1 596 ? -19.042 -22.774 -1.296 1.00 89.75 596 GLU A O 1
ATOM 4765 N N . GLY A 1 597 ? -18.282 -21.087 -0.036 1.00 86.19 597 GLY A N 1
ATOM 4766 C CA . GLY A 1 597 ? -18.666 -21.684 1.248 1.00 86.19 597 GLY A CA 1
ATOM 4767 C C . GLY A 1 597 ? -17.923 -22.984 1.592 1.00 86.19 597 GLY A C 1
ATOM 4768 O O . GLY A 1 597 ? -18.415 -23.790 2.376 1.00 86.19 597 GLY A O 1
ATOM 4769 N N . LYS A 1 598 ? -16.739 -23.212 1.009 1.00 89.69 598 LYS A N 1
ATOM 4770 C CA . LYS A 1 598 ? -15.924 -24.435 1.167 1.00 89.69 598 LYS A CA 1
ATOM 4771 C C . LYS A 1 598 ? -14.710 -24.229 2.079 1.00 89.69 598 LYS A C 1
ATOM 4773 O O . LYS A 1 598 ? -13.695 -24.902 1.912 1.00 89.69 598 LYS A O 1
ATOM 4778 N N . LEU A 1 599 ? -14.790 -23.314 3.046 1.00 86.94 599 LEU A N 1
ATOM 4779 C CA . LEU A 1 599 ? -13.663 -22.967 3.927 1.00 86.94 599 LEU A CA 1
ATOM 4780 C C . LEU A 1 599 ? -13.115 -24.133 4.755 1.00 86.94 599 LEU A C 1
ATOM 4782 O O . LEU A 1 599 ? -11.928 -24.123 5.058 1.00 86.94 599 LEU A O 1
ATOM 4786 N N . GLY A 1 600 ? -13.906 -25.179 5.015 1.00 83.00 600 GLY A N 1
ATOM 4787 C CA . GLY A 1 600 ? -13.410 -26.410 5.647 1.00 83.00 600 GLY A CA 1
ATOM 4788 C C . GLY A 1 600 ? -12.296 -27.124 4.864 1.00 83.00 600 GLY A C 1
ATOM 4789 O O . GLY A 1 600 ? -11.590 -27.956 5.415 1.00 83.00 600 GLY A O 1
ATOM 4790 N N . ARG A 1 601 ? -12.085 -26.785 3.585 1.00 88.69 601 ARG A N 1
ATOM 4791 C CA . ARG A 1 601 ? -10.960 -27.292 2.781 1.00 88.69 601 ARG A CA 1
ATOM 4792 C C . ARG A 1 601 ? -9.675 -26.485 2.934 1.00 88.69 601 ARG A C 1
ATOM 4794 O O . ARG A 1 601 ? -8.669 -26.812 2.316 1.00 88.69 601 ARG A O 1
ATOM 4801 N N . LEU A 1 602 ? -9.679 -25.416 3.723 1.00 89.69 602 LEU A N 1
ATOM 4802 C CA . LEU A 1 602 ? -8.467 -24.644 3.968 1.00 89.69 602 LEU A CA 1
ATOM 4803 C C . LEU A 1 602 ? -7.418 -25.466 4.733 1.00 89.69 602 LEU A C 1
ATOM 4805 O O . LEU A 1 602 ? -6.228 -25.292 4.484 1.00 89.69 602 LEU A O 1
ATOM 4809 N N . ASP A 1 603 ? -7.845 -26.408 5.575 1.00 85.62 603 ASP A N 1
ATOM 4810 C CA . ASP A 1 603 ? -6.944 -27.339 6.263 1.00 85.62 603 ASP A CA 1
ATOM 4811 C C . ASP A 1 603 ? -6.202 -28.257 5.277 1.00 85.62 603 ASP A C 1
ATOM 4813 O O . ASP A 1 603 ? -5.006 -28.489 5.434 1.00 85.62 603 ASP A O 1
ATOM 4817 N N . GLU A 1 604 ? -6.870 -28.694 4.199 1.00 90.12 604 GLU A N 1
ATOM 4818 C CA . GLU A 1 604 ? -6.246 -29.440 3.092 1.00 90.12 604 GLU A CA 1
ATOM 4819 C C . GLU A 1 604 ? -5.110 -28.617 2.464 1.00 90.12 604 GLU A C 1
ATOM 4821 O O . GLU A 1 604 ? -3.996 -29.105 2.288 1.00 90.12 604 GLU A O 1
ATOM 4826 N N . VAL A 1 605 ? -5.373 -27.337 2.181 1.00 91.81 605 VAL A N 1
ATOM 4827 C CA . VAL A 1 605 ? -4.393 -26.410 1.593 1.00 91.81 605 VAL A CA 1
ATOM 4828 C C . VAL A 1 605 ? -3.202 -26.212 2.529 1.00 91.81 605 VAL A C 1
ATOM 4830 O O . VAL A 1 605 ? -2.060 -26.259 2.077 1.00 91.81 605 VAL A O 1
ATOM 4833 N N . VAL A 1 606 ? -3.452 -26.020 3.826 1.00 89.31 606 VAL A N 1
ATOM 4834 C CA . VAL A 1 606 ? -2.404 -25.816 4.834 1.00 89.31 606 VAL A CA 1
ATOM 4835 C C . VAL A 1 606 ? -1.541 -27.062 5.024 1.00 89.31 606 VAL A C 1
ATOM 4837 O O . VAL A 1 606 ? -0.318 -26.930 5.109 1.00 89.31 606 VAL A O 1
ATOM 4840 N N . GLU A 1 607 ? -2.133 -28.259 5.029 1.00 88.94 607 GLU A N 1
ATOM 4841 C CA . GLU A 1 607 ? -1.377 -29.514 5.098 1.00 88.94 607 GLU A CA 1
ATOM 4842 C C . GLU A 1 607 ? -0.550 -29.752 3.828 1.00 88.94 607 GLU A C 1
ATOM 4844 O O . GLU A 1 607 ? 0.627 -30.102 3.933 1.00 88.94 607 GLU A O 1
ATOM 4849 N N . ILE A 1 608 ? -1.096 -29.469 2.636 1.00 91.44 608 ILE A N 1
ATOM 4850 C CA . ILE A 1 608 ? -0.343 -29.535 1.371 1.00 91.44 608 ILE A CA 1
ATOM 4851 C C . ILE A 1 608 ? 0.906 -28.648 1.448 1.00 91.44 608 ILE A C 1
ATOM 4853 O O . ILE A 1 608 ? 2.001 -29.083 1.100 1.00 91.44 608 ILE A O 1
ATOM 4857 N N . SER A 1 609 ? 0.776 -27.407 1.924 1.00 90.81 609 SER A N 1
ATOM 4858 C CA . SER A 1 609 ? 1.873 -26.435 1.958 1.00 90.81 609 SER A CA 1
ATOM 4859 C C . SER A 1 609 ? 2.650 -26.382 3.273 1.00 90.81 609 SER A C 1
ATOM 4861 O O . SER A 1 609 ? 3.396 -25.424 3.493 1.00 90.81 609 SER A O 1
ATOM 4863 N N . LYS A 1 610 ? 2.539 -27.399 4.135 1.00 87.12 610 LYS A N 1
ATOM 4864 C CA . LYS A 1 610 ? 3.127 -27.432 5.487 1.00 87.12 610 LYS A CA 1
ATOM 4865 C C . LYS A 1 610 ? 4.614 -27.071 5.537 1.00 87.12 610 LYS A C 1
ATOM 4867 O O . LYS A 1 610 ? 5.023 -26.317 6.414 1.00 87.12 610 LYS A O 1
ATO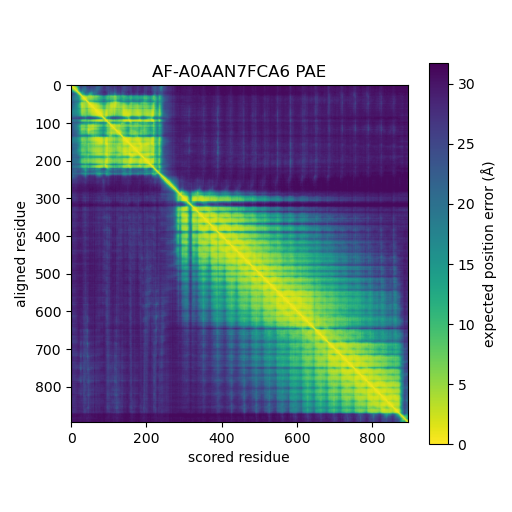M 4872 N N . LYS A 1 611 ? 5.410 -27.515 4.551 1.00 85.81 611 LYS A N 1
ATOM 4873 C CA . LYS A 1 611 ? 6.849 -27.180 4.395 1.00 85.81 611 LYS A CA 1
ATO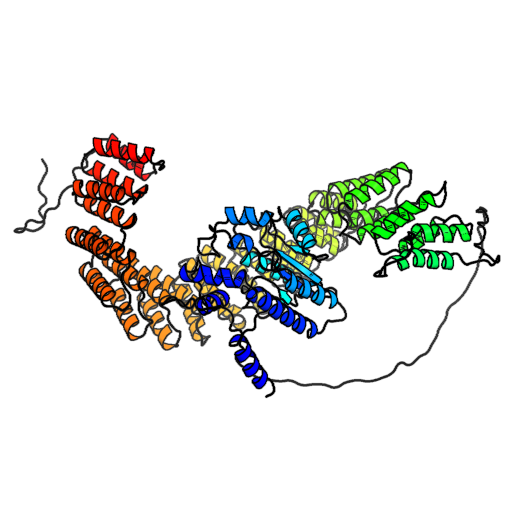M 4874 C C . LYS A 1 611 ? 7.115 -25.669 4.303 1.00 85.81 611 LYS A C 1
ATOM 4876 O O . LYS A 1 611 ? 8.191 -25.211 4.677 1.00 85.81 611 LYS A O 1
ATOM 4881 N N . TYR A 1 612 ? 6.160 -24.898 3.786 1.00 86.94 612 TYR A N 1
ATOM 4882 C CA . TYR A 1 612 ? 6.287 -23.459 3.545 1.00 86.94 612 TYR A CA 1
ATOM 4883 C C . TYR A 1 612 ? 5.481 -22.600 4.525 1.00 86.94 612 TYR A C 1
ATOM 4885 O O . TYR A 1 612 ? 5.614 -21.373 4.488 1.00 86.94 612 TYR A O 1
ATOM 4893 N N . MET A 1 613 ? 4.672 -23.216 5.393 1.00 84.12 613 MET A N 1
ATOM 4894 C CA . MET A 1 613 ? 3.903 -22.511 6.414 1.00 84.12 613 MET A CA 1
ATOM 4895 C C . MET A 1 613 ? 4.843 -21.882 7.442 1.00 84.12 613 MET A C 1
ATOM 4897 O O . MET A 1 613 ? 5.724 -22.531 8.000 1.00 84.12 613 MET A O 1
ATOM 4901 N N . ASN A 1 614 ? 4.661 -20.588 7.685 1.00 80.44 614 ASN A N 1
ATOM 4902 C CA . ASN A 1 614 ? 5.426 -19.839 8.670 1.00 80.44 614 ASN A CA 1
ATOM 4903 C C . ASN A 1 614 ? 4.506 -18.900 9.457 1.00 80.44 614 ASN A C 1
ATOM 4905 O O . ASN A 1 614 ? 3.347 -18.687 9.090 1.00 80.44 614 ASN A O 1
ATOM 4909 N N . LYS A 1 615 ? 5.047 -18.298 10.521 1.00 77.06 615 LYS A N 1
ATOM 4910 C CA . LYS A 1 615 ? 4.332 -17.350 11.387 1.00 77.06 615 LYS A CA 1
ATOM 4911 C C . LYS A 1 615 ? 3.591 -16.250 10.610 1.00 77.06 615 LYS A C 1
ATOM 4913 O O . LYS A 1 615 ? 2.459 -15.932 10.954 1.00 77.06 615 LYS A O 1
ATOM 4918 N N . LEU A 1 616 ? 4.201 -15.702 9.554 1.00 79.69 616 LEU A N 1
ATOM 4919 C CA . LEU A 1 616 ? 3.608 -14.624 8.752 1.00 79.69 616 LEU A CA 1
ATOM 4920 C C . LEU A 1 616 ? 2.394 -15.102 7.941 1.00 79.69 616 LEU A C 1
ATOM 4922 O O . LEU A 1 616 ? 1.382 -14.409 7.901 1.00 79.69 616 LEU A O 1
ATOM 4926 N N . ILE A 1 617 ? 2.469 -16.290 7.332 1.00 83.50 617 ILE A N 1
ATOM 4927 C CA . ILE A 1 617 ? 1.366 -16.870 6.550 1.00 83.50 617 ILE A CA 1
ATOM 4928 C C . ILE A 1 617 ? 0.191 -17.235 7.464 1.00 83.50 617 ILE A C 1
ATOM 4930 O O . ILE A 1 617 ? -0.949 -16.904 7.141 1.00 83.50 617 ILE A O 1
ATOM 4934 N N . TYR A 1 618 ? 0.450 -17.846 8.626 1.00 83.19 618 TYR A N 1
ATOM 4935 C CA . TYR A 1 618 ? -0.602 -18.121 9.611 1.00 83.19 618 TYR A CA 1
ATOM 4936 C C . TYR A 1 618 ? -1.269 -16.833 10.104 1.00 83.19 618 TYR A C 1
ATOM 4938 O O . TYR A 1 618 ? -2.495 -16.734 10.086 1.00 83.19 618 TYR A O 1
ATOM 4946 N N . ALA A 1 619 ? -0.479 -15.820 10.478 1.00 80.06 619 ALA A N 1
ATOM 4947 C CA . ALA A 1 619 ? -1.005 -14.530 10.919 1.00 80.06 619 ALA A CA 1
ATOM 4948 C C . ALA A 1 619 ? -1.845 -13.841 9.830 1.00 80.06 619 ALA A C 1
ATOM 4950 O O . ALA A 1 619 ? -2.868 -13.224 10.136 1.00 80.06 619 ALA A O 1
ATOM 4951 N N . TYR A 1 620 ? -1.442 -13.963 8.561 1.00 85.62 620 TYR A N 1
ATOM 4952 C CA . TYR A 1 620 ? -2.219 -13.477 7.425 1.00 85.62 620 TYR A CA 1
ATOM 4953 C C . TYR A 1 620 ? -3.565 -14.201 7.294 1.00 85.62 620 TYR A C 1
ATOM 4955 O O . TYR A 1 620 ? -4.603 -13.539 7.267 1.00 85.62 620 TYR A O 1
ATOM 4963 N N . LEU A 1 621 ? -3.557 -15.539 7.247 1.00 86.69 621 LEU A N 1
ATOM 4964 C CA . LEU A 1 621 ? -4.766 -16.353 7.087 1.00 86.69 621 LEU A CA 1
ATOM 4965 C C . LEU A 1 621 ? -5.765 -16.106 8.220 1.00 86.69 621 LEU A C 1
ATOM 4967 O O . LEU A 1 621 ? -6.940 -15.865 7.952 1.00 86.69 621 LEU A O 1
ATOM 4971 N N . VAL A 1 622 ? -5.286 -16.079 9.467 1.00 84.81 622 VAL A N 1
ATOM 4972 C CA . VAL A 1 622 ? -6.097 -15.766 10.652 1.00 84.81 622 VAL A CA 1
ATOM 4973 C C . VAL A 1 622 ? -6.753 -14.396 10.509 1.00 84.81 622 VAL A C 1
ATOM 4975 O O . VAL A 1 622 ? -7.967 -14.276 10.632 1.00 84.81 622 VAL A O 1
ATOM 4978 N N . ARG A 1 623 ? -5.977 -13.356 10.186 1.00 82.62 623 ARG A N 1
ATOM 4979 C CA . ARG A 1 623 ? -6.501 -11.991 10.046 1.00 82.62 623 ARG A CA 1
ATOM 4980 C C . ARG A 1 623 ? -7.514 -11.876 8.910 1.00 82.62 623 ARG A C 1
ATOM 4982 O O . ARG A 1 623 ? -8.497 -11.149 9.037 1.00 82.62 623 ARG A O 1
ATOM 4989 N N . ALA A 1 624 ? -7.262 -12.551 7.793 1.00 83.88 624 ALA A N 1
ATOM 4990 C CA . ALA A 1 624 ? -8.152 -12.539 6.645 1.00 83.88 624 ALA A CA 1
ATOM 4991 C C . ALA A 1 624 ? -9.480 -13.247 6.961 1.00 83.88 624 ALA A C 1
ATOM 4993 O O . ALA A 1 624 ? -10.535 -12.673 6.707 1.00 83.88 624 ALA A O 1
ATOM 4994 N N . LEU A 1 625 ? -9.448 -14.417 7.605 1.00 84.31 625 LEU A N 1
ATOM 4995 C CA . LEU A 1 625 ? -10.654 -15.116 8.064 1.00 84.31 625 LEU A CA 1
ATOM 4996 C C . LEU A 1 625 ? -11.429 -14.326 9.121 1.00 84.31 625 LEU A C 1
ATOM 4998 O O . LEU A 1 625 ? -12.650 -14.223 9.016 1.00 84.31 625 LEU A O 1
ATOM 5002 N N . SER A 1 626 ? -10.735 -13.706 10.084 1.00 82.69 626 SER A N 1
ATOM 5003 C CA . SER A 1 626 ? -11.353 -12.821 11.079 1.00 82.69 626 SER A CA 1
ATOM 5004 C C . SER A 1 626 ? -12.123 -11.678 10.417 1.00 82.69 626 SER A C 1
ATOM 5006 O O . SER A 1 626 ? -13.247 -11.381 10.809 1.00 82.69 626 SER A O 1
ATOM 5008 N N . LYS A 1 627 ? -11.559 -11.063 9.367 1.00 80.75 627 LYS A N 1
ATOM 5009 C CA . LYS A 1 627 ? -12.240 -10.007 8.597 1.00 80.75 627 LYS A CA 1
ATOM 5010 C C . LYS A 1 627 ? -13.438 -10.513 7.798 1.00 80.75 627 LYS A C 1
ATOM 5012 O O . LYS A 1 627 ? -14.376 -9.752 7.591 1.00 80.75 627 LYS A O 1
ATOM 5017 N N . LEU A 1 628 ? -13.396 -11.760 7.335 1.00 80.50 628 LEU A N 1
ATOM 5018 C CA . LEU A 1 628 ? -14.507 -12.396 6.626 1.00 80.50 628 LEU A CA 1
ATOM 5019 C C . LEU A 1 628 ? -15.601 -12.917 7.579 1.00 80.50 628 LEU A C 1
ATOM 5021 O O . LEU A 1 628 ? -16.650 -13.337 7.108 1.00 80.50 628 LEU A O 1
ATOM 5025 N N . GLY A 1 629 ? -15.385 -12.875 8.901 1.00 79.19 629 GLY A N 1
ATOM 5026 C CA . GLY A 1 629 ? -16.352 -13.320 9.913 1.00 79.19 629 GLY A CA 1
ATOM 5027 C C . GLY A 1 629 ? -16.329 -14.825 10.208 1.00 79.19 629 GLY A C 1
ATOM 5028 O O . GLY A 1 629 ? -17.178 -15.317 10.948 1.00 79.19 629 GLY A O 1
ATOM 5029 N N . HIS A 1 630 ? -15.353 -15.563 9.676 1.00 82.75 630 HIS A N 1
ATOM 5030 C CA . HIS A 1 630 ? -15.219 -17.013 9.856 1.00 82.75 630 HIS A CA 1
ATOM 5031 C C . HIS A 1 630 ? -14.366 -17.346 11.086 1.00 82.75 630 HIS A C 1
ATOM 5033 O O . HIS A 1 630 ? -13.225 -17.798 10.984 1.00 82.75 630 HIS A O 1
ATOM 5039 N N . ALA A 1 631 ? -14.906 -17.052 12.273 1.00 79.44 631 ALA A N 1
ATOM 5040 C CA . ALA A 1 631 ? -14.171 -17.147 13.535 1.00 79.44 631 ALA A CA 1
ATOM 5041 C C . ALA A 1 631 ? -13.751 -18.583 13.904 1.00 79.44 631 ALA A C 1
ATOM 5043 O O . ALA A 1 631 ? -12.674 -18.765 14.465 1.00 79.44 631 ALA A O 1
ATOM 5044 N N . SER A 1 632 ? -14.556 -19.601 13.575 1.00 79.69 632 SER A N 1
ATOM 5045 C CA . SER A 1 632 ? -14.259 -21.008 13.897 1.00 79.69 632 SER A CA 1
ATOM 5046 C C . SER A 1 632 ? -13.040 -21.533 13.134 1.00 79.69 632 SER A C 1
ATOM 5048 O O . SER A 1 632 ? -12.131 -22.109 13.724 1.00 79.69 632 SER A O 1
ATOM 5050 N N . GLU A 1 633 ? -12.997 -21.303 11.824 1.00 82.88 633 GLU A N 1
ATOM 5051 C CA . GLU A 1 633 ? -11.902 -21.714 10.945 1.00 82.88 633 GLU A CA 1
ATOM 5052 C C . GLU A 1 633 ? -10.634 -20.917 11.251 1.00 82.88 633 GLU A C 1
ATOM 5054 O O . GLU A 1 633 ? -9.535 -21.471 11.292 1.00 82.88 633 GLU A O 1
ATOM 5059 N N . ALA A 1 634 ? -10.789 -19.618 11.538 1.00 83.50 634 ALA A N 1
ATOM 5060 C CA . ALA A 1 634 ? -9.687 -18.793 12.007 1.00 83.50 634 ALA A CA 1
ATOM 5061 C C . ALA A 1 634 ? -9.091 -19.387 13.296 1.00 83.50 634 ALA A C 1
ATOM 5063 O O . ALA A 1 634 ? -7.871 -19.535 13.388 1.00 83.50 634 ALA A O 1
ATOM 5064 N N . HIS A 1 635 ? -9.940 -19.753 14.265 1.00 81.19 635 HIS A N 1
ATOM 5065 C CA . HIS A 1 635 ? -9.533 -20.349 15.538 1.00 81.19 635 HIS A CA 1
ATOM 5066 C C . HIS A 1 635 ? -8.787 -21.672 15.344 1.00 81.19 635 HIS A C 1
ATOM 5068 O O . HIS A 1 635 ? -7.695 -21.826 15.889 1.00 81.19 635 HIS A O 1
ATOM 5074 N N . GLY A 1 636 ? -9.297 -22.575 14.499 1.00 79.75 636 GLY A N 1
ATOM 5075 C CA . GLY A 1 636 ? -8.620 -23.832 14.162 1.00 79.75 636 GLY A CA 1
ATOM 5076 C C . GLY A 1 636 ? -7.208 -23.615 13.604 1.00 79.75 636 GLY A C 1
ATOM 5077 O O . GLY A 1 636 ? -6.240 -24.194 14.101 1.00 79.75 636 GLY A O 1
ATOM 5078 N N . LEU A 1 637 ? -7.052 -22.693 12.648 1.00 80.94 637 LEU A N 1
ATOM 5079 C CA . LEU A 1 637 ? -5.737 -22.346 12.095 1.00 80.94 637 LEU A CA 1
ATOM 5080 C C . LEU A 1 637 ? -4.802 -21.700 13.111 1.00 80.94 637 LEU A C 1
ATOM 5082 O O . LEU A 1 637 ? -3.592 -21.931 13.080 1.00 80.94 637 LEU A O 1
ATOM 5086 N N . PHE A 1 638 ? -5.344 -20.886 14.009 1.00 79.50 638 PHE A N 1
ATOM 5087 C CA . PHE A 1 638 ? -4.567 -20.296 15.083 1.00 79.50 638 PHE A CA 1
ATOM 5088 C C . PHE A 1 638 ? -4.087 -21.358 16.073 1.00 79.50 638 PHE A C 1
ATOM 5090 O O . PHE A 1 638 ? -2.919 -21.327 16.449 1.00 79.50 638 PHE A O 1
ATOM 5097 N N . CYS A 1 639 ? -4.922 -22.333 16.441 1.00 77.31 639 CYS A N 1
ATOM 5098 C CA . CYS A 1 639 ? -4.511 -23.475 17.258 1.00 77.31 639 CYS A CA 1
ATOM 5099 C C . CYS A 1 639 ? -3.409 -24.293 16.571 1.00 77.31 639 CYS A C 1
ATOM 5101 O O . CYS A 1 639 ? -2.419 -24.640 17.216 1.00 77.31 639 CYS A O 1
ATOM 5103 N N . ASN A 1 640 ? -3.513 -24.516 15.257 1.00 75.12 640 ASN A N 1
ATOM 5104 C CA . ASN A 1 640 ? -2.459 -25.166 14.474 1.00 75.12 640 ASN A CA 1
ATOM 5105 C C . ASN A 1 640 ? -1.152 -24.358 14.525 1.00 75.12 640 ASN A C 1
ATOM 5107 O O . ASN A 1 640 ? -0.105 -24.902 14.875 1.00 75.12 640 ASN A O 1
ATOM 5111 N N . MET A 1 641 ? -1.207 -23.043 14.286 1.00 74.88 641 MET A N 1
ATOM 5112 C CA . MET A 1 641 ? -0.052 -22.152 14.458 1.00 74.88 641 MET A CA 1
ATOM 5113 C C . MET A 1 641 ? 0.550 -22.276 15.869 1.00 74.88 641 MET A C 1
ATOM 5115 O O . MET A 1 641 ? 1.770 -22.330 16.015 1.00 74.88 641 MET A O 1
ATOM 5119 N N . TRP A 1 642 ? -0.297 -22.333 16.899 1.00 71.62 642 TRP A N 1
ATOM 5120 C CA . TRP A 1 642 ? 0.096 -22.371 18.308 1.00 71.62 642 TRP A CA 1
ATOM 5121 C C . TRP A 1 642 ? 0.768 -23.681 18.721 1.00 71.62 642 TRP A C 1
ATOM 5123 O O . TRP A 1 642 ? 1.599 -23.669 19.629 1.00 71.62 642 TRP A O 1
ATOM 5133 N N . ASN A 1 643 ? 0.423 -24.792 18.068 1.00 70.50 643 ASN A N 1
ATOM 5134 C CA . ASN A 1 643 ? 1.019 -26.105 18.314 1.00 70.50 643 ASN A CA 1
ATOM 5135 C C . ASN A 1 643 ? 2.373 -26.273 17.608 1.00 70.50 643 ASN A C 1
ATOM 5137 O O . ASN A 1 643 ? 3.258 -26.929 18.147 1.00 70.50 643 ASN A O 1
ATOM 5141 N N . PHE A 1 644 ? 2.556 -25.674 16.426 1.00 65.00 644 PHE A N 1
ATOM 5142 C CA . PHE A 1 644 ? 3.780 -25.833 15.627 1.00 65.00 644 PHE A CA 1
ATOM 5143 C C . PHE A 1 644 ? 4.833 -24.731 15.838 1.00 65.00 644 PHE A C 1
ATOM 5145 O O . PHE A 1 644 ? 5.985 -24.907 15.436 1.00 65.00 644 PHE A O 1
ATOM 5152 N N . HIS A 1 645 ? 4.475 -23.591 16.441 1.00 64.00 645 HIS A N 1
ATOM 5153 C CA . HIS A 1 645 ? 5.395 -22.470 16.641 1.00 64.00 645 HIS A CA 1
ATOM 5154 C C . HIS A 1 645 ? 5.393 -21.960 18.092 1.00 64.00 645 HIS A C 1
ATOM 5156 O O . HIS A 1 645 ? 4.406 -21.407 18.574 1.00 64.00 645 HIS A O 1
ATOM 5162 N N . ASP A 1 646 ? 6.550 -22.061 18.761 1.00 54.66 646 ASP A N 1
ATOM 5163 C CA . ASP A 1 646 ? 6.735 -21.718 20.185 1.00 54.66 646 ASP A CA 1
ATOM 5164 C C . ASP A 1 646 ? 6.491 -20.241 20.530 1.00 54.66 646 ASP A C 1
ATOM 5166 O O . ASP A 1 646 ? 6.266 -19.901 21.689 1.00 54.66 646 ASP A O 1
ATOM 5170 N N . LYS A 1 647 ? 6.514 -19.338 19.541 1.00 57.59 647 LYS A N 1
ATOM 5171 C CA . LYS A 1 647 ? 6.317 -17.895 19.744 1.00 57.59 647 LYS A CA 1
ATOM 5172 C C . LYS A 1 647 ? 5.148 -17.386 18.909 1.00 57.59 647 LYS A C 1
ATOM 5174 O O . LYS A 1 647 ? 5.340 -16.962 17.762 1.00 57.59 647 LYS A O 1
ATOM 5179 N N . GLY A 1 648 ? 3.955 -17.392 19.505 1.00 61.97 648 GLY A N 1
ATOM 5180 C CA . GLY A 1 648 ? 2.728 -16.839 18.926 1.00 61.97 648 GLY A CA 1
ATOM 5181 C C . GLY A 1 648 ? 2.902 -15.421 18.360 1.00 61.97 648 GLY A C 1
ATOM 5182 O O . GLY A 1 648 ? 3.808 -14.667 18.736 1.00 61.97 648 GLY A O 1
ATOM 5183 N N . ASP A 1 649 ? 2.078 -15.067 17.376 1.00 71.81 649 ASP A N 1
ATOM 5184 C CA . ASP A 1 649 ? 2.052 -13.729 16.782 1.00 71.81 649 ASP A CA 1
ATOM 5185 C C . ASP A 1 649 ? 1.071 -12.820 17.527 1.00 71.81 649 ASP A C 1
ATOM 5187 O O . ASP A 1 649 ? -0.108 -13.147 17.619 1.00 71.81 649 ASP A O 1
ATOM 5191 N N . ARG A 1 650 ? 1.541 -11.679 18.054 1.00 72.69 650 ARG A N 1
ATOM 5192 C CA . ARG A 1 650 ? 0.708 -10.769 18.863 1.00 72.69 650 ARG A CA 1
ATOM 5193 C C . ARG A 1 650 ? -0.485 -10.231 18.069 1.00 72.69 650 ARG A C 1
ATOM 5195 O O . ARG A 1 650 ? -1.590 -10.164 18.607 1.00 72.69 650 ARG A O 1
ATOM 5202 N N . ASP A 1 651 ? -0.274 -9.876 16.803 1.00 70.62 651 ASP A N 1
ATOM 5203 C CA . ASP A 1 651 ? -1.328 -9.330 15.948 1.00 70.62 651 ASP A CA 1
ATOM 5204 C C . ASP A 1 651 ? -2.334 -10.414 15.549 1.00 70.62 651 ASP A C 1
ATOM 5206 O O . ASP A 1 651 ? -3.537 -10.143 15.497 1.00 70.62 651 ASP A O 1
ATOM 5210 N N . ALA A 1 652 ? -1.877 -11.654 15.337 1.00 73.12 652 ALA A N 1
ATOM 5211 C CA . ALA A 1 652 ? -2.764 -12.802 15.171 1.00 73.12 652 ALA A CA 1
ATOM 5212 C C . ALA A 1 652 ? -3.579 -13.080 16.443 1.00 73.12 652 ALA A C 1
ATOM 5214 O O . ALA A 1 652 ? -4.782 -13.288 16.329 1.00 73.12 652 ALA A O 1
ATOM 5215 N N . CYS A 1 653 ? -2.980 -13.014 17.642 1.00 77.50 653 CYS A N 1
ATOM 5216 C CA . CYS A 1 653 ? -3.706 -13.159 18.912 1.00 77.50 653 CYS A CA 1
ATOM 5217 C C . CYS A 1 653 ? -4.797 -12.101 19.053 1.00 77.50 653 CYS A C 1
ATOM 5219 O O . CYS A 1 653 ? -5.937 -12.426 19.368 1.00 77.50 653 CYS A O 1
ATOM 5221 N N . ARG A 1 654 ? -4.463 -10.832 18.784 1.00 77.19 654 ARG A N 1
ATOM 5222 C CA . ARG A 1 654 ? -5.422 -9.724 18.851 1.00 77.19 654 ARG A CA 1
ATOM 5223 C C . ARG A 1 654 ? -6.557 -9.918 17.848 1.00 77.19 654 ARG A C 1
ATOM 5225 O O . ARG A 1 654 ? -7.718 -9.847 18.232 1.00 77.19 654 ARG A O 1
ATOM 5232 N N . SER A 1 655 ? -6.218 -10.201 16.589 1.00 77.19 655 SER A N 1
ATOM 5233 C CA . SER A 1 655 ? -7.201 -10.426 15.517 1.00 77.19 655 SER A CA 1
ATOM 5234 C C . SER A 1 655 ? -8.083 -11.646 15.795 1.00 77.19 655 SER A C 1
ATOM 5236 O O . SER A 1 655 ? -9.236 -11.684 15.367 1.00 77.19 655 SER A O 1
ATOM 5238 N N . MET A 1 656 ? -7.546 -12.650 16.494 1.00 82.44 656 MET A N 1
ATOM 5239 C CA . MET A 1 656 ? -8.299 -13.823 16.918 1.00 82.44 656 MET A CA 1
ATOM 5240 C C . MET A 1 656 ? -9.265 -13.493 18.050 1.00 82.44 656 MET A C 1
ATOM 5242 O O . MET A 1 656 ? -10.447 -13.799 17.943 1.00 82.44 656 MET A O 1
ATOM 5246 N N . LEU A 1 657 ? -8.782 -12.835 19.107 1.00 80.12 657 LEU A N 1
ATOM 5247 C CA . LEU A 1 657 ? -9.610 -12.421 20.238 1.00 80.12 657 LEU A CA 1
ATOM 5248 C C . LEU A 1 657 ? -10.767 -11.540 19.764 1.00 80.12 657 LEU A C 1
ATOM 5250 O O . LEU A 1 657 ? -11.918 -11.827 20.074 1.00 80.12 657 LEU A O 1
ATOM 5254 N N . GLU A 1 658 ? -10.486 -10.524 18.947 1.00 77.12 658 GLU A N 1
ATOM 5255 C CA . GLU A 1 658 ? -11.520 -9.657 18.378 1.00 77.12 658 GLU A CA 1
ATOM 5256 C C . GLU A 1 658 ? -12.558 -10.451 17.569 1.00 77.12 658 GLU A C 1
ATOM 5258 O O . GLU A 1 658 ? -13.758 -10.234 17.724 1.00 77.12 658 GLU A O 1
ATOM 5263 N N . SER A 1 659 ? -12.112 -11.403 16.746 1.00 81.12 659 SER A N 1
ATOM 5264 C CA . SER A 1 659 ? -12.992 -12.253 15.935 1.00 81.12 659 SER A CA 1
ATOM 5265 C C . SER A 1 659 ? -13.889 -13.154 16.783 1.00 81.12 659 SER A C 1
ATOM 5267 O O . SER A 1 659 ? -15.103 -13.175 16.582 1.00 81.12 659 SER A O 1
ATOM 5269 N N . LEU A 1 660 ? -13.321 -13.851 17.772 1.00 80.12 660 LEU A N 1
ATOM 5270 C CA . LEU A 1 660 ? -14.067 -14.738 18.667 1.00 80.12 660 LEU A CA 1
ATOM 5271 C C . LEU A 1 660 ? -15.098 -13.965 19.493 1.00 80.12 660 LEU A C 1
ATOM 5273 O O . LEU A 1 660 ? -16.251 -14.391 19.584 1.00 80.12 660 LEU A O 1
ATOM 5277 N N . TYR A 1 661 ? -14.719 -12.804 20.040 1.00 77.56 661 TYR A N 1
ATOM 5278 C CA . TYR A 1 661 ? -15.654 -11.961 20.779 1.00 77.56 661 TYR A CA 1
ATOM 5279 C C . TYR A 1 661 ? -16.733 -11.373 19.870 1.00 77.56 661 TYR A C 1
ATOM 5281 O O . TYR A 1 661 ? -17.896 -11.421 20.247 1.00 77.56 661 TYR A O 1
ATOM 5289 N N . ASN A 1 662 ? -16.414 -10.889 18.666 1.00 75.62 662 ASN A N 1
ATOM 5290 C CA . ASN A 1 662 ? -17.432 -10.398 17.726 1.00 75.62 662 ASN A CA 1
ATOM 5291 C C . ASN A 1 662 ? -18.388 -11.509 17.255 1.00 75.62 662 ASN A C 1
ATOM 5293 O O . ASN A 1 662 ? -19.562 -11.239 17.012 1.00 75.62 662 ASN A O 1
ATOM 5297 N N . ALA A 1 663 ? -17.913 -12.755 17.173 1.00 75.06 663 ALA A N 1
ATOM 5298 C CA . ALA A 1 663 ? -18.730 -13.931 16.875 1.00 75.06 663 ALA A CA 1
ATOM 5299 C C . ALA A 1 663 ? -19.544 -14.445 18.081 1.00 75.06 663 ALA A C 1
ATOM 5301 O O . ALA A 1 663 ? -20.280 -15.421 17.951 1.00 75.06 663 ALA A O 1
ATOM 5302 N N . GLY A 1 664 ? -19.415 -13.826 19.261 1.00 74.75 664 GLY A N 1
ATOM 5303 C CA . GLY A 1 664 ? -20.112 -14.234 20.484 1.00 74.75 664 GLY A CA 1
ATOM 5304 C C . GLY A 1 664 ? -19.561 -15.498 21.153 1.00 74.75 664 GLY A C 1
ATOM 5305 O O . GLY A 1 664 ? -20.155 -15.977 22.118 1.00 74.75 664 GLY A O 1
ATOM 5306 N N . LYS A 1 665 ? -18.421 -16.025 20.690 1.00 78.44 665 LYS A N 1
ATOM 5307 C CA . LYS A 1 665 ? -17.751 -17.222 21.221 1.00 78.44 665 LYS A CA 1
ATOM 5308 C C . LYS A 1 665 ? -16.869 -16.880 22.424 1.00 78.44 665 LYS A C 1
ATOM 5310 O O . LYS A 1 665 ? -15.642 -16.962 22.376 1.00 78.44 665 LYS A O 1
ATOM 5315 N N . THR A 1 666 ? -17.492 -16.443 23.509 1.00 74.31 666 THR A N 1
ATOM 5316 C CA . THR A 1 666 ? -16.777 -15.853 24.650 1.00 74.31 666 THR A CA 1
ATOM 5317 C C . THR A 1 666 ? -15.974 -16.855 25.469 1.00 74.31 666 THR A C 1
ATOM 5319 O O . THR A 1 666 ? -14.908 -16.506 25.964 1.00 74.31 666 THR A O 1
ATOM 5322 N N . THR A 1 667 ? -16.402 -18.114 25.537 1.00 77.31 667 THR A N 1
ATOM 5323 C CA . THR A 1 667 ? -15.657 -19.190 26.210 1.00 77.31 667 THR A CA 1
ATOM 5324 C C . THR A 1 667 ? -14.324 -19.492 25.520 1.00 77.31 667 THR A C 1
ATOM 5326 O O . THR A 1 667 ? -13.285 -19.490 26.176 1.00 77.31 667 THR A O 1
ATOM 5329 N N . GLU A 1 668 ? -14.334 -19.676 24.194 1.00 77.00 668 GLU A N 1
ATOM 5330 C CA . GLU A 1 668 ? -13.128 -19.889 23.372 1.00 77.00 668 GLU A CA 1
ATOM 5331 C C . GLU A 1 668 ? -12.171 -18.688 23.472 1.00 77.00 668 GLU A C 1
ATOM 5333 O O . GLU A 1 668 ? -10.953 -18.848 23.553 1.00 77.00 668 GLU A O 1
ATOM 5338 N N . ALA A 1 669 ? -12.719 -17.471 23.510 1.00 77.50 669 ALA A N 1
ATOM 5339 C CA . ALA A 1 669 ? -11.929 -16.252 23.632 1.00 77.50 669 ALA A CA 1
ATOM 5340 C C . ALA A 1 669 ? -11.262 -16.107 25.014 1.00 77.50 669 ALA A C 1
ATOM 5342 O O . ALA A 1 669 ? -10.134 -15.621 25.107 1.00 77.50 669 ALA A O 1
ATOM 5343 N N . MET A 1 670 ? -11.934 -16.549 26.081 1.00 75.06 670 MET A N 1
ATOM 5344 C CA . MET A 1 670 ? -11.398 -16.549 27.445 1.00 75.06 670 MET A CA 1
ATOM 5345 C C . MET A 1 670 ? -10.307 -17.598 27.643 1.00 75.06 670 MET A C 1
ATOM 5347 O O . MET A 1 670 ? -9.269 -17.292 28.229 1.00 75.06 670 MET A O 1
ATOM 5351 N N . ASP A 1 671 ? -10.517 -18.805 27.119 1.00 78.44 671 ASP A N 1
ATOM 5352 C CA . ASP A 1 671 ? -9.499 -19.858 27.087 1.00 78.44 671 ASP A CA 1
ATOM 5353 C C . ASP A 1 671 ? -8.254 -19.389 26.319 1.00 78.44 671 ASP A C 1
ATOM 5355 O O . ASP A 1 671 ? -7.127 -19.523 26.795 1.00 78.44 671 ASP A O 1
ATOM 5359 N N . LEU A 1 672 ? -8.452 -18.723 25.176 1.00 79.44 672 LEU A N 1
ATOM 5360 C CA . LEU A 1 672 ? -7.358 -18.128 24.417 1.00 79.44 672 LEU A CA 1
ATOM 5361 C C . LEU A 1 672 ? -6.605 -17.056 25.219 1.00 79.44 672 LEU A C 1
ATOM 5363 O O . LEU A 1 672 ? -5.374 -17.056 25.228 1.00 79.44 672 LEU A O 1
ATOM 5367 N N . LEU A 1 673 ? -7.314 -16.151 25.896 1.00 77.75 673 LEU A N 1
ATOM 5368 C CA . LEU A 1 673 ? -6.685 -15.113 26.713 1.00 77.75 673 LEU A CA 1
ATOM 5369 C C . LEU A 1 673 ? -5.872 -15.721 27.868 1.00 77.75 673 LEU A C 1
ATOM 5371 O O . LEU A 1 673 ? -4.758 -15.266 28.115 1.00 77.75 673 LEU A O 1
ATOM 5375 N N . GLY A 1 674 ? -6.357 -16.791 28.508 1.00 74.19 674 GLY A N 1
ATOM 5376 C CA . GLY A 1 674 ? -5.593 -17.555 29.505 1.00 74.19 674 GLY A CA 1
ATOM 5377 C C . GLY A 1 674 ? -4.318 -18.176 28.922 1.00 74.19 674 GLY A C 1
ATOM 5378 O O . GLY A 1 674 ? -3.217 -17.924 29.412 1.00 74.19 674 GLY A O 1
ATOM 5379 N N . LYS A 1 675 ? -4.439 -18.880 27.791 1.00 75.75 675 LYS A N 1
ATOM 5380 C CA . LYS A 1 675 ? -3.309 -19.515 27.085 1.00 75.75 675 LYS A CA 1
ATOM 5381 C C . LYS A 1 675 ? -2.236 -18.529 26.612 1.00 75.75 675 LYS A C 1
ATOM 5383 O O . LYS A 1 675 ? -1.067 -18.899 26.495 1.00 75.75 675 LYS A O 1
ATOM 5388 N N . ILE A 1 676 ? -2.607 -17.281 26.312 1.00 77.44 676 ILE A N 1
ATOM 5389 C CA . ILE A 1 676 ? -1.654 -16.218 25.948 1.00 77.44 676 ILE A CA 1
ATOM 5390 C C . ILE A 1 676 ? -0.722 -15.894 27.127 1.00 77.44 676 ILE A C 1
ATOM 5392 O O . ILE A 1 676 ? 0.485 -15.751 26.908 1.00 77.44 676 ILE A O 1
ATOM 5396 N N . HIS A 1 677 ? -1.252 -15.844 28.354 1.00 70.31 677 HIS A N 1
ATOM 5397 C CA . HIS A 1 677 ? -0.460 -15.594 29.563 1.00 70.31 677 HIS A CA 1
ATOM 5398 C C . HIS A 1 677 ? 0.439 -16.790 29.902 1.00 70.31 677 HIS A C 1
ATOM 5400 O O . HIS A 1 677 ? 1.627 -16.601 30.154 1.00 70.31 677 HIS A O 1
ATOM 5406 N N . GLU A 1 678 ? -0.077 -18.023 29.806 1.00 70.19 678 GLU A N 1
ATOM 5407 C CA . GLU A 1 678 ? 0.698 -19.253 30.054 1.00 70.19 678 GLU A CA 1
ATOM 5408 C C . GLU A 1 678 ? 1.937 -19.374 29.152 1.00 70.19 678 GLU A C 1
ATOM 5410 O O . GLU A 1 678 ? 2.991 -19.835 29.588 1.00 70.19 678 GLU A O 1
ATOM 5415 N N . LYS A 1 679 ? 1.845 -18.924 27.893 1.00 68.75 679 LYS A N 1
ATOM 5416 C CA . LYS A 1 679 ? 2.970 -18.925 26.941 1.00 68.75 679 LYS A CA 1
ATOM 5417 C C . LYS A 1 679 ? 3.908 -17.715 27.057 1.00 68.75 679 LYS A C 1
ATOM 5419 O O . LYS A 1 679 ? 4.818 -17.575 26.238 1.00 68.75 679 LYS A O 1
ATOM 5424 N N . GLY A 1 680 ? 3.710 -16.832 28.037 1.00 62.88 680 GLY A N 1
ATOM 5425 C CA . GLY A 1 680 ? 4.588 -15.683 28.284 1.00 62.88 680 GLY A CA 1
ATOM 5426 C C . GLY A 1 680 ? 4.526 -14.591 27.209 1.00 62.88 680 GLY A C 1
ATOM 5427 O O . GLY A 1 680 ? 5.482 -13.829 27.045 1.00 62.88 680 GLY A O 1
ATOM 5428 N N . ILE A 1 681 ? 3.430 -14.504 26.446 1.00 69.25 681 ILE A N 1
ATOM 5429 C CA . ILE A 1 681 ? 3.205 -13.385 25.525 1.00 69.25 681 ILE A CA 1
ATOM 5430 C C . ILE A 1 681 ? 2.646 -12.222 26.339 1.00 69.25 681 ILE A C 1
ATOM 5432 O O . ILE A 1 681 ? 1.588 -12.333 26.948 1.00 69.25 681 ILE A O 1
ATOM 5436 N N . THR A 1 682 ? 3.338 -11.084 26.316 1.00 67.12 682 THR A N 1
ATOM 5437 C CA . THR A 1 682 ? 2.879 -9.878 27.009 1.00 67.12 682 THR A CA 1
ATOM 5438 C C . THR A 1 682 ? 1.577 -9.367 26.396 1.00 67.12 682 THR A C 1
ATOM 5440 O O . THR A 1 682 ? 1.551 -8.912 25.247 1.00 67.12 682 THR A O 1
ATOM 5443 N N . THR A 1 683 ? 0.487 -9.453 27.156 1.00 73.06 683 THR A N 1
ATOM 5444 C CA . THR A 1 683 ? -0.783 -8.801 26.830 1.00 73.06 683 THR A CA 1
ATOM 5445 C C . THR A 1 683 ? -0.656 -7.299 27.043 1.00 73.06 683 THR A C 1
ATOM 5447 O O . THR A 1 683 ? -0.182 -6.860 28.089 1.00 73.06 683 THR A O 1
ATOM 5450 N N . ASP A 1 684 ? -1.072 -6.506 26.057 1.00 75.69 684 ASP A N 1
ATOM 5451 C CA . ASP A 1 684 ? -1.111 -5.049 26.159 1.00 75.69 684 ASP A CA 1
ATOM 5452 C C . ASP A 1 684 ? -2.521 -4.546 26.497 1.00 75.69 684 ASP A C 1
ATOM 5454 O O . ASP A 1 684 ? -3.521 -5.244 26.315 1.00 75.69 684 ASP A O 1
ATOM 5458 N N . THR A 1 685 ? -2.608 -3.307 26.982 1.00 83.25 685 THR A N 1
ATOM 5459 C CA . THR A 1 685 ? -3.875 -2.651 27.342 1.00 83.25 685 THR A CA 1
ATOM 5460 C C . THR A 1 685 ? -4.853 -2.614 26.160 1.00 83.25 685 THR A C 1
ATOM 5462 O O . THR A 1 685 ? -6.058 -2.761 26.332 1.00 83.25 685 THR A O 1
ATOM 5465 N N . ILE A 1 686 ? -4.341 -2.521 24.924 1.00 80.38 686 ILE A N 1
ATOM 5466 C CA . ILE A 1 686 ? -5.148 -2.518 23.693 1.00 80.38 686 ILE A CA 1
ATOM 5467 C C . ILE A 1 686 ? -5.871 -3.857 23.489 1.00 80.38 686 ILE A C 1
ATOM 5469 O O . ILE A 1 686 ? -7.034 -3.867 23.077 1.00 80.38 686 ILE A O 1
ATOM 5473 N N . MET A 1 687 ? -5.208 -4.984 23.761 1.00 78.00 687 MET A N 1
ATOM 5474 C CA . MET A 1 687 ? -5.811 -6.313 23.662 1.00 78.00 687 MET A CA 1
ATOM 5475 C C . MET A 1 687 ? -7.011 -6.430 24.608 1.00 78.00 687 MET A C 1
ATOM 5477 O O . MET A 1 687 ? -8.094 -6.781 24.147 1.00 78.00 687 MET A O 1
ATOM 5481 N N . TYR A 1 688 ? -6.864 -6.023 25.871 1.00 82.81 688 TYR A N 1
ATOM 5482 C CA . TYR A 1 688 ? -7.966 -5.981 26.841 1.00 82.81 688 TYR A CA 1
ATOM 5483 C C . TYR A 1 688 ? -9.080 -5.003 26.434 1.00 82.81 688 TYR A C 1
ATOM 5485 O O . TYR A 1 688 ? -10.251 -5.376 26.417 1.00 82.81 688 TYR A O 1
ATOM 5493 N N . ASN A 1 689 ? -8.740 -3.789 25.995 1.00 86.31 689 ASN A N 1
ATOM 5494 C CA . ASN A 1 689 ? -9.716 -2.780 25.558 1.00 86.31 689 ASN A CA 1
ATOM 5495 C C . ASN A 1 689 ? -10.560 -3.235 24.359 1.00 86.31 689 ASN A C 1
ATOM 5497 O O . ASN A 1 689 ? -11.760 -2.952 24.284 1.00 86.31 689 ASN A O 1
ATOM 5501 N N . THR A 1 690 ? -9.958 -3.990 23.437 1.00 80.44 690 THR A N 1
ATOM 5502 C CA . THR A 1 690 ? -10.672 -4.596 22.302 1.00 80.44 690 THR A CA 1
ATOM 5503 C C . THR A 1 690 ? -11.713 -5.603 22.795 1.00 80.44 690 THR A C 1
ATOM 5505 O O . THR A 1 690 ? -12.866 -5.576 22.358 1.00 80.44 690 THR A O 1
ATOM 5508 N N . VAL A 1 691 ? -11.327 -6.438 23.762 1.00 79.00 691 VAL A N 1
ATOM 5509 C CA . VAL A 1 691 ? -12.202 -7.427 24.398 1.00 79.00 691 VAL A CA 1
ATOM 5510 C C . VAL A 1 691 ? -13.343 -6.759 25.169 1.00 79.00 691 VAL A C 1
ATOM 5512 O O . VAL A 1 691 ? -14.506 -7.099 24.944 1.00 79.00 691 VAL A O 1
ATOM 5515 N N . PHE A 1 692 ? -13.053 -5.761 26.011 1.00 85.00 692 PHE A N 1
ATOM 5516 C CA . PHE A 1 692 ? -14.076 -5.028 26.762 1.00 85.00 692 PHE A CA 1
ATOM 5517 C C . PHE A 1 692 ? -15.095 -4.352 25.842 1.00 85.00 692 PHE A C 1
ATOM 5519 O O . PHE A 1 692 ? -16.301 -4.426 26.084 1.00 85.00 692 PHE A O 1
ATOM 5526 N N . SER A 1 693 ? -14.637 -3.740 24.744 1.00 82.69 693 SER A N 1
ATOM 5527 C CA . SER A 1 693 ? -15.520 -3.094 23.768 1.00 82.69 693 SER A CA 1
ATOM 5528 C C . SER A 1 693 ? -16.479 -4.095 23.116 1.00 82.69 693 SER A C 1
ATOM 5530 O O . SER A 1 693 ? -17.677 -3.810 22.988 1.00 82.69 693 SER A O 1
ATOM 5532 N N . ALA A 1 694 ? -15.979 -5.280 22.750 1.00 78.81 694 ALA A N 1
ATOM 5533 C CA . ALA A 1 694 ? -16.778 -6.347 22.156 1.00 78.81 694 ALA A CA 1
ATOM 5534 C C . ALA A 1 694 ? -17.783 -6.948 23.158 1.00 78.81 694 ALA A C 1
ATOM 5536 O O . ALA A 1 694 ? -18.979 -7.011 22.864 1.00 78.81 694 ALA A O 1
ATOM 5537 N N . LEU A 1 695 ? -17.347 -7.287 24.375 1.00 80.44 695 LEU A N 1
ATOM 5538 C CA . LEU A 1 695 ? -18.224 -7.794 25.440 1.00 80.44 695 LEU A CA 1
ATOM 5539 C C . LEU A 1 695 ? -19.313 -6.795 25.829 1.00 80.44 695 LEU A C 1
ATOM 5541 O O . LEU A 1 695 ? -20.474 -7.172 26.000 1.00 80.44 695 LEU A O 1
ATOM 5545 N N . GLY A 1 696 ? -18.963 -5.510 25.897 1.00 81.69 696 GLY A N 1
ATOM 5546 C CA . GLY A 1 696 ? -19.910 -4.436 26.153 1.00 81.69 696 GLY A CA 1
ATOM 5547 C C . GLY A 1 696 ? -20.964 -4.284 25.058 1.00 81.69 696 GLY A C 1
ATOM 5548 O O . GLY A 1 696 ? -22.125 -4.009 25.359 1.00 81.69 696 GLY A O 1
ATOM 5549 N N . LYS A 1 697 ? -20.603 -4.498 23.782 1.00 78.69 697 LYS A N 1
ATOM 5550 C CA . LYS A 1 697 ? -21.574 -4.532 22.669 1.00 78.69 697 LYS A CA 1
ATOM 5551 C C . LYS A 1 697 ? -22.520 -5.729 22.781 1.00 78.69 697 LYS A C 1
ATOM 5553 O O . LYS A 1 697 ? -23.709 -5.573 22.521 1.00 78.69 697 LYS A O 1
ATOM 5558 N N . LEU A 1 698 ? -22.009 -6.886 23.204 1.00 78.19 698 LEU A N 1
ATOM 5559 C CA . LEU A 1 698 ? -22.787 -8.115 23.389 1.00 78.19 698 LEU A CA 1
ATOM 5560 C C . LEU A 1 698 ? -23.555 -8.183 24.719 1.00 78.19 698 LEU A C 1
ATOM 5562 O O . LEU A 1 698 ? -24.266 -9.156 24.957 1.00 78.19 698 LEU A O 1
ATOM 5566 N N . LYS A 1 699 ? -23.421 -7.169 25.587 1.00 79.81 699 LYS A N 1
ATOM 5567 C CA . LYS A 1 699 ? -24.024 -7.104 26.931 1.00 79.81 699 LYS A CA 1
ATOM 5568 C C . LYS A 1 699 ? -23.680 -8.304 27.830 1.00 79.81 699 LYS A C 1
ATOM 5570 O O . LYS A 1 699 ? -24.443 -8.645 28.733 1.00 79.81 699 LYS A O 1
ATOM 5575 N N . GLN A 1 700 ? -22.520 -8.928 27.626 1.00 80.00 700 GLN A N 1
ATOM 5576 C CA . GLN A 1 700 ? -22.051 -10.053 28.443 1.00 80.00 700 GLN A CA 1
ATOM 5577 C C . GLN A 1 700 ? -21.331 -9.561 29.708 1.00 80.00 700 GLN A C 1
ATOM 5579 O O . GLN A 1 700 ? -20.120 -9.700 29.854 1.00 80.00 700 GLN A O 1
ATOM 5584 N N . ILE A 1 701 ? -22.094 -8.964 30.625 1.00 80.69 701 ILE A N 1
ATOM 5585 C CA . ILE A 1 701 ? -21.565 -8.285 31.819 1.00 80.69 701 ILE A CA 1
ATOM 5586 C C . ILE A 1 701 ? -20.786 -9.182 32.800 1.00 80.69 701 ILE A C 1
ATOM 5588 O O . ILE A 1 701 ? -19.756 -8.716 33.277 1.00 80.69 701 ILE A O 1
ATOM 5592 N N . PRO A 1 702 ? -21.180 -10.442 33.085 1.00 78.75 702 PRO A N 1
ATOM 5593 C CA . PRO A 1 702 ? -20.422 -11.281 34.022 1.00 78.75 702 PRO A CA 1
ATOM 5594 C C . PRO A 1 702 ? -18.958 -11.466 33.596 1.00 78.75 702 PRO A C 1
ATOM 5596 O O . PRO A 1 702 ? -18.040 -11.223 34.369 1.00 78.75 702 PRO A O 1
ATOM 5599 N N . HIS A 1 703 ? -18.744 -11.753 32.310 1.00 79.25 703 HIS A N 1
ATOM 5600 C CA . HIS A 1 703 ? -17.409 -11.922 31.736 1.00 79.25 703 HIS A CA 1
ATOM 5601 C C . HIS A 1 703 ? -16.617 -10.607 31.705 1.00 79.25 703 HIS A C 1
ATOM 5603 O O . HIS A 1 703 ? -15.395 -10.623 31.811 1.00 79.25 703 HIS A O 1
ATOM 5609 N N . LEU A 1 704 ? -17.299 -9.464 31.562 1.00 83.19 704 LEU A N 1
ATOM 5610 C CA . LEU A 1 704 ? -16.665 -8.144 31.591 1.00 83.19 704 LEU A CA 1
ATOM 5611 C C . LEU A 1 704 ? -15.978 -7.894 32.945 1.00 83.19 704 LEU A C 1
ATOM 5613 O O . LEU A 1 704 ? -14.836 -7.442 32.971 1.00 83.19 704 LEU A O 1
ATOM 5617 N N . HIS A 1 705 ? -16.659 -8.229 34.044 1.00 82.19 705 HIS A N 1
ATOM 5618 C CA . HIS A 1 705 ? -16.127 -8.086 35.399 1.00 82.19 705 HIS A CA 1
ATOM 5619 C C . HIS A 1 705 ? -14.963 -9.056 35.653 1.00 82.19 705 HIS A C 1
ATOM 5621 O O . HIS A 1 705 ? -13.905 -8.637 36.116 1.00 82.19 705 HIS A O 1
ATOM 5627 N N . ASP A 1 706 ? -15.114 -10.330 35.277 1.00 83.12 706 ASP A N 1
ATOM 5628 C CA . ASP A 1 706 ? -14.065 -11.346 35.454 1.00 83.12 706 ASP A CA 1
ATOM 5629 C C . ASP A 1 706 ? -12.759 -10.973 34.735 1.00 83.12 706 ASP A C 1
ATOM 5631 O O . ASP A 1 706 ? -11.664 -11.175 35.259 1.00 83.12 706 ASP A O 1
ATOM 5635 N N . ILE A 1 707 ? -12.856 -10.416 33.524 1.00 83.31 707 ILE A N 1
ATOM 5636 C CA . ILE A 1 707 ? -11.683 -9.984 32.751 1.00 83.31 707 ILE A CA 1
ATOM 5637 C C . ILE A 1 707 ? -11.043 -8.741 33.359 1.00 83.31 707 ILE A C 1
ATOM 5639 O O . ILE A 1 707 ? -9.820 -8.625 33.334 1.00 83.31 707 ILE A O 1
ATOM 5643 N N . PHE A 1 708 ? -11.839 -7.815 33.893 1.00 87.44 708 PHE A N 1
ATOM 5644 C CA . PHE A 1 708 ? -11.307 -6.619 34.536 1.00 87.44 708 PHE A CA 1
ATOM 5645 C C . PHE A 1 708 ? -10.507 -6.964 35.791 1.00 87.44 708 PHE A C 1
ATOM 5647 O O . PHE A 1 708 ? -9.383 -6.493 35.946 1.00 87.44 708 PHE A O 1
ATOM 5654 N N . GLU A 1 709 ? -11.012 -7.879 36.616 1.00 85.56 709 GLU A N 1
ATOM 5655 C CA . GLU A 1 709 ? -10.275 -8.373 37.780 1.00 85.56 709 GLU A CA 1
ATOM 5656 C C . GLU A 1 709 ? -9.011 -9.147 37.380 1.00 85.56 709 GLU A C 1
ATOM 5658 O O . GLU A 1 709 ? -7.946 -8.926 37.956 1.00 85.56 709 GLU A O 1
ATOM 5663 N N . LYS A 1 710 ? -9.066 -9.967 36.321 1.00 81.50 710 LYS A N 1
ATOM 5664 C CA . LYS A 1 710 ? -7.860 -10.612 35.767 1.00 81.50 710 LYS A CA 1
ATOM 5665 C C . LYS A 1 710 ? -6.829 -9.607 35.255 1.00 81.50 710 LYS A C 1
ATOM 5667 O O . LYS A 1 710 ? -5.638 -9.801 35.473 1.00 81.50 710 LYS A O 1
ATOM 5672 N N . MET A 1 711 ? -7.263 -8.526 34.606 1.00 87.06 711 MET A N 1
ATOM 5673 C CA . MET A 1 711 ? -6.366 -7.466 34.140 1.00 87.06 711 MET A CA 1
ATOM 5674 C C . MET A 1 711 ? -5.659 -6.772 35.311 1.00 87.06 711 MET A C 1
ATOM 5676 O O . MET A 1 711 ? -4.481 -6.450 35.188 1.00 87.06 711 MET A O 1
ATOM 5680 N N . LYS A 1 712 ? -6.343 -6.577 36.447 1.00 84.81 712 LYS A N 1
ATOM 5681 C CA . LYS A 1 712 ? -5.743 -6.010 37.666 1.00 84.81 712 LYS A CA 1
ATOM 5682 C C . LYS A 1 712 ? -4.736 -6.952 38.332 1.00 84.81 712 LYS A C 1
ATOM 5684 O O . LYS A 1 712 ? -3.757 -6.472 38.892 1.00 84.81 712 LYS A O 1
ATOM 5689 N N . GLN A 1 713 ? -4.991 -8.261 38.299 1.00 81.69 713 GLN A N 1
ATOM 5690 C CA . GLN A 1 713 ? -4.144 -9.271 38.946 1.00 81.69 713 GLN A CA 1
ATOM 5691 C C . GLN A 1 713 ? -2.899 -9.607 38.116 1.00 81.69 713 GLN A C 1
ATOM 5693 O O . GLN A 1 713 ? -1.781 -9.487 38.611 1.00 81.69 713 GLN A O 1
ATOM 5698 N N . ASP A 1 714 ? -3.102 -9.982 36.851 1.00 74.31 714 ASP A N 1
ATOM 5699 C CA . ASP A 1 714 ? -2.073 -10.600 36.002 1.00 74.31 714 ASP A CA 1
ATOM 5700 C C . ASP A 1 714 ? -1.749 -9.772 34.741 1.00 74.31 714 ASP A C 1
ATOM 5702 O O . ASP A 1 714 ? -0.879 -10.142 33.947 1.00 74.31 714 ASP A O 1
ATOM 5706 N N . GLY A 1 715 ? -2.466 -8.665 34.520 1.00 75.88 715 GLY A N 1
ATOM 5707 C CA . GLY A 1 715 ? -2.421 -7.873 33.293 1.00 75.88 715 GLY A CA 1
ATOM 5708 C C . GLY A 1 715 ? -1.693 -6.524 33.405 1.00 75.88 715 GLY A C 1
ATOM 5709 O O . GLY A 1 715 ? -1.096 -6.182 34.427 1.00 75.88 715 GLY A O 1
ATOM 5710 N N . PRO A 1 716 ? -1.703 -5.730 32.317 1.00 82.19 716 PRO A N 1
ATOM 5711 C CA . PRO A 1 716 ? -1.204 -4.359 32.334 1.00 82.19 716 PRO A CA 1
ATOM 5712 C C . PRO A 1 716 ? -2.148 -3.441 33.122 1.00 82.19 716 PRO A C 1
ATOM 5714 O O . PRO A 1 716 ? -3.355 -3.669 33.161 1.00 82.19 716 PRO A O 1
ATOM 5717 N N . SER A 1 717 ? -1.616 -2.355 33.692 1.00 83.31 717 SER A N 1
ATOM 5718 C CA . SER A 1 717 ? -2.420 -1.381 34.440 1.00 83.31 717 SER A CA 1
ATOM 5719 C C . SER A 1 717 ? -3.539 -0.781 33.568 1.00 83.31 717 SER A C 1
ATOM 5721 O O . SER A 1 717 ? -3.234 -0.318 32.459 1.00 83.31 717 SER A O 1
ATOM 5723 N N . PRO A 1 718 ? -4.797 -0.737 34.050 1.00 88.38 718 PRO A N 1
ATOM 5724 C CA . PRO A 1 718 ? -5.896 -0.071 33.355 1.00 88.38 718 PRO A CA 1
ATOM 5725 C C . PRO A 1 718 ? -5.565 1.385 33.029 1.00 88.38 718 PRO A C 1
ATOM 5727 O O . PRO A 1 718 ? -5.081 2.124 33.886 1.00 88.38 718 PRO A O 1
ATOM 5730 N N . ASP A 1 719 ? -5.823 1.788 31.786 1.00 88.38 719 ASP A N 1
ATOM 5731 C CA . ASP A 1 719 ? -5.710 3.178 31.340 1.00 88.38 719 ASP A CA 1
ATOM 5732 C C . ASP A 1 719 ? -7.080 3.872 31.333 1.00 88.38 719 ASP A C 1
ATOM 5734 O O . ASP A 1 719 ? -8.125 3.239 31.490 1.00 88.38 719 ASP A O 1
ATOM 5738 N N . ILE A 1 720 ? -7.096 5.189 31.114 1.00 88.38 720 ILE A N 1
ATOM 5739 C CA . ILE A 1 720 ? -8.340 5.974 31.068 1.00 88.38 720 ILE A CA 1
ATOM 5740 C C . ILE A 1 720 ? -9.337 5.442 30.025 1.00 88.38 720 ILE A C 1
ATOM 5742 O O . ILE A 1 720 ? -10.549 5.462 30.232 1.00 88.38 720 ILE A O 1
ATOM 5746 N N . PHE A 1 721 ? -8.827 4.893 28.919 1.00 88.50 721 PHE A N 1
ATOM 5747 C CA . PHE A 1 721 ? -9.651 4.305 27.871 1.00 88.50 721 PHE A CA 1
ATOM 5748 C C . PHE A 1 721 ? -10.338 3.018 28.345 1.00 88.50 721 PHE A C 1
ATOM 5750 O O . PHE A 1 721 ? -11.508 2.804 28.029 1.00 88.50 721 PHE A O 1
ATOM 5757 N N . THR A 1 722 ? -9.651 2.207 29.155 1.00 89.25 722 THR A N 1
ATOM 5758 C CA . THR A 1 722 ? -10.193 1.007 29.808 1.00 89.25 722 THR A CA 1
ATOM 5759 C C . THR A 1 722 ? -11.417 1.367 30.648 1.00 89.25 722 THR A C 1
ATOM 5761 O O . THR A 1 722 ? -12.501 0.821 30.428 1.00 89.25 722 THR A O 1
ATOM 5764 N N . TYR A 1 723 ? -11.283 2.346 31.548 1.00 90.50 723 TYR A N 1
ATOM 5765 C CA . TYR A 1 723 ? -12.384 2.808 32.400 1.00 90.50 723 TYR A CA 1
ATOM 5766 C C . TYR A 1 723 ? -13.548 3.375 31.579 1.00 90.50 723 TYR A C 1
ATOM 5768 O O . TYR A 1 723 ? -14.700 2.997 31.799 1.00 90.50 723 TYR A O 1
ATOM 5776 N N . ASN A 1 724 ? -13.266 4.200 30.565 1.00 90.50 724 ASN A N 1
ATOM 5777 C CA . ASN A 1 724 ? -14.296 4.776 29.695 1.00 90.50 724 ASN A CA 1
ATOM 5778 C C . ASN A 1 724 ? -15.092 3.692 28.941 1.00 90.50 724 ASN A C 1
ATOM 5780 O O . ASN A 1 724 ? -16.322 3.774 28.841 1.00 90.50 724 ASN A O 1
ATOM 5784 N N . ILE A 1 725 ? -14.421 2.638 28.450 1.00 89.44 725 ILE A N 1
ATOM 5785 C CA . ILE A 1 725 ? -15.095 1.488 27.828 1.00 89.44 725 ILE A CA 1
ATOM 5786 C C . ILE A 1 725 ? -15.982 0.767 28.840 1.00 89.44 725 ILE A C 1
ATOM 5788 O O . ILE A 1 725 ? -17.120 0.428 28.499 1.00 89.44 725 ILE A O 1
ATOM 5792 N N . LEU A 1 726 ? -15.487 0.507 30.051 1.00 90.19 726 LEU A N 1
ATOM 5793 C CA . LEU A 1 726 ? -16.236 -0.203 31.087 1.00 90.19 726 LEU A CA 1
ATOM 5794 C C . LEU A 1 726 ? -17.492 0.576 31.488 1.00 90.19 726 LEU A C 1
ATOM 5796 O O . LEU A 1 726 ? -18.584 0.020 31.388 1.00 90.19 726 LEU A O 1
ATOM 5800 N N . ILE A 1 727 ? -17.374 1.871 31.804 1.00 90.31 727 ILE A N 1
ATOM 5801 C CA . ILE A 1 727 ? -18.506 2.757 32.145 1.00 90.31 727 ILE A CA 1
ATOM 5802 C C . ILE A 1 727 ? -19.565 2.731 31.035 1.00 90.31 727 ILE A C 1
ATOM 5804 O O . ILE A 1 727 ? -20.749 2.492 31.286 1.00 90.31 727 ILE A O 1
ATOM 5808 N N . SER A 1 728 ? -19.145 2.897 29.776 1.00 87.94 728 SER A N 1
ATOM 5809 C CA . SER A 1 728 ? -20.051 2.842 28.622 1.00 87.94 728 SER A CA 1
ATOM 5810 C C . SER A 1 728 ? -20.705 1.462 28.448 1.00 87.94 728 SER A C 1
ATOM 5812 O O . SER A 1 728 ? -21.862 1.341 28.032 1.00 87.94 728 SER A O 1
ATOM 5814 N N . SER A 1 729 ? -19.979 0.389 28.754 1.00 87.81 729 SER A N 1
ATOM 5815 C CA . SER A 1 729 ? -20.447 -0.992 28.609 1.00 87.81 729 SER A CA 1
ATOM 5816 C C . SER A 1 729 ? -21.454 -1.381 29.688 1.00 87.81 729 SER A C 1
ATOM 5818 O O . SER A 1 729 ? -22.517 -1.902 29.345 1.00 87.81 729 SER A O 1
ATOM 5820 N N . PHE A 1 730 ? -21.188 -1.049 30.953 1.00 88.06 730 PHE A N 1
ATOM 5821 C CA . PHE A 1 730 ? -22.145 -1.200 32.050 1.00 88.06 730 PHE A CA 1
ATOM 5822 C C . PHE A 1 730 ? -23.401 -0.350 31.818 1.00 88.06 730 PHE A C 1
ATOM 5824 O O . PHE A 1 730 ? -24.519 -0.857 31.954 1.00 88.06 730 PHE A O 1
ATOM 5831 N N . GLY A 1 731 ? -23.239 0.886 31.330 1.00 85.62 731 GLY A N 1
ATOM 5832 C CA . GLY A 1 731 ? -24.362 1.759 30.987 1.00 85.62 731 GLY A CA 1
ATOM 5833 C C . GLY A 1 731 ? -25.275 1.198 29.899 1.00 85.62 731 GLY A C 1
ATOM 5834 O O . GLY A 1 731 ? -26.495 1.226 30.047 1.00 85.62 731 GLY A O 1
ATOM 5835 N N . ARG A 1 732 ? -24.719 0.589 28.840 1.00 83.19 732 ARG A N 1
ATOM 5836 C CA . ARG A 1 732 ? -25.502 -0.091 27.783 1.00 83.19 732 ARG A CA 1
ATOM 5837 C C . ARG A 1 732 ? -26.268 -1.323 28.274 1.00 83.19 732 ARG A C 1
ATOM 5839 O O . ARG A 1 732 ? -27.257 -1.720 27.644 1.00 83.19 732 ARG A O 1
ATOM 5846 N N . ALA A 1 733 ? -25.805 -1.946 29.352 1.00 83.00 733 ALA A N 1
ATOM 5847 C CA . ALA A 1 733 ? -26.472 -3.075 29.988 1.00 83.00 733 ALA A CA 1
ATOM 5848 C C . ALA A 1 733 ? -27.457 -2.665 31.095 1.00 83.00 733 ALA A C 1
ATOM 5850 O O . ALA A 1 733 ? -28.104 -3.542 31.663 1.00 83.00 733 ALA A O 1
ATOM 5851 N N . GLY A 1 734 ? -27.593 -1.366 31.387 1.00 83.50 734 GLY A N 1
ATOM 5852 C CA . GLY A 1 734 ? -28.473 -0.859 32.443 1.00 83.50 734 GLY A CA 1
ATOM 5853 C C . GLY A 1 734 ? -27.957 -1.117 33.861 1.00 83.50 734 GLY A C 1
ATOM 5854 O O . GLY A 1 734 ? -28.730 -1.073 34.810 1.00 83.50 734 GLY A O 1
ATOM 5855 N N . LYS A 1 735 ? -26.664 -1.427 34.024 1.00 86.94 735 LYS A N 1
ATOM 5856 C CA . LYS A 1 735 ? -26.018 -1.646 35.326 1.00 86.94 735 LYS A CA 1
ATOM 5857 C C . LYS A 1 735 ? -25.381 -0.343 35.810 1.00 86.94 735 LYS A C 1
ATOM 5859 O O . LYS A 1 735 ? -24.162 -0.205 35.794 1.00 86.94 735 LYS A O 1
ATOM 5864 N N . VAL A 1 736 ? -26.225 0.620 36.177 1.00 87.81 736 VAL A N 1
ATOM 5865 C CA . VAL A 1 736 ? -25.808 1.981 36.557 1.00 87.81 736 VAL A CA 1
ATOM 5866 C C . VAL A 1 736 ? -24.909 1.976 37.793 1.00 87.81 736 VAL A C 1
ATOM 5868 O O . VAL A 1 736 ? -23.842 2.577 37.746 1.00 87.81 736 VAL A O 1
ATOM 5871 N N . ASP A 1 737 ? -25.276 1.230 38.837 1.00 87.75 737 ASP A N 1
ATOM 5872 C CA . ASP A 1 737 ? -24.502 1.164 40.088 1.00 87.75 737 ASP A CA 1
ATOM 5873 C C . ASP A 1 737 ? -23.054 0.711 39.855 1.00 87.75 737 ASP A C 1
ATOM 5875 O O . ASP A 1 737 ? -22.116 1.269 40.415 1.00 87.75 737 ASP A O 1
ATOM 5879 N N . GLU A 1 738 ? -22.855 -0.275 38.976 1.00 88.38 738 GLU A N 1
ATOM 5880 C CA . GLU A 1 738 ? -21.518 -0.753 38.610 1.00 88.38 738 GLU A CA 1
ATOM 5881 C C . GLU A 1 738 ? -20.749 0.295 37.796 1.00 88.38 738 GLU A C 1
ATOM 5883 O O . GLU A 1 738 ? -19.553 0.478 37.996 1.00 88.38 738 GLU A O 1
ATOM 5888 N N . ALA A 1 739 ? -21.425 1.038 36.914 1.00 90.00 739 ALA A N 1
ATOM 5889 C CA . ALA A 1 739 ? -20.795 2.131 36.178 1.00 90.00 739 ALA A CA 1
ATOM 5890 C C . ALA A 1 739 ? -20.323 3.263 37.111 1.00 90.00 739 ALA A C 1
ATOM 5892 O O . ALA A 1 739 ? -19.252 3.821 36.876 1.00 90.00 739 ALA A O 1
ATOM 5893 N N . ILE A 1 740 ? -21.087 3.572 38.166 1.00 89.75 740 ILE A N 1
ATOM 5894 C CA . ILE A 1 740 ? -20.706 4.550 39.196 1.00 89.75 740 ILE A CA 1
ATOM 5895 C C . ILE A 1 740 ? -19.495 4.042 39.984 1.00 89.75 740 ILE A C 1
ATOM 5897 O O . ILE A 1 740 ? -18.505 4.758 40.073 1.00 89.75 740 ILE A O 1
ATOM 5901 N N . LYS A 1 741 ? -19.509 2.787 40.458 1.00 90.81 741 LYS A N 1
ATOM 5902 C CA . LYS A 1 741 ? -18.364 2.189 41.172 1.00 90.81 741 LYS A CA 1
ATOM 5903 C C . LYS A 1 741 ? -17.073 2.232 40.356 1.00 90.81 741 LYS A C 1
ATOM 5905 O O . LYS A 1 741 ? -16.020 2.555 40.889 1.00 90.81 741 LYS A O 1
ATOM 5910 N N . ILE A 1 742 ? -17.145 1.931 39.058 1.00 91.00 742 ILE A N 1
ATOM 5911 C CA . ILE A 1 742 ? -15.980 1.986 38.160 1.00 91.00 742 ILE A CA 1
ATOM 5912 C C . ILE A 1 742 ? -15.487 3.427 37.971 1.00 91.00 742 ILE A C 1
ATOM 5914 O O . ILE A 1 742 ? -14.285 3.650 37.835 1.00 91.00 742 ILE A O 1
ATOM 5918 N N . PHE A 1 743 ? -16.388 4.411 37.966 1.00 90.31 743 PHE A N 1
ATOM 5919 C CA . PHE A 1 743 ? -16.011 5.822 37.910 1.00 90.31 743 PHE A CA 1
ATOM 5920 C C . PHE A 1 743 ? -15.364 6.298 39.219 1.00 90.31 743 PHE A C 1
ATOM 5922 O O . PHE A 1 743 ? -14.343 6.975 39.183 1.00 90.31 743 PHE A O 1
ATOM 5929 N N . GLU A 1 744 ? -15.893 5.891 40.370 1.00 89.88 744 GLU A N 1
ATOM 5930 C CA . GLU A 1 744 ? -15.276 6.149 41.677 1.00 89.88 744 GLU A CA 1
ATOM 5931 C C . GLU A 1 744 ? -13.903 5.470 41.790 1.00 89.88 744 GLU A C 1
ATOM 5933 O O . GLU A 1 744 ? -12.955 6.052 42.316 1.00 89.88 744 GLU A O 1
ATOM 5938 N N . GLU A 1 745 ? -13.757 4.252 41.258 1.00 89.44 745 GLU A N 1
ATOM 5939 C CA . GLU A 1 745 ? -12.464 3.574 41.166 1.00 89.44 745 GLU A CA 1
ATOM 5940 C C . GLU A 1 745 ? -11.487 4.350 40.267 1.00 89.44 745 GLU A C 1
ATOM 5942 O O . GLU A 1 745 ? -10.328 4.516 40.643 1.00 89.44 745 GLU A O 1
ATOM 5947 N N . LEU A 1 746 ? -11.948 4.890 39.130 1.00 89.88 746 LEU A N 1
ATOM 5948 C CA . LEU A 1 746 ? -11.147 5.764 38.268 1.00 89.88 746 LEU A CA 1
ATOM 5949 C C . LEU A 1 746 ? -10.661 7.001 39.039 1.00 89.88 746 LEU A C 1
ATOM 5951 O O . LEU A 1 746 ? -9.463 7.273 39.023 1.00 89.88 746 LEU A O 1
ATOM 5955 N N . GLU A 1 747 ? -11.542 7.708 39.750 1.00 85.44 747 GLU A N 1
ATOM 5956 C CA . GLU A 1 747 ? -11.178 8.913 40.515 1.00 85.44 747 GLU A CA 1
ATOM 5957 C C . GLU A 1 747 ? -10.177 8.644 41.645 1.00 85.44 747 GLU A C 1
ATOM 5959 O O . GLU A 1 747 ? -9.324 9.487 41.924 1.00 85.44 747 GLU A O 1
ATOM 5964 N N . ASN A 1 748 ? -10.257 7.466 42.267 1.00 85.12 748 ASN A N 1
ATOM 5965 C CA . ASN A 1 748 ? -9.334 7.037 43.318 1.00 85.12 748 ASN A CA 1
ATOM 5966 C C . ASN A 1 748 ? -8.037 6.414 42.776 1.00 85.12 748 ASN A C 1
ATOM 5968 O O . ASN A 1 748 ? -7.094 6.176 43.534 1.00 85.12 748 ASN A O 1
ATOM 5972 N N . SER A 1 749 ? -7.973 6.128 41.476 1.00 82.81 749 SER A N 1
ATOM 5973 C CA . SER A 1 749 ? -6.787 5.579 40.829 1.00 82.81 749 SER A CA 1
ATOM 5974 C C . SER A 1 749 ? -5.774 6.673 40.465 1.00 82.81 749 SER A C 1
ATOM 5976 O O . SER A 1 749 ? -6.064 7.867 40.447 1.00 82.81 749 SER A O 1
ATOM 5978 N N . ASN A 1 750 ? -4.563 6.266 40.075 1.00 74.62 750 ASN A N 1
ATOM 5979 C CA . ASN A 1 750 ? -3.575 7.197 39.511 1.00 74.62 750 ASN A CA 1
ATOM 5980 C C . ASN A 1 750 ? -4.001 7.780 38.140 1.00 74.62 750 ASN A C 1
ATOM 5982 O O . ASN A 1 750 ? -3.335 8.684 37.628 1.00 74.62 750 ASN A O 1
ATOM 5986 N N . CYS A 1 751 ? -5.078 7.269 37.529 1.00 75.62 751 CYS A N 1
ATOM 5987 C CA . CYS A 1 751 ? -5.636 7.774 36.278 1.00 75.62 751 CYS A CA 1
ATOM 5988 C C . CYS A 1 751 ? -6.698 8.837 36.584 1.00 75.62 751 CYS A C 1
ATOM 5990 O O . CYS A 1 751 ? -7.806 8.512 36.984 1.00 75.62 751 CYS A O 1
ATOM 5992 N N . LYS A 1 752 ? -6.383 10.118 36.375 1.00 78.75 752 LYS A N 1
ATOM 5993 C CA . LYS A 1 752 ? -7.367 11.196 36.565 1.00 78.75 752 LYS A CA 1
ATOM 5994 C C . LYS A 1 752 ? -8.472 11.105 35.511 1.00 78.75 752 LYS A C 1
ATOM 5996 O O . LYS A 1 752 ? -8.157 10.961 34.333 1.00 78.75 752 LYS A O 1
ATOM 6001 N N . ALA A 1 753 ? -9.731 11.240 35.930 1.00 85.50 753 ALA A N 1
ATOM 6002 C CA . ALA A 1 753 ? -10.870 11.322 35.019 1.00 85.50 753 ALA A CA 1
ATOM 6003 C C . ALA A 1 753 ? -10.717 12.492 34.028 1.00 85.50 753 ALA A C 1
ATOM 6005 O O . ALA A 1 753 ? -10.195 13.552 34.385 1.00 85.50 753 ALA A O 1
ATOM 6006 N N . ASP A 1 754 ? -11.174 12.297 32.789 1.00 85.06 754 ASP A N 1
ATOM 6007 C CA . ASP A 1 754 ? -11.196 13.317 31.739 1.00 85.06 754 ASP A CA 1
ATOM 6008 C C . ASP A 1 754 ? -12.633 13.648 31.300 1.00 85.06 754 ASP A C 1
ATOM 6010 O O . ASP A 1 754 ? -13.613 13.054 31.761 1.00 85.06 754 ASP A O 1
ATOM 6014 N N . THR A 1 755 ? -12.775 14.603 30.378 1.00 85.88 755 THR A N 1
ATOM 6015 C CA . THR A 1 755 ? -14.067 14.985 29.785 1.00 85.88 755 THR A CA 1
ATOM 6016 C C . THR A 1 755 ? -14.815 13.774 29.203 1.00 85.88 755 THR A C 1
ATOM 6018 O O . THR A 1 755 ? -16.038 13.693 29.301 1.00 85.88 755 THR A O 1
ATOM 6021 N N . VAL A 1 756 ? -14.104 12.795 28.628 1.00 86.44 756 VAL A N 1
ATOM 6022 C CA . VAL A 1 756 ? -14.712 11.597 28.028 1.00 86.44 756 VAL A CA 1
ATOM 6023 C C . VAL A 1 756 ? -15.253 10.651 29.105 1.00 86.44 756 VAL A C 1
ATOM 6025 O O . VAL A 1 756 ? -16.318 10.058 28.904 1.00 86.44 756 VAL A O 1
ATOM 6028 N N . SER A 1 757 ? -14.583 10.537 30.255 1.00 87.88 757 SER A N 1
ATOM 6029 C CA . SER A 1 757 ? -15.056 9.785 31.423 1.00 87.88 757 SER A CA 1
ATOM 6030 C C . SER A 1 757 ? -16.374 10.345 31.951 1.00 87.88 757 SER A C 1
ATOM 6032 O O . SER A 1 757 ? -17.352 9.600 32.062 1.00 87.88 757 SER A O 1
ATOM 6034 N N . TYR A 1 758 ? -16.442 11.662 32.184 1.00 89.50 758 TYR A N 1
ATOM 6035 C CA . TYR A 1 758 ? -17.675 12.333 32.613 1.00 89.50 758 TYR A CA 1
ATOM 6036 C C . TYR A 1 758 ? -18.789 12.181 31.578 1.00 89.50 758 TYR A C 1
ATOM 6038 O O . TYR A 1 758 ? -19.898 11.777 31.924 1.00 89.50 758 TYR A O 1
ATOM 6046 N N . ASN A 1 759 ? -18.494 12.394 30.294 1.00 88.50 759 ASN A N 1
ATOM 6047 C CA . ASN A 1 759 ? -19.466 12.207 29.216 1.00 88.50 759 ASN A CA 1
ATOM 6048 C C . ASN A 1 759 ? -20.012 10.772 29.167 1.00 88.50 759 ASN A C 1
ATOM 6050 O O . ASN A 1 759 ? -21.207 10.567 28.941 1.00 88.50 759 ASN A O 1
ATOM 6054 N N . SER A 1 760 ? -19.158 9.772 29.398 1.00 88.69 760 SER A N 1
ATOM 6055 C CA . SER A 1 760 ? -19.555 8.361 29.421 1.00 88.69 760 SER A CA 1
ATOM 6056 C C . SER A 1 760 ? -20.492 8.052 30.589 1.00 88.69 760 SER A C 1
ATOM 6058 O O . SER A 1 760 ? -21.498 7.365 30.388 1.00 88.69 760 SER A O 1
ATOM 6060 N N . LEU A 1 761 ? -20.208 8.591 31.780 1.00 90.44 761 LEU A N 1
ATOM 6061 C CA . LEU A 1 761 ? -21.051 8.428 32.965 1.00 90.44 761 LEU A CA 1
ATOM 6062 C C . LEU A 1 761 ? -22.383 9.183 32.831 1.00 90.44 761 LEU A C 1
ATOM 6064 O O . LEU A 1 761 ? -23.439 8.601 33.066 1.00 90.44 761 LEU A O 1
ATOM 6068 N N . ILE A 1 762 ? -22.359 10.435 32.368 1.00 89.69 762 ILE A N 1
ATOM 6069 C CA . ILE A 1 762 ? -23.561 11.249 32.122 1.00 89.69 762 ILE A CA 1
ATOM 6070 C C . ILE A 1 762 ? -24.485 10.553 31.113 1.00 89.69 762 ILE A C 1
ATOM 6072 O O . ILE A 1 762 ? -25.694 10.470 31.325 1.00 89.69 762 ILE A O 1
ATOM 6076 N N . ASN A 1 763 ? -23.928 9.985 30.039 1.00 86.94 763 ASN A N 1
ATOM 6077 C CA . ASN A 1 763 ? -24.690 9.210 29.054 1.00 86.94 763 ASN A CA 1
ATOM 6078 C C . ASN A 1 763 ? -25.271 7.915 29.646 1.00 86.94 763 ASN A C 1
ATOM 6080 O O . ASN A 1 763 ? -26.391 7.535 29.307 1.00 86.94 763 ASN A O 1
ATOM 6084 N N . CYS A 1 764 ? -24.522 7.231 30.518 1.00 87.19 764 CYS A N 1
ATOM 6085 C CA . CYS A 1 764 ? -24.992 6.047 31.242 1.00 87.19 764 CYS A CA 1
ATOM 6086 C C . CYS A 1 764 ? -26.212 6.378 32.115 1.00 87.19 764 CYS A C 1
ATOM 6088 O O . CYS A 1 764 ? -27.259 5.747 31.961 1.00 87.19 764 CYS A O 1
ATOM 6090 N N . LEU A 1 765 ? -26.090 7.388 32.979 1.00 87.06 765 LEU A N 1
ATOM 6091 C CA . LEU A 1 765 ? -27.141 7.835 33.896 1.00 87.06 765 LEU A CA 1
ATOM 6092 C C . LEU A 1 765 ? -28.368 8.338 33.128 1.00 87.06 765 LEU A C 1
ATOM 6094 O O . LEU A 1 765 ? -29.491 7.882 33.343 1.00 87.06 765 LEU A O 1
ATOM 6098 N N . GLY A 1 766 ? -28.144 9.206 32.141 1.00 83.56 766 GLY A N 1
ATOM 6099 C CA . GLY A 1 766 ? -29.212 9.812 31.357 1.00 83.56 766 GLY A CA 1
ATOM 6100 C C . GLY A 1 766 ? -30.028 8.808 30.534 1.00 83.56 766 GLY A C 1
ATOM 6101 O O . GLY A 1 766 ? -31.251 8.929 30.460 1.00 83.56 766 GLY A O 1
ATOM 6102 N N . LYS A 1 767 ? -29.398 7.769 29.962 1.00 81.19 767 LYS A N 1
ATOM 6103 C CA . LYS A 1 767 ? -30.115 6.707 29.226 1.00 81.19 767 LYS A CA 1
ATOM 6104 C C . LYS A 1 767 ? -30.914 5.768 30.120 1.00 81.19 767 LYS A C 1
ATOM 6106 O O . LYS A 1 767 ? -31.895 5.199 29.642 1.00 81.19 767 LYS A O 1
ATOM 6111 N N . ASN A 1 768 ? -30.487 5.589 31.366 1.00 82.69 768 ASN A N 1
ATOM 6112 C CA . ASN A 1 768 ? -31.138 4.689 32.314 1.00 82.69 768 ASN A CA 1
ATOM 6113 C C . ASN A 1 768 ? -32.195 5.391 33.186 1.00 82.69 768 ASN A C 1
ATOM 6115 O O . ASN A 1 768 ? -32.974 4.709 33.844 1.00 82.69 768 ASN A O 1
ATOM 6119 N N . GLY A 1 769 ? -32.316 6.721 33.086 1.00 80.56 769 GLY A N 1
ATOM 6120 C CA . GLY A 1 769 ? -33.405 7.510 33.676 1.00 80.56 769 GLY A CA 1
ATOM 6121 C C . GLY A 1 769 ? -33.006 8.343 34.895 1.00 80.56 769 GLY A C 1
ATOM 6122 O O . GLY A 1 769 ? -33.812 9.153 35.353 1.00 80.56 769 GLY A O 1
ATOM 6123 N N . ASP A 1 770 ? -31.765 8.221 35.364 1.00 84.06 770 ASP A N 1
ATOM 6124 C CA . ASP A 1 770 ? -31.231 8.909 36.545 1.00 84.06 770 ASP A CA 1
ATOM 6125 C C . ASP A 1 770 ? -30.739 10.322 36.187 1.00 84.06 770 ASP A C 1
ATOM 6127 O O . ASP A 1 770 ? -29.560 10.663 36.285 1.00 84.06 770 ASP A O 1
ATOM 6131 N N . LEU A 1 771 ? -31.657 11.158 35.697 1.00 83.06 771 LEU A N 1
ATOM 6132 C CA . LEU A 1 771 ? -31.345 12.489 35.157 1.00 83.06 771 LEU A CA 1
ATOM 6133 C C . LEU A 1 771 ? -30.771 13.454 36.189 1.00 83.06 771 LEU A C 1
ATOM 6135 O O . LEU A 1 771 ? -29.955 14.302 35.837 1.00 83.06 771 LEU A O 1
ATOM 6139 N N . ASP A 1 772 ? -31.256 13.377 37.426 1.00 84.06 772 ASP A N 1
ATOM 6140 C CA . ASP A 1 772 ? -30.865 14.319 38.471 1.00 84.06 772 ASP A CA 1
ATOM 6141 C C . ASP A 1 772 ? -29.400 14.057 38.870 1.00 84.06 772 ASP A C 1
ATOM 6143 O O . ASP A 1 772 ? -28.603 14.992 38.934 1.00 84.06 772 ASP A O 1
ATOM 6147 N N . GLU A 1 773 ? -29.010 12.781 38.971 1.00 86.00 773 GLU A N 1
ATOM 6148 C CA . GLU A 1 773 ? -27.614 12.359 39.136 1.00 86.00 773 GLU A CA 1
ATOM 6149 C C . GLU A 1 773 ? -26.772 12.747 37.907 1.00 86.00 773 GLU A C 1
ATOM 6151 O O . GLU A 1 773 ? -25.688 13.309 38.049 1.00 86.00 773 GLU A O 1
ATOM 6156 N N . ALA A 1 774 ? -27.283 12.544 36.684 1.00 87.81 774 ALA A N 1
ATOM 6157 C CA . ALA A 1 774 ? -26.589 12.954 35.457 1.00 87.81 774 ALA A CA 1
ATOM 6158 C C . ALA A 1 774 ? -26.304 14.468 35.420 1.00 87.81 774 ALA A C 1
ATOM 6160 O O . ALA A 1 774 ? -25.226 14.892 35.000 1.00 87.81 774 ALA A O 1
ATOM 6161 N N . HIS A 1 775 ? -27.253 15.291 35.876 1.00 86.62 775 HIS A N 1
ATOM 6162 C CA . HIS A 1 775 ? -27.082 16.738 35.970 1.00 86.62 775 HIS A CA 1
ATOM 6163 C C . HIS A 1 775 ? -26.120 17.140 37.092 1.00 86.62 775 HIS A C 1
ATOM 6165 O O . HIS A 1 775 ? -25.330 18.066 36.914 1.00 86.62 775 HIS A O 1
ATOM 6171 N N . MET A 1 776 ? -26.134 16.426 38.218 1.00 89.75 776 MET A N 1
ATOM 6172 C CA . MET A 1 776 ? -25.164 16.636 39.291 1.00 89.75 776 MET A CA 1
ATOM 6173 C C . MET A 1 776 ? -23.736 16.357 38.805 1.00 89.75 776 MET A C 1
ATOM 6175 O O . MET A 1 776 ? -22.858 17.189 39.016 1.00 89.75 776 MET A O 1
ATOM 6179 N N . ARG A 1 777 ? -23.508 15.267 38.057 1.00 89.81 777 ARG A N 1
ATOM 6180 C CA . ARG A 1 777 ? -22.193 14.963 37.457 1.00 89.81 777 ARG A CA 1
ATOM 6181 C C . ARG A 1 777 ? -21.760 15.977 36.402 1.00 89.81 777 ARG A C 1
ATOM 6183 O O . ARG A 1 777 ? -20.572 16.250 36.266 1.00 89.81 777 ARG A O 1
ATOM 6190 N N . PHE A 1 778 ? -22.708 16.579 35.686 1.00 90.19 778 PHE A N 1
ATOM 6191 C CA . PHE A 1 778 ? -22.430 17.702 34.790 1.00 90.19 778 PHE A CA 1
ATOM 6192 C C . PHE A 1 778 ? -21.959 18.954 35.543 1.00 90.19 778 PHE A C 1
ATOM 6194 O O . PHE A 1 778 ? -20.995 19.592 35.125 1.00 90.19 778 PHE A O 1
ATOM 6201 N N . LYS A 1 779 ? -22.599 19.291 36.668 1.00 89.31 779 LYS A N 1
ATOM 6202 C CA . LYS A 1 779 ? -22.177 20.423 37.506 1.00 89.31 779 LYS A CA 1
ATOM 6203 C C . LYS A 1 779 ? -20.828 20.156 38.171 1.00 89.31 779 LYS A C 1
ATOM 6205 O O . LYS A 1 779 ? -19.950 21.008 38.107 1.00 89.31 779 LYS A O 1
ATOM 6210 N N . GLU A 1 780 ? -20.617 18.947 38.682 1.00 89.56 780 GLU A N 1
ATOM 6211 C CA . GLU A 1 780 ? -19.330 18.502 39.228 1.00 89.56 780 GLU A CA 1
ATOM 6212 C C . GLU A 1 780 ? -18.192 18.621 38.196 1.00 89.56 780 GLU A C 1
ATOM 6214 O O . GLU A 1 780 ? -17.104 19.102 38.512 1.00 89.56 780 GLU A O 1
ATOM 6219 N N . MET A 1 781 ? -18.449 18.235 36.940 1.00 90.31 781 MET A N 1
ATOM 6220 C CA . MET A 1 781 ? -17.502 18.392 35.833 1.00 90.31 781 MET A CA 1
ATOM 6221 C C . MET A 1 781 ? -17.105 19.866 35.626 1.00 90.31 781 MET A C 1
ATOM 6223 O O . MET A 1 781 ? -15.917 20.159 35.472 1.00 90.31 781 MET A O 1
ATOM 6227 N N . GLN A 1 782 ? -18.076 20.788 35.659 1.00 87.69 782 GLN A N 1
ATOM 6228 C CA . GLN A 1 782 ? -17.828 22.232 35.553 1.00 87.69 782 GLN A CA 1
ATOM 6229 C C . GLN A 1 782 ? -17.024 22.757 36.760 1.00 87.69 782 GLN A C 1
ATOM 6231 O O . GLN A 1 782 ? -16.055 23.493 36.580 1.00 87.69 782 GLN A O 1
ATOM 6236 N N . GLU A 1 783 ? -17.372 22.344 37.982 1.00 88.75 783 GLU A N 1
ATOM 6237 C CA . GLU A 1 783 ? -16.692 22.749 39.225 1.00 88.75 783 GLU A CA 1
ATOM 6238 C C . GLU A 1 783 ? -15.234 22.276 39.289 1.00 88.75 783 GLU A C 1
ATOM 6240 O O . GLU A 1 783 ? -14.357 23.008 39.748 1.00 88.75 783 GLU A O 1
ATOM 6245 N N . LYS A 1 784 ? -14.947 21.078 38.767 1.00 84.12 784 LYS A N 1
ATOM 6246 C CA . LYS A 1 784 ? -13.585 20.535 38.639 1.00 84.12 784 LYS A CA 1
ATOM 6247 C C . LYS A 1 784 ? -12.769 21.187 37.509 1.00 84.12 784 LYS A C 1
ATOM 6249 O O . LYS A 1 784 ? -11.603 20.841 37.326 1.00 84.12 784 LYS A O 1
ATOM 6254 N N . GLY A 1 785 ? -13.345 22.148 36.783 1.00 81.69 785 GLY A N 1
ATOM 6255 C CA . GLY A 1 785 ? -12.663 22.941 35.759 1.00 81.69 785 GLY A CA 1
ATOM 6256 C C . GLY A 1 785 ? -12.593 22.283 34.380 1.00 81.69 785 GLY A C 1
ATOM 6257 O O . GLY A 1 785 ? -11.815 22.731 33.537 1.00 81.69 785 GLY A O 1
ATOM 6258 N N . PHE A 1 786 ? -13.381 21.235 34.124 1.00 86.00 786 PHE A N 1
ATOM 6259 C CA . PHE A 1 786 ? -13.506 20.662 32.786 1.00 86.00 786 PHE A CA 1
ATOM 6260 C C . PHE A 1 786 ? -14.522 21.456 31.966 1.00 86.00 786 PHE A C 1
ATOM 6262 O O . PHE A 1 786 ? -15.608 21.779 32.441 1.00 86.00 786 PHE A O 1
ATOM 6269 N N . THR A 1 787 ? -14.193 21.737 30.706 1.00 83.88 787 THR A N 1
ATOM 6270 C CA . THR A 1 787 ? -15.098 22.426 29.782 1.00 83.88 787 THR A CA 1
ATOM 6271 C C . THR A 1 787 ? -16.036 21.416 29.110 1.00 83.88 787 THR A C 1
ATOM 6273 O O . THR A 1 787 ? -15.553 20.524 28.402 1.00 83.88 787 THR A O 1
ATOM 6276 N N . PRO A 1 788 ? -17.367 21.513 29.303 1.00 87.25 788 PRO A N 1
ATOM 6277 C CA . PRO A 1 788 ? -18.312 20.643 28.612 1.00 87.25 788 PRO A CA 1
ATOM 6278 C C . PRO A 1 788 ? -18.261 20.855 27.099 1.00 87.25 788 PRO A C 1
ATOM 6280 O O . PRO A 1 788 ? -18.249 21.990 26.618 1.00 87.25 788 PRO A O 1
ATOM 6283 N N . ASP A 1 789 ? -18.237 19.762 26.340 1.00 86.88 789 ASP A N 1
ATOM 6284 C CA . ASP A 1 789 ? -18.181 19.808 24.882 1.00 86.88 789 ASP A CA 1
ATOM 6285 C C . ASP A 1 789 ? -19.576 19.643 24.255 1.00 86.88 789 ASP A C 1
ATOM 6287 O O . ASP A 1 789 ? -20.595 19.465 24.931 1.00 86.88 789 ASP A O 1
ATOM 6291 N N . VAL A 1 790 ? -19.635 19.713 22.923 1.00 88.19 790 VAL A N 1
ATOM 6292 C CA . VAL A 1 790 ? -20.885 19.542 22.167 1.00 88.19 790 VAL A CA 1
ATOM 6293 C C . VAL A 1 790 ? -21.557 18.204 22.494 1.00 88.19 790 VAL A C 1
ATOM 6295 O O . VAL A 1 790 ? -22.787 18.126 22.510 1.00 88.19 790 VAL A O 1
ATOM 6298 N N . VAL A 1 791 ? -20.782 17.150 22.771 1.00 85.12 791 VAL A N 1
ATOM 6299 C CA . VAL A 1 791 ? -21.308 15.818 23.093 1.00 85.12 791 VAL A CA 1
ATOM 6300 C C . VAL A 1 791 ? -21.937 15.814 24.485 1.00 85.12 791 VAL A C 1
ATOM 6302 O O . VAL A 1 791 ? -23.029 15.260 24.631 1.00 85.12 791 VAL A O 1
ATOM 6305 N N . THR A 1 792 ? -21.321 16.466 25.476 1.00 86.31 792 THR A N 1
ATOM 6306 C CA . THR A 1 792 ? -21.867 16.613 26.835 1.00 86.31 792 THR A CA 1
ATOM 6307 C C . THR A 1 792 ? -23.254 17.253 26.802 1.00 86.31 792 THR A C 1
ATOM 6309 O O . THR A 1 792 ? -24.231 16.656 27.265 1.00 86.31 792 THR A O 1
ATOM 6312 N N . TYR A 1 793 ? -23.363 18.435 26.184 1.00 89.69 793 TYR A N 1
ATOM 6313 C CA . TYR A 1 793 ? -24.626 19.169 26.090 1.00 89.69 793 TYR A CA 1
ATOM 6314 C C . TYR A 1 793 ? -25.671 18.397 25.287 1.00 89.69 793 TYR A C 1
ATOM 6316 O O . TYR A 1 793 ? -26.795 18.226 25.752 1.00 89.69 793 TYR A O 1
ATOM 6324 N N . SER A 1 794 ? -25.299 17.861 24.120 1.00 88.88 794 SER A N 1
ATOM 6325 C CA . SER A 1 794 ? -26.233 17.097 23.279 1.00 88.88 794 SER A CA 1
ATOM 6326 C C . SER A 1 794 ? -26.801 15.882 24.012 1.00 88.88 794 SER A C 1
ATOM 6328 O O . SER A 1 794 ? -27.993 15.607 23.899 1.00 88.88 794 SER A O 1
ATOM 6330 N N . THR A 1 795 ? -25.972 15.185 24.798 1.00 86.62 795 THR A N 1
ATOM 6331 C CA . THR A 1 795 ? -26.394 14.017 25.582 1.00 86.62 795 THR A CA 1
ATOM 6332 C C . THR A 1 795 ? -27.415 14.409 26.646 1.00 86.62 795 THR A C 1
ATOM 6334 O O . THR A 1 795 ? -28.464 13.776 26.746 1.00 86.62 795 THR A O 1
ATOM 6337 N N . LEU A 1 796 ? -27.162 15.470 27.419 1.00 87.75 796 LEU A N 1
ATOM 6338 C CA . LEU A 1 796 ? -28.106 15.934 28.441 1.00 87.75 796 LEU A CA 1
ATOM 6339 C C . LEU A 1 796 ? -29.408 16.453 27.827 1.00 87.75 796 LEU A C 1
ATOM 6341 O O . LEU A 1 796 ? -30.4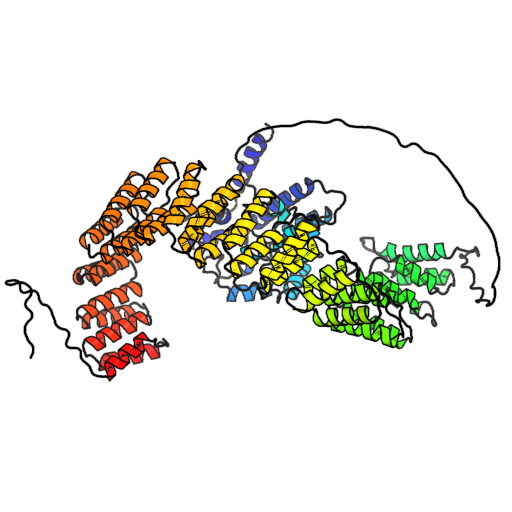81 16.090 28.303 1.00 87.75 796 LEU A O 1
ATOM 6345 N N . ILE A 1 797 ? -29.331 17.238 26.748 1.00 89.44 797 ILE A N 1
ATOM 6346 C CA . ILE A 1 797 ? -30.504 17.730 26.007 1.00 89.44 797 ILE A CA 1
ATOM 6347 C C . ILE A 1 797 ? -31.351 16.546 25.515 1.00 89.44 797 ILE A C 1
ATOM 6349 O O . ILE A 1 797 ? -32.571 16.555 25.683 1.00 89.44 797 ILE A O 1
ATOM 6353 N N . GLU A 1 798 ? -30.720 15.495 24.976 1.00 86.75 798 GLU A N 1
ATOM 6354 C CA . GLU A 1 798 ? -31.410 14.268 24.560 1.00 86.75 798 GLU A CA 1
ATOM 6355 C C . GLU A 1 798 ? -32.087 13.564 25.742 1.00 86.75 798 GLU A C 1
ATOM 6357 O O . GLU A 1 798 ? -33.241 13.139 25.635 1.00 86.75 798 GLU A O 1
ATOM 6362 N N . CYS A 1 799 ? -31.393 13.446 26.875 1.00 84.19 799 CYS A N 1
ATOM 6363 C CA . CYS A 1 799 ? -31.909 12.767 28.060 1.00 84.19 799 CYS A CA 1
ATOM 6364 C C . CYS A 1 799 ? -33.104 13.520 28.660 1.00 84.19 799 CYS A C 1
ATOM 6366 O O . CYS A 1 799 ? -34.169 12.924 28.828 1.00 84.19 799 CYS A O 1
ATOM 6368 N N . PHE A 1 800 ? -32.981 14.835 28.874 1.00 84.81 800 PHE A N 1
ATOM 6369 C CA . PHE A 1 800 ? -34.075 15.680 29.361 1.00 84.81 800 PHE A CA 1
ATOM 6370 C C . PHE A 1 800 ? -35.267 15.699 28.398 1.00 84.81 800 PHE A C 1
ATOM 6372 O O . PHE A 1 800 ? -36.418 15.630 28.845 1.00 84.81 800 PHE A O 1
ATOM 6379 N N . GLY A 1 801 ? -35.005 15.716 27.087 1.00 81.94 801 GLY A N 1
ATOM 6380 C CA . GLY A 1 801 ? -36.048 15.652 26.068 1.00 81.94 801 GLY A CA 1
ATOM 6381 C C . GLY A 1 801 ? -36.791 14.318 26.035 1.00 81.94 801 GLY A C 1
ATOM 6382 O O . GLY A 1 801 ? -38.011 14.284 25.869 1.00 81.94 801 GLY A O 1
ATOM 6383 N N . LYS A 1 802 ? -36.106 13.191 26.274 1.00 79.56 802 LYS A N 1
ATOM 6384 C CA . LYS A 1 802 ? -36.767 11.878 26.353 1.00 79.56 802 LYS A CA 1
ATOM 6385 C C . LYS A 1 802 ? -37.716 11.754 27.536 1.00 79.56 802 LYS A C 1
ATOM 6387 O O . LYS A 1 802 ? -38.730 11.070 27.397 1.00 79.56 802 LYS A O 1
ATOM 6392 N N . THR A 1 803 ? -37.419 12.444 28.629 1.00 78.00 803 THR A N 1
ATOM 6393 C CA . THR A 1 803 ? -38.172 12.422 29.891 1.00 78.00 803 THR A CA 1
ATOM 6394 C C . THR A 1 803 ? -39.176 13.565 30.053 1.00 78.00 803 THR A C 1
ATOM 6396 O O . THR A 1 803 ? -39.636 13.810 31.164 1.00 78.00 803 THR A O 1
ATOM 6399 N N . ASP A 1 804 ? -39.509 14.264 28.964 1.00 74.44 804 ASP A N 1
ATOM 6400 C CA . ASP A 1 804 ? -40.518 15.337 28.922 1.00 74.44 804 ASP A CA 1
ATOM 6401 C C . ASP A 1 804 ? -40.176 16.583 29.769 1.00 74.44 804 ASP A C 1
ATOM 6403 O O . ASP A 1 804 ? -41.026 17.418 30.066 1.00 74.44 804 ASP A O 1
ATOM 6407 N N . LYS A 1 805 ? -38.898 16.763 30.132 1.00 83.12 805 LYS A N 1
ATOM 6408 C CA . LYS A 1 805 ? -38.378 17.960 30.817 1.00 83.12 805 LYS A CA 1
ATOM 6409 C C . LYS A 1 805 ? -37.870 18.981 29.781 1.00 83.12 805 LYS A C 1
ATOM 6411 O O . LYS A 1 805 ? -36.718 19.413 29.828 1.00 83.12 805 LYS A O 1
ATOM 6416 N N . VAL A 1 806 ? -38.714 19.352 28.815 1.00 85.69 806 VAL A N 1
ATOM 6417 C CA . VAL A 1 806 ? -38.318 20.146 27.627 1.00 85.69 806 VAL A CA 1
ATOM 6418 C C . VAL A 1 806 ? -37.744 21.518 27.986 1.00 85.69 806 VAL A C 1
ATOM 6420 O O . VAL A 1 806 ? -36.779 21.962 27.372 1.00 85.69 806 VAL A O 1
ATOM 6423 N N . GLU A 1 807 ? -38.260 22.174 29.024 1.00 86.31 807 GLU A N 1
ATOM 6424 C CA . GLU A 1 807 ? -37.734 23.463 29.497 1.00 86.31 807 GLU A CA 1
ATOM 6425 C C . GLU A 1 807 ? -36.265 23.389 29.938 1.00 86.31 807 GLU A C 1
ATOM 6427 O O . GLU A 1 807 ? -35.495 24.318 29.706 1.00 86.31 807 GLU A O 1
ATOM 6432 N N . MET A 1 808 ? -35.852 22.279 30.558 1.00 85.88 808 MET A N 1
ATOM 6433 C CA . MET A 1 808 ? -34.453 22.054 30.939 1.00 85.88 808 MET A CA 1
ATOM 6434 C C . MET A 1 808 ? -33.577 21.841 29.702 1.00 85.88 808 MET A C 1
ATOM 6436 O O . MET A 1 808 ? -32.467 22.360 29.650 1.00 85.88 808 MET A O 1
ATOM 6440 N N . ALA A 1 809 ? -34.089 21.128 28.693 1.00 88.88 809 ALA A N 1
ATOM 6441 C CA . ALA A 1 809 ? -33.391 20.910 27.429 1.00 88.88 809 ALA A CA 1
ATOM 6442 C C . ALA A 1 809 ? -33.161 22.229 26.664 1.00 88.88 809 ALA A C 1
ATOM 6444 O O . ALA A 1 809 ? -32.055 22.466 26.184 1.00 88.88 809 ALA A O 1
ATOM 6445 N N . CYS A 1 810 ? -34.163 23.116 26.613 1.00 88.31 810 CYS A N 1
ATOM 6446 C CA . CYS A 1 810 ? -34.015 24.461 26.047 1.00 88.31 810 CYS A CA 1
ATOM 6447 C C . CYS A 1 810 ? -32.991 25.297 26.829 1.00 88.31 810 CYS A C 1
ATOM 6449 O O . CYS A 1 810 ? -32.096 25.878 26.226 1.00 88.31 810 CYS A O 1
ATOM 6451 N N . ARG A 1 811 ? -33.060 25.294 28.169 1.00 90.62 811 ARG A N 1
ATOM 6452 C CA . ARG A 1 811 ? -32.097 26.027 29.007 1.00 90.62 811 ARG A CA 1
ATOM 6453 C C . ARG A 1 811 ? -30.658 25.565 28.804 1.00 90.62 811 ARG A C 1
ATOM 6455 O O . ARG A 1 811 ? -29.775 26.405 28.713 1.00 90.62 811 ARG A O 1
ATOM 6462 N N . LEU A 1 812 ? -30.422 24.257 28.700 1.00 90.25 812 LEU A N 1
ATOM 6463 C CA . LEU A 1 812 ? -29.088 23.716 28.422 1.00 90.25 812 LEU A CA 1
ATOM 6464 C C . LEU A 1 812 ? -28.585 24.087 27.024 1.00 90.25 812 LEU A C 1
ATOM 6466 O O . LEU A 1 812 ? -27.389 24.279 26.841 1.00 90.25 812 LEU A O 1
ATOM 6470 N N . PHE A 1 813 ? -29.480 24.195 26.040 1.00 90.94 813 PHE A N 1
ATOM 6471 C CA . PHE A 1 813 ? -29.129 24.670 24.703 1.00 90.94 813 PHE A CA 1
ATOM 6472 C C . PHE A 1 813 ? -28.738 26.156 24.706 1.00 90.94 813 PHE A C 1
ATOM 6474 O O . PHE A 1 813 ? -27.785 26.547 24.034 1.00 90.94 813 PHE A O 1
ATOM 6481 N N . ASP A 1 814 ? -29.432 26.976 25.494 1.00 90.25 814 ASP A N 1
ATOM 6482 C CA . ASP A 1 814 ? -29.083 28.386 25.668 1.00 90.25 814 ASP A CA 1
ATOM 6483 C C . ASP A 1 814 ? -27.783 28.558 26.482 1.00 90.25 814 ASP A C 1
ATOM 6485 O O . ASP A 1 814 ? -26.940 29.369 26.101 1.00 90.25 814 ASP A O 1
ATOM 6489 N N . GLU A 1 815 ? -27.567 27.759 27.540 1.00 90.44 815 GLU A N 1
ATOM 6490 C CA . GLU A 1 815 ? -26.303 27.697 28.306 1.00 90.44 815 GLU A CA 1
ATOM 6491 C C . GLU A 1 815 ? -25.134 27.316 27.386 1.00 90.44 815 GLU A C 1
ATOM 6493 O O . GLU A 1 815 ? -24.107 27.987 27.375 1.00 90.44 815 GLU A O 1
ATOM 6498 N N . MET A 1 816 ? -25.325 26.308 26.530 1.00 91.81 816 MET A N 1
ATOM 6499 C CA . MET A 1 816 ? -24.344 25.882 25.531 1.00 91.81 816 MET A CA 1
ATOM 6500 C C . MET A 1 816 ? -23.913 27.036 24.607 1.00 91.81 816 MET A C 1
ATOM 6502 O O . MET A 1 816 ? -22.718 27.230 24.377 1.00 91.81 816 MET A O 1
ATOM 6506 N N . LEU A 1 817 ? -24.868 27.831 24.112 1.00 88.38 817 LEU A N 1
ATOM 6507 C CA . LEU A 1 817 ? -24.585 29.003 23.278 1.00 88.38 817 LEU A CA 1
ATOM 6508 C C . LEU A 1 817 ? -23.900 30.133 24.061 1.00 88.38 817 LEU A C 1
ATOM 6510 O O . LEU A 1 817 ? -22.997 30.776 23.523 1.00 88.38 817 LEU A O 1
ATOM 6514 N N . ALA A 1 818 ? -24.312 30.375 25.309 1.00 88.06 818 ALA A N 1
ATOM 6515 C CA . ALA A 1 818 ? -23.748 31.415 26.169 1.00 88.06 818 ALA A CA 1
ATOM 6516 C C . ALA A 1 818 ? -22.280 31.138 26.537 1.00 88.06 818 ALA A C 1
ATOM 6518 O O . ALA A 1 818 ? -21.462 32.054 26.530 1.00 88.06 818 ALA A O 1
ATOM 6519 N N . GLU A 1 819 ? -21.936 29.870 26.765 1.00 84.44 819 GLU A N 1
ATOM 6520 C CA . GLU A 1 819 ? -20.571 29.399 27.039 1.00 84.44 819 GLU A CA 1
ATOM 6521 C C . GLU A 1 819 ? -19.690 29.322 25.770 1.00 84.44 819 GLU A C 1
ATOM 6523 O O . GLU A 1 819 ? -18.539 28.887 25.816 1.00 84.44 819 GLU A O 1
ATOM 6528 N N . GLY A 1 820 ? -20.207 29.731 24.604 1.00 82.94 820 GLY A N 1
ATOM 6529 C CA . GLY A 1 820 ? -19.464 29.735 23.340 1.00 82.94 820 GLY A CA 1
ATOM 6530 C C . GLY A 1 820 ? -19.252 28.347 22.723 1.00 82.94 820 GLY A C 1
ATOM 6531 O O . GLY A 1 820 ? -18.405 28.188 21.840 1.00 82.94 820 GLY A O 1
ATOM 6532 N N . CYS A 1 821 ? -20.015 27.339 23.156 1.00 87.44 821 CYS A N 1
ATOM 6533 C CA . CYS A 1 821 ? -20.004 25.994 22.590 1.00 87.44 821 CYS A CA 1
ATOM 6534 C C . CYS A 1 821 ? -21.055 25.906 21.472 1.00 87.44 821 CYS A C 1
ATOM 6536 O O . CYS A 1 821 ? -22.255 25.931 21.717 1.00 87.44 821 CYS A O 1
ATOM 6538 N N . TYR A 1 822 ? -20.630 25.840 20.209 1.00 86.69 822 TYR A N 1
ATOM 6539 C CA . TYR A 1 822 ? -21.567 25.934 19.082 1.00 86.69 822 TYR A CA 1
ATOM 6540 C C . TYR A 1 822 ? -22.234 24.580 18.751 1.00 86.69 822 TYR A C 1
ATOM 6542 O O . TYR A 1 822 ? -21.522 23.602 18.499 1.00 86.69 822 TYR A O 1
ATOM 6550 N N . PRO A 1 823 ? -23.582 24.500 18.713 1.00 88.88 823 PRO A N 1
ATOM 6551 C CA . PRO A 1 823 ? -24.312 23.267 18.414 1.00 88.88 823 PRO A CA 1
ATOM 6552 C C . PRO A 1 823 ? -24.047 22.734 17.005 1.00 88.88 823 PRO A C 1
ATOM 6554 O O . PRO A 1 823 ? -23.917 23.497 16.048 1.00 88.88 823 PRO A O 1
ATOM 6557 N N . ASN A 1 824 ? -24.023 21.407 16.858 1.00 89.12 824 ASN A N 1
ATOM 6558 C CA . ASN A 1 824 ? -23.946 20.754 15.550 1.00 89.12 824 ASN A CA 1
ATOM 6559 C C . ASN A 1 824 ? -25.344 20.325 15.061 1.00 89.12 824 ASN A C 1
ATOM 6561 O O . ASN A 1 824 ? -26.339 20.448 15.777 1.00 89.12 824 ASN A O 1
ATOM 6565 N N . ILE A 1 825 ? -25.427 19.790 13.836 1.00 88.38 825 ILE A N 1
ATOM 6566 C CA . ILE A 1 825 ? -26.702 19.342 13.246 1.00 88.38 825 ILE A CA 1
ATOM 6567 C C . ILE A 1 825 ? -27.436 18.311 14.121 1.00 88.38 825 ILE A C 1
ATOM 6569 O O . ILE A 1 825 ? -28.661 18.334 14.208 1.00 88.38 825 ILE A O 1
ATOM 6573 N N . VAL A 1 826 ? -26.694 17.451 14.829 1.00 87.94 826 VAL A N 1
ATOM 6574 C CA . VAL A 1 826 ? -27.258 16.434 15.724 1.00 87.94 826 VAL A CA 1
ATOM 6575 C C . VAL A 1 826 ? -27.912 17.093 16.938 1.00 87.94 826 VAL A C 1
ATOM 6577 O O . VAL A 1 826 ? -29.041 16.743 17.266 1.00 87.94 826 VAL A O 1
ATOM 6580 N N . THR A 1 827 ? -27.266 18.082 17.563 1.00 88.75 827 THR A N 1
ATOM 6581 C CA . THR A 1 827 ? -27.828 18.832 18.699 1.00 88.75 827 THR A CA 1
ATOM 6582 C C . THR A 1 827 ? -29.139 19.527 18.322 1.00 88.75 827 THR A C 1
ATOM 6584 O O . THR A 1 827 ? -30.124 19.425 19.053 1.00 88.75 827 THR A O 1
ATOM 6587 N N . TYR A 1 828 ? -29.182 20.181 17.155 1.00 89.50 828 TYR A N 1
ATOM 6588 C CA . TYR A 1 828 ? -30.412 20.794 16.653 1.00 89.50 828 TYR A CA 1
ATOM 6589 C C . TYR A 1 828 ? -31.500 19.752 16.375 1.00 89.50 828 TYR A C 1
ATOM 6591 O O . TYR A 1 828 ? -32.644 19.962 16.764 1.00 89.50 828 TYR A O 1
ATOM 6599 N N . ASN A 1 829 ? -31.160 18.622 15.747 1.00 89.62 829 ASN A N 1
ATOM 6600 C CA . ASN A 1 829 ? -32.114 17.542 15.483 1.00 89.62 829 ASN A CA 1
ATOM 6601 C C . ASN A 1 829 ? -32.703 16.962 16.778 1.00 89.62 829 ASN A C 1
ATOM 6603 O O . ASN A 1 829 ? -33.905 16.719 16.836 1.00 89.62 829 ASN A O 1
ATOM 6607 N N . ILE A 1 830 ? -31.883 16.783 17.821 1.00 88.44 830 ILE A N 1
ATOM 6608 C CA . ILE A 1 830 ? -32.328 16.313 19.141 1.00 88.44 830 ILE A CA 1
ATOM 6609 C C . ILE A 1 830 ? -33.333 17.296 19.753 1.00 88.44 830 ILE A C 1
ATOM 6611 O O . ILE A 1 830 ? -34.393 16.881 20.223 1.00 88.44 830 ILE A O 1
ATOM 6615 N N . LEU A 1 831 ? -33.024 18.595 19.749 1.00 89.12 831 LEU A N 1
ATOM 6616 C CA . LEU A 1 831 ? -33.909 19.594 20.344 1.00 89.12 831 LEU A CA 1
ATOM 6617 C C . LEU A 1 831 ? -35.178 19.817 19.503 1.00 89.12 831 LEU A C 1
ATOM 6619 O O . LEU A 1 831 ? -36.253 19.980 20.071 1.00 89.12 831 LEU A O 1
ATOM 6623 N N . LEU A 1 832 ? -35.094 19.741 18.171 1.00 89.00 832 LEU A N 1
ATOM 6624 C CA . LEU A 1 832 ? -36.265 19.755 17.288 1.00 89.00 832 LEU A CA 1
ATOM 6625 C C . LEU A 1 832 ? -37.190 18.560 17.557 1.00 89.00 832 LEU A C 1
ATOM 6627 O O . LEU A 1 832 ? -38.399 18.747 17.650 1.00 89.00 832 LEU A O 1
ATOM 6631 N N . ASP A 1 833 ? -36.640 17.352 17.726 1.00 86.50 833 ASP A N 1
ATOM 6632 C CA . ASP A 1 833 ? -37.420 16.157 18.083 1.00 86.50 833 ASP A CA 1
ATOM 6633 C C . ASP A 1 833 ? -38.077 16.303 19.468 1.00 86.50 833 ASP A C 1
ATOM 6635 O O . ASP A 1 833 ? -39.240 15.950 19.656 1.00 86.50 833 ASP A O 1
ATOM 6639 N N . CYS A 1 834 ? -37.364 16.898 20.427 1.00 86.38 834 CYS A N 1
ATOM 6640 C CA . CYS A 1 834 ? -37.880 17.219 21.758 1.00 86.38 834 CYS A CA 1
ATOM 6641 C C . CYS A 1 834 ? -39.055 18.222 21.712 1.00 86.38 834 CYS A C 1
ATOM 6643 O O . CYS A 1 834 ? -40.093 18.012 22.350 1.00 86.38 834 CYS A O 1
ATOM 6645 N N . LEU A 1 835 ? -38.926 19.296 20.927 1.00 86.38 835 LEU A N 1
ATOM 6646 C CA . LEU A 1 835 ? -39.967 20.315 20.752 1.00 86.38 835 LEU A CA 1
ATOM 6647 C C . LEU A 1 835 ? -41.184 19.776 19.982 1.00 86.38 835 LEU A C 1
ATOM 6649 O O . LEU A 1 835 ? -42.320 20.105 20.322 1.00 86.38 835 LEU A O 1
ATOM 6653 N N . GLU A 1 836 ? -40.967 18.898 18.998 1.00 86.00 836 GLU A N 1
ATOM 6654 C CA . GLU A 1 836 ? -42.036 18.196 18.275 1.00 86.00 836 GLU A CA 1
ATOM 6655 C C . GLU A 1 836 ? -42.850 17.307 19.210 1.00 86.00 836 GLU A C 1
ATOM 6657 O O . GLU A 1 836 ? -44.070 17.453 19.304 1.00 86.00 836 GLU A O 1
ATOM 6662 N N . ARG A 1 837 ? -42.172 16.452 19.982 1.00 81.12 837 ARG A N 1
ATOM 6663 C CA . ARG A 1 837 ? -42.819 15.546 20.938 1.00 81.12 837 ARG A CA 1
ATOM 6664 C C . ARG A 1 837 ? -43.608 16.262 22.030 1.00 81.12 837 ARG A C 1
ATOM 6666 O O . ARG A 1 837 ? -44.600 15.712 22.502 1.00 81.12 837 ARG A O 1
ATOM 6673 N N . SER A 1 838 ? -43.173 17.456 22.427 1.00 80.56 838 SER A N 1
ATOM 6674 C CA . SER A 1 838 ? -43.853 18.290 23.428 1.00 80.56 838 SER A CA 1
ATOM 6675 C C . SER A 1 838 ? -44.924 19.216 22.843 1.00 80.56 838 SER A C 1
ATOM 6677 O O . SER A 1 838 ? -45.580 19.940 23.588 1.00 80.56 838 SER A O 1
ATOM 6679 N N . GLY A 1 839 ? -45.132 19.203 21.521 1.00 80.88 839 GLY A N 1
ATOM 6680 C CA . GLY A 1 839 ? -46.142 20.023 20.848 1.00 80.88 839 GLY A CA 1
ATOM 6681 C C . GLY A 1 839 ? -45.811 21.519 20.774 1.00 80.88 839 GLY A C 1
ATOM 6682 O O . GLY A 1 839 ? -46.677 22.317 20.419 1.00 80.88 839 GLY A O 1
ATOM 6683 N N . ARG A 1 840 ? -44.568 21.923 21.069 1.00 84.19 840 ARG A N 1
ATOM 6684 C CA . ARG A 1 840 ? -44.099 23.321 21.033 1.00 84.19 840 ARG A CA 1
ATOM 6685 C C . ARG A 1 840 ? -43.684 23.717 19.612 1.00 84.19 840 ARG A C 1
ATOM 6687 O O . ARG A 1 840 ? -42.521 23.998 19.328 1.00 84.19 840 ARG A O 1
ATOM 6694 N N . THR A 1 841 ? -44.651 23.717 18.697 1.00 82.62 841 THR A N 1
ATOM 6695 C CA . THR A 1 841 ? -44.422 23.890 17.250 1.00 82.62 841 THR A CA 1
ATOM 6696 C C . THR A 1 841 ? -43.804 25.240 16.881 1.00 82.62 841 THR A C 1
ATOM 6698 O O . THR A 1 841 ? -42.927 25.281 16.021 1.00 82.62 841 THR A O 1
ATOM 6701 N N . ALA A 1 842 ? -44.206 26.331 17.541 1.00 83.44 842 ALA A N 1
ATOM 6702 C CA . ALA A 1 842 ? -43.664 27.669 17.284 1.00 83.44 842 ALA A CA 1
ATOM 6703 C C . ALA A 1 842 ? -42.148 27.737 17.546 1.00 83.44 842 ALA A C 1
ATOM 6705 O O . ALA A 1 842 ? -41.379 28.162 16.688 1.00 83.44 842 ALA A O 1
ATOM 6706 N N . GLU A 1 843 ? -41.705 27.211 18.687 1.00 86.25 843 GLU A N 1
ATOM 6707 C CA . GLU A 1 843 ? -40.289 27.198 19.063 1.00 86.25 843 GLU A CA 1
ATOM 6708 C C . GLU A 1 843 ? -39.457 26.267 18.178 1.00 86.25 843 GLU A C 1
ATOM 6710 O O . GLU A 1 843 ? -38.297 26.560 17.889 1.00 86.25 843 GLU A O 1
ATOM 6715 N N . ALA A 1 844 ? -40.045 25.167 17.695 1.00 86.00 844 ALA A N 1
ATOM 6716 C CA . ALA A 1 844 ? -39.387 24.289 16.732 1.00 86.00 844 ALA A CA 1
ATOM 6717 C C . ALA A 1 844 ? -39.130 24.999 15.388 1.00 86.00 844 ALA A C 1
ATOM 6719 O O . ALA A 1 844 ? -38.066 24.831 14.788 1.00 86.00 844 ALA A O 1
ATOM 6720 N N . VAL A 1 845 ? -40.075 25.825 14.922 1.00 85.94 845 VAL A N 1
ATOM 6721 C CA . VAL A 1 845 ? -39.913 26.628 13.698 1.00 85.94 845 VAL A CA 1
ATOM 6722 C C . VAL A 1 845 ? -38.819 27.682 13.876 1.00 85.94 845 VAL A C 1
ATOM 6724 O O . VAL A 1 845 ? -37.952 27.811 13.006 1.00 85.94 845 VAL A O 1
ATOM 6727 N N . ASP A 1 846 ? -38.798 28.374 15.015 1.00 87.88 846 ASP A N 1
ATOM 6728 C CA . ASP A 1 846 ? -37.756 29.356 15.336 1.00 87.88 846 ASP A CA 1
ATOM 6729 C C . ASP A 1 846 ? -36.369 28.704 15.424 1.00 87.88 846 ASP A C 1
ATOM 6731 O O . ASP A 1 846 ? -35.383 29.229 14.898 1.00 87.88 846 ASP A O 1
ATOM 6735 N N . LEU A 1 847 ? -36.282 27.518 16.031 1.00 88.94 847 LEU A N 1
ATOM 6736 C CA . LEU A 1 847 ? -35.043 26.751 16.125 1.00 88.94 847 LEU A CA 1
ATOM 6737 C C . LEU A 1 847 ? -34.537 26.304 14.743 1.00 88.94 847 LEU A C 1
ATOM 6739 O O . LEU A 1 847 ? -33.336 26.368 14.474 1.00 88.94 847 LEU A O 1
ATOM 6743 N N . TYR A 1 848 ? -35.434 25.917 13.834 1.00 86.56 848 TYR A N 1
ATOM 6744 C CA . TYR A 1 848 ? -35.078 25.600 12.449 1.00 86.56 848 TYR A CA 1
ATOM 6745 C C . TYR A 1 848 ? -34.602 26.834 11.663 1.00 86.56 848 TYR A C 1
ATOM 6747 O O . TYR A 1 848 ? -33.674 26.740 10.852 1.00 86.56 848 TYR A O 1
ATOM 6755 N N . ALA A 1 849 ? -35.182 28.011 11.917 1.00 86.25 849 ALA A N 1
ATOM 6756 C CA . ALA A 1 849 ? -34.694 29.263 11.346 1.00 86.25 849 ALA A CA 1
ATOM 6757 C C . ALA A 1 849 ? -33.273 29.589 11.841 1.00 86.25 849 ALA A C 1
ATOM 6759 O O . ALA A 1 849 ? -32.410 29.929 11.026 1.00 86.25 849 ALA A O 1
ATOM 6760 N N . LYS A 1 850 ? -32.995 29.401 13.140 1.00 86.31 850 LYS A N 1
ATOM 6761 C CA . LYS A 1 850 ? -31.648 29.544 13.725 1.00 86.31 850 LYS A CA 1
ATOM 6762 C C . LYS A 1 850 ? -30.639 28.571 13.101 1.00 86.31 850 LYS A C 1
ATOM 6764 O O . LYS A 1 850 ? -29.547 28.997 12.729 1.00 86.31 850 LYS A O 1
ATOM 6769 N N . LEU A 1 851 ? -31.023 27.307 12.892 1.00 88.81 851 LEU A N 1
ATOM 6770 C CA . LEU A 1 851 ? -30.198 26.304 12.199 1.00 88.81 851 LEU A CA 1
ATOM 6771 C C . LEU A 1 851 ? -29.763 26.799 10.810 1.00 88.81 851 LEU A C 1
ATOM 6773 O O . LEU A 1 851 ? -28.581 26.722 10.470 1.00 88.81 851 LEU A O 1
ATOM 6777 N N . LYS A 1 852 ? -30.693 27.357 10.019 1.00 84.12 852 LYS A N 1
ATOM 6778 C CA . LYS A 1 852 ? -30.388 27.915 8.689 1.00 84.12 852 LYS A CA 1
ATOM 6779 C C . LYS A 1 852 ? -29.489 29.146 8.750 1.00 84.12 852 LYS A C 1
ATOM 6781 O O . LYS A 1 852 ? -28.590 29.275 7.922 1.00 84.12 852 LYS A O 1
ATOM 6786 N N . GLN A 1 853 ? -29.719 30.042 9.709 1.00 85.19 853 GLN A N 1
ATOM 6787 C CA . GLN A 1 853 ? -28.909 31.253 9.880 1.00 85.19 853 GLN A CA 1
ATOM 6788 C C . GLN A 1 853 ? -27.446 30.932 10.214 1.00 85.19 853 GLN A C 1
ATOM 6790 O O . GLN A 1 853 ? -26.555 31.649 9.770 1.00 85.19 853 GLN A O 1
ATOM 6795 N N . GLN A 1 854 ? -27.186 29.830 10.924 1.00 81.31 854 GLN A N 1
ATOM 6796 C CA . GLN A 1 854 ? -25.827 29.359 11.211 1.00 81.31 854 GLN A CA 1
ATOM 6797 C C . GLN A 1 854 ? -25.155 28.613 10.042 1.00 81.31 854 GLN A C 1
ATOM 6799 O O . GLN A 1 854 ? -24.025 28.151 10.178 1.00 81.31 854 GLN A O 1
ATOM 6804 N N . GLY A 1 855 ? -25.813 28.501 8.881 1.00 80.88 855 GLY A N 1
ATOM 6805 C CA . GLY A 1 855 ? -25.240 27.885 7.679 1.00 80.88 855 GLY A CA 1
ATOM 6806 C C . GLY A 1 855 ? -25.128 26.357 7.734 1.00 80.88 855 GLY A C 1
ATOM 6807 O O . GLY A 1 855 ? -24.448 25.765 6.895 1.00 80.88 855 GLY A O 1
ATOM 6808 N N . LEU A 1 856 ? -25.786 25.702 8.698 1.00 84.19 856 LEU A N 1
ATOM 6809 C CA . LEU A 1 856 ? -25.850 24.243 8.777 1.00 84.19 856 LEU A CA 1
ATOM 6810 C C . LEU A 1 856 ? -26.835 23.701 7.733 1.00 84.19 856 LEU A C 1
ATOM 6812 O O . LEU A 1 856 ? -27.914 24.257 7.523 1.00 84.19 856 LEU A O 1
ATOM 6816 N N . THR A 1 857 ? -26.470 22.605 7.066 1.00 84.44 857 THR A N 1
ATOM 6817 C CA . THR A 1 857 ? -27.330 21.964 6.060 1.00 84.44 857 THR A CA 1
ATOM 6818 C C . THR A 1 857 ? -28.260 20.949 6.737 1.00 84.44 857 THR A C 1
ATOM 6820 O O . THR A 1 857 ? -27.763 20.043 7.406 1.00 84.44 857 THR A O 1
ATOM 6823 N N . PRO A 1 858 ? -29.596 21.083 6.604 1.00 87.06 858 PRO A N 1
ATOM 6824 C CA . PRO A 1 858 ? -30.541 20.104 7.142 1.00 87.06 858 PRO A CA 1
ATOM 6825 C C . PRO A 1 858 ? -30.314 18.711 6.542 1.00 87.06 858 PRO A C 1
ATOM 6827 O O . PRO A 1 858 ? -30.137 18.590 5.326 1.00 87.06 858 PRO A O 1
ATOM 6830 N N . ASP A 1 859 ? -30.359 17.669 7.373 1.00 87.12 859 ASP A N 1
ATOM 6831 C CA . ASP A 1 859 ? -30.183 16.280 6.945 1.00 87.12 859 ASP A CA 1
ATOM 6832 C C . ASP A 1 859 ? -31.523 15.533 6.841 1.00 87.12 859 ASP A C 1
ATOM 6834 O O . ASP A 1 859 ? -32.602 16.082 7.082 1.00 87.12 859 ASP A O 1
ATOM 6838 N N . SER A 1 860 ? -31.466 14.254 6.453 1.00 85.62 860 SER A N 1
ATOM 6839 C CA . SER A 1 860 ? -32.667 13.413 6.352 1.00 85.62 860 SER A CA 1
ATOM 6840 C C . SER A 1 860 ? -33.469 13.353 7.659 1.00 85.62 860 SER A C 1
ATOM 6842 O O . SER A 1 860 ? -34.695 13.327 7.613 1.00 85.62 860 SER A O 1
ATOM 6844 N N . ILE A 1 861 ? -32.803 13.406 8.819 1.00 85.62 861 ILE A N 1
ATOM 6845 C CA . ILE A 1 861 ? -33.459 13.360 10.128 1.00 85.62 861 ILE A CA 1
ATOM 6846 C C . ILE A 1 861 ? -34.196 14.680 10.369 1.00 85.62 861 ILE A C 1
ATOM 6848 O O . ILE A 1 861 ? -35.366 14.652 10.749 1.00 85.62 861 ILE A O 1
ATOM 6852 N N . THR A 1 862 ? -33.584 15.827 10.057 1.00 85.25 862 THR A N 1
ATOM 6853 C CA . THR A 1 862 ? -34.230 17.142 10.178 1.00 85.25 862 THR A CA 1
ATOM 6854 C C . THR A 1 862 ? -35.541 17.194 9.392 1.00 85.25 862 THR A C 1
ATOM 6856 O O . THR A 1 862 ? -36.572 17.588 9.935 1.00 85.25 862 THR A O 1
ATOM 6859 N N . TYR A 1 863 ? -35.540 16.746 8.132 1.00 83.94 863 TYR A N 1
ATOM 6860 C CA . TYR A 1 863 ? -36.755 16.747 7.312 1.00 83.94 863 TYR A CA 1
ATOM 6861 C C . TYR A 1 863 ? -37.830 15.795 7.848 1.00 83.94 863 TYR A C 1
ATOM 6863 O O . TYR A 1 863 ? -38.996 16.175 7.862 1.00 83.94 863 TYR A O 1
ATOM 6871 N N . THR A 1 864 ? -37.461 14.621 8.376 1.00 85.44 864 THR A N 1
ATOM 6872 C CA . THR A 1 864 ? -38.443 13.711 9.001 1.00 85.44 864 THR A CA 1
ATOM 6873 C C . THR A 1 864 ? -39.084 14.289 10.266 1.00 85.44 864 THR A C 1
ATOM 6875 O O . THR A 1 864 ? -40.252 14.021 10.540 1.00 85.44 864 THR A O 1
ATOM 6878 N N . VAL A 1 865 ? -38.353 15.085 11.058 1.00 83.31 865 VAL A N 1
ATOM 6879 C CA . VAL A 1 865 ? -38.912 15.784 12.231 1.00 83.31 865 VAL A CA 1
ATOM 6880 C C . VAL A 1 865 ? -39.864 16.900 11.782 1.00 83.31 865 VAL A C 1
ATOM 6882 O O . VAL A 1 865 ? -40.948 17.052 12.337 1.00 83.31 865 VAL A O 1
ATOM 6885 N N . LEU A 1 866 ? -39.501 17.650 10.739 1.00 83.00 866 LEU A N 1
ATOM 6886 C CA . LEU A 1 866 ? -40.340 18.721 10.190 1.00 83.00 866 LEU A CA 1
ATOM 6887 C C . LEU A 1 866 ? -41.619 18.195 9.527 1.00 83.00 866 LEU A C 1
ATOM 6889 O O . LEU A 1 866 ? -42.676 18.802 9.674 1.00 83.00 866 LEU A O 1
ATOM 6893 N N . GLU A 1 867 ? -41.551 17.059 8.836 1.00 82.19 867 GLU A N 1
ATOM 6894 C CA . GLU A 1 867 ? -42.727 16.392 8.270 1.00 82.19 867 GLU A CA 1
ATOM 6895 C C . GLU A 1 867 ? -43.690 15.936 9.380 1.00 82.19 867 GLU A C 1
ATOM 6897 O O . GLU A 1 867 ? -44.900 16.156 9.283 1.00 82.19 867 GLU A O 1
ATOM 6902 N N . ARG A 1 868 ? -43.158 15.402 10.493 1.00 80.94 868 ARG A N 1
ATOM 6903 C CA . ARG A 1 868 ? -43.955 15.091 11.694 1.00 80.94 868 ARG A CA 1
ATOM 6904 C C . ARG A 1 868 ? -44.647 16.334 12.256 1.00 80.94 868 ARG A C 1
ATOM 6906 O O . ARG A 1 868 ? -45.864 16.295 12.437 1.00 80.94 868 ARG A O 1
ATOM 6913 N N . LEU A 1 869 ? -43.918 17.444 12.410 1.00 78.56 869 LEU A N 1
ATOM 6914 C CA . LEU A 1 869 ? -44.461 18.740 12.846 1.00 78.56 869 LEU A CA 1
ATOM 6915 C C . LEU A 1 869 ? -45.589 19.256 11.931 1.00 78.56 869 LEU A C 1
ATOM 6917 O O . LEU A 1 869 ? -46.562 19.819 12.428 1.00 78.56 869 LEU A O 1
ATOM 6921 N N . GLN A 1 870 ? -45.485 19.058 10.611 1.00 72.38 870 GLN A N 1
ATOM 6922 C CA . GLN A 1 870 ? -46.488 19.502 9.628 1.00 72.38 870 GLN A CA 1
ATOM 6923 C C . GLN A 1 870 ? -47.723 18.592 9.556 1.00 72.38 870 GLN A C 1
ATOM 6925 O O . GLN A 1 870 ? -48.824 19.069 9.295 1.00 72.38 870 GLN A O 1
ATOM 6930 N N . SER A 1 871 ? -47.556 17.289 9.791 1.00 68.50 871 SER A N 1
ATOM 6931 C CA . SER A 1 871 ? -48.637 16.297 9.694 1.00 68.50 871 SER A CA 1
ATOM 6932 C C . SER A 1 871 ? -49.609 16.289 10.886 1.00 68.50 871 SER A C 1
ATOM 6934 O O . SER A 1 871 ? -50.641 15.623 10.824 1.00 68.50 871 SER A O 1
ATOM 6936 N N . GLY A 1 872 ? -49.299 17.001 11.980 1.00 59.34 872 GLY A N 1
ATOM 6937 C CA . GLY A 1 872 ? -50.177 17.160 13.150 1.00 59.34 872 GLY A CA 1
ATOM 6938 C C . GLY A 1 872 ? -50.520 15.866 13.905 1.00 59.34 872 GLY A C 1
ATOM 6939 O O . GLY A 1 872 ? -51.412 15.863 14.755 1.00 59.34 872 GLY A O 1
ATOM 6940 N N . SER A 1 873 ? -49.854 14.744 13.612 1.00 48.62 873 SER A N 1
ATOM 6941 C CA . SER A 1 873 ? -50.198 13.444 14.190 1.00 48.62 873 SER A CA 1
ATOM 6942 C C . SER A 1 873 ? -49.539 13.257 15.558 1.00 48.62 873 SER A C 1
ATOM 6944 O O . SER A 1 873 ? -48.536 12.560 15.705 1.00 48.62 873 SER A O 1
ATOM 6946 N N . HIS A 1 874 ? -50.116 13.867 16.594 1.00 51.62 874 HIS A N 1
ATOM 6947 C CA . HIS A 1 874 ? -49.750 13.562 17.975 1.00 51.62 874 HIS A CA 1
ATOM 6948 C C . HIS A 1 874 ? -50.066 12.089 18.273 1.00 51.62 874 HIS A C 1
ATOM 6950 O O . HIS A 1 874 ? -51.199 11.726 18.604 1.00 51.62 874 HIS A O 1
ATOM 6956 N N . ARG A 1 875 ? -49.064 11.205 18.210 1.00 44.75 875 ARG A N 1
ATOM 6957 C CA . ARG A 1 875 ? -49.167 9.906 18.884 1.00 44.75 875 ARG A CA 1
ATOM 6958 C C . ARG A 1 875 ? -49.277 10.192 20.381 1.00 44.75 875 ARG A C 1
ATOM 6960 O O . ARG A 1 875 ? -48.267 10.461 21.019 1.00 44.75 875 ARG A O 1
ATOM 6967 N N . LYS A 1 876 ? -50.490 10.110 20.951 1.00 40.78 876 LYS A N 1
ATOM 6968 C CA . LYS A 1 876 ? -50.697 9.999 22.407 1.00 40.78 876 LYS A CA 1
ATOM 6969 C C . LYS A 1 876 ? -49.814 8.848 22.909 1.00 40.78 876 LYS A C 1
ATOM 6971 O O . LYS A 1 876 ? -50.154 7.676 22.739 1.00 40.78 876 LYS A O 1
ATOM 6976 N N . VAL A 1 877 ? -48.655 9.166 23.482 1.00 39.09 877 VAL A N 1
ATOM 6977 C CA . VAL A 1 877 ? -47.771 8.173 24.095 1.00 39.09 877 VAL A CA 1
ATOM 6978 C C . VAL A 1 877 ? -48.482 7.641 25.339 1.00 39.09 877 VAL A C 1
ATOM 6980 O O . VAL A 1 877 ? -48.861 8.397 26.231 1.00 39.09 877 VAL A O 1
ATOM 6983 N N . ARG A 1 878 ? -48.702 6.324 25.393 1.00 33.34 878 ARG A N 1
ATOM 6984 C CA . ARG A 1 878 ? -49.187 5.637 26.596 1.00 33.34 878 ARG A CA 1
ATOM 6985 C C . ARG A 1 878 ? -48.129 5.759 27.692 1.00 33.34 878 ARG A C 1
ATOM 6987 O O . ARG A 1 878 ? -47.083 5.122 27.602 1.00 33.34 878 ARG A O 1
ATOM 6994 N N . PHE A 1 879 ? -48.425 6.505 28.749 1.00 38.47 879 PHE A N 1
ATOM 6995 C CA . PHE A 1 879 ? -47.639 6.456 29.977 1.00 38.47 879 PHE A CA 1
ATOM 6996 C C . PHE A 1 879 ? -47.917 5.146 30.721 1.00 38.47 879 PHE A C 1
ATOM 6998 O O . PHE A 1 879 ? -49.062 4.839 31.053 1.00 38.47 879 PHE A O 1
ATOM 7005 N N . ARG A 1 880 ? -46.865 4.387 31.035 1.00 34.44 880 ARG A N 1
ATOM 7006 C CA . ARG A 1 880 ? -46.896 3.453 32.163 1.00 34.44 880 ARG A CA 1
ATOM 7007 C C . ARG A 1 880 ? -46.378 4.204 33.389 1.00 34.44 880 ARG A C 1
ATOM 7009 O O . ARG A 1 880 ? -45.197 4.523 33.446 1.00 34.44 880 ARG A O 1
ATOM 7016 N N . ARG A 1 881 ? -47.252 4.479 34.358 1.00 38.69 881 ARG A N 1
ATOM 7017 C CA . ARG A 1 881 ? -46.850 4.896 35.710 1.00 38.69 881 ARG A CA 1
ATOM 7018 C C . ARG A 1 881 ? -46.904 3.691 36.643 1.00 38.69 881 ARG A C 1
ATOM 7020 O O . ARG A 1 881 ? -47.851 2.910 36.587 1.00 38.69 881 ARG A O 1
ATOM 7027 N N . GLN A 1 882 ? -45.900 3.561 37.502 1.00 35.97 882 GLN A N 1
ATOM 7028 C CA . GLN A 1 882 ? -45.897 2.606 38.606 1.00 35.97 882 GLN A CA 1
ATOM 7029 C C . GLN A 1 882 ? -46.631 3.261 39.788 1.00 35.97 882 GLN A C 1
ATOM 7031 O O . GLN A 1 882 ? -46.244 4.342 40.228 1.00 35.97 882 GLN A O 1
ATOM 7036 N N . SER A 1 883 ? -47.732 2.663 40.252 1.00 38.25 883 SER A N 1
ATOM 7037 C CA . SER A 1 883 ? -48.397 3.084 41.492 1.00 38.25 883 SER A CA 1
ATOM 7038 C C . SER A 1 883 ? -47.650 2.468 42.684 1.00 38.25 883 SER A C 1
ATOM 7040 O O . SER A 1 883 ? -47.307 1.287 42.602 1.00 38.25 883 SER A O 1
ATOM 7042 N N . PRO A 1 884 ? -47.426 3.196 43.797 1.00 50.19 884 PRO A N 1
ATOM 7043 C CA . PRO A 1 884 ? -46.720 2.659 44.964 1.00 50.19 884 PRO A CA 1
ATOM 7044 C C . PRO A 1 884 ? -47.477 1.538 45.692 1.00 50.19 884 PRO A C 1
ATOM 7046 O O . PRO A 1 884 ? -46.905 0.891 46.560 1.00 50.19 884 PRO A O 1
ATOM 7049 N N . ILE A 1 885 ? -48.761 1.320 45.377 1.00 51.56 885 ILE A N 1
ATOM 7050 C CA . ILE A 1 885 ? -49.638 0.415 46.142 1.00 51.56 885 ILE A CA 1
ATOM 7051 C C . ILE A 1 885 ? -50.075 -0.806 45.313 1.00 51.56 885 ILE A C 1
ATOM 7053 O O . ILE A 1 885 ? -50.373 -1.858 45.869 1.00 51.56 885 ILE A O 1
ATOM 7057 N N . THR A 1 886 ? -50.056 -0.730 43.980 1.00 45.09 886 THR A N 1
ATOM 7058 C CA . THR A 1 886 ? -50.436 -1.849 43.101 1.00 45.09 886 THR A CA 1
ATOM 7059 C C . THR A 1 886 ? -49.616 -1.774 41.814 1.00 45.09 886 THR A C 1
ATOM 7061 O O . THR A 1 886 ? -49.699 -0.771 41.106 1.00 45.09 886 THR A O 1
ATOM 7064 N N . GLY A 1 887 ? -48.813 -2.797 41.502 1.00 53.16 887 GLY A N 1
ATOM 7065 C CA . GLY A 1 887 ? -47.989 -2.859 40.282 1.00 53.16 887 GLY A CA 1
ATOM 7066 C C . GLY A 1 887 ? -48.766 -2.681 38.961 1.00 53.16 887 GLY A C 1
ATOM 7067 O O . GLY A 1 887 ? -49.977 -2.503 38.963 1.00 53.16 887 GLY A O 1
ATOM 7068 N N . TRP A 1 888 ? -48.048 -2.706 37.826 1.00 42.09 888 TRP A N 1
ATOM 7069 C CA . TRP A 1 888 ? -48.480 -2.277 36.478 1.00 42.09 888 TRP A CA 1
ATOM 7070 C C . TRP A 1 888 ? -49.987 -2.416 36.167 1.00 42.09 888 TRP A C 1
ATOM 7072 O O . TRP A 1 888 ? -50.464 -3.508 35.867 1.00 42.09 888 TRP A O 1
ATOM 7082 N N . VAL A 1 889 ? -50.711 -1.293 36.112 1.00 38.31 889 VAL A N 1
ATOM 7083 C CA . VAL A 1 889 ? -52.084 -1.237 35.579 1.00 38.31 889 VAL A CA 1
ATOM 7084 C C . VAL A 1 889 ? -52.119 -0.342 34.342 1.00 38.31 889 VAL A C 1
ATOM 7086 O O . VAL A 1 889 ? -51.570 0.759 34.332 1.00 38.31 889 VAL A O 1
ATOM 7089 N N . VAL A 1 890 ? -52.767 -0.825 33.280 1.00 35.81 890 VAL A N 1
ATOM 7090 C CA . VAL A 1 890 ? -53.063 -0.057 32.065 1.00 35.81 890 VAL A CA 1
ATOM 7091 C C . VAL A 1 890 ? -54.481 0.501 32.203 1.00 35.81 890 VAL A C 1
ATOM 7093 O O . VAL A 1 890 ? -55.436 -0.267 32.138 1.00 35.81 890 VAL A O 1
ATOM 7096 N N . SER A 1 891 ? -54.639 1.815 32.387 1.00 29.89 891 SER A N 1
ATOM 7097 C CA . SER A 1 891 ? -55.974 2.440 32.360 1.00 29.89 891 SER A CA 1
ATOM 7098 C C . SER A 1 891 ? -56.492 2.618 30.920 1.00 29.89 891 SER A C 1
ATOM 7100 O O . SER A 1 891 ? -55.692 2.940 30.031 1.00 29.89 891 SER A O 1
ATOM 7102 N N . PRO A 1 892 ? -57.807 2.445 30.658 1.00 35.53 892 PRO A N 1
ATOM 7103 C CA . PRO A 1 892 ? -58.400 2.659 29.342 1.00 35.53 892 PRO A CA 1
ATOM 7104 C C . PRO A 1 892 ? -58.674 4.145 29.060 1.00 35.53 892 PRO A C 1
ATOM 7106 O O . PRO A 1 892 ? -58.812 4.965 29.963 1.00 35.53 892 PRO A O 1
ATOM 7109 N N . LEU A 1 893 ? -58.719 4.453 27.766 1.00 34.00 893 LEU A N 1
ATOM 7110 C CA . LEU A 1 893 ? -58.686 5.772 27.128 1.00 34.00 893 LEU A CA 1
ATOM 7111 C C . LEU A 1 893 ? -59.844 6.722 27.509 1.00 34.00 893 LEU A C 1
ATOM 7113 O O . LEU A 1 893 ? -60.995 6.296 27.588 1.00 34.00 893 LEU A O 1
ATOM 7117 N N . ARG A 1 894 ? -59.534 8.026 27.599 1.00 31.16 894 ARG A N 1
ATOM 7118 C CA . ARG A 1 894 ? -60.429 9.124 27.191 1.00 31.16 894 ARG A CA 1
ATOM 7119 C C . ARG A 1 894 ? -59.796 9.912 26.042 1.00 31.16 894 ARG A C 1
ATOM 7121 O O . ARG A 1 894 ? -58.555 10.141 26.044 1.00 31.16 894 ARG A O 1
#

pLDDT: mean 73.58, std 19.14, range [20.23, 94.31]

Mean predicted aligned error: 21.43 Å

Solvent-accessible surface area (backbone atoms only — not comparable to full-atom values): 51973 Å² total; per-residue (Å²): 121,88,65,61,65,55,51,61,55,52,60,49,56,76,72,62,72,82,84,76,84,88,79,80,55,95,89,56,61,53,67,60,50,48,53,34,47,52,70,60,74,52,87,86,77,78,52,40,55,74,88,33,24,64,56,54,41,51,42,68,75,34,70,59,44,55,52,53,48,33,54,48,28,52,52,52,50,55,51,59,72,70,54,86,77,62,93,73,58,87,28,44,31,33,37,36,31,38,61,59,52,58,39,22,54,58,72,59,33,67,33,85,85,31,34,57,35,46,35,72,84,54,68,75,63,49,56,65,49,69,73,68,57,62,53,94,62,39,69,34,57,52,49,35,50,53,54,46,44,74,73,54,43,41,38,33,38,39,36,63,50,51,50,91,46,48,68,60,52,52,50,38,42,42,75,73,66,53,85,81,64,78,45,80,46,50,33,51,83,90,50,67,93,57,55,52,63,64,49,55,52,52,52,53,50,53,48,46,72,67,71,66,38,44,54,65,35,32,49,42,59,89,66,82,34,90,83,63,99,49,68,35,54,36,38,83,65,95,73,89,85,84,85,90,80,88,82,90,85,88,82,86,88,87,90,83,88,80,92,81,86,84,85,90,84,91,87,86,91,80,89,85,87,87,85,89,88,74,89,67,78,87,73,78,74,43,29,50,98,83,68,50,76,51,60,68,68,57,52,41,53,50,52,45,46,47,61,53,59,77,75,75,69,87,81,81,88,90,75,86,86,74,51,50,65,54,57,44,48,51,54,38,56,66,39,73,53,76,89,48,73,72,52,54,34,54,36,46,73,69,42,88,47,53,69,61,36,51,51,50,63,69,45,52,45,77,73,35,97,82,56,71,86,50,48,63,44,52,37,51,50,51,50,48,46,52,76,45,88,82,50,86,63,46,68,58,51,52,52,52,51,50,53,50,36,57,74,66,73,46,58,68,50,73,68,39,47,42,49,47,30,69,55,43,61,50,69,69,58,47,52,49,48,54,50,48,35,61,76,55,70,57,81,84,48,70,66,47,54,51,37,46,35,55,24,29,52,72,44,70,37,53,66,62,24,50,50,54,52,52,52,42,48,76,74,69,54,80,81,55,70,69,59,48,42,54,51,38,55,66,26,42,87,44,78,63,29,62,58,53,52,53,50,35,53,75,69,73,45,80,79,50,73,66,44,47,41,44,52,30,45,25,28,26,70,75,62,40,36,66,64,19,48,52,48,51,51,52,41,48,75,72,70,48,82,79,49,68,65,45,51,45,35,48,38,44,12,25,33,75,66,67,37,61,68,62,27,51,52,50,50,46,53,34,46,76,69,68,43,79,80,50,72,66,48,54,51,44,53,51,50,38,25,56,76,70,72,46,53,85,52,50,60,58,55,49,60,68,41,47,96,74,63,44,74,67,55,49,35,48,52,30,42,52,28,28,74,72,66,41,36,68,64,22,47,53,51,47,51,52,48,55,76,78,37,97,73,73,55,69,68,35,51,45,38,45,41,49,22,23,38,71,68,65,40,52,69,64,33,50,54,49,57,51,52,39,53,77,68,69,50,86,68,50,60,64,54,54,42,50,47,47,50,36,34,30,74,70,54,44,57,74,61,48,53,56,51,51,54,46,30,72,75,80,47,49,79,83,49,68,66,45,50,36,42,48,24,41,20,29,24,74,60,66,39,54,71,61,24,50,52,52,50,54,49,34,63,75,41,98,47,72,74,51,71,65,42,52,42,29,47,32,48,25,30,28,74,70,65,43,47,68,60,23,51,49,54,51,50,51,39,48,74,74,69,47,79,81,48,65,66,46,50,36,46,50,32,43,32,30,29,74,71,72,40,46,70,60,23,52,50,49,54,51,48,34,52,73,76,70,47,74,77,52,73,65,42,51,41,44,53,39,45,31,26,48,76,70,66,40,56,70,61,34,52,52,50,52,53,52,43,52,74,72,68,54,77,84,50,77,65,44,52,55,48,51,50,50,61,71,67,68,73,78,74,82,76,84,78,84,63,79,50,99,88,53,70,86,64,86,82,82,87,132

Foldseek 3Di:
DVVVVVVVVVVVVVVPPPDDDDDDDPPDDLVVVVVCVLQCVDVDDQFDAPSNLVVLLCCLPDPNVLVVLLVLLVVQLVLLVPDDQDPCLQAEEEEEECQPQALHPSVVCVDPQNSVRNDGDDPVSSLVSSLVRHDPNHPRVVVSVVSSVVSSHAYEYEYAAEPVCVVSSVVSNVVSPNDDHDYYHYDYPVCPPPDGLNVRVVVVVVSVVVVRHDQQYYAYDSHRFPDDPHNNRDHRDDDDDDDDDDDDDDDDDDDDDDDDDDDDDDDDDDDDDDDDDDDDDPFDFQAAVVGHGDDLVVLLVVLLCLLPVVVPDDDDDDDDDDDSLNVSLVVCVNRPDQDDQVSLLSSLLSDLDLVSSVVSVVSNCVSDVPDDHAQSSLLSSLLSLQVCPPDVCSVVVNVVSVVVCVVVVHAHALSSLLSQLSRDQAPVSLVVSVVSCVVNVHDDDPSSLLSNLVNCLSNLNLPVSVVSVVVCVVVPHDDAQVSLLSSLQSCLQPPCSVVSVVVCVVVVHDHDLSNLLSVLLSCLVVLVLVSSVVSVVVCVVVPHDHAPSSLLSNLSSCLSVLNLVVSLVSLLVCVVSVHADDLSSLVSNCSSCLVVVNLVCVVVSCVSNVVRDDQVSLLSSLLVCLVSLNLVSSLVSQVVVVVPDLDHDPSSLLSNLLSCLLNVVVVSSVVSVVVCVVSPNADDLVSLLSNLLSCLVVLVPVVNVVSVVVCVVRRDDHALSNLLSNLLSCLSNLNLVVSVVSLVVCCVDPHHHALSSLLSNLLSCLVNLNLVVSVVSVVVCVVVPHDHALSSLLSSLLSCLVVLVLVVSVVSVVVCVVSVHDHALSSLLSNLLSCLLNVVLVVSVVSVVVCVVVVHDHDPSNVVSVVSSVVPDRPPDQDFDQDPPDGTDRDDDD

Secondary structure (DSSP, 8-state):
-TTHHHHHHHHHHHH----S-----TT--HHHHHHHHHTT---S-SS--HHHHHHHHHHHHSHHHHHHHHHHHHHHHHHHHHS---S-TTSEEEEEEIIIIIS--HHHHTSTTTGGGTS---HHHHHHHHTT---S-HHHHHHHHHHHHHTTPEEEEEEEEEGGGHHHHHHHHHHTT----SEEEEE-GGGTT--HHHHHHHHHHHHHHTSS-EEEEEE-STTS----SSGGG-BS----------------------------------------------PPPPB-TTSPBPPHHHHHHHHHHHHHHTTS--PPS-S----HHHHHHHHHHHTT-PPPHHHHHHHHHH---HHHHHHHHHHHHHH-TT----HHHHHHHHHHHHT-TTSTTHHHHHHHHHHHHHHTTPPP-HHHHHHHHHH--SHHHHHHHHHHHHHTTPPPPHHHHHHHHHHHHHTT-HHHHHHHHHHHHHTT----HHHHHHHHHHTTTSTHHHHHHHHHHHTT----HHHHHHHHHHHHHHT-HHHHHHHHHHHHHTTPPP-HHHHHHHHHHHHHTT-HHHHHHHHHHHHHTT----HHHHHHHHHHHHHTT-GGGHHHHHHHTGGG--HHHHHHHHHHHHHHT-HHHHHHHHHHHHHH-SS--HHHHHHHHHHHHHTT-HHHHHHHHHHHHHTT----HHHHHHHHHHHHHTT-HHHHHHHHHHHHHHSPPPPHHHHHHHHHHHHHTT-HHHHHHHHHHHHHSSS---HHHHHHHHHHHHHHT-HHHHHHHHHHHHHTTPPP-HHHHHHHHHHHHHTT-HHHHHHHHHHHHHTT----HHHHHHHHHHHHHTT-HHHHHHHHHHHHHTTPPP-HHHHHHHHHHHHT--------PPPSSS----PPP-

Nearest PDB structures (foldseek):
  5orm-assembly1_A  TM=5.128E-01  e=1.216E-19  synthetic construct
  4wsl-assembly1_A  TM=5.823E-01  e=9.257E-14  synthetic construct
  4wn4-assembly2_B  TM=6.684E-01  e=1.794E-11  synthetic construct
  4pjs-assembly1_A  TM=8.324E-01  e=2.572E-09  unidentified
  8any-assembly1_A5  TM=3.012E-01  e=1.004E-09  Homo sapiens

Sequence (894 aa):
MKVLSLFIFLATIIVTCQGAPHHHSPGFDCLSWRLTVETNNMRQWSVVPQACVSYVGHYMLGYQYRKDVQAVADLAYNFAKTVPLPRDLRTNLWIFDVADTVLSNLPYYAQPDVAFGGTPYNSTKFAKWEQKGISPAVPGILDLYKKVQSLGFKIVFISGRSESLREVTTKNLKNLGFTTWEKLILKQTSDAGTSSQIYKEKKRNELLANGFYRIVGNVGDQWSDLVGEHVGIRTFKHHDTPLANHRSDLHAPPLRYKIHSQSNLHLPNGLLTLRRSSLSPIIPYPTDTRGYPIPRRQVICKATQILLNNHNQPHPSTSLSSSPFLDLSDYLHSLSLPLILTEASEILKSLNQPSLALSFFRFCPSISPNFQHDSFTYTRLFLILSKSPFIPNCAHLVRSILSVMERSDTRGTISTVNILNGFFGNSEDLDLCISLIGKWKLSMNPYTYKCLLQAYLRSYDSGKAFGVYNEMRWRGHTLDIFVYNMLLDALAKDQKACKVFEDMKRKHCEPDEFTYTIMIRMNGKIGKADEALALFQEMLAKGFSPNLIAYNTMIQALAKGRMVDKAIFLFSKMVENECRPNEFTYSVILNVLAAEGKLGRLDEVVEISKKYMNKLIYAYLVRALSKLGHASEAHGLFCNMWNFHDKGDRDACRSMLESLYNAGKTTEAMDLLGKIHEKGITTDTIMYNTVFSALGKLKQIPHLHDIFEKMKQDGPSPDIFTYNILISSFGRAGKVDEAIKIFEELENSNCKADTVSYNSLINCLGKNGDLDEAHMRFKEMQEKGFTPDVVTYSTLIECFGKTDKVEMACRLFDEMLAEGCYPNIVTYNILLDCLERSGRTAEAVDLYAKLKQQGLTPDSITYTVLERLQSGSHRKVRFRRQSPITGWVVSPLR